Protein AF-A0A183BT41-F1 (afdb_monomer)

Radius of gyration: 51.46 Å; Cα contacts (8 Å, |Δi|>4): 875; chains: 1; bounding box: 134×84×183 Å

Structure (mmCIF, N/CA/C/O backbone):
data_AF-A0A183BT41-F1
#
_entry.id   AF-A0A183BT41-F1
#
loop_
_atom_site.group_PDB
_atom_site.id
_atom_site.type_symbol
_atom_site.label_atom_id
_atom_site.label_alt_id
_atom_site.label_comp_id
_atom_site.label_asym_id
_atom_site.label_entity_id
_atom_site.label_seq_id
_atom_site.pdbx_PDB_ins_code
_atom_site.Cartn_x
_atom_site.Cartn_y
_atom_site.Cartn_z
_atom_site.occupancy
_atom_site.B_iso_or_equiv
_atom_site.auth_seq_id
_atom_site.auth_comp_id
_atom_site.auth_asym_id
_atom_site.auth_atom_id
_atom_site.pdbx_PDB_model_num
ATOM 1 N N . MET A 1 1 ? -37.044 -2.603 14.746 1.00 36.25 1 MET A N 1
ATOM 2 C CA . MET A 1 1 ? -36.298 -1.816 13.738 1.00 36.25 1 MET A CA 1
ATOM 3 C C . MET A 1 1 ? -36.392 -0.307 13.987 1.00 36.25 1 MET A C 1
ATOM 5 O O . MET A 1 1 ? -35.352 0.288 14.204 1.00 36.25 1 MET A O 1
ATOM 9 N N . LEU A 1 2 ? -37.585 0.311 14.055 1.00 37.81 2 LEU A N 1
ATOM 10 C CA . LEU A 1 2 ? -37.731 1.756 14.358 1.00 37.81 2 LEU A CA 1
ATOM 11 C C . LEU A 1 2 ? -37.239 2.175 15.762 1.00 37.81 2 LEU A C 1
ATOM 13 O O . LEU A 1 2 ? -36.860 3.323 15.948 1.00 37.81 2 LEU A O 1
ATOM 17 N N . THR A 1 3 ? -37.207 1.250 16.724 1.00 56.34 3 THR A N 1
ATOM 18 C CA . THR A 1 3 ? -36.853 1.512 18.128 1.00 56.34 3 THR A CA 1
ATOM 19 C C . THR A 1 3 ? -35.348 1.645 18.377 1.00 56.34 3 THR A C 1
ATOM 21 O O . THR A 1 3 ? -34.934 2.591 19.030 1.00 56.34 3 THR A O 1
ATOM 24 N N . LEU A 1 4 ? -34.508 0.768 17.819 1.00 58.44 4 LEU A N 1
ATOM 25 C CA . LEU A 1 4 ? -33.051 0.804 18.046 1.00 58.44 4 LEU A CA 1
ATOM 26 C C . LEU A 1 4 ? -32.385 2.045 17.451 1.00 58.44 4 LEU A C 1
ATOM 28 O O . LEU A 1 4 ? -31.501 2.624 18.066 1.00 58.44 4 LEU A O 1
ATOM 32 N N . PHE A 1 5 ? -32.844 2.500 16.286 1.00 59.47 5 PHE A N 1
ATOM 33 C CA . PHE A 1 5 ? -32.288 3.695 15.656 1.00 59.47 5 PHE A CA 1
ATOM 34 C C . PHE A 1 5 ? -32.711 4.984 16.376 1.00 59.47 5 PHE A C 1
ATOM 36 O O . PHE A 1 5 ? -31.907 5.903 16.532 1.00 59.47 5 PHE A O 1
ATOM 43 N N . SER A 1 6 ? -33.959 5.051 16.863 1.00 61.03 6 SER A N 1
ATOM 44 C CA . SER A 1 6 ? -34.376 6.152 17.737 1.00 61.03 6 SER A CA 1
ATOM 45 C C . SER A 1 6 ? -33.610 6.137 19.057 1.00 61.03 6 SER A C 1
ATOM 47 O O . SER A 1 6 ? -33.189 7.198 19.505 1.00 61.03 6 SER A O 1
ATOM 49 N N . VAL A 1 7 ? -33.382 4.946 19.627 1.00 65.12 7 VAL A N 1
ATOM 50 C CA . VAL A 1 7 ? -32.602 4.757 20.857 1.00 65.12 7 VAL A CA 1
ATOM 51 C C . VAL A 1 7 ? -31.153 5.193 20.646 1.00 65.12 7 VAL A C 1
ATOM 53 O O . VAL A 1 7 ? -30.655 5.974 21.447 1.00 65.12 7 VAL A O 1
ATOM 56 N N . CYS A 1 8 ? -30.507 4.811 19.538 1.00 65.31 8 CYS A N 1
ATOM 57 C CA . CYS A 1 8 ? -29.129 5.217 19.252 1.00 65.31 8 CYS A CA 1
ATOM 58 C C . CYS A 1 8 ? -29.000 6.745 19.161 1.00 65.31 8 CYS A C 1
ATOM 60 O O . CYS A 1 8 ? -28.183 7.333 19.860 1.00 65.31 8 CYS A O 1
ATOM 62 N N . ARG A 1 9 ? -29.893 7.421 18.423 1.00 68.44 9 ARG A N 1
ATOM 63 C CA . ARG A 1 9 ? -29.894 8.895 18.332 1.00 68.44 9 ARG A CA 1
ATOM 64 C C . ARG A 1 9 ? -30.123 9.590 19.673 1.00 68.44 9 ARG A C 1
ATOM 66 O O . ARG A 1 9 ? -29.493 10.607 19.961 1.00 68.44 9 ARG A O 1
ATOM 73 N N . THR A 1 10 ? -31.034 9.073 20.501 1.00 68.00 10 THR A N 1
ATOM 74 C CA . THR A 1 10 ? -31.221 9.615 21.854 1.00 68.00 10 THR A CA 1
ATOM 75 C C . THR A 1 10 ? -29.990 9.370 22.719 1.00 68.00 10 THR A C 1
ATOM 77 O O . THR A 1 10 ? -29.556 10.276 23.431 1.00 68.00 10 THR A O 1
ATOM 80 N N . SER A 1 11 ? -29.373 8.195 22.601 1.00 71.31 11 SER A N 1
ATOM 81 C CA . SER A 1 11 ? -28.156 7.834 23.321 1.00 71.31 11 SER A CA 1
ATOM 82 C C . SER A 1 11 ? -26.984 8.726 22.930 1.00 71.31 11 SER A C 1
ATOM 84 O O . SER A 1 11 ? -26.366 9.283 23.824 1.00 71.31 11 SER A O 1
ATOM 86 N N . GLU A 1 12 ? -26.755 9.000 21.644 1.00 71.19 12 GLU A N 1
ATOM 87 C CA . GLU A 1 12 ? -25.722 9.938 21.172 1.00 71.19 12 GLU A CA 1
ATOM 88 C C . GLU A 1 12 ? -25.876 11.343 21.774 1.00 71.19 12 GLU A C 1
ATOM 90 O O . GLU A 1 12 ? -24.901 11.957 22.225 1.00 71.19 12 GLU A O 1
ATOM 95 N N . SER A 1 13 ? -27.109 11.862 21.816 1.00 74.31 13 SER A N 1
ATOM 96 C CA . SER A 1 13 ? -27.384 13.180 22.400 1.00 74.31 13 SER A CA 1
ATOM 97 C C . SER A 1 13 ? -27.099 13.212 23.908 1.00 74.31 13 SER A C 1
ATOM 99 O O . SER A 1 13 ? -26.478 14.157 24.405 1.00 74.31 13 SER A O 1
ATOM 101 N N . ASN A 1 14 ? -27.457 12.137 24.616 1.00 75.31 14 ASN A N 1
ATOM 102 C CA . ASN A 1 14 ? -27.199 11.975 26.043 1.00 75.31 14 ASN A CA 1
ATOM 103 C C . ASN A 1 14 ? -25.696 11.815 26.327 1.00 75.31 14 ASN A C 1
ATOM 105 O O . ASN A 1 14 ? -25.187 12.459 27.245 1.00 75.31 14 ASN A O 1
ATOM 109 N N . THR A 1 15 ? -24.968 11.044 25.509 1.00 76.81 15 THR A N 1
ATOM 110 C CA . THR A 1 15 ? -23.504 10.903 25.576 1.00 76.81 15 THR A CA 1
ATOM 111 C C . THR A 1 15 ? -22.831 12.252 25.417 1.00 76.81 15 THR A C 1
ATOM 113 O O . THR A 1 15 ? -21.986 12.624 26.225 1.00 76.81 15 THR A O 1
ATOM 116 N N . THR A 1 16 ? -23.228 13.017 24.401 1.00 79.31 16 THR A N 1
ATOM 117 C CA . THR A 1 16 ? -22.617 14.315 24.099 1.00 79.31 16 THR A CA 1
ATOM 118 C C . THR A 1 16 ? -22.814 15.287 25.258 1.00 79.31 16 THR A C 1
ATOM 120 O O . THR A 1 16 ? -21.859 15.934 25.692 1.00 79.31 16 THR A O 1
ATOM 123 N N . TYR A 1 17 ? -24.026 15.352 25.815 1.00 80.81 17 TYR A N 1
ATOM 124 C CA . TYR A 1 17 ? -24.327 16.188 26.977 1.00 80.81 17 TYR A CA 1
ATOM 125 C C . TYR A 1 17 ? -23.522 15.764 28.216 1.00 80.81 17 TYR A C 1
ATOM 127 O O . TYR A 1 17 ? -22.903 16.602 28.877 1.00 80.81 17 TYR A O 1
ATOM 135 N N . PHE A 1 18 ? -23.479 14.460 28.503 1.00 84.94 18 PHE A N 1
ATOM 136 C CA . PHE A 1 18 ? -22.753 13.911 29.644 1.00 84.94 18 PHE A CA 1
ATOM 137 C C . PHE A 1 18 ? -21.240 14.143 29.537 1.00 84.94 18 PHE A C 1
ATOM 139 O O . PHE A 1 18 ? -20.634 14.692 30.457 1.00 84.94 18 PHE A O 1
ATOM 146 N N . VAL A 1 19 ? -20.633 13.799 28.398 1.00 83.88 19 VAL A N 1
ATOM 147 C CA . VAL A 1 19 ? -19.195 13.969 28.146 1.00 83.88 19 VAL A CA 1
ATOM 148 C C . VAL A 1 19 ? -18.804 15.446 28.171 1.00 83.88 19 VAL A C 1
ATOM 150 O O . VAL A 1 19 ? -17.769 15.788 28.740 1.00 83.88 19 VAL A O 1
ATOM 153 N N . THR A 1 20 ? -19.640 16.343 27.637 1.00 85.75 20 THR A N 1
ATOM 154 C CA . THR A 1 20 ? -19.393 17.794 27.702 1.00 85.75 20 THR A CA 1
ATOM 155 C C . THR A 1 20 ? -19.347 18.269 29.154 1.00 85.75 20 THR A C 1
ATOM 157 O O . THR A 1 20 ? -18.379 18.914 29.559 1.00 85.75 20 THR A O 1
ATOM 160 N N . ASN A 1 21 ? -20.328 17.881 29.972 1.00 81.31 21 ASN A N 1
ATOM 161 C CA . ASN A 1 21 ? -20.357 18.244 31.389 1.00 81.31 21 ASN A CA 1
ATOM 162 C C . ASN A 1 21 ? -19.188 17.640 32.180 1.00 81.31 21 ASN A C 1
ATOM 164 O O . ASN A 1 21 ? -18.577 18.340 32.988 1.00 81.31 21 ASN A O 1
ATOM 168 N N . LEU A 1 22 ? -18.833 16.379 31.918 1.00 83.25 22 LEU A N 1
ATOM 169 C CA . LEU A 1 22 ? -17.691 15.711 32.545 1.00 83.25 22 LEU A CA 1
ATOM 170 C C . LEU A 1 22 ? -16.371 16.391 32.157 1.00 83.25 22 LEU A C 1
ATOM 172 O O . LEU A 1 22 ? -15.531 16.652 33.015 1.00 83.25 22 LEU A O 1
ATOM 176 N N . SER A 1 23 ? -16.203 16.750 30.882 1.00 83.06 23 SER A N 1
ATOM 177 C CA . SER A 1 23 ? -15.010 17.452 30.396 1.00 83.06 23 SER A CA 1
ATOM 178 C C . SER A 1 23 ? -14.871 18.859 30.983 1.00 83.06 23 SER A C 1
ATOM 180 O O . SER A 1 23 ? -13.762 19.262 31.331 1.00 83.06 23 SER A O 1
ATOM 182 N N . ARG A 1 24 ? -15.985 19.582 31.176 1.00 84.31 24 ARG A N 1
ATOM 183 C CA . ARG A 1 24 ? -16.009 20.875 31.874 1.00 84.31 24 ARG A CA 1
ATOM 184 C C . ARG A 1 24 ? -15.465 20.7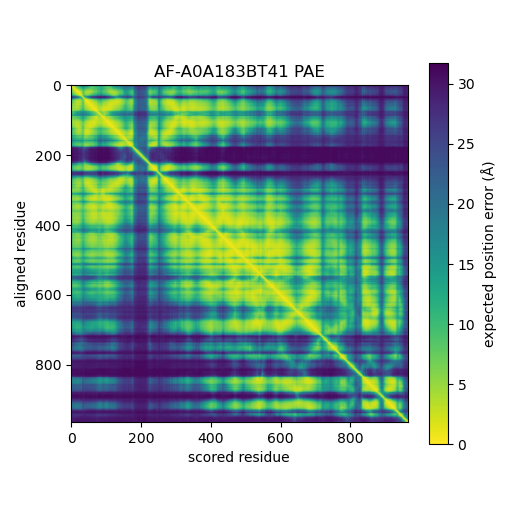32 33.295 1.00 84.31 24 ARG A C 1
ATOM 186 O O . ARG A 1 24 ? -14.520 21.431 33.642 1.00 84.31 24 ARG A O 1
ATOM 193 N N . ILE A 1 25 ? -15.997 19.781 34.067 1.00 77.56 25 ILE A N 1
ATOM 194 C CA . ILE A 1 25 ? -15.563 19.531 35.452 1.00 77.56 25 ILE A CA 1
ATOM 195 C C . ILE A 1 25 ? -14.089 19.109 35.492 1.00 77.56 25 ILE A C 1
ATOM 197 O O . ILE A 1 25 ? -13.320 19.621 36.300 1.00 77.56 25 ILE A O 1
ATOM 201 N N . ARG A 1 26 ? -13.655 18.233 34.579 1.00 80.31 26 ARG A N 1
ATOM 202 C CA . ARG A 1 26 ? -12.246 17.829 34.469 1.00 80.31 26 ARG A CA 1
ATOM 203 C C . ARG A 1 26 ? -11.322 19.022 34.209 1.00 80.31 26 ARG A C 1
ATOM 205 O O . ARG A 1 26 ? -10.270 19.129 34.836 1.00 80.31 26 ARG A O 1
ATOM 212 N N . ASN A 1 27 ? -11.704 19.910 33.294 1.00 79.94 27 ASN A N 1
ATOM 213 C CA . ASN A 1 27 ? -10.922 21.101 32.970 1.00 79.94 27 ASN A CA 1
ATOM 214 C C . ASN A 1 27 ? -10.873 22.074 34.152 1.00 79.94 27 ASN A C 1
ATOM 216 O O . ASN A 1 27 ? -9.808 22.603 34.455 1.00 79.94 27 ASN A O 1
ATOM 220 N N . GLU A 1 28 ? -11.987 22.269 34.858 1.00 74.81 28 GLU A N 1
ATOM 221 C CA . GLU A 1 28 ? -12.027 23.081 36.076 1.00 74.81 28 GLU A CA 1
ATOM 222 C C . GLU A 1 28 ? -11.080 22.514 37.149 1.00 74.81 28 GLU A C 1
ATOM 224 O O . GLU A 1 28 ? -10.240 23.243 37.678 1.00 74.81 28 GLU A O 1
ATOM 229 N N . ILE A 1 29 ? -11.115 21.204 37.408 1.00 71.56 29 ILE A N 1
ATOM 230 C CA . ILE A 1 29 ? -10.210 20.548 38.367 1.00 71.56 29 ILE A CA 1
ATOM 231 C C . ILE A 1 29 ? -8.738 20.722 37.950 1.00 71.56 29 ILE A C 1
ATOM 233 O O . ILE A 1 29 ? -7.906 21.116 38.771 1.00 71.56 29 ILE A O 1
ATOM 237 N N . SER A 1 30 ? -8.420 20.499 36.669 1.00 68.19 30 SER A N 1
ATOM 238 C CA . SER A 1 30 ? -7.052 20.602 36.143 1.00 68.19 30 SER A CA 1
ATOM 239 C C . SER A 1 30 ? -6.489 22.025 36.170 1.00 68.19 30 SER A C 1
ATOM 241 O O . SER A 1 30 ? -5.282 22.190 36.342 1.00 68.19 30 SER A O 1
ATOM 243 N N . VAL A 1 31 ? -7.321 23.049 35.959 1.00 65.75 31 VAL A N 1
ATOM 244 C CA . VAL A 1 31 ? -6.886 24.455 35.941 1.00 65.75 31 VAL A CA 1
ATOM 245 C C . VAL A 1 31 ? -6.673 24.978 37.357 1.00 65.75 31 VAL A C 1
ATOM 247 O O . VAL A 1 31 ? -5.730 25.730 37.599 1.00 65.75 31 VAL A O 1
ATOM 250 N N . TYR A 1 32 ? -7.534 24.591 38.300 1.00 60.38 32 TYR A N 1
ATOM 251 C CA . TYR A 1 32 ? -7.516 25.189 39.630 1.00 60.38 32 TYR A CA 1
ATOM 252 C C . TYR A 1 32 ? -6.609 24.482 40.640 1.00 60.38 32 TYR A C 1
ATOM 254 O O . TYR A 1 32 ? -6.402 25.080 41.695 1.00 60.38 32 TYR A O 1
ATOM 262 N N . ASN A 1 33 ? -6.078 23.277 40.351 1.00 53.56 33 ASN A N 1
ATOM 263 C CA . ASN A 1 33 ? -5.139 22.515 41.203 1.00 53.56 33 ASN A CA 1
ATOM 264 C C . ASN A 1 33 ? -5.412 22.751 42.704 1.00 53.56 33 ASN A C 1
ATOM 266 O O . ASN A 1 33 ? -4.550 23.210 43.461 1.00 53.56 33 ASN A O 1
ATOM 270 N N . ARG A 1 34 ? -6.682 22.589 43.111 1.00 54.91 34 ARG A N 1
ATOM 271 C CA . ARG A 1 34 ? -7.158 23.124 44.391 1.00 54.91 34 ARG A CA 1
ATOM 272 C C . ARG A 1 34 ? -6.598 22.287 45.535 1.00 54.91 34 ARG A C 1
ATOM 274 O O . ARG A 1 34 ? -7.157 21.265 45.912 1.00 54.91 34 ARG A O 1
ATOM 281 N N . VAL A 1 35 ? -5.517 22.770 46.138 1.00 39.66 35 VAL A N 1
ATOM 282 C CA . VAL A 1 35 ? -5.040 22.330 47.454 1.00 39.66 35 VAL A CA 1
ATOM 283 C C . VAL A 1 35 ? -5.942 22.979 48.515 1.00 39.66 35 VAL A C 1
ATOM 285 O O . VAL A 1 35 ? -5.568 23.939 49.180 1.00 39.66 35 VAL A O 1
ATOM 288 N N . GLY A 1 36 ? -7.189 22.518 48.617 1.00 48.78 36 GLY A N 1
ATOM 289 C CA . GLY A 1 36 ? -8.174 23.014 49.581 1.00 48.78 36 GLY A CA 1
ATOM 290 C C . GLY A 1 36 ? -9.481 22.211 49.532 1.00 48.78 36 GLY A C 1
ATOM 291 O O . GLY A 1 36 ? -9.771 21.611 48.500 1.00 48.78 36 GLY A O 1
ATOM 292 N N . PRO A 1 37 ? -10.259 22.145 50.630 1.00 50.84 37 PRO A N 1
ATOM 293 C CA . PRO A 1 37 ? -11.493 21.360 50.674 1.00 50.84 37 PRO A CA 1
ATOM 294 C C . PRO A 1 37 ? -12.513 21.899 49.659 1.00 50.84 37 PRO A C 1
ATOM 296 O O . PRO A 1 37 ? -12.874 23.075 49.722 1.00 50.84 37 PRO A O 1
ATOM 299 N N . SER A 1 38 ? -12.963 21.047 48.731 1.00 59.53 38 SER A N 1
ATOM 300 C CA . SER A 1 38 ? -14.035 21.358 47.777 1.00 59.53 38 SER A CA 1
ATOM 301 C C . SER A 1 38 ? -15.303 21.823 48.493 1.00 59.53 38 SER A C 1
ATOM 303 O O . SER A 1 38 ? -15.604 21.384 49.606 1.00 59.53 38 SER A O 1
ATOM 305 N N . ASN A 1 39 ? -16.056 22.714 47.849 1.00 72.44 39 ASN A N 1
ATOM 306 C CA . ASN A 1 39 ? -17.318 23.205 48.392 1.00 72.44 39 ASN A CA 1
ATOM 307 C C . ASN A 1 39 ? -18.364 22.069 48.417 1.00 72.44 39 ASN A C 1
ATOM 309 O O . ASN A 1 39 ? -18.422 21.264 47.487 1.00 72.44 39 ASN A O 1
ATOM 313 N N . ASP A 1 40 ? -19.234 22.021 49.434 1.00 73.12 40 ASP A N 1
ATOM 314 C CA . ASP A 1 40 ? -20.275 20.982 49.574 1.00 73.12 40 ASP A CA 1
ATOM 315 C C . ASP A 1 40 ? -21.173 20.902 48.318 1.00 73.12 40 ASP A C 1
ATOM 317 O O . ASP A 1 40 ? -21.595 19.818 47.910 1.00 73.12 40 ASP A O 1
ATOM 321 N N . GLY A 1 41 ? -21.416 22.043 47.659 1.00 78.31 41 GLY A N 1
ATOM 322 C CA . GLY A 1 41 ? -22.155 22.111 46.393 1.00 78.31 41 GLY A CA 1
ATOM 323 C C . GLY A 1 41 ? -21.431 21.456 45.209 1.00 78.31 41 GLY A C 1
ATOM 324 O O . GLY A 1 41 ? -22.062 20.732 44.444 1.00 78.31 41 GLY A O 1
ATOM 325 N N . GLU A 1 42 ? -20.113 21.648 45.095 1.00 79.75 42 GLU A N 1
ATOM 326 C CA . GLU A 1 42 ? -19.279 21.048 44.039 1.00 79.75 42 GLU A CA 1
ATOM 327 C C . GLU A 1 42 ? -19.184 19.524 44.232 1.00 79.75 42 GLU A C 1
ATOM 329 O O . GLU A 1 42 ? -19.345 18.754 43.287 1.00 79.75 42 GLU A O 1
ATOM 334 N N . ASN A 1 43 ? -19.013 19.072 45.481 1.00 82.25 43 ASN A N 1
ATOM 335 C CA . ASN A 1 43 ? -18.998 17.648 45.833 1.00 82.25 43 ASN A CA 1
ATOM 336 C C . ASN A 1 43 ? -20.328 16.957 45.504 1.00 82.25 43 ASN A C 1
ATOM 338 O O . ASN A 1 43 ? -20.347 15.834 44.995 1.00 82.25 43 ASN A O 1
ATOM 342 N N . ARG A 1 44 ? -21.448 17.642 45.755 1.00 84.75 44 ARG A N 1
ATOM 343 C CA . ARG A 1 44 ? -22.784 17.162 45.394 1.00 84.75 44 ARG A CA 1
ATOM 344 C C . ARG A 1 44 ? -22.992 17.112 43.880 1.00 84.75 44 ARG A C 1
ATOM 346 O O . ARG A 1 44 ? -23.593 16.158 43.393 1.00 84.75 44 ARG A O 1
ATOM 353 N N . GLU A 1 45 ? -22.520 18.108 43.133 1.00 85.75 45 GLU A N 1
ATOM 354 C CA . GLU A 1 45 ? -22.583 18.103 41.665 1.00 85.75 45 GLU A CA 1
ATOM 355 C C . GLU A 1 45 ? -21.781 16.930 41.084 1.00 85.75 45 GLU A C 1
ATOM 357 O O . GLU A 1 45 ? -22.314 16.176 40.270 1.00 85.75 45 GLU A O 1
ATOM 362 N N . MET A 1 46 ? -20.561 16.694 41.581 1.00 84.19 46 MET A N 1
ATOM 363 C CA . MET A 1 46 ? -19.729 15.555 41.178 1.00 84.19 46 MET A CA 1
ATOM 364 C C . MET A 1 46 ? -20.378 14.204 41.502 1.00 84.19 46 MET A C 1
ATOM 366 O O . MET A 1 46 ? -20.448 13.340 40.631 1.00 84.19 46 MET A O 1
ATOM 370 N N . ALA A 1 47 ? -20.908 14.017 42.714 1.00 85.50 47 ALA A N 1
ATOM 371 C CA . ALA A 1 47 ? -21.568 12.765 43.091 1.00 85.50 47 ALA A CA 1
ATOM 372 C C . ALA A 1 47 ? -22.825 12.483 42.245 1.00 85.50 47 ALA A C 1
ATOM 374 O O . ALA A 1 47 ? -23.055 11.344 41.835 1.00 85.50 47 ALA A O 1
ATOM 375 N N . ASN A 1 48 ? -23.613 13.518 41.930 1.00 88.38 48 ASN A N 1
ATOM 376 C CA . ASN A 1 48 ? -24.765 13.386 41.036 1.00 88.38 48 ASN A CA 1
ATOM 377 C C . ASN A 1 48 ? -24.344 13.088 39.593 1.00 88.38 48 ASN A C 1
ATOM 379 O O . ASN A 1 48 ? -25.019 12.311 38.919 1.00 88.38 48 ASN A O 1
ATOM 383 N N . LEU A 1 49 ? -23.237 13.669 39.120 1.00 87.81 49 LEU A N 1
ATOM 384 C CA . LEU A 1 49 ? -22.698 13.378 37.794 1.00 87.81 49 LEU A CA 1
ATOM 385 C C . LEU A 1 49 ? -22.246 11.918 37.694 1.00 87.81 49 LEU A C 1
ATOM 387 O O . LEU A 1 49 ? -22.614 11.244 36.739 1.00 87.81 49 LEU A O 1
ATOM 391 N N . VAL A 1 50 ? -21.528 11.401 38.694 1.00 89.12 50 VAL A N 1
ATOM 392 C CA . VAL A 1 50 ? -21.117 9.987 38.727 1.00 89.12 50 VAL A CA 1
ATOM 393 C C . VAL A 1 50 ? -22.332 9.061 38.750 1.00 89.12 50 VAL A C 1
ATOM 395 O O . VAL A 1 50 ? -22.378 8.098 37.987 1.00 89.12 50 VAL A O 1
ATOM 398 N N . LEU A 1 51 ? -23.346 9.372 39.565 1.00 89.12 51 LEU A N 1
ATOM 399 C CA . LEU A 1 51 ? -24.580 8.586 39.611 1.00 89.12 51 LEU A CA 1
ATOM 400 C C . LEU A 1 51 ? -25.320 8.591 38.265 1.00 89.12 51 LEU A C 1
ATOM 402 O O . LEU A 1 51 ? -25.760 7.539 37.808 1.00 89.12 51 LEU A O 1
ATOM 406 N N . SER A 1 52 ? -25.433 9.759 37.629 1.00 89.25 52 SER A N 1
ATOM 407 C CA . SER A 1 52 ? -26.026 9.903 36.296 1.00 89.25 52 SER A CA 1
ATOM 408 C C . SER A 1 52 ? -25.245 9.103 35.248 1.00 89.25 52 SER A C 1
ATOM 410 O O . SER A 1 52 ? -25.846 8.404 34.438 1.00 89.25 52 SER A O 1
ATOM 412 N N . GLY A 1 53 ? -23.909 9.121 35.321 1.00 89.19 53 GLY A N 1
ATOM 413 C CA . GLY A 1 53 ? -23.032 8.326 34.461 1.00 89.19 53 GLY A CA 1
ATOM 414 C C . GLY A 1 53 ? -23.262 6.824 34.606 1.00 89.19 53 GLY A C 1
ATOM 415 O O . GLY A 1 53 ? -23.457 6.144 33.604 1.00 89.19 53 GLY A O 1
ATOM 416 N N . LEU A 1 54 ? -23.332 6.312 35.840 1.00 90.19 54 LEU A N 1
ATOM 417 C CA . LEU A 1 54 ? -23.636 4.899 36.104 1.00 90.19 54 LEU A CA 1
ATOM 418 C C . LEU A 1 54 ? -25.023 4.501 35.578 1.00 90.19 54 LEU A C 1
ATOM 420 O O . LEU A 1 54 ? -25.170 3.458 34.950 1.00 90.19 54 LEU A O 1
ATOM 424 N N . GLN A 1 55 ? -26.042 5.338 35.792 1.00 90.19 55 GLN A N 1
ATOM 425 C CA . GLN A 1 55 ? -27.398 5.080 35.290 1.00 90.19 55 GLN A CA 1
ATOM 426 C C . GLN A 1 55 ? -27.452 5.043 33.760 1.00 90.19 55 GLN A C 1
ATOM 428 O O . GLN A 1 55 ? -28.139 4.199 33.187 1.00 90.19 55 GLN A O 1
ATOM 433 N N . LEU A 1 56 ? -26.721 5.942 33.107 1.00 88.94 56 LEU A N 1
ATOM 434 C CA . LEU A 1 56 ? -26.637 6.030 31.656 1.00 88.94 56 LEU A CA 1
ATOM 435 C C . LEU A 1 56 ? -25.872 4.840 31.054 1.00 88.94 56 LEU A C 1
ATOM 437 O O . LEU A 1 56 ? -26.358 4.252 30.091 1.00 88.94 56 LEU A O 1
ATOM 441 N N . LEU A 1 57 ? -24.763 4.414 31.671 1.00 90.38 57 LEU A N 1
ATOM 442 C CA . LEU A 1 57 ? -24.054 3.182 31.301 1.00 90.38 57 LEU A CA 1
ATOM 443 C C . LEU A 1 57 ? -24.958 1.948 31.434 1.00 90.38 57 LEU A C 1
ATOM 445 O O . LEU A 1 57 ? -25.066 1.172 30.488 1.00 90.38 57 LEU A O 1
ATOM 449 N N . CYS A 1 58 ? -25.663 1.804 32.562 1.00 90.31 58 CYS A N 1
ATOM 450 C CA . CYS A 1 58 ? -26.636 0.726 32.755 1.00 90.31 58 CYS A CA 1
ATOM 451 C C . CYS A 1 58 ? -27.721 0.726 31.676 1.00 90.31 58 CYS A C 1
ATOM 453 O O . CYS A 1 58 ? -28.060 -0.336 31.167 1.00 90.31 58 CYS A O 1
ATOM 455 N N . GLY A 1 59 ? -28.260 1.898 31.321 1.00 88.81 59 GLY A N 1
ATOM 456 C CA . GLY A 1 59 ? -29.276 2.019 30.276 1.00 88.81 59 GLY A CA 1
ATOM 457 C C . GLY A 1 59 ? -28.805 1.430 28.947 1.00 88.81 59 GLY A C 1
ATOM 458 O O . GLY A 1 59 ? -29.476 0.570 28.385 1.00 88.81 59 GLY A O 1
ATOM 459 N N . TRP A 1 60 ? -27.609 1.811 28.492 1.00 89.44 60 TRP A N 1
ATOM 460 C CA . TRP A 1 60 ? -27.052 1.308 27.233 1.00 89.44 60 TRP A CA 1
ATOM 461 C C . TRP A 1 60 ? -26.724 -0.182 27.269 1.00 89.44 60 TRP A C 1
ATOM 463 O O . TRP A 1 60 ? -27.015 -0.896 26.310 1.00 89.44 60 TRP A O 1
ATOM 473 N N . THR A 1 61 ? -26.137 -0.667 28.365 1.00 90.38 61 THR A N 1
ATOM 474 C CA . THR A 1 61 ? -25.843 -2.096 28.528 1.00 90.38 61 THR A CA 1
ATOM 475 C C . THR A 1 61 ? -27.134 -2.916 28.522 1.00 90.38 61 THR A C 1
ATOM 477 O O . THR A 1 61 ? -27.196 -3.940 27.842 1.00 90.38 61 THR A O 1
ATOM 480 N N . CYS A 1 62 ? -28.189 -2.448 29.200 1.00 90.56 62 CYS A N 1
ATOM 481 C CA . CYS A 1 62 ? -29.510 -3.075 29.155 1.00 90.56 62 CYS A CA 1
ATOM 482 C C . CYS A 1 62 ? -30.072 -3.101 27.731 1.00 90.56 62 CYS A C 1
ATOM 484 O O . CYS A 1 62 ? -30.460 -4.170 27.272 1.00 90.56 62 CYS A O 1
ATOM 486 N N . ASP A 1 63 ? -30.042 -1.981 27.001 1.00 89.56 63 ASP A N 1
ATOM 487 C CA . ASP A 1 63 ? -30.546 -1.917 25.622 1.00 89.56 63 ASP A CA 1
ATOM 488 C C . ASP A 1 63 ? -29.850 -2.944 24.706 1.00 89.56 63 ASP A C 1
ATOM 490 O O . ASP A 1 63 ? -30.500 -3.619 23.897 1.00 89.56 63 ASP A O 1
ATOM 494 N N . VAL A 1 64 ? -28.527 -3.104 24.844 1.00 91.50 64 VAL A N 1
ATOM 495 C CA . VAL A 1 64 ? -27.741 -4.091 24.084 1.00 91.50 64 VAL A CA 1
ATOM 496 C C . VAL A 1 64 ? -28.116 -5.519 24.486 1.00 91.50 64 VAL A C 1
ATOM 498 O O . VAL A 1 64 ? -28.425 -6.341 23.619 1.00 91.50 64 VAL A O 1
ATOM 501 N N . VAL A 1 65 ? -28.116 -5.825 25.785 1.00 91.44 65 VAL A N 1
ATOM 502 C CA . VAL A 1 65 ? -28.384 -7.178 26.296 1.00 91.44 65 VAL A CA 1
ATOM 503 C C . VAL A 1 65 ? -29.822 -7.608 26.009 1.00 91.44 65 VAL A C 1
ATOM 505 O O . VAL A 1 65 ? -30.035 -8.727 25.548 1.00 91.44 65 VAL A O 1
ATOM 508 N N . GLU A 1 66 ? -30.809 -6.732 26.202 1.00 90.81 66 GLU A N 1
ATOM 509 C CA . GLU A 1 66 ? -32.216 -7.004 25.891 1.00 90.81 66 GLU A CA 1
ATOM 510 C C . GLU A 1 66 ? -32.421 -7.257 24.396 1.00 90.81 66 GLU A C 1
ATOM 512 O O . GLU A 1 66 ? -33.125 -8.196 24.014 1.00 90.81 66 GLU A O 1
ATOM 517 N N . THR A 1 67 ? -31.758 -6.474 23.539 1.00 90.00 67 THR A N 1
ATOM 518 C CA . THR A 1 67 ? -31.799 -6.681 22.087 1.00 90.00 67 THR A CA 1
ATOM 519 C C . THR A 1 67 ? -31.254 -8.056 21.712 1.00 90.00 67 THR A C 1
ATOM 521 O O . THR A 1 67 ? -31.881 -8.784 20.938 1.00 90.00 67 THR A O 1
ATOM 524 N N . VAL A 1 68 ? -30.094 -8.433 22.255 1.00 90.38 68 VAL A N 1
ATOM 525 C CA . VAL A 1 68 ? -29.465 -9.727 21.964 1.00 90.38 68 VAL A CA 1
ATOM 526 C C . VAL A 1 68 ? -30.299 -10.877 22.525 1.00 90.38 68 VAL A C 1
ATOM 528 O O . VAL A 1 68 ? -30.574 -11.830 21.798 1.00 90.38 68 VAL A O 1
ATOM 531 N N . ALA A 1 69 ? -30.797 -10.767 23.756 1.00 91.12 69 ALA A N 1
ATOM 532 C CA . ALA A 1 69 ? -31.669 -11.768 24.364 1.00 91.12 69 ALA A CA 1
ATOM 533 C C . ALA A 1 69 ? -32.962 -11.972 23.557 1.00 91.12 69 ALA A C 1
ATOM 535 O O . ALA A 1 69 ? -33.365 -13.108 23.299 1.00 91.12 69 ALA A O 1
ATOM 536 N N . TRP A 1 70 ? -33.586 -10.886 23.087 1.00 92.12 70 TRP A N 1
ATOM 537 C CA . TRP A 1 70 ? -34.773 -10.969 22.240 1.00 92.12 70 TRP A CA 1
ATOM 538 C C . TRP A 1 70 ? -34.482 -11.682 20.915 1.00 92.12 70 TRP A C 1
ATOM 540 O O . TRP A 1 70 ? -35.285 -12.509 20.482 1.00 92.12 70 TRP A O 1
ATOM 550 N N . LYS A 1 71 ? -33.334 -11.406 20.283 1.00 90.81 71 LYS A N 1
ATOM 551 C CA . LYS A 1 71 ? -32.911 -12.066 19.035 1.00 90.81 71 LYS A CA 1
ATOM 552 C C . LYS A 1 71 ? -32.624 -13.553 19.243 1.00 90.81 71 LYS A C 1
ATOM 554 O O . LYS A 1 71 ? -33.060 -14.360 18.428 1.00 90.81 71 LYS A O 1
ATOM 559 N N . LEU A 1 72 ? -31.984 -13.924 20.352 1.00 89.94 72 LEU A N 1
ATOM 560 C CA . LEU A 1 72 ? -31.739 -15.325 20.698 1.00 89.94 72 LEU A CA 1
ATOM 561 C C . LEU A 1 72 ? -33.049 -16.112 20.860 1.00 89.94 72 LEU A C 1
ATOM 563 O O . LEU A 1 72 ? -33.174 -17.215 20.344 1.00 89.94 72 LEU A O 1
ATOM 567 N N . LEU A 1 73 ? -34.062 -15.525 21.502 1.00 89.19 73 LEU A N 1
ATOM 568 C CA . LEU A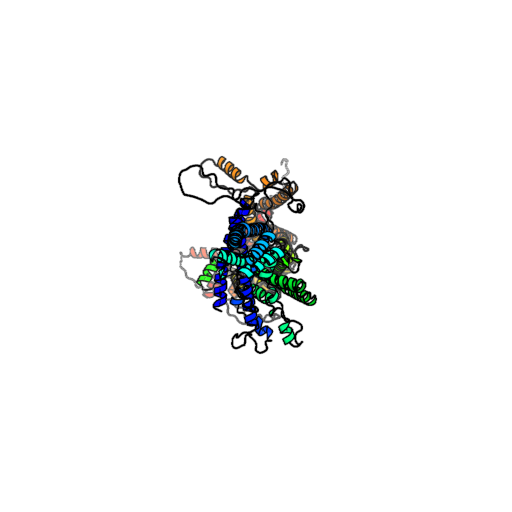 1 73 ? -35.377 -16.161 21.661 1.00 89.19 73 LEU A CA 1
ATOM 569 C C . LEU A 1 73 ? -36.207 -16.207 20.366 1.00 89.19 73 LEU A C 1
ATOM 571 O O . LEU A 1 73 ? -37.144 -16.997 20.267 1.00 89.19 73 LEU A O 1
ATOM 575 N N . ASN A 1 74 ? -35.892 -15.358 19.384 1.00 89.12 74 ASN A N 1
ATOM 576 C CA . ASN A 1 74 ? -36.646 -15.212 18.139 1.00 89.12 74 ASN A CA 1
ATOM 577 C C . ASN A 1 74 ? -35.737 -15.446 16.918 1.00 89.12 74 ASN A C 1
ATOM 579 O O . ASN A 1 74 ? -35.397 -14.477 16.225 1.00 89.12 74 ASN A O 1
ATOM 583 N N . PRO A 1 75 ? -35.351 -16.705 16.628 1.00 87.00 75 PRO A N 1
ATOM 584 C CA . PRO A 1 75 ? -34.521 -17.024 15.472 1.00 87.00 75 PRO A CA 1
ATOM 585 C C . PRO A 1 75 ? -35.199 -16.620 14.158 1.00 87.00 75 PRO A C 1
ATOM 587 O O . PRO A 1 75 ? -36.432 -16.631 14.025 1.00 87.00 75 PRO A O 1
ATOM 590 N N . THR A 1 76 ? -34.383 -16.232 13.176 1.00 86.31 76 THR A N 1
ATOM 591 C CA . THR A 1 76 ? -34.889 -15.882 11.847 1.00 86.31 76 THR A CA 1
ATOM 592 C C . THR A 1 76 ? -35.304 -17.128 11.059 1.00 86.31 76 THR A C 1
ATOM 594 O O . THR A 1 76 ? -35.060 -18.256 11.467 1.00 86.31 76 THR A O 1
ATOM 597 N N . ASN A 1 77 ? -35.958 -16.913 9.920 1.00 81.94 77 ASN A N 1
ATOM 598 C CA . ASN A 1 77 ? -36.361 -17.960 8.985 1.00 81.94 77 ASN A CA 1
ATOM 599 C C . ASN A 1 77 ? -36.168 -17.459 7.550 1.00 81.94 77 ASN A C 1
ATOM 601 O O . ASN A 1 77 ? -36.213 -16.248 7.312 1.00 81.94 77 ASN A O 1
ATOM 605 N N . GLN A 1 78 ? -36.114 -18.372 6.579 1.00 77.06 78 GLN A N 1
ATOM 606 C CA . GLN A 1 78 ? -35.950 -18.050 5.152 1.00 77.06 78 GLN A CA 1
ATOM 607 C C . GLN A 1 78 ? -37.034 -17.109 4.592 1.00 77.06 78 GLN A C 1
ATOM 609 O O . GLN A 1 78 ? -36.806 -16.337 3.668 1.00 77.06 78 GLN A O 1
ATOM 614 N N . ARG A 1 79 ? -38.230 -17.101 5.202 1.00 76.44 79 ARG A N 1
ATOM 615 C CA . ARG A 1 79 ? -39.306 -16.151 4.854 1.00 76.44 79 ARG A CA 1
ATOM 616 C C . ARG A 1 79 ? -39.003 -14.705 5.256 1.00 76.44 79 ARG A C 1
ATOM 618 O O . ARG A 1 79 ? -39.571 -13.787 4.677 1.00 76.44 79 ARG A O 1
ATOM 625 N N . ARG A 1 80 ? -38.194 -14.504 6.300 1.00 77.19 80 ARG A N 1
ATOM 626 C CA . ARG A 1 80 ? -37.838 -13.184 6.846 1.00 77.19 80 ARG A CA 1
ATOM 627 C C . ARG A 1 80 ? -36.494 -12.688 6.319 1.00 77.19 80 ARG A C 1
ATOM 629 O O . ARG A 1 80 ? -36.329 -11.481 6.190 1.00 77.19 80 ARG A O 1
ATOM 636 N N . ASN A 1 81 ? -35.566 -13.594 6.018 1.00 80.75 81 ASN A N 1
ATOM 637 C CA . ASN A 1 81 ? -34.270 -13.276 5.433 1.00 80.75 81 ASN A CA 1
ATOM 638 C C . ASN A 1 81 ? -33.984 -14.219 4.253 1.00 80.75 81 ASN A C 1
ATOM 640 O O . ASN A 1 81 ? -33.907 -15.428 4.449 1.00 80.75 81 ASN A O 1
ATOM 644 N N . ALA A 1 82 ? -33.822 -13.661 3.050 1.00 77.81 82 ALA A N 1
ATOM 645 C CA . ALA A 1 82 ? -33.575 -14.426 1.827 1.00 77.81 82 ALA A CA 1
ATOM 646 C C . ALA A 1 82 ? -32.170 -15.056 1.774 1.00 77.81 82 ALA A C 1
ATOM 648 O O . ALA A 1 82 ? -31.985 -16.054 1.085 1.00 77.81 82 ALA A O 1
ATOM 649 N N . ASP A 1 83 ? -31.205 -14.509 2.522 1.00 79.06 83 ASP A N 1
ATOM 650 C CA . ASP A 1 83 ? -29.818 -14.998 2.567 1.00 79.06 83 ASP A CA 1
ATOM 651 C C . ASP A 1 83 ? -29.631 -16.174 3.546 1.00 79.06 83 ASP A C 1
ATOM 653 O O . ASP A 1 83 ? -28.526 -16.694 3.712 1.00 79.06 83 ASP A O 1
ATOM 657 N N . CYS A 1 84 ? -30.701 -16.574 4.237 1.00 83.06 84 CYS A N 1
ATOM 658 C CA . CYS A 1 84 ? -30.701 -17.641 5.227 1.00 83.06 84 CYS A CA 1
ATOM 659 C C . CYS A 1 84 ? -30.961 -19.002 4.551 1.00 83.06 84 CYS A C 1
ATOM 661 O O . CYS A 1 84 ? -31.988 -19.127 3.888 1.00 83.06 84 CYS A O 1
ATOM 663 N N . PRO A 1 85 ? -30.070 -20.004 4.700 1.00 84.19 85 PRO A N 1
ATOM 664 C CA . PRO A 1 85 ? -30.258 -21.332 4.118 1.00 84.19 85 PRO A CA 1
ATOM 665 C C . PRO A 1 85 ? -31.173 -22.240 4.963 1.00 84.19 85 PRO A C 1
ATOM 667 O O . PRO A 1 85 ? -31.124 -22.206 6.191 1.00 84.19 85 PRO A O 1
ATOM 670 N N . ASP A 1 86 ? -31.924 -23.131 4.302 1.00 75.25 86 ASP A N 1
ATOM 671 C CA . ASP A 1 86 ? -32.915 -24.028 4.933 1.00 75.25 86 ASP A CA 1
ATOM 672 C C . ASP A 1 86 ? -32.304 -25.027 5.944 1.00 75.25 86 ASP A C 1
ATOM 674 O O . ASP A 1 86 ? -32.987 -25.485 6.856 1.00 75.25 86 ASP A O 1
ATOM 678 N N . ASN A 1 87 ? -31.011 -25.349 5.805 1.00 80.56 87 ASN A N 1
ATOM 679 C CA . ASN A 1 87 ? -30.277 -26.284 6.674 1.00 80.56 87 ASN A CA 1
ATOM 680 C C . ASN A 1 87 ? -29.498 -25.594 7.813 1.00 80.56 87 ASN A C 1
ATOM 682 O O . ASN A 1 87 ? -28.665 -26.240 8.449 1.00 80.56 87 ASN A O 1
ATOM 686 N N . ALA A 1 88 ? -29.692 -24.290 8.036 1.00 81.44 88 ALA A N 1
ATOM 687 C CA . ALA A 1 88 ? -28.985 -23.567 9.092 1.00 81.44 88 ALA A CA 1
ATOM 688 C C . ALA A 1 88 ? -29.366 -24.082 10.490 1.00 81.44 88 ALA A C 1
ATOM 690 O O . ALA A 1 88 ? -30.531 -24.359 10.783 1.00 81.44 88 ALA A O 1
ATOM 691 N N . GLU A 1 89 ? -28.373 -24.177 11.373 1.00 84.81 89 GLU A N 1
ATOM 692 C CA . GLU A 1 89 ? -28.574 -24.607 12.759 1.00 84.81 89 GLU A CA 1
ATOM 693 C C . GLU A 1 89 ? -29.325 -23.539 13.574 1.00 84.81 89 GLU A C 1
ATOM 695 O O . GLU A 1 89 ? -29.286 -22.346 13.267 1.00 84.81 89 GLU A O 1
ATOM 700 N N . THR A 1 90 ? -29.983 -23.942 14.665 1.00 85.31 90 THR A N 1
ATOM 701 C CA . THR A 1 90 ? -30.811 -23.043 15.494 1.00 85.31 90 THR A CA 1
ATOM 702 C C . THR A 1 90 ? -30.038 -21.840 16.035 1.00 85.31 90 THR A C 1
ATOM 704 O O . THR A 1 90 ? -30.562 -20.726 16.023 1.00 85.31 90 THR A O 1
ATOM 707 N N . TYR A 1 91 ? -28.786 -22.031 16.462 1.00 88.94 91 TYR A N 1
ATOM 708 C CA . TYR A 1 91 ? -27.939 -20.931 16.926 1.00 88.94 91 TYR A CA 1
ATOM 709 C C . TYR A 1 91 ? -27.500 -20.008 15.780 1.00 88.94 91 TYR A C 1
ATOM 711 O O . TYR A 1 91 ? -27.478 -18.791 15.950 1.00 88.94 91 TYR A O 1
ATOM 719 N N . GLU A 1 92 ? -27.234 -20.553 14.591 1.00 87.19 92 GLU A N 1
ATOM 720 C CA . GLU A 1 92 ? -26.885 -19.769 13.399 1.00 87.19 92 GLU A CA 1
ATOM 721 C C . GLU A 1 92 ? -28.063 -18.892 12.928 1.00 87.19 92 GLU A C 1
ATOM 723 O O . GLU A 1 92 ? -27.880 -17.732 12.543 1.00 87.19 92 GLU A O 1
ATOM 728 N N . LEU A 1 93 ? -29.290 -19.417 13.028 1.00 87.50 93 LEU A N 1
ATOM 729 C CA . LEU A 1 93 ? -30.536 -18.678 12.796 1.00 87.50 93 LEU A CA 1
ATOM 730 C C . LEU A 1 93 ? -30.794 -17.598 13.853 1.00 87.50 93 LEU A C 1
ATOM 732 O O . LEU A 1 93 ? -31.417 -16.576 13.559 1.00 87.50 93 LEU A O 1
ATOM 736 N N . ALA A 1 94 ? -30.353 -17.825 15.088 1.00 87.69 94 ALA A N 1
ATOM 737 C CA . ALA A 1 94 ? -30.517 -16.889 16.193 1.00 87.69 94 ALA A CA 1
ATOM 738 C C . ALA A 1 94 ? -29.509 -15.730 16.134 1.00 87.69 94 ALA A C 1
ATOM 740 O O . ALA A 1 94 ? -29.850 -14.613 16.529 1.00 87.69 94 ALA A O 1
ATOM 741 N N . THR A 1 95 ? -28.305 -15.981 15.608 1.00 89.50 95 THR A N 1
ATOM 742 C CA . THR A 1 95 ? -27.201 -15.016 15.551 1.00 89.50 95 THR A CA 1
ATOM 743 C C . THR A 1 95 ? -26.948 -14.508 14.128 1.00 89.50 95 THR A C 1
ATOM 745 O O . THR A 1 95 ? -27.546 -13.517 13.712 1.00 89.50 95 THR A O 1
ATOM 748 N N . LYS A 1 96 ? -26.091 -15.181 13.357 1.00 86.81 96 LYS A N 1
ATOM 749 C CA . LYS A 1 96 ? -25.528 -14.753 12.065 1.00 86.81 96 LYS A CA 1
ATOM 750 C C . LYS A 1 96 ? -26.532 -14.132 11.099 1.00 86.81 96 LYS A C 1
ATOM 752 O O . LYS A 1 96 ? -26.269 -13.058 10.552 1.00 86.81 96 LYS A O 1
ATOM 757 N N . TYR A 1 97 ? -27.686 -14.770 10.921 1.00 88.12 97 TYR A N 1
ATOM 758 C CA . TYR A 1 97 ? -28.713 -14.334 9.967 1.00 88.12 97 TYR A CA 1
ATOM 759 C C . TYR A 1 97 ? -29.786 -13.413 10.563 1.00 88.12 97 TYR A C 1
ATOM 761 O O . TYR A 1 97 ? -30.653 -12.928 9.829 1.00 88.12 97 TYR A O 1
ATOM 769 N N . ASN A 1 98 ? -29.751 -13.162 11.873 1.00 91.38 98 ASN A N 1
ATOM 770 C CA . ASN A 1 98 ? -30.795 -12.431 12.594 1.00 91.38 98 ASN A CA 1
ATOM 771 C C . ASN A 1 98 ? -30.497 -10.930 12.768 1.00 91.38 98 ASN A C 1
ATOM 773 O O . ASN A 1 98 ? -31.346 -10.183 13.263 1.00 91.38 98 ASN A O 1
ATOM 777 N N . TYR A 1 99 ? -29.309 -10.477 12.353 1.00 90.31 99 TYR A N 1
ATOM 778 C CA . TYR A 1 99 ? -28.888 -9.076 12.431 1.00 90.31 99 TYR A CA 1
ATOM 779 C C . TYR A 1 99 ? -28.684 -8.469 11.044 1.00 90.31 99 TYR A C 1
ATOM 781 O O . TYR A 1 99 ? -27.863 -8.935 10.252 1.00 90.31 99 TYR A O 1
ATOM 789 N N . THR A 1 100 ? -29.382 -7.368 10.783 1.00 90.12 100 THR A N 1
ATOM 790 C CA . THR A 1 100 ? -29.143 -6.514 9.611 1.00 90.12 100 THR A CA 1
ATOM 791 C C . THR A 1 100 ? -27.868 -5.680 9.785 1.00 90.12 100 THR A C 1
ATOM 793 O O . THR A 1 100 ? -27.424 -5.444 10.908 1.00 90.12 100 THR A O 1
ATOM 796 N N . GLY A 1 101 ? -27.281 -5.181 8.690 1.00 87.75 101 GLY A N 1
ATOM 797 C CA . GLY A 1 101 ? -26.089 -4.319 8.767 1.00 87.75 101 GLY A CA 1
ATOM 798 C C . GLY A 1 101 ? -26.303 -3.064 9.625 1.00 87.75 101 GLY A C 1
ATOM 799 O O . GLY A 1 101 ? -25.447 -2.703 10.423 1.00 87.75 101 GLY A O 1
ATOM 800 N N . GLN A 1 102 ? -27.491 -2.456 9.553 1.00 87.25 102 GLN A N 1
ATOM 801 C CA . GLN A 1 102 ? -27.839 -1.295 10.380 1.00 87.25 102 GLN A CA 1
ATOM 802 C C . GLN A 1 102 ? -27.967 -1.643 11.871 1.00 87.25 102 GLN A C 1
ATOM 804 O O . GLN A 1 102 ? -27.544 -0.863 12.717 1.00 87.25 102 GLN A O 1
ATOM 809 N N . GLU A 1 103 ? -28.525 -2.812 12.210 1.00 90.12 103 GLU A N 1
ATOM 810 C CA . GLU A 1 103 ? -28.586 -3.272 13.605 1.00 90.12 103 GLU A CA 1
ATOM 811 C C . GLU A 1 103 ? -27.185 -3.556 14.159 1.00 90.12 103 GLU A C 1
ATOM 813 O O . GLU A 1 103 ? -26.898 -3.172 15.290 1.00 90.12 103 GLU A O 1
ATOM 818 N N . LYS A 1 104 ? -26.297 -4.171 13.362 1.00 91.06 104 LYS A N 1
ATOM 819 C CA . LYS A 1 104 ? -24.895 -4.387 13.755 1.00 91.06 104 LYS A CA 1
ATOM 820 C C . LYS A 1 104 ? -24.196 -3.054 14.030 1.00 91.06 104 LYS A C 1
ATOM 822 O O . LYS A 1 104 ? -23.585 -2.918 15.084 1.00 91.06 104 LYS A O 1
ATOM 827 N N . ALA A 1 105 ? -24.338 -2.071 13.137 1.00 90.81 105 ALA A N 1
ATOM 828 C CA . ALA A 1 105 ? -23.779 -0.729 13.313 1.00 90.81 105 ALA A CA 1
ATOM 829 C C . ALA A 1 105 ? -24.264 -0.052 14.610 1.00 90.81 105 ALA A C 1
ATOM 831 O O . ALA A 1 105 ? -23.444 0.409 15.398 1.00 90.81 105 ALA A O 1
ATOM 832 N N . ALA A 1 106 ? -25.572 -0.085 14.889 1.00 89.75 106 ALA A N 1
ATOM 833 C CA . ALA A 1 106 ? -26.130 0.502 16.110 1.00 89.75 106 ALA A CA 1
ATOM 834 C C . ALA A 1 106 ? -25.613 -0.183 17.392 1.00 89.75 106 ALA A C 1
ATOM 836 O O . ALA A 1 106 ? -25.313 0.486 18.379 1.00 89.75 106 ALA A O 1
ATOM 837 N N . ILE A 1 107 ? -25.473 -1.515 17.384 1.00 91.81 107 ILE A N 1
ATOM 838 C CA . ILE A 1 107 ? -24.893 -2.258 18.515 1.00 91.81 107 ILE A CA 1
ATOM 839 C C . ILE A 1 107 ? -23.419 -1.869 18.711 1.00 91.81 107 ILE A C 1
ATOM 841 O O . ILE A 1 107 ? -22.996 -1.625 19.840 1.00 91.81 107 ILE A O 1
ATOM 845 N N . ILE A 1 108 ? -22.644 -1.758 17.626 1.00 92.50 108 ILE A N 1
ATOM 846 C CA . ILE A 1 108 ? -21.232 -1.343 17.668 1.00 92.50 108 ILE A CA 1
ATOM 847 C C . ILE A 1 108 ? -21.086 0.050 18.289 1.00 92.50 108 ILE A C 1
ATOM 849 O O . ILE A 1 108 ? -20.220 0.251 19.146 1.00 92.50 108 ILE A O 1
ATOM 853 N N . GLU A 1 109 ? -21.932 0.999 17.888 1.00 90.31 109 GLU A N 1
ATOM 854 C CA . GLU A 1 109 ? -21.943 2.364 18.423 1.00 90.31 109 GLU A CA 1
ATOM 855 C C . GLU A 1 109 ? -22.272 2.380 19.919 1.00 90.31 109 GLU A C 1
ATOM 857 O O . GLU A 1 109 ? -21.520 2.967 20.697 1.00 90.31 109 GLU A O 1
ATOM 862 N N . LEU A 1 110 ? -23.331 1.680 20.347 1.00 90.19 110 LEU A N 1
ATOM 863 C CA . LEU A 1 110 ? -23.727 1.596 21.761 1.00 90.19 110 LEU A CA 1
ATOM 864 C C . LEU A 1 110 ? -22.621 0.998 22.642 1.00 90.19 110 LEU A C 1
ATOM 866 O O . LEU A 1 110 ? -22.290 1.570 23.682 1.00 90.19 110 LEU A O 1
ATOM 870 N N . ILE A 1 111 ? -22.002 -0.106 22.210 1.00 92.06 111 ILE A N 1
ATOM 871 C CA . ILE A 1 111 ? -20.894 -0.746 22.940 1.00 92.06 111 ILE A CA 1
ATOM 872 C C . ILE A 1 111 ? -19.699 0.207 23.033 1.00 92.06 111 ILE A C 1
ATOM 874 O O . ILE A 1 111 ? -19.081 0.350 24.090 1.00 92.06 111 ILE A O 1
ATOM 878 N N . SER A 1 112 ? -19.385 0.897 21.937 1.00 91.19 112 SER A N 1
ATOM 879 C CA . SER A 1 112 ? -18.257 1.830 21.886 1.00 91.19 112 SER A CA 1
ATOM 880 C C . SER A 1 112 ? -18.482 3.053 22.770 1.00 91.19 112 SER A C 1
ATOM 882 O O . SER A 1 112 ? -17.558 3.478 23.465 1.00 91.19 112 SER A O 1
ATOM 884 N N . MET A 1 113 ? -19.705 3.592 22.805 1.00 89.06 113 MET A N 1
ATOM 885 C CA . MET A 1 113 ? -20.087 4.667 23.722 1.00 89.06 113 MET A CA 1
ATOM 886 C C . MET A 1 113 ? -19.965 4.221 25.183 1.00 89.06 113 MET A C 1
ATOM 888 O O . MET A 1 113 ? -19.354 4.937 25.979 1.00 89.06 113 MET A O 1
ATOM 892 N N . ALA A 1 114 ? -20.463 3.028 25.525 1.00 90.25 114 ALA A N 1
ATOM 893 C CA . ALA A 1 114 ? -20.380 2.492 26.882 1.00 90.25 114 ALA A CA 1
ATOM 894 C C . ALA A 1 114 ? -18.925 2.332 27.353 1.00 90.25 114 ALA A C 1
ATOM 896 O O . ALA A 1 114 ? -18.547 2.893 28.384 1.00 90.25 114 ALA A O 1
ATOM 897 N N . LYS A 1 115 ? -18.074 1.663 26.562 1.00 90.56 115 LYS A N 1
ATOM 898 C CA . LYS A 1 115 ? -16.654 1.450 26.902 1.00 90.56 115 LYS A CA 1
ATOM 899 C C . LYS A 1 115 ? -15.850 2.754 26.925 1.00 90.56 115 LYS A C 1
ATOM 901 O O . LYS A 1 115 ? -14.967 2.930 27.765 1.00 90.56 115 LYS A O 1
ATOM 906 N N . SER A 1 116 ? -16.176 3.714 26.057 1.00 88.81 116 SER A N 1
ATOM 907 C CA . SER A 1 116 ? -15.527 5.032 26.063 1.00 88.81 116 SER A CA 1
ATOM 908 C C . SER A 1 116 ? -15.846 5.823 27.332 1.00 88.81 116 SER A C 1
ATOM 910 O O . SER A 1 116 ? -14.942 6.365 27.970 1.00 88.81 116 SER A O 1
ATOM 912 N N . VAL A 1 117 ? -17.121 5.869 27.733 1.00 89.31 117 VAL A N 1
ATOM 913 C CA . VAL A 1 117 ? -17.543 6.562 28.959 1.00 89.31 117 VAL A CA 1
ATOM 914 C C . VAL A 1 117 ? -17.000 5.855 30.203 1.00 89.31 117 VAL A C 1
ATOM 916 O O . VAL A 1 117 ? -16.520 6.538 31.107 1.00 89.31 117 VAL A O 1
ATOM 919 N N . GLN A 1 118 ? -16.971 4.518 30.222 1.00 90.31 118 GLN A N 1
ATOM 920 C CA . GLN A 1 118 ? -16.317 3.736 31.277 1.00 90.31 118 GLN A CA 1
ATOM 921 C C . GLN A 1 118 ? -14.855 4.162 31.454 1.00 90.31 118 GLN A C 1
ATOM 923 O O . GLN A 1 118 ? -14.440 4.519 32.556 1.00 90.31 118 GLN A O 1
ATOM 928 N N . SER A 1 119 ? -14.082 4.199 30.365 1.00 88.75 119 SER A N 1
ATOM 929 C CA . SER A 1 119 ? -12.675 4.606 30.409 1.00 88.75 119 SER A CA 1
ATOM 930 C C . SER A 1 119 ? -12.505 6.038 30.933 1.00 88.75 119 SER A C 1
ATOM 932 O O . SER A 1 119 ? -11.665 6.294 31.798 1.00 88.75 119 SER A O 1
ATOM 934 N N . LEU A 1 120 ? -13.339 6.978 30.474 1.00 86.62 120 LEU A N 1
ATOM 935 C CA . LEU A 1 120 ? -13.315 8.365 30.947 1.00 86.62 120 LEU A CA 1
ATOM 936 C C . LEU A 1 120 ? -13.615 8.477 32.447 1.00 86.62 120 LEU A C 1
ATOM 938 O O . LEU A 1 120 ? -12.910 9.203 33.147 1.00 86.62 120 LEU A O 1
ATOM 942 N N . MET A 1 121 ? -14.623 7.754 32.942 1.00 88.12 121 MET A N 1
ATOM 943 C CA . MET A 1 121 ? -14.981 7.753 34.362 1.00 88.12 121 MET A CA 1
ATOM 944 C C . MET A 1 121 ? -13.907 7.081 35.223 1.00 88.12 121 MET A C 1
ATOM 946 O O . MET A 1 121 ? -13.555 7.615 36.273 1.00 88.12 121 MET A O 1
ATOM 950 N N . SER A 1 122 ? -13.325 5.972 34.756 1.00 87.81 122 SER A N 1
ATOM 951 C CA . SER A 1 122 ? -12.242 5.276 35.459 1.00 87.81 122 SER A CA 1
ATOM 952 C C . SER A 1 122 ? -10.980 6.134 35.589 1.00 87.81 122 SER A C 1
ATOM 954 O O . SER A 1 122 ? -10.278 6.030 36.591 1.00 87.81 122 SER A O 1
ATOM 956 N N . ASN A 1 123 ? -10.686 6.996 34.611 1.00 86.25 123 ASN A N 1
ATOM 957 C CA . ASN A 1 123 ? -9.534 7.902 34.669 1.00 86.25 123 ASN A CA 1
ATOM 958 C C . ASN A 1 123 ? -9.681 9.007 35.731 1.00 86.25 123 ASN A C 1
ATOM 960 O O . ASN A 1 123 ? -8.682 9.598 36.129 1.00 86.25 123 ASN A O 1
ATOM 964 N N . MET A 1 124 ? -10.908 9.293 36.178 1.00 83.38 124 MET A N 1
ATOM 965 C CA . MET A 1 124 ? -11.221 10.292 37.209 1.00 83.38 124 MET A CA 1
ATOM 966 C C . MET A 1 124 ? -11.618 9.656 38.554 1.00 83.38 124 MET A C 1
ATOM 968 O O . MET A 1 124 ? -12.109 10.347 39.446 1.00 83.38 124 MET A O 1
ATOM 972 N N . ASP A 1 125 ? -11.398 8.347 38.727 1.00 83.94 125 ASP A N 1
ATOM 973 C CA . ASP A 1 125 ? -11.819 7.589 39.915 1.00 83.94 125 ASP A CA 1
ATOM 974 C C . ASP A 1 125 ? -11.268 8.170 41.227 1.00 83.94 125 ASP A C 1
ATOM 976 O O . ASP A 1 125 ? -11.982 8.233 42.228 1.00 83.94 125 ASP A O 1
ATOM 980 N N . THR A 1 126 ? -10.025 8.664 41.233 1.00 84.00 126 THR A N 1
ATOM 981 C CA . THR A 1 126 ? -9.413 9.271 42.427 1.00 84.00 126 THR A CA 1
ATOM 982 C C . THR A 1 126 ? -10.145 10.532 42.872 1.00 84.00 126 THR A C 1
ATOM 984 O O . THR A 1 126 ? -10.426 10.698 44.061 1.00 84.00 126 THR A O 1
ATOM 987 N N . ASP A 1 127 ? -10.492 11.393 41.918 1.00 82.69 127 ASP A N 1
ATOM 988 C CA . ASP A 1 127 ? -11.146 12.675 42.176 1.00 82.69 127 ASP A CA 1
ATOM 989 C C . ASP A 1 127 ? -12.601 12.449 42.596 1.00 82.69 127 ASP A C 1
ATOM 991 O O . ASP A 1 127 ? -13.067 12.994 43.603 1.00 82.69 127 ASP A O 1
ATOM 995 N N . PHE A 1 128 ? -13.297 11.554 41.887 1.00 86.81 128 PHE A N 1
ATOM 996 C CA . PHE A 1 128 ? -14.654 11.145 42.230 1.00 86.81 128 PHE A CA 1
ATOM 997 C C . PHE A 1 128 ? -14.724 10.477 43.598 1.00 86.81 128 PHE A C 1
ATOM 999 O O . PHE A 1 128 ? -15.592 10.822 44.398 1.00 86.81 128 PHE A O 1
ATOM 1006 N N . SER A 1 129 ? -13.784 9.587 43.917 1.00 85.88 129 SER A N 1
ATOM 1007 C CA . SER A 1 129 ? -13.725 8.918 45.214 1.00 85.88 129 SER A CA 1
ATOM 1008 C C . SER A 1 129 ? -13.641 9.916 46.366 1.00 85.88 129 SER A C 1
ATOM 1010 O O . SER A 1 129 ? -14.345 9.760 47.359 1.00 85.88 129 SER A O 1
ATOM 1012 N N . VAL A 1 130 ? -12.824 10.968 46.267 1.00 85.00 130 VAL A N 1
ATOM 1013 C CA . VAL A 1 130 ? -12.721 11.971 47.340 1.00 85.00 130 VAL A CA 1
ATOM 1014 C C . VAL A 1 130 ? -14.007 12.794 47.458 1.00 85.00 130 VAL A C 1
ATOM 1016 O O . VAL A 1 130 ? -14.526 12.952 48.568 1.00 85.00 130 VAL A O 1
ATOM 1019 N N . ALA A 1 131 ? -14.549 13.268 46.334 1.00 84.94 131 ALA A N 1
ATOM 1020 C CA . ALA A 1 131 ? -15.766 14.080 46.308 1.00 84.94 131 ALA A CA 1
ATOM 1021 C C . ALA A 1 131 ? -16.990 13.317 46.847 1.00 84.94 131 ALA A C 1
ATOM 1023 O O . ALA A 1 131 ? -17.739 13.839 47.674 1.00 84.94 131 ALA A O 1
ATOM 1024 N N . ILE A 1 132 ? -17.156 12.050 46.449 1.00 87.56 132 ILE A N 1
ATOM 1025 C CA . ILE A 1 132 ? -18.250 11.176 46.892 1.00 87.56 132 ILE A CA 1
ATOM 1026 C C . ILE A 1 132 ? -18.187 10.942 48.404 1.00 87.56 132 ILE A C 1
ATOM 1028 O O . ILE A 1 132 ? -19.211 11.029 49.083 1.00 87.56 132 ILE A O 1
ATOM 1032 N N . ARG A 1 133 ? -16.996 10.678 48.958 1.00 87.62 133 ARG A N 1
ATOM 1033 C CA . ARG A 1 133 ? -16.829 10.444 50.404 1.00 87.62 133 ARG A CA 1
ATOM 1034 C C . ARG A 1 133 ? -17.210 11.676 51.220 1.00 87.62 133 ARG A C 1
ATOM 1036 O O . ARG A 1 133 ? -17.911 11.545 52.221 1.00 87.62 133 ARG A O 1
ATOM 1043 N N . GLN A 1 134 ? -16.790 12.862 50.780 1.00 84.88 134 GLN A N 1
ATOM 1044 C CA . GLN A 1 134 ? -17.140 14.125 51.434 1.00 84.88 134 GLN A CA 1
ATOM 1045 C C . GLN A 1 134 ? -18.638 14.434 51.318 1.00 84.88 134 GLN A C 1
ATOM 1047 O O . GLN A 1 134 ? -19.254 14.819 52.311 1.00 84.88 134 GLN A O 1
ATOM 1052 N N . TYR A 1 135 ? -19.235 14.207 50.142 1.00 87.94 135 TYR A N 1
ATOM 1053 C CA . TYR A 1 135 ? -20.670 14.378 49.909 1.00 87.94 135 TYR A CA 1
ATOM 1054 C C . TYR A 1 135 ? -21.516 13.474 50.817 1.00 87.94 135 TYR A C 1
ATOM 1056 O O . TYR A 1 135 ? -22.402 13.959 51.521 1.00 87.94 135 TYR A O 1
ATOM 1064 N N . ILE A 1 136 ? -21.216 12.171 50.849 1.00 88.94 136 ILE A N 1
ATOM 1065 C CA . ILE A 1 136 ? -21.957 11.195 51.661 1.00 88.94 136 ILE A CA 1
ATOM 1066 C C . ILE A 1 136 ? -21.831 11.522 53.151 1.00 88.94 136 ILE A C 1
ATOM 1068 O O . ILE A 1 136 ? -22.823 11.472 53.878 1.00 88.94 136 ILE A O 1
ATOM 1072 N N . TYR A 1 137 ? -20.631 11.887 53.611 1.00 87.56 137 TYR A N 1
ATOM 1073 C CA . TYR A 1 137 ? -20.424 12.294 54.998 1.00 87.56 137 TYR A CA 1
ATOM 1074 C C . TYR A 1 137 ? -21.237 13.544 55.352 1.00 87.56 137 TYR A C 1
ATOM 1076 O O . TYR A 1 137 ? -21.912 13.557 56.380 1.00 87.56 137 TYR A O 1
ATOM 1084 N N . ALA A 1 138 ? -21.202 14.578 54.504 1.00 85.19 138 ALA A N 1
ATOM 1085 C CA . ALA A 1 138 ? -21.935 15.822 54.726 1.00 85.19 138 ALA A CA 1
ATOM 1086 C C . ALA A 1 138 ? -23.450 15.580 54.813 1.00 85.19 138 ALA A C 1
ATOM 1088 O O . ALA A 1 138 ? -24.067 15.970 55.800 1.00 85.19 138 ALA A O 1
ATOM 1089 N N . GLU A 1 139 ? -24.035 14.866 53.847 1.00 87.31 139 GLU A N 1
ATOM 1090 C CA . GLU A 1 139 ? -25.475 14.571 53.831 1.00 87.31 139 GLU A CA 1
ATOM 1091 C C . GLU A 1 139 ? -25.900 13.684 55.016 1.00 87.31 139 GLU A C 1
ATOM 1093 O O . GLU A 1 139 ? -26.957 13.908 55.611 1.00 87.31 139 GLU A O 1
ATOM 1098 N N . LEU A 1 140 ? -25.075 12.706 55.421 1.00 87.62 140 LEU A N 1
ATOM 1099 C CA . LEU A 1 140 ? -25.352 11.881 56.601 1.00 87.62 140 LEU A CA 1
ATOM 1100 C C . LEU A 1 140 ? -25.327 12.710 57.891 1.00 87.62 140 LEU A C 1
ATOM 1102 O O . LEU A 1 140 ? -26.262 12.630 58.689 1.00 87.62 140 LEU A O 1
ATOM 1106 N N . GLN A 1 141 ? -24.278 13.511 58.099 1.00 86.69 141 GLN A N 1
ATOM 1107 C CA . GLN A 1 141 ? -24.145 14.318 59.312 1.00 86.69 141 GLN A CA 1
ATOM 1108 C C . GLN A 1 141 ? -25.179 15.444 59.372 1.00 86.69 141 GLN A C 1
ATOM 1110 O O . GLN A 1 141 ? -25.692 15.723 60.453 1.00 86.69 141 GLN A O 1
ATOM 1115 N N . ASP A 1 142 ? -25.542 16.057 58.245 1.00 85.38 142 ASP A N 1
ATOM 1116 C CA . ASP A 1 142 ? -26.573 17.097 58.203 1.00 85.38 142 ASP A CA 1
ATOM 1117 C C . ASP A 1 142 ? -27.965 16.516 58.482 1.00 85.38 142 ASP A C 1
ATOM 1119 O O . ASP A 1 142 ? -28.764 17.124 59.201 1.00 85.38 142 ASP A O 1
ATOM 1123 N N . PHE A 1 143 ? -28.250 15.307 57.988 1.00 86.38 143 PHE A N 1
ATOM 1124 C CA . PHE A 1 143 ? -29.504 14.609 58.265 1.00 86.38 143 PHE A CA 1
ATOM 1125 C C . PHE A 1 143 ? -29.633 14.184 59.739 1.00 86.38 143 PHE A C 1
ATOM 1127 O O . PHE A 1 143 ? -30.684 14.384 60.360 1.00 86.38 143 PHE A O 1
ATOM 1134 N N . VAL A 1 144 ? -28.557 13.638 60.315 1.00 84.44 144 VAL A N 1
ATOM 1135 C CA . VAL A 1 144 ? -28.497 13.221 61.726 1.00 84.44 144 VAL A CA 1
ATOM 1136 C C . VAL A 1 144 ? -28.483 14.431 62.666 1.00 84.44 144 VAL A C 1
ATOM 1138 O O . VAL A 1 144 ? -29.200 14.446 63.666 1.00 84.44 144 VAL A O 1
ATOM 1141 N N . GLY A 1 145 ? -27.706 15.463 62.336 1.00 76.62 145 GLY A N 1
ATOM 1142 C CA . GLY A 1 145 ? -27.486 16.652 63.159 1.00 76.62 145 GLY A CA 1
ATOM 1143 C C . GLY A 1 145 ? -28.629 17.668 63.148 1.00 76.62 145 GLY A C 1
ATOM 1144 O O . GLY A 1 145 ? -28.780 18.398 64.126 1.00 76.62 145 GLY A O 1
ATOM 1145 N N . GLY A 1 146 ? -29.450 17.704 62.093 1.00 82.50 146 GLY A N 1
ATOM 1146 C CA . GLY A 1 146 ? -30.591 18.619 61.978 1.00 82.50 146 GLY A CA 1
ATOM 1147 C C . GLY A 1 146 ? -31.946 17.902 62.053 1.00 82.50 146 GLY A C 1
ATOM 1148 O O . GLY A 1 146 ? -32.518 17.794 63.139 1.00 82.50 146 GLY A O 1
ATOM 1149 N N . PRO A 1 147 ? -32.489 17.400 60.922 1.00 80.31 147 PRO A N 1
ATOM 1150 C CA . PRO A 1 147 ? -33.834 16.825 60.847 1.00 80.31 147 PRO A CA 1
ATOM 1151 C C . PRO A 1 147 ? -34.145 15.744 61.890 1.00 80.31 147 PRO A C 1
ATOM 1153 O O . PRO A 1 147 ? -35.250 15.747 62.435 1.00 80.31 147 PRO A O 1
ATOM 1156 N N . LEU A 1 148 ? -33.202 14.836 62.178 1.00 80.88 148 LEU A N 1
ATOM 1157 C CA . LEU A 1 148 ? -33.409 13.773 63.168 1.00 80.88 148 LEU A CA 1
ATOM 1158 C C . LEU A 1 148 ? -33.335 14.270 64.616 1.00 80.88 148 LEU A C 1
ATOM 1160 O O . LEU A 1 148 ? -34.145 13.834 65.433 1.00 80.88 148 LEU A O 1
ATOM 1164 N N . ARG A 1 149 ? -32.438 15.209 64.943 1.00 79.94 149 ARG A N 1
ATOM 1165 C CA . ARG A 1 149 ? -32.382 15.827 66.283 1.00 79.94 149 ARG A CA 1
ATOM 1166 C C . ARG A 1 149 ? -33.622 16.668 66.589 1.00 79.94 149 ARG A C 1
ATOM 1168 O O . ARG A 1 149 ? -34.155 16.582 67.695 1.00 79.94 149 ARG A O 1
ATOM 1175 N N . ASP A 1 150 ? -34.134 17.409 65.608 1.00 81.06 150 ASP A N 1
ATOM 1176 C CA . ASP A 1 150 ? -35.400 18.142 65.734 1.00 81.06 150 ASP A CA 1
ATOM 1177 C C . ASP A 1 150 ? -36.580 17.195 66.002 1.00 81.06 150 ASP A C 1
ATOM 1179 O O . ASP A 1 150 ? -37.449 17.471 66.838 1.00 81.06 150 ASP A O 1
ATOM 1183 N N . LEU A 1 151 ? -36.610 16.059 65.295 1.00 79.06 151 LEU A N 1
ATOM 1184 C CA . LEU A 1 151 ? -37.638 15.038 65.468 1.00 79.06 151 LEU A CA 1
ATOM 1185 C C . LEU A 1 151 ? -37.511 14.335 66.827 1.00 79.06 151 LEU A C 1
ATOM 1187 O O . LEU A 1 151 ? -38.532 14.097 67.470 1.00 79.06 151 LEU A O 1
ATOM 1191 N N . LEU A 1 152 ? -36.287 14.083 67.305 1.00 77.75 152 LEU A N 1
ATOM 1192 C CA . LEU A 1 152 ? -36.026 13.564 68.650 1.00 77.75 152 LEU A CA 1
ATOM 1193 C C . LEU A 1 152 ? -36.573 14.516 69.723 1.00 77.75 152 LEU A C 1
ATOM 1195 O O . LEU A 1 152 ? -37.312 14.083 70.604 1.00 77.75 152 LEU A O 1
ATOM 1199 N N . GLY A 1 153 ? -36.291 15.820 69.617 1.00 75.44 153 GLY A N 1
ATOM 1200 C CA . GLY A 1 153 ? -36.796 16.828 70.557 1.00 75.44 153 GLY A CA 1
ATOM 1201 C C . GLY A 1 153 ? -38.328 16.875 70.618 1.00 75.44 153 GLY A C 1
ATOM 1202 O O . GLY A 1 153 ? -38.913 16.989 71.699 1.00 75.44 153 GLY A O 1
ATOM 1203 N N . LYS A 1 154 ? -39.001 16.709 69.472 1.00 76.62 154 LYS A N 1
ATOM 1204 C CA . LYS A 1 154 ? -40.465 16.575 69.407 1.00 76.62 154 LYS A CA 1
ATOM 1205 C C . LYS A 1 154 ? -40.956 15.255 70.002 1.00 76.62 154 LYS A C 1
ATOM 1207 O O . LYS A 1 154 ? -41.910 15.265 70.776 1.00 76.62 154 LYS A O 1
ATOM 1212 N N . ALA A 1 155 ? -40.319 14.135 69.678 1.00 73.56 155 ALA A N 1
ATOM 1213 C CA . ALA A 1 155 ? -40.704 12.821 70.181 1.00 73.56 155 ALA A CA 1
ATOM 1214 C C . ALA A 1 155 ? -40.577 12.735 71.716 1.00 73.56 155 ALA A C 1
ATOM 1216 O O . ALA A 1 155 ? -41.483 12.215 72.367 1.00 73.56 155 ALA A O 1
ATOM 1217 N N . VAL A 1 156 ? -39.532 13.344 72.296 1.00 75.75 156 VAL A N 1
ATOM 1218 C CA . VAL A 1 156 ? -39.342 13.480 73.753 1.00 75.75 156 VAL A CA 1
ATOM 1219 C C . VAL A 1 156 ? -40.422 14.376 74.370 1.00 75.75 156 VAL A C 1
ATOM 1221 O O . VAL A 1 156 ? -41.055 13.994 75.354 1.00 75.75 156 VAL A O 1
ATOM 1224 N N . LYS A 1 157 ? -40.709 15.541 73.767 1.00 77.44 157 LYS A N 1
ATOM 1225 C CA . LYS A 1 157 ? -41.761 16.459 74.248 1.00 77.44 157 LYS A CA 1
ATOM 1226 C C . LYS A 1 157 ? -43.155 15.819 74.241 1.00 77.44 157 LYS A C 1
ATOM 1228 O O . LYS A 1 157 ? -43.975 16.128 75.103 1.00 77.44 157 LYS A O 1
ATOM 1233 N N . HIS A 1 158 ? -43.414 14.928 73.286 1.00 73.81 158 HIS A N 1
ATOM 1234 C CA . HIS A 1 158 ? -44.681 14.214 73.127 1.00 73.81 158 HIS A CA 1
ATOM 1235 C C . HIS A 1 158 ? -44.694 12.801 73.750 1.00 73.81 158 HIS A C 1
ATOM 1237 O O . HIS A 1 158 ? -45.666 12.080 73.537 1.00 73.81 158 HIS A O 1
ATOM 1243 N N . LYS A 1 159 ? -43.667 12.416 74.531 1.00 69.69 159 LYS A N 1
ATOM 1244 C CA . LYS A 1 159 ? -43.548 11.117 75.233 1.00 69.69 159 LYS A CA 1
ATOM 1245 C C . LYS A 1 159 ? -43.733 9.881 74.329 1.00 69.69 159 LYS A C 1
ATOM 1247 O O . LYS A 1 159 ? -44.477 8.961 74.662 1.00 69.69 159 LYS A O 1
ATOM 1252 N N . LYS A 1 160 ? -43.096 9.865 73.152 1.00 74.25 160 LYS A N 1
ATOM 1253 C CA . LYS A 1 160 ? -43.140 8.727 72.210 1.00 74.25 160 LYS A CA 1
ATOM 1254 C C . LYS A 1 160 ? -41.928 7.804 72.393 1.00 74.25 160 LYS A C 1
ATOM 1256 O O . LYS A 1 160 ? -41.044 7.787 71.541 1.00 74.25 160 LYS A O 1
ATOM 1261 N N . ASP A 1 161 ? -41.918 7.013 73.465 1.00 71.00 161 ASP A N 1
ATOM 1262 C CA . ASP A 1 161 ? -40.736 6.277 73.964 1.00 71.00 161 ASP A CA 1
ATOM 1263 C C . ASP A 1 161 ? -40.056 5.342 72.937 1.00 71.00 161 ASP A C 1
ATOM 1265 O O . ASP A 1 161 ? -38.828 5.269 72.852 1.00 71.00 161 ASP A O 1
ATOM 1269 N N . ILE A 1 162 ? -40.837 4.657 72.096 1.00 72.81 162 ILE A N 1
ATOM 1270 C CA . ILE A 1 162 ? -40.295 3.752 71.064 1.00 72.81 162 ILE A CA 1
ATOM 1271 C C . ILE A 1 162 ? -39.671 4.548 69.905 1.00 72.81 162 ILE A C 1
ATOM 1273 O O . ILE A 1 162 ? -38.607 4.195 69.403 1.00 72.81 162 ILE A O 1
ATOM 1277 N N . MET A 1 163 ? -40.304 5.654 69.503 1.00 70.31 163 MET A N 1
ATOM 1278 C CA . MET A 1 163 ? -39.784 6.535 68.454 1.00 70.31 163 MET A CA 1
ATOM 1279 C C . MET A 1 163 ? -38.504 7.234 68.923 1.00 70.31 163 MET A C 1
ATOM 1281 O O . MET A 1 163 ? -37.548 7.335 68.158 1.00 70.31 163 MET A O 1
ATOM 1285 N N . THR A 1 164 ? -38.455 7.664 70.187 1.00 76.25 164 THR A N 1
ATOM 1286 C CA . THR A 1 164 ? -37.232 8.206 70.787 1.00 76.25 164 THR A CA 1
ATOM 1287 C C . THR A 1 164 ? -36.125 7.161 70.847 1.00 76.25 164 THR A C 1
ATOM 1289 O O . THR A 1 164 ? -34.999 7.490 70.506 1.00 76.25 164 THR A O 1
ATOM 1292 N N . GLY A 1 165 ? -36.428 5.900 71.181 1.00 78.31 165 GLY A N 1
ATOM 1293 C CA . GLY A 1 165 ? -35.432 4.821 71.191 1.00 78.31 165 GLY A CA 1
ATOM 1294 C C . GLY A 1 165 ? -34.802 4.565 69.817 1.00 78.31 165 GLY A C 1
ATOM 1295 O O . GLY A 1 165 ? -33.580 4.501 69.702 1.00 78.31 165 GLY A O 1
ATOM 1296 N N . ILE A 1 166 ? -35.619 4.491 68.759 1.00 80.25 166 ILE A N 1
ATOM 1297 C CA . ILE A 1 166 ? -35.137 4.258 67.386 1.00 80.25 166 ILE A CA 1
ATOM 1298 C C . ILE A 1 166 ? -34.320 5.456 66.875 1.00 80.25 166 ILE A C 1
ATOM 1300 O O . ILE A 1 166 ? -33.238 5.275 66.318 1.00 80.25 166 ILE A O 1
ATOM 1304 N N . ILE A 1 167 ? -34.803 6.688 67.078 1.00 81.19 167 ILE A N 1
ATOM 1305 C CA . ILE A 1 167 ? -34.105 7.896 66.610 1.00 81.19 167 ILE A CA 1
ATOM 1306 C C . ILE A 1 167 ? -32.796 8.114 67.384 1.00 81.19 167 ILE A C 1
ATOM 1308 O O . ILE A 1 167 ? -31.781 8.426 66.761 1.00 81.19 167 ILE A O 1
ATOM 1312 N N . SER A 1 168 ? -32.785 7.904 68.706 1.00 81.75 168 SER A N 1
ATOM 1313 C CA . SER A 1 168 ? -31.555 7.968 69.506 1.00 81.75 168 SER A CA 1
ATOM 1314 C C . SER A 1 168 ? -30.537 6.927 69.053 1.00 81.75 168 SER A C 1
ATOM 1316 O O . SER A 1 168 ? -29.376 7.274 68.876 1.00 81.75 168 SER A O 1
ATOM 1318 N N . SER A 1 169 ? -30.968 5.696 68.753 1.00 82.69 169 SER A N 1
ATOM 1319 C CA . SER A 1 169 ? -30.073 4.651 68.240 1.00 82.69 169 SER A CA 1
ATOM 1320 C C . SER A 1 169 ? -29.435 5.029 66.896 1.00 82.69 169 SER A C 1
ATOM 1322 O O . SER A 1 169 ? -28.230 4.844 66.718 1.00 82.69 169 SER A O 1
ATOM 1324 N N . ILE A 1 170 ? -30.192 5.628 65.965 1.00 83.25 170 ILE A N 1
ATOM 1325 C CA . ILE A 1 170 ? -29.643 6.124 64.688 1.00 83.25 170 ILE A CA 1
ATOM 1326 C C . ILE A 1 170 ? -28.608 7.232 64.934 1.00 83.25 170 ILE A C 1
ATOM 1328 O O . ILE A 1 170 ? -27.529 7.208 64.337 1.00 83.25 170 ILE A O 1
ATOM 1332 N N . ILE A 1 171 ? -28.927 8.193 65.808 1.00 82.88 171 ILE A N 1
ATOM 1333 C CA . ILE A 1 171 ? -28.040 9.319 66.120 1.00 82.88 171 ILE A CA 1
ATOM 1334 C C . ILE A 1 171 ? -26.762 8.819 66.798 1.00 82.88 171 ILE A C 1
ATOM 1336 O O . ILE A 1 171 ? -25.682 9.184 66.356 1.00 82.88 171 ILE A O 1
ATOM 1340 N N . GLU A 1 172 ? -26.848 7.952 67.804 1.00 83.62 172 GLU A N 1
ATOM 1341 C CA . GLU A 1 172 ? -25.678 7.388 68.493 1.00 83.62 172 GLU A CA 1
ATOM 1342 C C . GLU A 1 172 ? -24.789 6.562 67.554 1.00 83.62 172 GLU A C 1
ATOM 1344 O O . GLU A 1 172 ? -23.566 6.619 67.653 1.00 83.62 172 GLU A O 1
ATOM 1349 N N . THR A 1 173 ? -25.388 5.841 66.603 1.00 85.12 173 THR A N 1
ATOM 1350 C CA . THR A 1 173 ? -24.650 4.990 65.655 1.00 85.12 173 THR A CA 1
ATOM 1351 C C . THR A 1 173 ? -23.904 5.798 64.585 1.00 85.12 173 THR A C 1
ATOM 1353 O O . THR A 1 173 ? -22.838 5.375 64.132 1.00 85.12 173 THR A O 1
ATOM 1356 N N . CYS A 1 174 ? -24.462 6.936 64.148 1.00 84.38 174 CYS A N 1
ATOM 1357 C CA . CYS A 1 174 ? -23.985 7.667 62.963 1.00 84.38 174 CYS A CA 1
ATOM 1358 C C . CYS A 1 174 ? -23.427 9.072 63.241 1.00 84.38 174 CYS A C 1
ATOM 1360 O O . CYS A 1 174 ? -22.759 9.628 62.371 1.00 84.38 174 CYS A O 1
ATOM 1362 N N . SER A 1 175 ? -23.710 9.680 64.394 1.00 82.50 175 SER A N 1
ATOM 1363 C CA . SER A 1 175 ? -23.297 11.054 64.712 1.00 82.50 175 SER A CA 1
ATOM 1364 C C . SER A 1 175 ? -21.807 11.124 65.046 1.00 82.50 175 SER A C 1
ATOM 1366 O O . SER A 1 175 ? -21.380 10.613 66.079 1.00 82.50 175 SER A O 1
ATOM 1368 N N . ASP A 1 176 ? -21.028 11.852 64.246 1.00 77.38 176 ASP A N 1
ATOM 1369 C CA . ASP A 1 176 ? -19.630 12.168 64.558 1.00 77.38 176 ASP A CA 1
ATOM 1370 C C . ASP A 1 176 ? -19.554 13.529 65.271 1.00 77.38 176 ASP A C 1
ATOM 1372 O O . ASP A 1 176 ? -19.367 14.589 64.671 1.00 77.38 176 ASP A O 1
ATOM 1376 N N . SER A 1 177 ? -19.771 13.512 66.589 1.00 63.66 177 SER A N 1
ATOM 1377 C CA . SER A 1 177 ? -19.673 14.693 67.462 1.00 63.66 177 SER A CA 1
ATOM 1378 C C . SER A 1 177 ? -18.289 14.804 68.114 1.00 63.66 177 SER A C 1
ATOM 1380 O O . SER A 1 177 ? -18.171 14.904 69.329 1.00 63.66 177 SER A O 1
ATOM 1382 N N . SER A 1 178 ? -17.221 14.784 67.318 1.00 49.62 178 SER A N 1
ATOM 1383 C CA . SER A 1 178 ? -15.849 15.029 67.783 1.00 49.62 178 SER A CA 1
ATOM 1384 C C . SER A 1 178 ? -15.313 16.346 67.204 1.00 49.62 178 SER A C 1
ATOM 1386 O O . SER A 1 178 ? -14.653 16.338 66.161 1.00 49.62 178 SER A O 1
ATOM 1388 N N . ALA A 1 179 ? -15.655 17.474 67.855 1.00 42.41 179 ALA A N 1
ATOM 1389 C CA . ALA A 1 179 ? -14.924 18.760 67.836 1.00 42.41 179 ALA A CA 1
ATOM 1390 C C . ALA A 1 179 ? -15.607 19.869 68.688 1.00 42.41 179 ALA A C 1
ATOM 1392 O O . ALA A 1 179 ? -15.859 20.960 68.188 1.00 42.41 179 ALA A O 1
ATOM 1393 N N . ASN A 1 180 ? -15.868 19.639 69.981 1.00 37.44 180 ASN A N 1
ATOM 1394 C CA . ASN A 1 180 ? -15.610 20.711 70.953 1.00 37.44 180 ASN A CA 1
ATOM 1395 C C . ASN A 1 180 ? -14.222 20.409 71.517 1.00 37.44 180 ASN A C 1
ATOM 1397 O O . ASN A 1 180 ? -13.948 19.259 71.851 1.00 37.44 180 ASN A O 1
ATOM 1401 N N . GLY A 1 181 ? -13.336 21.404 71.462 1.00 29.39 181 GLY A N 1
ATOM 1402 C CA . GLY A 1 181 ? -11.885 21.258 71.570 1.00 29.39 181 GLY A CA 1
ATOM 1403 C C . GLY A 1 181 ? -11.396 20.418 72.747 1.00 29.39 181 GLY A C 1
ATOM 1404 O O . GLY A 1 181 ? -12.068 20.278 73.765 1.00 29.39 181 GLY A O 1
ATOM 1405 N N . GLY A 1 182 ? -10.191 19.872 72.584 1.00 29.95 182 GLY A N 1
ATOM 1406 C CA . GLY A 1 182 ? -9.491 19.172 73.647 1.00 29.95 182 GLY A CA 1
ATOM 1407 C C . GLY A 1 182 ? -9.439 20.008 74.922 1.00 29.95 182 GLY A C 1
ATOM 1408 O O . GLY A 1 182 ? -8.821 21.065 74.951 1.00 29.95 182 GLY A O 1
ATOM 1409 N N . MET A 1 183 ? -10.114 19.515 75.949 1.00 29.48 183 MET A N 1
ATOM 1410 C CA . MET A 1 183 ? -9.552 19.271 77.269 1.00 29.48 183 MET A CA 1
ATOM 1411 C C . MET A 1 183 ? -10.513 18.304 77.964 1.00 29.48 183 MET A C 1
ATOM 1413 O O . MET A 1 183 ? -11.708 18.574 78.037 1.00 29.48 183 MET A O 1
ATOM 1417 N N . ASP A 1 184 ? -9.982 17.147 78.345 1.00 35.19 184 ASP A N 1
ATOM 1418 C CA . ASP A 1 184 ? -10.488 16.151 79.292 1.00 35.19 184 ASP A CA 1
ATOM 1419 C C . ASP A 1 184 ? -11.954 16.266 79.749 1.00 35.19 184 ASP A C 1
ATOM 1421 O O . ASP A 1 184 ? -12.321 17.186 80.468 1.00 35.19 184 ASP A O 1
ATOM 1425 N N . HIS A 1 185 ? -12.776 15.263 79.419 1.00 30.56 185 HIS A N 1
ATOM 1426 C CA . HIS A 1 185 ? -13.516 14.465 80.410 1.00 30.56 185 HIS A CA 1
ATOM 1427 C C . HIS A 1 185 ? -14.421 13.429 79.726 1.00 30.56 185 HIS A C 1
ATOM 1429 O O . HIS A 1 185 ? -15.398 13.730 79.047 1.00 30.56 185 HIS A O 1
ATOM 1435 N N . HIS A 1 186 ? -14.090 12.167 79.969 1.00 27.88 186 HIS A N 1
ATOM 1436 C CA . HIS A 1 186 ? -14.881 10.980 79.666 1.00 27.88 186 HIS A CA 1
ATOM 1437 C C . HIS A 1 186 ? -16.108 10.917 80.607 1.00 27.88 186 HIS A C 1
ATOM 1439 O O . HIS A 1 186 ? -15.901 10.944 81.823 1.00 27.88 186 HIS A O 1
ATOM 1445 N N . PRO A 1 187 ? -17.367 10.767 80.144 1.00 34.44 187 PRO A N 1
ATOM 1446 C CA . PRO A 1 187 ? -18.498 10.580 81.047 1.00 34.44 187 PRO A CA 1
ATOM 1447 C C . PRO A 1 187 ? -18.960 9.119 81.024 1.00 34.44 187 PRO A C 1
ATOM 1449 O O . PRO A 1 187 ? -19.988 8.793 80.447 1.00 34.44 187 PRO A O 1
ATOM 1452 N N . LEU A 1 188 ? -18.188 8.225 81.648 1.00 30.19 188 LEU A N 1
ATOM 1453 C CA . LEU A 1 188 ? -18.662 6.867 81.974 1.00 30.19 188 LEU A CA 1
ATOM 1454 C C . LEU A 1 188 ? -18.244 6.387 83.373 1.00 30.19 188 LEU A C 1
ATOM 1456 O O . LEU A 1 188 ? -18.331 5.203 83.667 1.00 30.19 188 LEU A O 1
ATOM 1460 N N . ASN A 1 189 ? -17.840 7.288 84.276 1.00 30.52 189 ASN A N 1
ATOM 1461 C CA . ASN A 1 189 ? -17.554 6.894 85.655 1.00 30.52 189 ASN A CA 1
ATOM 1462 C C . ASN A 1 189 ? -17.966 7.978 86.658 1.00 30.52 189 ASN A C 1
ATOM 1464 O O . ASN A 1 189 ? -17.177 8.856 86.992 1.00 30.52 189 ASN A O 1
ATOM 1468 N N . LYS A 1 190 ? -19.224 7.921 87.116 1.00 30.00 190 LYS A N 1
ATOM 1469 C CA . LYS A 1 190 ? -19.667 8.415 88.436 1.00 30.00 190 LYS A CA 1
ATOM 1470 C C . LYS A 1 190 ? -21.098 7.949 88.722 1.00 30.00 190 LYS A C 1
ATOM 1472 O O . LYS A 1 190 ? -22.043 8.727 88.772 1.00 30.00 190 LYS A O 1
ATOM 1477 N N . LEU A 1 191 ? -21.237 6.644 88.942 1.00 30.81 191 LEU A N 1
ATOM 1478 C CA . LEU A 1 191 ? -22.329 6.084 89.732 1.00 30.81 191 LEU A CA 1
ATOM 1479 C C . LEU A 1 191 ? -21.709 5.582 91.042 1.00 30.81 191 LEU A C 1
ATOM 1481 O O . LEU A 1 191 ? -21.231 4.457 91.099 1.00 30.81 191 LEU A O 1
ATOM 1485 N N . ASN A 1 192 ? -21.586 6.481 92.026 1.00 30.33 192 ASN A N 1
ATOM 1486 C CA . ASN A 1 192 ? -21.567 6.211 93.475 1.00 30.33 192 ASN A CA 1
ATOM 1487 C C . ASN A 1 192 ? -21.062 7.441 94.242 1.00 30.33 192 ASN A C 1
ATOM 1489 O O . ASN A 1 192 ? -19.862 7.606 94.432 1.00 30.33 192 ASN A O 1
ATOM 1493 N N . SER A 1 193 ? -21.985 8.285 94.702 1.00 25.94 193 SER A N 1
ATOM 1494 C CA . SER A 1 193 ? -22.146 8.653 96.120 1.00 25.94 193 SER A CA 1
ATOM 1495 C C . SER A 1 193 ? -23.058 9.880 96.250 1.00 25.94 193 SER A C 1
ATOM 1497 O O . SER A 1 193 ? -23.048 10.805 95.443 1.00 25.94 193 SER A O 1
ATOM 1499 N N . ARG A 1 194 ? -23.936 9.802 97.249 1.00 31.81 194 ARG A N 1
ATOM 1500 C CA . ARG A 1 194 ? -24.990 10.756 97.610 1.00 31.81 194 ARG A CA 1
ATOM 1501 C C . ARG A 1 194 ? -24.395 12.074 98.108 1.00 31.81 194 ARG A C 1
ATOM 1503 O O . ARG A 1 194 ? -23.539 12.005 98.976 1.00 31.81 194 ARG A O 1
ATOM 1510 N N . SER A 1 195 ? -24.973 13.206 97.697 1.00 29.12 195 SER A N 1
ATOM 1511 C CA . SER A 1 195 ? -25.633 14.201 98.577 1.00 29.12 195 SER A CA 1
ATOM 1512 C C . SER A 1 195 ? -25.775 15.566 97.887 1.00 29.12 195 SER A C 1
ATOM 1514 O O . SER A 1 195 ? -24.822 16.002 97.256 1.00 29.12 195 SER A O 1
ATOM 1516 N N . SER A 1 196 ? -26.936 16.213 98.098 1.00 29.16 196 SER A N 1
ATOM 1517 C CA . SER A 1 196 ? -27.174 17.678 98.127 1.00 29.16 196 SER A CA 1
ATOM 1518 C C . SER A 1 196 ? -26.708 18.491 96.900 1.00 29.16 196 SER A C 1
ATOM 1520 O O . SER A 1 196 ? -25.524 18.625 96.649 1.00 29.16 196 SER A O 1
ATOM 1522 N N . ASP A 1 197 ? -27.579 19.085 96.085 1.00 26.55 197 ASP A N 1
ATOM 1523 C CA . ASP A 1 197 ? -28.415 20.191 96.543 1.00 26.55 197 ASP A CA 1
ATOM 1524 C C . ASP A 1 197 ? -29.674 20.430 95.701 1.00 26.55 197 ASP A C 1
ATOM 1526 O O . ASP A 1 197 ? -29.729 20.288 94.480 1.00 26.55 197 ASP A O 1
ATOM 1530 N N . LEU A 1 198 ? -30.695 20.822 96.449 1.00 32.97 198 LEU A N 1
ATOM 1531 C CA . LEU A 1 198 ? -31.987 21.342 96.048 1.00 32.97 198 LEU A CA 1
ATOM 1532 C C . LEU A 1 198 ? -31.842 22.789 95.524 1.00 32.97 198 LEU A C 1
ATOM 1534 O O . LEU A 1 198 ? -30.980 23.529 95.986 1.00 32.97 198 LEU A O 1
ATOM 1538 N N . SER A 1 199 ? -32.787 23.208 94.670 1.00 26.94 199 SER A N 1
ATOM 1539 C CA . SER A 1 199 ? -32.995 24.547 94.065 1.00 26.94 199 SER A CA 1
ATOM 1540 C C . SER A 1 199 ? -32.320 24.738 92.691 1.00 26.94 199 SER A C 1
ATOM 1542 O O . SER A 1 199 ? -31.128 24.560 92.539 1.00 26.94 199 SER A O 1
ATOM 1544 N N . SER A 1 200 ? -33.001 25.076 91.594 1.00 29.09 200 SER A N 1
ATOM 1545 C CA . SER A 1 200 ? -34.223 25.862 91.443 1.00 29.09 200 SER A CA 1
ATOM 1546 C C . SER A 1 200 ? -34.947 25.517 90.127 1.00 29.09 200 SER A C 1
ATOM 1548 O O . SER A 1 200 ? -34.497 25.812 89.026 1.00 29.09 200 SER A O 1
ATOM 1550 N N . MET A 1 201 ? -36.130 24.914 90.252 1.00 36.50 201 MET A N 1
ATOM 1551 C CA . MET A 1 201 ? -37.168 24.916 89.218 1.00 36.50 201 MET A CA 1
ATOM 1552 C C . MET A 1 201 ? -38.173 26.019 89.581 1.00 36.50 201 MET A C 1
ATOM 1554 O O . MET A 1 201 ? -38.985 25.834 90.480 1.00 36.50 201 MET A O 1
ATOM 1558 N N . LYS A 1 202 ? -38.086 27.172 88.910 1.00 26.02 202 LYS A N 1
ATOM 1559 C CA . LYS A 1 202 ? -39.081 28.265 88.766 1.00 26.02 202 LYS A CA 1
ATOM 1560 C C . LYS A 1 202 ? -38.577 29.088 87.564 1.00 26.02 202 LYS A C 1
ATOM 1562 O O . LYS A 1 202 ? -37.385 29.325 87.489 1.00 26.02 202 LYS A O 1
ATOM 1567 N N . SER A 1 203 ? -39.331 29.545 86.572 1.00 24.67 203 SER A N 1
ATOM 1568 C CA . SER A 1 203 ? -40.767 29.675 86.340 1.00 24.67 203 SER A CA 1
ATOM 1569 C C . SER A 1 203 ? -40.984 30.007 84.854 1.00 24.67 203 SER A C 1
ATOM 1571 O O . SER A 1 203 ? -40.123 30.601 84.208 1.00 24.67 203 SER A O 1
ATOM 1573 N N . MET A 1 204 ? -42.168 29.681 84.336 1.00 32.34 204 MET A N 1
ATOM 1574 C CA . MET A 1 204 ? -42.727 30.268 83.114 1.00 32.34 204 MET A CA 1
ATOM 1575 C C . MET A 1 204 ? -42.745 31.807 83.144 1.00 32.34 204 MET A C 1
ATOM 1577 O O . MET A 1 204 ? -42.992 32.390 84.197 1.00 32.34 204 MET A O 1
ATOM 1581 N N . GLY A 1 205 ? -42.702 32.429 81.959 1.00 24.66 205 GLY A N 1
ATOM 1582 C CA . GLY A 1 205 ? -43.612 33.539 81.648 1.00 24.66 205 GLY A CA 1
ATOM 1583 C C . GLY A 1 205 ? -43.016 34.785 80.982 1.00 24.66 205 GLY A C 1
ATOM 1584 O O . GLY A 1 205 ? -42.287 35.536 81.611 1.00 24.66 205 GLY A O 1
ATOM 1585 N N . GLY A 1 206 ? -43.501 35.092 79.769 1.00 26.91 206 GLY A N 1
ATOM 1586 C CA . GLY A 1 206 ? -44.006 36.443 79.478 1.00 26.91 206 GLY A CA 1
ATOM 1587 C C . GLY A 1 206 ? -43.273 37.346 78.468 1.00 26.91 206 GLY A C 1
ATOM 1588 O O . GLY A 1 206 ? -42.281 37.974 78.793 1.00 26.91 206 GLY A O 1
ATOM 1589 N N . LYS A 1 207 ? -43.968 37.568 77.337 1.00 26.95 207 LYS A N 1
ATOM 1590 C CA . LYS A 1 207 ? -44.113 38.813 76.535 1.00 26.95 207 LYS A CA 1
ATOM 1591 C C . LYS A 1 207 ? -43.013 39.292 75.560 1.00 26.95 207 LYS A C 1
ATOM 1593 O O . LYS A 1 207 ? -41.848 39.466 75.874 1.00 26.95 207 LYS A O 1
ATOM 1598 N N . LYS A 1 208 ? -43.509 39.622 74.354 1.00 43.00 208 LYS A N 1
ATOM 1599 C CA . LYS A 1 208 ? -42.874 40.359 73.244 1.00 43.00 208 LYS A CA 1
ATOM 1600 C C . LYS A 1 208 ? -42.578 41.830 73.606 1.00 43.00 208 LYS A C 1
ATOM 1602 O O . LYS A 1 208 ? -43.482 42.506 74.086 1.00 43.00 208 LYS A O 1
ATOM 1607 N N . SER A 1 209 ? -41.398 42.334 73.222 1.00 24.80 209 SER A N 1
ATOM 1608 C CA . SER A 1 209 ? -41.064 43.744 72.887 1.00 24.80 209 SER A CA 1
ATOM 1609 C C . SER A 1 209 ? -39.590 43.787 72.422 1.00 24.80 209 SER A C 1
ATOM 1611 O O . SER A 1 209 ? -38.731 43.390 73.191 1.00 24.80 209 SER A O 1
ATOM 1613 N N . LYS A 1 210 ? -39.247 43.933 71.131 1.00 32.28 210 LYS A N 1
ATOM 1614 C CA . LYS A 1 210 ? -39.019 45.154 70.309 1.00 32.28 210 LYS A CA 1
ATOM 1615 C C . LYS A 1 210 ? -37.817 46.036 70.748 1.00 32.28 210 LYS A C 1
ATOM 1617 O O . LYS A 1 210 ? -37.843 46.575 71.846 1.00 32.28 210 LYS A O 1
ATOM 1622 N N . LYS A 1 211 ? -36.898 46.267 69.779 1.00 25.28 211 LYS A N 1
ATOM 1623 C CA . LYS A 1 211 ? -35.637 47.072 69.750 1.00 25.28 211 LYS A CA 1
ATOM 1624 C C . LYS A 1 211 ? -34.432 46.414 70.450 1.00 25.28 211 LYS A C 1
ATOM 1626 O O . LYS A 1 211 ? -34.569 46.021 71.590 1.00 25.28 211 LYS A O 1
ATOM 1631 N N . GLY A 1 212 ? -33.231 46.284 69.884 1.00 25.83 212 GLY A N 1
ATOM 1632 C CA . GLY A 1 212 ? -32.631 46.627 68.588 1.00 25.83 212 GLY A CA 1
ATOM 1633 C C . GLY A 1 212 ? -31.098 46.502 68.731 1.00 25.83 212 GLY A C 1
ATOM 1634 O O . GLY A 1 212 ? -30.613 46.922 69.772 1.00 25.83 212 GLY A O 1
ATOM 1635 N N . ILE A 1 213 ? -30.402 45.983 67.696 1.00 29.95 213 ILE A N 1
ATOM 1636 C CA . ILE A 1 213 ? -28.926 46.027 67.469 1.00 29.95 213 ILE A CA 1
ATOM 1637 C C . ILE A 1 213 ? -28.130 45.148 68.478 1.00 29.95 213 ILE A C 1
ATOM 1639 O O . ILE A 1 213 ? -28.281 45.321 69.674 1.00 29.95 213 ILE A O 1
ATOM 1643 N N . ASP A 1 214 ? -27.351 44.106 68.159 1.00 26.17 214 ASP A N 1
ATOM 1644 C CA . ASP A 1 214 ? -26.502 43.748 67.016 1.00 26.17 214 ASP A CA 1
ATOM 1645 C C . ASP A 1 214 ? -26.701 42.282 66.581 1.00 26.17 214 ASP A C 1
ATOM 1647 O O . ASP A 1 214 ? -26.807 41.362 67.395 1.00 26.17 214 ASP A O 1
ATOM 1651 N N . THR A 1 215 ? -26.709 42.041 65.272 1.00 27.91 215 THR A N 1
ATOM 1652 C CA . THR A 1 215 ? -26.765 40.705 64.665 1.00 27.91 215 THR A CA 1
ATOM 1653 C C . THR A 1 215 ? -25.386 40.040 64.661 1.00 27.91 215 THR A C 1
ATOM 1655 O O . THR A 1 215 ? -24.722 39.978 63.629 1.00 27.91 215 THR A O 1
ATOM 1658 N N . GLY A 1 216 ? -24.965 39.511 65.810 1.00 26.38 216 GLY A N 1
ATOM 1659 C CA . GLY A 1 216 ? -23.979 38.433 65.890 1.00 26.38 216 GLY A CA 1
ATOM 1660 C C . GLY A 1 216 ? -24.712 37.094 65.845 1.00 26.38 216 GLY A C 1
ATOM 1661 O O . GLY A 1 216 ? -25.370 36.720 66.814 1.00 26.38 216 GLY A O 1
ATOM 1662 N N . SER A 1 217 ? -24.676 36.407 64.701 1.00 31.38 217 SER A N 1
ATOM 1663 C CA . SER A 1 217 ? -25.330 35.103 64.546 1.00 31.38 217 SER A CA 1
ATOM 1664 C C . SER A 1 217 ? -24.764 34.068 65.519 1.00 31.38 217 SER A C 1
ATOM 1666 O O . SER A 1 217 ? -23.556 33.908 65.657 1.00 31.38 217 SER A O 1
ATOM 1668 N N . MET A 1 218 ? -25.710 33.374 66.148 1.00 27.84 218 MET A N 1
ATOM 1669 C CA . MET A 1 218 ? -25.651 32.072 66.816 1.00 27.84 218 MET A CA 1
ATOM 1670 C C . MET A 1 218 ? -24.509 31.144 66.353 1.00 27.84 218 MET A C 1
ATOM 1672 O O . MET A 1 218 ? -24.220 31.098 65.156 1.00 27.84 218 MET A O 1
ATOM 1676 N N . PRO A 1 219 ? -23.925 30.324 67.251 1.00 31.78 219 PRO A N 1
ATOM 1677 C CA . PRO A 1 219 ? -22.940 29.323 66.864 1.00 31.78 219 PRO A CA 1
ATOM 1678 C C . PRO A 1 219 ? -23.615 28.255 65.995 1.00 31.78 219 PRO A C 1
ATOM 1680 O O . PRO A 1 219 ? -24.434 27.464 66.463 1.00 31.78 219 PRO A O 1
ATOM 1683 N N . ASP A 1 220 ? -23.293 28.283 64.705 1.00 32.03 220 ASP A N 1
ATOM 1684 C CA . ASP A 1 220 ? -23.764 27.337 63.703 1.00 32.03 220 ASP A CA 1
ATOM 1685 C C . ASP A 1 220 ? -23.166 25.957 64.025 1.00 32.03 220 ASP A C 1
ATOM 1687 O O . ASP A 1 220 ? -21.945 25.788 64.052 1.00 32.03 220 ASP A O 1
ATOM 1691 N N . LEU A 1 221 ? -24.015 24.963 64.294 1.00 41.88 221 LEU A N 1
ATOM 1692 C CA . LEU A 1 221 ? -23.641 23.573 64.590 1.00 41.88 221 LEU A CA 1
ATOM 1693 C C . LEU A 1 221 ? -23.155 22.842 63.316 1.00 41.88 221 LEU A C 1
ATOM 1695 O O . LEU A 1 221 ? -23.543 21.706 63.049 1.00 41.88 221 LEU A O 1
ATOM 1699 N N . ARG A 1 222 ? -22.338 23.489 62.478 1.00 48.59 222 ARG A N 1
ATOM 1700 C CA . ARG A 1 222 ? -21.778 22.856 61.279 1.00 48.59 222 ARG A CA 1
ATOM 1701 C C . ARG A 1 222 ? -20.725 21.851 61.717 1.00 48.59 222 ARG A C 1
ATOM 1703 O O . ARG A 1 222 ? -19.619 22.216 62.113 1.00 48.59 222 ARG A O 1
ATOM 1710 N N . SER A 1 223 ? -21.093 20.576 61.665 1.00 53.53 223 SER A N 1
ATOM 1711 C CA . SER A 1 223 ? -20.169 19.460 61.832 1.00 53.53 223 SER A CA 1
ATOM 1712 C C . SER A 1 223 ? -18.965 19.655 60.903 1.00 53.53 223 SER A C 1
ATOM 1714 O O . SER A 1 223 ? -19.111 19.963 59.717 1.00 53.53 223 SER A O 1
ATOM 1716 N N . ARG A 1 224 ? -17.747 19.514 61.441 1.00 57.19 224 ARG A N 1
ATOM 1717 C CA . ARG A 1 224 ? -16.520 19.609 60.642 1.00 57.19 224 ARG A CA 1
ATOM 1718 C C . ARG A 1 224 ? -16.581 18.539 59.549 1.00 57.19 224 ARG A C 1
ATOM 1720 O O . ARG A 1 224 ? -16.673 17.352 59.861 1.00 57.19 224 ARG A O 1
ATOM 1727 N N . ARG A 1 225 ? -16.551 18.957 58.280 1.00 69.94 225 ARG A N 1
ATOM 1728 C CA . ARG A 1 225 ? -16.599 18.045 57.129 1.00 69.94 225 ARG A CA 1
ATOM 1729 C C . ARG A 1 225 ? -15.358 17.158 57.120 1.00 69.94 225 ARG A C 1
ATOM 1731 O O . ARG A 1 225 ? -14.235 17.656 57.211 1.00 69.94 225 ARG A O 1
ATOM 1738 N N . ARG A 1 226 ? -15.564 15.844 57.036 1.00 72.94 226 ARG A N 1
ATOM 1739 C CA . ARG A 1 226 ? -14.505 14.838 56.936 1.00 72.94 226 ARG A CA 1
ATOM 1740 C C . ARG A 1 226 ? -14.669 14.069 55.629 1.00 72.94 226 ARG A C 1
ATOM 1742 O O . ARG A 1 226 ? -15.780 13.880 55.150 1.00 72.94 226 ARG A O 1
ATOM 1749 N N . SER A 1 227 ? -13.559 13.587 55.079 1.00 69.62 227 SER A N 1
ATOM 1750 C CA . SER A 1 227 ? -13.566 12.622 53.972 1.00 69.62 227 SER A CA 1
ATOM 1751 C C . SER A 1 227 ? -13.582 11.197 54.537 1.00 69.62 227 SER A C 1
ATOM 1753 O O . SER A 1 227 ? -12.639 10.429 54.360 1.00 69.62 227 SER A O 1
ATOM 1755 N N . VAL A 1 228 ? -14.609 10.880 55.333 1.00 76.31 228 VAL A N 1
ATOM 1756 C CA . VAL A 1 228 ? -14.752 9.586 56.018 1.00 76.31 228 VAL A CA 1
ATOM 1757 C C . VAL A 1 228 ? -16.096 8.977 55.656 1.00 76.31 228 VAL A C 1
ATOM 1759 O O . VAL A 1 228 ? -17.118 9.649 55.648 1.00 76.31 228 VAL A O 1
ATOM 1762 N N . VAL A 1 229 ? -16.081 7.690 55.339 1.00 80.38 229 VAL A N 1
ATOM 1763 C CA . VAL A 1 229 ? -17.245 6.950 54.851 1.00 80.38 229 VAL A CA 1
ATOM 1764 C C . VAL A 1 229 ? -17.975 6.297 56.027 1.00 80.38 229 VAL A C 1
ATOM 1766 O O . VAL A 1 229 ? -17.293 5.768 56.907 1.00 80.38 229 VAL A O 1
ATOM 1769 N N . PRO A 1 230 ? -19.323 6.283 56.064 1.00 85.81 230 PRO A N 1
ATOM 1770 C CA . PRO A 1 230 ? -20.043 5.444 57.018 1.00 85.81 230 PRO A CA 1
ATOM 1771 C C . PRO A 1 230 ? -19.740 3.967 56.759 1.00 85.81 230 PRO A C 1
ATOM 1773 O O . PRO A 1 230 ? -19.736 3.523 55.611 1.00 85.81 230 PRO A O 1
ATOM 1776 N N . SER A 1 231 ? -19.528 3.174 57.808 1.00 87.88 231 SER A N 1
ATOM 1777 C CA . SER A 1 231 ? -19.361 1.733 57.622 1.00 87.88 231 SER A CA 1
ATOM 1778 C C . SER A 1 231 ? -20.611 1.123 56.970 1.00 87.88 231 SER A C 1
ATOM 1780 O O . SER A 1 231 ? -21.730 1.625 57.124 1.00 87.88 231 SER A O 1
ATOM 1782 N N . SER A 1 232 ? -20.443 0.002 56.263 1.00 87.75 232 SER A N 1
ATOM 1783 C CA . SER A 1 232 ? -21.569 -0.730 55.666 1.00 87.75 232 SER A CA 1
ATOM 1784 C C . SER A 1 232 ? -22.637 -1.085 56.709 1.00 87.75 232 SER A C 1
ATOM 1786 O O . SER A 1 232 ? -23.830 -0.988 56.429 1.00 87.75 232 SER A O 1
ATOM 1788 N N . THR A 1 233 ? -22.218 -1.404 57.938 1.00 89.44 233 THR A N 1
ATOM 1789 C CA . THR A 1 233 ? -23.107 -1.670 59.076 1.00 89.44 233 THR A CA 1
ATOM 1790 C C . THR A 1 233 ? -23.826 -0.419 59.573 1.00 89.44 233 THR A C 1
ATOM 1792 O O . THR A 1 233 ? -25.032 -0.484 59.792 1.00 89.44 233 THR A O 1
ATOM 1795 N N . GLN A 1 234 ? -23.140 0.723 59.702 1.00 88.00 234 GLN A N 1
ATOM 1796 C CA . GLN A 1 234 ? -23.756 1.998 60.092 1.00 88.00 234 GLN A CA 1
ATOM 1797 C C . GLN A 1 234 ? -24.831 2.412 59.089 1.00 88.00 234 GLN A C 1
ATOM 1799 O O . GLN A 1 234 ? -25.953 2.732 59.479 1.00 88.00 234 GLN A O 1
ATOM 1804 N N . LEU A 1 235 ? -24.513 2.344 57.793 1.00 89.12 235 LEU A N 1
ATOM 1805 C CA . LEU A 1 235 ? -25.454 2.694 56.736 1.00 89.12 235 LEU A CA 1
ATOM 1806 C C . LEU A 1 235 ? -26.650 1.732 56.696 1.00 89.12 235 LEU A C 1
ATOM 1808 O O . LEU A 1 235 ? -27.792 2.177 56.583 1.00 89.12 235 LEU A O 1
ATOM 1812 N N . TYR A 1 236 ? -26.405 0.425 56.830 1.00 89.31 236 TYR A N 1
ATOM 1813 C CA . TYR A 1 236 ? -27.457 -0.592 56.871 1.00 89.31 236 TYR A CA 1
ATOM 1814 C C . TYR A 1 236 ? -28.400 -0.401 58.065 1.00 89.31 236 TYR A C 1
ATOM 1816 O O . TYR A 1 236 ? -29.621 -0.366 57.891 1.00 89.31 236 TYR A O 1
ATOM 1824 N N . LEU A 1 237 ? -27.848 -0.224 59.269 1.00 87.69 237 LEU A N 1
ATOM 1825 C CA . LEU A 1 237 ? -28.611 -0.007 60.498 1.00 87.69 237 LEU A CA 1
ATOM 1826 C C . LEU A 1 237 ? -29.426 1.287 60.423 1.00 87.69 237 LEU A C 1
ATOM 1828 O O . LEU A 1 237 ? -30.627 1.267 60.693 1.00 87.69 237 LEU A O 1
ATOM 1832 N N . ALA A 1 238 ? -28.808 2.389 59.988 1.00 86.00 238 ALA A N 1
ATOM 1833 C CA . ALA A 1 238 ? -29.488 3.669 59.826 1.00 86.00 238 ALA A CA 1
ATOM 1834 C C . ALA A 1 238 ? -30.657 3.572 58.840 1.00 86.00 238 ALA A C 1
ATOM 1836 O O . ALA A 1 238 ? -31.768 3.987 59.166 1.00 86.00 238 ALA A O 1
ATOM 1837 N N . ARG A 1 239 ? -30.439 2.980 57.658 1.00 89.06 239 ARG A N 1
ATOM 1838 C CA . ARG A 1 239 ? -31.484 2.809 56.637 1.00 89.06 239 ARG A CA 1
ATOM 1839 C C . ARG A 1 239 ? -32.619 1.912 57.119 1.00 89.06 239 ARG A C 1
ATOM 1841 O O . ARG A 1 239 ? -33.771 2.304 56.987 1.00 89.06 239 ARG A O 1
ATOM 1848 N N . THR A 1 240 ? -32.310 0.766 57.724 1.00 88.00 240 THR A N 1
ATOM 1849 C CA . THR A 1 240 ? -33.321 -0.196 58.202 1.00 88.00 240 THR A CA 1
ATOM 1850 C C . THR A 1 240 ? -34.184 0.406 59.313 1.00 88.00 240 THR A C 1
ATOM 1852 O O . THR A 1 240 ? -35.412 0.301 59.295 1.00 88.00 240 THR A O 1
ATOM 1855 N N . MET A 1 241 ? -33.559 1.103 60.267 1.00 85.12 241 MET A N 1
ATOM 1856 C CA . MET A 1 241 ? -34.278 1.791 61.341 1.00 85.12 241 MET A CA 1
ATOM 1857 C C . MET A 1 241 ? -35.120 2.958 60.810 1.00 85.12 241 MET A C 1
ATOM 1859 O O . MET A 1 241 ? -36.274 3.106 61.212 1.00 85.12 241 MET A O 1
ATOM 1863 N N . LEU A 1 242 ? -34.605 3.747 59.861 1.00 84.81 242 LEU A N 1
ATOM 1864 C CA . LEU A 1 242 ? -35.370 4.810 59.196 1.00 84.81 242 LEU A CA 1
ATOM 1865 C C . LEU A 1 242 ? -36.544 4.261 58.382 1.00 84.81 242 LEU A C 1
ATOM 1867 O O . LEU A 1 242 ? -37.629 4.839 58.406 1.00 84.81 242 LEU A O 1
ATOM 1871 N N . GLU A 1 243 ? -36.355 3.142 57.690 1.00 85.69 243 GLU A N 1
ATOM 1872 C CA . GLU A 1 243 ? -37.403 2.483 56.917 1.00 85.69 243 GLU A CA 1
ATOM 1873 C C . GLU A 1 243 ? -38.536 1.994 57.824 1.00 85.69 243 GLU A C 1
ATOM 1875 O O . GLU A 1 243 ? -39.702 2.214 57.500 1.00 85.69 243 GLU A O 1
ATOM 1880 N N . SER A 1 244 ? -38.223 1.461 59.012 1.00 81.69 244 SER A N 1
ATOM 1881 C CA . SER A 1 244 ? -39.230 1.055 60.007 1.00 81.69 244 SER A CA 1
ATOM 1882 C C . SER A 1 244 ? -40.124 2.208 60.499 1.00 81.69 244 SER A C 1
ATOM 1884 O O . SER A 1 244 ? -41.278 1.991 60.873 1.00 81.69 244 SER A O 1
ATOM 1886 N N . LEU A 1 245 ? -39.619 3.447 60.457 1.00 75.94 245 LEU A N 1
ATOM 1887 C CA . LEU A 1 245 ? -40.364 4.653 60.831 1.00 75.94 245 LEU A CA 1
ATOM 1888 C C . LEU A 1 245 ? -41.249 5.183 59.685 1.00 75.94 245 LEU A C 1
ATOM 1890 O O . LEU A 1 245 ? -42.200 5.926 59.936 1.00 75.94 245 LEU A O 1
ATOM 1894 N N . VAL A 1 246 ? -40.947 4.809 58.434 1.00 75.19 246 VAL A N 1
ATOM 1895 C CA . VAL A 1 246 ? -41.592 5.321 57.211 1.00 75.19 246 VAL A CA 1
ATOM 1896 C C . VAL A 1 246 ? -42.568 4.308 56.590 1.00 75.19 246 VAL A C 1
ATOM 1898 O O . VAL A 1 246 ? -43.640 4.705 56.118 1.00 75.19 246 VAL A O 1
ATOM 1901 N N . HIS A 1 247 ? -42.232 3.014 56.579 1.00 66.88 247 HIS A N 1
ATOM 1902 C CA . HIS A 1 247 ? -43.004 1.972 55.899 1.00 66.88 247 HIS A CA 1
ATOM 1903 C C . HIS A 1 247 ? -44.209 1.485 56.716 1.00 66.88 247 HIS A C 1
ATOM 1905 O O . HIS A 1 247 ? -44.171 1.330 57.933 1.00 66.88 247 HIS A O 1
ATOM 1911 N N . GLU A 1 248 ? -45.323 1.233 56.023 1.00 54.34 248 GLU A N 1
ATOM 1912 C CA . GLU A 1 248 ? -46.627 0.957 56.639 1.00 54.34 248 GLU A CA 1
ATOM 1913 C C . GLU A 1 248 ? -46.995 -0.537 56.699 1.00 54.34 248 GLU A C 1
ATOM 1915 O O . GLU A 1 248 ? -48.057 -0.863 57.225 1.00 54.34 248 GLU A O 1
ATOM 1920 N N . LYS A 1 249 ? -46.183 -1.448 56.152 1.00 45.38 249 LYS A N 1
ATOM 1921 C CA . LYS A 1 249 ? -46.521 -2.877 56.055 1.00 45.38 249 LYS A CA 1
ATOM 1922 C C . LYS A 1 249 ? -45.477 -3.747 56.755 1.00 45.38 249 LYS A C 1
ATOM 1924 O O . LYS A 1 249 ? -44.456 -4.073 56.169 1.00 45.38 249 LYS A O 1
ATOM 1929 N N . SER A 1 250 ? -45.798 -4.180 57.972 1.00 37.78 250 SER A N 1
ATOM 1930 C CA . SER A 1 250 ? -45.387 -5.497 58.464 1.00 37.78 250 SER A CA 1
ATOM 1931 C C . SER A 1 250 ? -46.640 -6.368 58.519 1.00 37.78 250 SER A C 1
ATOM 1933 O O . SER A 1 250 ? -47.613 -6.045 59.204 1.00 37.78 250 SER A O 1
ATOM 1935 N N . SER A 1 251 ? -46.661 -7.420 57.709 1.00 43.47 251 SER A N 1
ATOM 1936 C CA . SER A 1 251 ? -47.792 -8.322 57.492 1.00 43.47 251 SER A CA 1
ATOM 1937 C C . SER A 1 251 ? -47.809 -9.498 58.473 1.00 43.47 251 SER A C 1
ATOM 1939 O O . SER A 1 251 ? -47.966 -10.639 58.051 1.00 43.47 251 SER A O 1
ATOM 1941 N N . SER A 1 252 ? -47.678 -9.248 59.780 1.00 47.56 252 SER A N 1
ATOM 1942 C CA . SER A 1 252 ? -47.915 -10.316 60.772 1.00 47.56 252 SER A CA 1
ATOM 1943 C C . SER A 1 252 ? -48.389 -9.878 62.160 1.00 47.56 252 SER A C 1
ATOM 1945 O O . SER A 1 252 ? -48.789 -10.734 62.943 1.00 47.56 252 SER A O 1
ATOM 1947 N N . THR A 1 253 ? -48.439 -8.584 62.491 1.00 47.53 253 THR A N 1
ATOM 1948 C CA . THR A 1 253 ? -48.960 -8.160 63.804 1.00 47.53 253 THR A CA 1
ATOM 1949 C C . THR A 1 253 ? -49.605 -6.782 63.695 1.00 47.53 253 THR A C 1
ATOM 1951 O O . THR A 1 253 ? -48.929 -5.780 63.490 1.00 47.53 253 THR A O 1
ATOM 1954 N N . GLY A 1 254 ? -50.936 -6.728 63.793 1.00 46.66 254 GLY A N 1
ATOM 1955 C CA . GLY A 1 254 ? -51.791 -5.564 63.520 1.00 46.66 254 GLY A CA 1
ATOM 1956 C C . GLY A 1 254 ? -51.666 -4.351 64.458 1.00 46.66 254 GLY A C 1
ATOM 1957 O O . GLY A 1 254 ? -52.681 -3.786 64.853 1.00 46.66 254 GLY A O 1
ATOM 1958 N N . ARG A 1 255 ? -50.454 -3.891 64.789 1.00 44.75 255 ARG A N 1
ATOM 1959 C CA . ARG A 1 255 ? -50.199 -2.565 65.380 1.00 44.75 255 ARG A CA 1
ATOM 1960 C C . ARG A 1 255 ? -49.307 -1.743 64.445 1.00 44.75 255 ARG A C 1
ATOM 1962 O O . ARG A 1 255 ? -48.148 -2.080 64.246 1.00 44.75 255 ARG A O 1
ATOM 1969 N N . ARG A 1 256 ? -49.822 -0.626 63.917 1.00 48.56 256 ARG A N 1
ATOM 1970 C CA . ARG A 1 256 ? -49.015 0.439 63.284 1.00 48.56 256 ARG A CA 1
ATOM 1971 C C . ARG A 1 256 ? -49.021 1.664 64.200 1.00 48.56 256 ARG A C 1
ATOM 1973 O O . ARG A 1 256 ? -50.109 2.142 64.504 1.00 48.56 256 ARG A O 1
ATOM 1980 N N . VAL A 1 257 ? -47.858 2.173 64.628 1.00 53.31 257 VAL A N 1
ATOM 1981 C CA . VAL A 1 257 ? -47.789 3.293 65.605 1.00 53.31 257 VAL A CA 1
ATOM 1982 C C . VAL A 1 257 ? -46.778 4.405 65.247 1.00 53.31 257 VAL A C 1
ATOM 1984 O O . VAL A 1 257 ? -46.462 5.212 66.099 1.00 53.31 257 VAL A O 1
ATOM 1987 N N . PHE A 1 258 ? -46.266 4.539 64.012 1.00 54.59 258 PHE A N 1
ATOM 1988 C CA . PHE A 1 258 ? -45.304 5.642 63.739 1.00 54.59 258 PHE A CA 1
ATOM 1989 C C . PHE A 1 258 ? -45.636 6.563 62.563 1.00 54.59 258 PHE A C 1
ATOM 1991 O O . PHE A 1 258 ? -45.290 7.741 62.606 1.00 54.59 258 PHE A O 1
ATOM 1998 N N . ARG A 1 259 ? -46.402 6.117 61.555 1.00 51.69 259 ARG A N 1
ATOM 1999 C CA . ARG A 1 259 ? -46.714 6.975 60.395 1.00 51.69 259 ARG A CA 1
ATOM 2000 C C . ARG A 1 259 ? -47.595 8.175 60.759 1.00 51.69 259 ARG A C 1
ATOM 2002 O O . ARG A 1 259 ? -47.293 9.278 60.336 1.00 51.69 259 ARG A O 1
ATOM 2009 N N . LYS A 1 260 ? -48.652 8.012 61.563 1.00 56.78 260 LYS A N 1
ATOM 2010 C CA . LYS A 1 260 ? -49.511 9.145 61.987 1.00 56.78 260 LYS A CA 1
ATOM 2011 C C . LYS A 1 260 ? -48.807 10.115 62.948 1.00 56.78 260 LYS A C 1
ATOM 2013 O O . LYS A 1 260 ? -49.304 11.207 63.183 1.00 56.78 260 LYS A O 1
ATOM 2018 N N . ASP A 1 261 ? -47.657 9.707 63.474 1.00 61.00 261 ASP A N 1
ATOM 2019 C CA . ASP A 1 261 ? -46.969 10.341 64.589 1.00 61.00 261 ASP A CA 1
ATOM 2020 C C . ASP A 1 261 ? -45.770 11.208 64.188 1.00 61.00 261 ASP A C 1
ATOM 2022 O O . ASP A 1 261 ? -45.224 11.903 65.049 1.00 61.00 261 ASP A O 1
ATOM 2026 N N . VAL A 1 262 ? -45.387 11.179 62.908 1.00 66.69 262 VAL A N 1
ATOM 2027 C CA . VAL A 1 262 ? -44.317 11.984 62.303 1.00 66.69 262 VAL A CA 1
ATOM 2028 C C . VAL A 1 262 ? -44.935 12.976 61.319 1.00 66.69 262 VAL A C 1
ATOM 2030 O O . VAL A 1 262 ? -45.642 12.556 60.393 1.00 66.69 262 VAL A O 1
ATOM 2033 N N . ASP A 1 263 ? -44.648 14.274 61.496 1.00 74.50 263 ASP A N 1
ATOM 2034 C CA . ASP A 1 263 ? -45.138 15.324 60.594 1.00 74.50 263 ASP A CA 1
ATOM 2035 C C . ASP A 1 263 ? -44.684 15.051 59.147 1.00 74.50 263 ASP A C 1
ATOM 2037 O O . ASP A 1 263 ? -43.549 14.630 58.899 1.00 74.50 263 ASP A O 1
ATOM 2041 N N . GLU A 1 264 ? -45.550 15.363 58.181 1.00 75.69 264 GLU A N 1
ATOM 2042 C CA . GLU A 1 264 ? -45.333 15.130 56.744 1.00 75.69 264 GLU A CA 1
ATOM 2043 C C . GLU A 1 264 ? -44.002 15.721 56.243 1.00 75.69 264 GLU A C 1
ATOM 2045 O O . GLU A 1 264 ? -43.220 15.036 55.591 1.00 75.69 264 GLU A O 1
ATOM 2050 N N . LYS A 1 265 ? -43.643 16.920 56.720 1.00 80.69 265 LYS A N 1
ATOM 2051 C CA . LYS A 1 265 ? -42.365 17.588 56.424 1.00 80.69 265 LYS A CA 1
ATOM 2052 C C . LYS A 1 265 ? -41.117 16.758 56.771 1.00 80.69 265 LYS A C 1
ATOM 2054 O O . LYS A 1 265 ? -40.124 16.830 56.050 1.00 80.69 265 LYS A O 1
ATOM 2059 N N . TYR A 1 266 ? -41.107 16.035 57.895 1.00 79.00 266 TYR A N 1
ATOM 2060 C CA . TYR A 1 266 ? -39.950 15.207 58.283 1.00 79.00 266 TYR A CA 1
ATOM 2061 C C . TYR A 1 266 ? -39.991 13.860 57.579 1.00 79.00 266 TYR A C 1
ATOM 2063 O O . TYR A 1 266 ? -38.943 13.331 57.219 1.00 79.00 266 TYR A O 1
ATOM 2071 N N . ARG A 1 267 ? -41.193 13.348 57.305 1.00 77.88 267 ARG A N 1
ATOM 2072 C CA . ARG A 1 267 ? -41.368 12.134 56.515 1.00 77.88 267 ARG A CA 1
ATOM 2073 C C . ARG A 1 267 ? -40.803 12.289 55.109 1.00 77.88 267 ARG A C 1
ATOM 2075 O O . ARG A 1 267 ? -40.058 11.416 54.679 1.00 77.88 267 ARG A O 1
ATOM 2082 N N . ASP A 1 268 ? -41.085 13.396 54.430 1.00 81.62 268 ASP A N 1
ATOM 2083 C CA . ASP A 1 268 ? -40.553 13.646 53.087 1.00 81.62 268 ASP A CA 1
ATOM 2084 C C . ASP A 1 268 ? -39.024 13.704 53.093 1.00 81.62 268 ASP A C 1
ATOM 2086 O O . ASP A 1 268 ? -38.376 13.130 52.219 1.00 81.62 268 ASP A O 1
ATOM 2090 N N . LYS A 1 269 ? -38.427 14.302 54.135 1.00 82.69 269 LYS A N 1
ATOM 2091 C CA . LYS A 1 269 ? -36.969 14.305 54.333 1.00 82.69 269 LYS A CA 1
ATOM 2092 C C . LYS A 1 269 ? -36.404 12.904 54.581 1.00 82.69 269 LYS A C 1
ATOM 2094 O O . LYS A 1 269 ? -35.351 12.582 54.045 1.00 82.69 269 LYS A O 1
ATOM 2099 N N . MET A 1 270 ? -37.093 12.063 55.353 1.00 83.00 270 MET A N 1
ATOM 2100 C CA . MET A 1 270 ? -36.681 10.673 55.595 1.00 83.00 270 MET A CA 1
ATOM 2101 C C . MET A 1 270 ? -36.795 9.819 54.327 1.00 83.00 270 MET A C 1
ATOM 2103 O O . MET A 1 270 ? -35.879 9.066 54.013 1.00 83.00 270 MET A O 1
ATOM 2107 N N . VAL A 1 271 ? -37.882 9.960 53.562 1.00 84.88 271 VAL A N 1
ATOM 2108 C CA . VAL A 1 271 ? -38.063 9.278 52.268 1.00 84.88 271 VAL A CA 1
ATOM 2109 C C . VAL A 1 271 ? -37.002 9.734 51.270 1.00 84.88 271 VAL A C 1
ATOM 2111 O O . VAL A 1 271 ? -36.435 8.907 50.558 1.00 84.88 271 VAL A O 1
ATOM 2114 N N . HIS A 1 272 ? -36.703 11.034 51.226 1.00 87.00 272 HIS A N 1
ATOM 2115 C CA . HIS A 1 272 ? -35.651 11.577 50.373 1.00 87.00 272 HIS A CA 1
ATOM 2116 C C . HIS A 1 272 ? -34.279 10.999 50.736 1.00 87.00 272 HIS A C 1
ATOM 2118 O O . HIS A 1 272 ? -33.597 10.469 49.860 1.00 87.00 272 HIS A O 1
ATOM 2124 N N . PHE A 1 273 ? -33.933 10.988 52.027 1.00 88.31 273 PHE A N 1
ATOM 2125 C CA . PHE A 1 273 ? -32.700 10.381 52.522 1.00 88.31 273 PHE A CA 1
ATOM 2126 C C . PHE A 1 273 ? -32.616 8.886 52.184 1.00 88.31 273 PHE A C 1
ATOM 2128 O O . PHE A 1 273 ? -31.579 8.414 51.724 1.00 88.31 273 PHE A O 1
ATOM 2135 N N . LEU A 1 274 ? -33.707 8.127 52.346 1.00 87.50 274 LEU A N 1
ATOM 2136 C CA . LEU A 1 274 ? -33.763 6.703 51.993 1.00 87.50 274 LEU A CA 1
ATOM 2137 C C . LEU A 1 274 ? -33.606 6.458 50.484 1.00 87.50 274 LEU A C 1
ATOM 2139 O O . LEU A 1 274 ? -32.987 5.468 50.095 1.00 87.50 274 LEU A O 1
ATOM 2143 N N . ARG A 1 275 ? -34.121 7.344 49.624 1.00 88.44 275 ARG A N 1
ATOM 2144 C CA . ARG A 1 275 ? -33.907 7.254 48.169 1.00 88.44 275 ARG A CA 1
ATOM 2145 C C . ARG A 1 275 ? -32.466 7.574 47.785 1.00 88.44 275 ARG A C 1
ATOM 2147 O O . ARG A 1 275 ? -31.881 6.846 46.996 1.00 88.44 275 ARG A O 1
ATOM 2154 N N . GLN A 1 276 ? -31.883 8.625 48.357 1.00 88.25 276 GLN A N 1
ATOM 2155 C CA . GLN A 1 276 ? -30.501 9.015 48.067 1.00 88.25 276 GLN A CA 1
ATOM 2156 C C . GLN A 1 276 ? -29.499 7.971 48.567 1.00 88.25 276 GLN A C 1
ATOM 2158 O O . GLN A 1 276 ? -28.651 7.511 47.806 1.00 88.25 276 GLN A O 1
ATOM 2163 N N . SER A 1 277 ? -29.643 7.531 49.820 1.00 91.00 277 SER A N 1
ATOM 2164 C CA . SER A 1 277 ? -28.718 6.579 50.444 1.00 91.00 277 SER A CA 1
ATOM 2165 C C . SER A 1 277 ? -28.794 5.154 49.891 1.00 91.00 277 SER A C 1
ATOM 2167 O O . SER A 1 277 ? -27.980 4.315 50.266 1.00 91.00 277 SER A O 1
ATOM 2169 N N . TYR A 1 278 ? -29.736 4.873 48.982 1.00 90.81 278 TYR A N 1
ATOM 2170 C CA . TYR A 1 278 ? -29.803 3.602 48.258 1.00 90.81 278 TYR A CA 1
ATOM 2171 C C . TYR A 1 278 ? -28.616 3.437 47.301 1.00 90.81 278 TYR A C 1
ATOM 2173 O O . TYR A 1 278 ? -28.067 2.348 47.187 1.00 90.81 278 TYR A O 1
ATOM 2181 N N . PHE A 1 279 ? -28.185 4.529 46.662 1.00 90.69 279 PHE A N 1
ATOM 2182 C CA . PHE A 1 279 ? -27.102 4.511 45.676 1.00 90.69 279 PHE A CA 1
ATOM 2183 C C . PHE A 1 279 ? -25.707 4.670 46.295 1.00 90.69 279 PHE A C 1
ATOM 2185 O O . PHE A 1 279 ? -24.705 4.486 45.611 1.00 90.69 279 PHE A O 1
ATOM 2192 N N . TRP A 1 280 ? -25.611 5.001 47.586 1.00 91.12 280 TRP A N 1
ATOM 2193 C CA . TRP A 1 280 ? -24.326 5.245 48.247 1.00 91.12 280 TRP A CA 1
ATOM 2194 C C . TRP A 1 280 ? -23.372 4.045 48.225 1.00 91.12 280 TRP A C 1
ATOM 2196 O O . TRP A 1 280 ? -22.201 4.276 47.948 1.00 91.12 280 TRP A O 1
ATOM 2206 N N . PRO A 1 281 ? -23.801 2.783 48.439 1.00 90.62 281 PRO A N 1
ATOM 2207 C CA . PRO A 1 281 ? -22.897 1.639 48.308 1.00 90.62 281 PRO A CA 1
ATOM 2208 C C . PRO A 1 281 ? -22.268 1.530 46.912 1.00 90.62 281 PRO A C 1
ATOM 2210 O O . PRO A 1 281 ? -21.070 1.283 46.810 1.00 90.62 281 PRO A O 1
ATOM 2213 N N . ALA A 1 282 ? -23.050 1.782 45.856 1.00 87.69 282 ALA A N 1
ATOM 2214 C CA . ALA A 1 282 ? -22.560 1.765 44.478 1.00 87.69 282 ALA A CA 1
ATOM 2215 C C . ALA A 1 282 ? -21.570 2.914 44.211 1.00 87.69 282 ALA A C 1
ATOM 2217 O O . ALA A 1 282 ? -20.508 2.712 43.633 1.00 87.69 282 ALA A O 1
ATOM 2218 N N . LEU A 1 283 ? -21.864 4.119 44.711 1.00 88.56 283 LEU A N 1
ATOM 2219 C CA . LEU A 1 283 ? -20.961 5.270 44.590 1.00 88.56 283 LEU A CA 1
ATOM 2220 C C . LEU A 1 283 ? -19.656 5.090 45.382 1.00 88.56 283 LEU A C 1
ATOM 2222 O O . LEU A 1 283 ? -18.603 5.539 44.941 1.00 88.56 283 LEU A O 1
ATOM 2226 N N . LEU A 1 284 ? -19.708 4.445 46.550 1.00 89.19 284 LEU A N 1
ATOM 2227 C CA . LEU A 1 284 ? -18.529 4.172 47.377 1.00 89.19 284 LEU A CA 1
ATOM 2228 C C . LEU A 1 284 ? -17.627 3.097 46.764 1.00 89.19 284 LEU A C 1
ATOM 2230 O O . LEU A 1 284 ? -16.406 3.202 46.868 1.00 89.19 284 LEU A O 1
ATOM 2234 N N . ASN A 1 285 ? -18.224 2.106 46.100 1.00 88.94 285 ASN A N 1
ATOM 2235 C CA . ASN A 1 285 ? -17.530 1.075 45.334 1.00 88.94 285 ASN A CA 1
ATOM 2236 C C . ASN A 1 285 ? -17.562 1.410 43.837 1.00 88.94 285 ASN A C 1
ATOM 2238 O O . ASN A 1 285 ? -17.978 0.581 43.024 1.00 88.94 285 ASN A O 1
ATOM 2242 N N . LEU A 1 286 ? -17.149 2.632 43.476 1.00 87.94 286 LEU A N 1
ATOM 2243 C CA . LEU A 1 286 ? -17.280 3.152 42.114 1.00 87.94 286 LEU A CA 1
ATOM 2244 C C . LEU A 1 286 ? -16.642 2.225 41.078 1.00 87.94 286 LEU A C 1
ATOM 2246 O O . LEU A 1 286 ? -17.311 1.854 40.123 1.00 87.94 286 LEU A O 1
ATOM 2250 N N . LYS A 1 287 ? -15.393 1.801 41.293 1.00 87.56 287 LYS A N 1
ATOM 2251 C CA . LYS A 1 287 ? -14.676 0.916 40.366 1.00 87.56 287 LYS A CA 1
ATOM 2252 C C . LYS A 1 287 ? -15.434 -0.384 40.078 1.00 87.56 287 LYS A C 1
ATOM 2254 O O . LYS A 1 287 ? -15.686 -0.700 38.925 1.00 87.56 287 LYS A O 1
ATOM 2259 N N . GLN A 1 288 ? -15.850 -1.094 41.128 1.00 88.25 288 GLN A N 1
ATOM 2260 C CA . GLN A 1 288 ? -16.609 -2.337 40.976 1.00 88.25 288 GLN A CA 1
ATOM 2261 C C . GLN A 1 288 ? -17.960 -2.085 40.296 1.00 88.25 288 GLN A C 1
ATOM 2263 O O . GLN A 1 288 ? -18.339 -2.818 39.391 1.00 88.25 288 GLN A O 1
ATOM 2268 N N . SER A 1 289 ? -18.666 -1.028 40.702 1.00 89.50 289 SER A N 1
ATOM 2269 C CA . SER A 1 289 ? -19.966 -0.689 40.118 1.00 89.50 289 SER A CA 1
ATOM 2270 C C . SER A 1 289 ? -19.837 -0.334 38.639 1.00 89.50 289 SER A C 1
ATOM 2272 O O . SER A 1 289 ? -20.682 -0.725 37.847 1.00 89.50 289 SER A O 1
ATOM 2274 N N . LEU A 1 290 ? -18.775 0.373 38.251 1.00 89.00 290 LEU A N 1
ATOM 2275 C CA . LEU A 1 290 ? -18.492 0.741 36.868 1.00 89.00 290 LEU A CA 1
ATOM 2276 C C . LEU A 1 290 ? -18.244 -0.501 35.997 1.00 89.00 290 LEU A C 1
ATOM 2278 O O . LEU A 1 290 ? -18.824 -0.605 34.917 1.00 89.00 290 LEU A O 1
ATOM 2282 N N . ASP A 1 291 ? -17.437 -1.444 36.490 1.00 87.00 291 ASP A N 1
ATOM 2283 C CA . ASP A 1 291 ? -17.149 -2.707 35.801 1.00 87.00 291 ASP A CA 1
ATOM 2284 C C . ASP A 1 291 ? -18.417 -3.571 35.662 1.00 87.00 291 ASP A C 1
ATOM 2286 O O . ASP A 1 291 ? -18.666 -4.155 34.609 1.00 87.00 291 ASP A O 1
ATOM 2290 N N . GLU A 1 292 ? -19.275 -3.600 36.688 1.00 86.06 292 GLU A N 1
ATOM 2291 C CA . GLU A 1 292 ? -20.566 -4.299 36.643 1.00 86.06 292 GLU A CA 1
ATOM 2292 C C . GLU A 1 292 ? -21.562 -3.639 35.668 1.00 86.06 292 GLU A C 1
ATOM 2294 O O . GLU A 1 292 ? -22.284 -4.348 34.966 1.00 86.06 292 GLU A O 1
ATOM 2299 N N . CYS A 1 293 ? -21.583 -2.302 35.571 1.00 87.19 293 CYS A N 1
ATOM 2300 C CA . CYS A 1 293 ? -22.494 -1.560 34.683 1.00 87.19 293 CYS A CA 1
ATOM 2301 C C . CYS A 1 293 ? -22.211 -1.787 33.190 1.00 87.19 293 CYS A C 1
ATOM 2303 O O . CYS A 1 293 ? -23.118 -1.638 32.373 1.00 87.19 293 CYS A O 1
ATOM 2305 N N . VAL A 1 294 ? -20.969 -2.114 32.821 1.00 87.44 294 VAL A N 1
ATOM 2306 C CA . VAL A 1 294 ? -20.526 -2.287 31.420 1.00 87.44 294 VAL A CA 1
ATOM 2307 C C . VAL A 1 294 ? -20.177 -3.750 31.121 1.00 87.44 294 VAL A C 1
ATOM 2309 O O . VAL A 1 294 ? -19.541 -4.070 30.121 1.00 87.44 294 VAL A O 1
ATOM 2312 N N . ASN A 1 295 ? -20.628 -4.680 31.965 1.00 86.75 295 ASN A N 1
ATOM 2313 C CA . ASN A 1 295 ? -20.350 -6.097 31.781 1.00 86.75 295 ASN A CA 1
ATOM 2314 C C . ASN A 1 295 ? -21.132 -6.685 30.590 1.00 86.75 295 ASN A C 1
ATOM 2316 O O . ASN A 1 295 ? -22.281 -7.109 30.720 1.00 86.75 295 ASN A O 1
ATOM 2320 N N . LEU A 1 296 ? -20.468 -6.771 29.436 1.00 92.06 296 LEU A N 1
ATOM 2321 C CA . LEU A 1 296 ? -20.993 -7.347 28.193 1.00 92.06 296 LEU A CA 1
ATOM 2322 C C . LEU A 1 296 ? -20.469 -8.772 27.923 1.00 92.06 296 LEU A C 1
ATOM 2324 O O . LEU A 1 296 ? -20.584 -9.284 26.809 1.00 92.06 296 LEU A O 1
ATOM 2328 N N . SER A 1 297 ? -19.940 -9.451 28.948 1.00 91.69 297 SER A N 1
ATOM 2329 C CA . SER A 1 297 ? -19.360 -10.804 28.843 1.00 91.69 297 SER A CA 1
ATOM 2330 C C . SER A 1 297 ? -20.323 -11.861 28.284 1.00 91.69 297 SER A C 1
ATOM 2332 O O . SER A 1 297 ? -19.903 -12.795 27.600 1.00 91.69 297 SER A O 1
ATOM 2334 N N . GLN A 1 298 ? -21.628 -11.702 28.528 1.00 91.31 298 GLN A N 1
ATOM 2335 C CA . GLN A 1 298 ? -22.669 -12.651 28.112 1.00 91.31 298 GLN A CA 1
ATOM 2336 C C . GLN A 1 298 ? -22.867 -12.731 26.594 1.00 91.31 298 GLN A C 1
ATOM 2338 O O . GLN A 1 298 ? -23.509 -13.661 26.119 1.00 91.31 298 GLN A O 1
ATOM 2343 N N . LEU A 1 299 ? -22.311 -11.792 25.822 1.00 92.56 299 LEU A N 1
ATOM 2344 C CA . LEU A 1 299 ? -22.398 -11.824 24.361 1.00 92.56 299 LEU A CA 1
ATOM 2345 C C . LEU A 1 299 ? -21.614 -12.992 23.742 1.00 92.56 299 LEU A C 1
ATOM 2347 O O . LEU A 1 299 ? -21.941 -13.412 22.634 1.00 92.56 299 LEU A O 1
ATOM 2351 N N . TRP A 1 300 ? -20.593 -13.510 24.431 1.00 94.88 300 TRP A N 1
ATOM 2352 C CA . TRP A 1 300 ? -19.767 -14.612 23.929 1.00 94.88 300 TRP A CA 1
ATOM 2353 C C . TRP A 1 300 ? -20.274 -15.995 24.371 1.00 94.88 300 TRP A C 1
ATOM 2355 O O . TRP A 1 300 ? -20.269 -16.939 23.580 1.00 94.88 300 TRP A O 1
ATOM 2365 N N . PHE A 1 301 ? -20.739 -16.126 25.618 1.00 94.06 301 PHE A N 1
ATOM 2366 C CA . PHE A 1 301 ? -21.129 -17.420 26.184 1.00 94.06 301 PHE A CA 1
ATOM 2367 C C . PHE A 1 301 ? -22.355 -18.028 25.490 1.00 94.06 301 PHE A C 1
ATOM 2369 O O . PHE A 1 301 ? -23.361 -17.360 25.252 1.00 94.06 301 PHE A O 1
ATOM 2376 N N . ARG A 1 302 ? -22.285 -19.334 25.206 1.00 92.94 302 ARG A N 1
ATOM 2377 C CA . ARG A 1 302 ? -23.298 -20.050 24.408 1.00 92.94 302 ARG A CA 1
ATOM 2378 C C . ARG A 1 302 ? -23.542 -21.502 24.832 1.00 92.94 302 ARG A C 1
ATOM 2380 O O . ARG A 1 302 ? -24.109 -22.274 24.064 1.00 92.94 302 ARG A O 1
ATOM 2387 N N . GLU A 1 303 ? -23.205 -21.845 26.078 1.00 90.81 303 GLU A N 1
ATOM 2388 C CA . GLU A 1 303 ? -23.363 -23.192 26.663 1.00 90.81 303 GLU A CA 1
ATOM 2389 C C . GLU A 1 303 ? -24.776 -23.767 26.506 1.00 90.81 303 GLU A C 1
ATOM 2391 O O . GLU A 1 303 ? -24.945 -24.937 26.184 1.00 90.81 303 GLU A O 1
ATOM 2396 N N . PHE A 1 304 ? -25.809 -22.932 26.657 1.00 90.81 304 PHE A N 1
ATOM 2397 C CA . PHE A 1 304 ? -27.199 -23.355 26.463 1.00 90.81 304 PHE A CA 1
ATOM 2398 C C . PHE A 1 304 ? -27.447 -23.927 25.058 1.00 90.81 304 PHE A C 1
ATOM 2400 O O . PHE A 1 304 ? -28.091 -24.963 24.913 1.00 90.81 304 PHE A O 1
ATOM 2407 N N . TYR A 1 305 ? -26.911 -23.279 24.021 1.00 88.50 305 TYR A N 1
ATOM 2408 C CA . TYR A 1 305 ? -27.072 -23.730 22.639 1.00 88.50 305 TYR A CA 1
ATOM 2409 C C . TYR A 1 305 ? -26.178 -24.926 22.302 1.00 88.50 305 TYR A C 1
ATOM 2411 O O . TYR A 1 305 ? -26.567 -25.743 21.468 1.00 88.50 305 TYR A O 1
ATOM 2419 N N . LEU A 1 306 ? -25.020 -25.058 22.956 1.00 90.50 306 LEU A N 1
ATOM 2420 C CA . LEU A 1 306 ? -24.170 -26.247 22.835 1.00 90.50 306 LEU A CA 1
ATOM 2421 C C . LEU A 1 306 ? -24.854 -27.482 23.429 1.00 90.50 306 LEU A C 1
ATOM 2423 O O . LEU A 1 306 ? -24.879 -28.534 22.792 1.00 90.50 306 LEU A O 1
ATOM 2427 N N . GLU A 1 307 ? -25.504 -27.338 24.584 1.00 90.81 307 GLU A N 1
ATOM 2428 C CA . GLU A 1 307 ? -26.296 -28.415 25.187 1.00 90.81 307 GLU A CA 1
ATOM 2429 C C . GLU A 1 307 ? -27.478 -28.811 24.283 1.00 90.81 307 GLU A C 1
ATOM 2431 O O . GLU A 1 307 ? -27.719 -29.993 24.034 1.00 90.81 307 GLU A O 1
ATOM 2436 N N . MET A 1 308 ? -28.173 -27.828 23.694 1.00 86.69 308 MET A N 1
ATOM 2437 C CA . MET A 1 308 ? -29.245 -28.084 22.721 1.00 86.69 308 MET A CA 1
ATOM 2438 C C . MET A 1 308 ? -28.765 -28.805 21.453 1.00 86.69 308 MET A C 1
ATOM 2440 O O . MET A 1 308 ? -29.557 -29.498 20.812 1.00 86.69 308 MET A O 1
ATOM 2444 N N . ALA A 1 309 ? -27.489 -28.668 21.089 1.00 84.44 309 ALA A N 1
ATOM 2445 C CA . ALA A 1 309 ? -26.892 -29.384 19.968 1.00 84.44 309 ALA A CA 1
ATOM 2446 C C . ALA A 1 309 ? -26.629 -30.872 20.283 1.00 84.44 309 ALA A C 1
ATOM 2448 O O . ALA A 1 309 ? -26.178 -31.599 19.397 1.00 84.44 309 ALA A O 1
ATOM 2449 N N . MET A 1 310 ? -26.907 -31.350 21.505 1.00 83.44 310 MET A N 1
ATOM 2450 C CA . MET A 1 310 ? -26.820 -32.763 21.912 1.00 83.44 310 MET A CA 1
ATOM 2451 C C . MET A 1 310 ? -25.504 -33.447 21.488 1.00 83.44 310 MET A C 1
ATOM 2453 O O . MET A 1 310 ? -25.502 -34.564 20.972 1.00 83.44 310 MET A O 1
ATOM 2457 N N . GLY A 1 311 ? -24.371 -32.756 21.652 1.00 81.88 311 GLY A N 1
ATOM 2458 C CA . GLY A 1 311 ? -23.033 -33.286 21.351 1.00 81.88 311 GLY A CA 1
ATOM 2459 C C . GLY A 1 311 ? -22.660 -33.359 19.864 1.00 81.88 311 GLY A C 1
ATOM 2460 O O . GLY A 1 311 ? -21.563 -33.806 19.536 1.00 81.88 311 GLY A O 1
ATOM 2461 N N . THR A 1 312 ? -23.522 -32.891 18.954 1.00 81.88 312 THR A N 1
ATOM 2462 C CA . THR A 1 312 ? -23.187 -32.757 17.519 1.00 81.88 312 THR A CA 1
ATOM 2463 C C . THR A 1 312 ? -22.126 -31.684 17.261 1.00 81.88 312 THR A C 1
ATOM 2465 O O . THR A 1 312 ? -21.334 -31.799 16.324 1.00 81.88 312 THR A O 1
ATOM 2468 N N . ARG A 1 313 ? -22.083 -30.653 18.114 1.00 80.44 313 ARG A N 1
ATOM 2469 C CA . ARG A 1 313 ? -21.107 -29.561 18.094 1.00 80.44 313 ARG A CA 1
ATOM 2470 C C . ARG A 1 313 ? -20.409 -29.481 19.446 1.00 80.44 313 ARG A C 1
ATOM 2472 O O . ARG A 1 313 ? -21.068 -29.349 20.468 1.00 80.44 313 ARG A O 1
ATOM 2479 N N . ILE A 1 314 ? -19.078 -29.529 19.428 1.00 83.56 314 ILE A N 1
ATOM 2480 C CA . ILE A 1 314 ? -18.248 -29.258 20.615 1.00 83.56 314 ILE A CA 1
ATOM 2481 C C . ILE A 1 314 ? -18.131 -27.743 20.829 1.00 83.56 314 ILE A C 1
ATOM 2483 O O . ILE A 1 314 ? -18.156 -27.280 21.958 1.00 83.56 314 ILE A O 1
ATOM 2487 N N . GLN A 1 315 ? -18.046 -26.971 19.739 1.00 88.56 315 GLN A N 1
ATOM 2488 C CA . GLN A 1 315 ? -18.079 -25.510 19.759 1.00 88.56 315 GLN A CA 1
ATOM 2489 C C . GLN A 1 315 ? -18.602 -24.972 18.414 1.00 88.56 315 GLN A C 1
ATOM 2491 O O . GLN A 1 315 ? -18.513 -25.653 17.384 1.00 88.56 315 GLN A O 1
ATOM 2496 N N . PHE A 1 316 ? -19.156 -23.759 18.414 1.00 90.50 316 PHE A N 1
ATOM 2497 C CA . PHE A 1 316 ? -19.603 -23.064 17.204 1.00 90.50 316 PHE A CA 1
ATOM 2498 C C . PHE A 1 316 ? -18.451 -22.315 16.510 1.00 90.50 316 PHE A C 1
ATOM 2500 O O . PHE A 1 316 ? -17.524 -21.850 17.173 1.00 90.50 316 PHE A O 1
ATOM 2507 N N . PRO A 1 317 ? -18.492 -22.162 15.173 1.00 91.94 317 PRO A N 1
ATOM 2508 C CA . PRO A 1 317 ? -17.496 -21.385 14.440 1.00 91.94 317 PRO A CA 1
ATOM 2509 C C . PRO A 1 317 ? -17.581 -19.883 14.758 1.00 91.94 317 PRO A C 1
ATOM 2511 O O . PRO A 1 317 ? -18.618 -19.371 15.190 1.00 91.94 317 PRO A O 1
ATOM 2514 N N . ILE A 1 318 ? -16.496 -19.157 14.472 1.00 92.62 318 ILE A N 1
ATOM 2515 C CA . ILE A 1 318 ? -16.366 -17.720 14.772 1.00 92.62 318 ILE A CA 1
ATOM 2516 C C . ILE A 1 318 ? -17.424 -16.857 14.072 1.00 92.62 318 ILE A C 1
ATOM 2518 O O . ILE A 1 318 ? -17.856 -15.852 14.623 1.00 92.62 318 ILE A O 1
ATOM 2522 N N . ASP A 1 319 ? -17.927 -17.281 12.911 1.00 89.88 319 ASP A N 1
ATOM 2523 C CA . ASP A 1 319 ? -18.963 -16.562 12.153 1.00 89.88 319 ASP A CA 1
ATOM 2524 C C . ASP A 1 319 ? -20.321 -16.503 12.878 1.00 89.88 319 ASP A C 1
ATOM 2526 O O . ASP A 1 319 ? -21.209 -15.759 12.465 1.00 89.88 319 ASP A O 1
ATOM 2530 N N . MET A 1 320 ? -20.494 -17.299 13.939 1.00 91.00 320 MET A N 1
ATOM 2531 C CA . MET A 1 320 ? -21.669 -17.294 14.818 1.00 91.00 320 MET A CA 1
ATOM 2532 C C . MET A 1 320 ? -21.396 -16.592 16.159 1.00 91.00 320 MET A C 1
ATOM 2534 O O . MET A 1 320 ? -22.294 -16.476 16.990 1.00 91.00 320 MET A O 1
ATOM 2538 N N . SER A 1 321 ? -20.159 -16.149 16.400 1.00 93.62 321 SER A N 1
ATOM 2539 C CA . SER A 1 321 ? -19.753 -15.460 17.626 1.00 93.62 321 SER A CA 1
ATOM 2540 C C . SER A 1 321 ? -20.076 -13.971 17.542 1.00 93.62 321 SER A C 1
ATOM 2542 O O . SER A 1 321 ? -19.638 -13.291 16.613 1.00 93.62 321 SER A O 1
ATOM 2544 N N . MET A 1 322 ? -20.826 -13.438 18.513 1.00 92.06 322 MET A N 1
ATOM 2545 C CA . MET A 1 322 ? -21.240 -12.028 18.504 1.00 92.06 322 MET A CA 1
ATOM 2546 C C . MET A 1 322 ? -20.055 -11.055 18.405 1.00 92.06 322 MET A C 1
ATOM 2548 O O . MET A 1 322 ? -20.088 -10.223 17.496 1.00 92.06 322 MET A O 1
ATOM 2552 N N . PRO A 1 323 ? -18.993 -11.150 19.236 1.00 94.50 323 PRO A N 1
ATOM 2553 C CA . PRO A 1 323 ? -17.843 -10.254 19.114 1.00 94.50 323 PRO A CA 1
ATOM 2554 C C . PRO A 1 323 ? -17.218 -10.256 17.712 1.00 94.50 323 PRO A C 1
ATOM 2556 O O . PRO A 1 323 ? -16.987 -9.190 17.138 1.00 94.50 323 PRO A O 1
ATOM 2559 N N . TRP A 1 324 ? -17.001 -11.435 17.116 1.00 95.12 324 TRP A N 1
ATOM 2560 C CA . TRP A 1 324 ? -16.417 -11.531 15.777 1.00 95.12 324 TRP A CA 1
ATOM 2561 C C . TRP A 1 324 ? -17.349 -11.010 14.684 1.00 95.12 324 TRP A C 1
ATOM 2563 O O . TRP A 1 324 ? -16.901 -10.266 13.819 1.00 95.12 324 TRP A O 1
ATOM 2573 N N . MET A 1 325 ? -18.648 -11.312 14.738 1.00 93.94 325 MET A N 1
ATOM 2574 C CA . MET A 1 325 ? -19.619 -10.815 13.756 1.00 93.94 325 MET A CA 1
ATOM 2575 C C . MET A 1 325 ? -19.675 -9.285 13.689 1.00 93.94 325 MET A C 1
ATOM 2577 O O . MET A 1 325 ? -19.906 -8.725 12.614 1.00 93.94 325 MET A O 1
ATOM 2581 N N . LEU A 1 326 ? -19.501 -8.607 14.828 1.00 94.06 326 LEU A N 1
ATOM 2582 C CA . LEU A 1 326 ? -19.452 -7.147 14.885 1.00 94.06 326 LEU A CA 1
ATOM 2583 C C . LEU A 1 326 ? -18.140 -6.624 14.284 1.00 94.06 326 LEU A C 1
ATOM 2585 O O . LEU A 1 326 ? -18.175 -5.730 13.441 1.00 94.06 326 LEU A O 1
ATOM 2589 N N . ILE A 1 327 ? -16.997 -7.221 14.639 1.00 93.62 327 ILE A N 1
ATOM 2590 C CA . ILE A 1 327 ? -15.680 -6.860 14.081 1.00 93.62 327 ILE A CA 1
ATOM 2591 C C . ILE A 1 327 ? -15.643 -7.076 12.562 1.00 93.62 327 ILE A C 1
ATOM 2593 O O . ILE A 1 327 ? -15.228 -6.193 11.810 1.00 93.62 327 ILE A O 1
ATOM 2597 N N . ASP A 1 328 ? -16.109 -8.232 12.097 1.00 93.06 328 ASP A N 1
ATOM 2598 C CA . ASP A 1 328 ? -16.121 -8.597 10.684 1.00 93.06 328 ASP A CA 1
ATOM 2599 C C . ASP A 1 328 ? -17.020 -7.669 9.859 1.00 93.06 328 ASP A C 1
ATOM 2601 O O . ASP A 1 328 ? -16.677 -7.294 8.735 1.00 93.06 328 ASP A O 1
ATOM 2605 N N . HIS A 1 329 ? -18.137 -7.219 10.440 1.00 92.50 329 HIS A N 1
ATOM 2606 C CA . HIS A 1 329 ? -19.001 -6.230 9.806 1.00 92.50 329 HIS A CA 1
ATOM 2607 C C . HIS A 1 329 ? -18.303 -4.876 9.618 1.00 92.50 329 HIS A C 1
ATOM 2609 O O . HIS A 1 329 ? -18.453 -4.270 8.557 1.00 92.50 329 HIS A O 1
ATOM 2615 N N . ILE A 1 330 ? -17.516 -4.416 10.598 1.00 91.56 330 ILE A N 1
ATOM 2616 C CA . ILE A 1 330 ? -16.732 -3.171 10.490 1.00 91.56 330 ILE A CA 1
ATOM 2617 C C . ILE A 1 330 ? -15.696 -3.292 9.367 1.00 91.56 330 ILE A C 1
ATOM 2619 O O . ILE A 1 330 ? -15.582 -2.410 8.516 1.00 91.56 330 ILE A O 1
ATOM 2623 N N . LEU A 1 331 ? -14.964 -4.408 9.336 1.00 89.12 331 LEU A N 1
ATOM 2624 C CA . LEU A 1 331 ? -13.902 -4.639 8.355 1.00 89.12 331 LEU A CA 1
ATOM 2625 C C . LEU A 1 331 ? -14.433 -4.868 6.934 1.00 89.12 331 LEU A C 1
ATOM 2627 O O . LEU A 1 331 ? -13.744 -4.541 5.972 1.00 89.12 331 LEU A O 1
ATOM 2631 N N . SER A 1 332 ? -15.644 -5.411 6.793 1.00 88.56 332 SER A N 1
ATOM 2632 C CA . SER A 1 332 ? -16.267 -5.675 5.491 1.00 88.56 332 SER A CA 1
ATOM 2633 C C . SER A 1 332 ? -17.036 -4.473 4.940 1.00 88.56 332 SER A C 1
ATOM 2635 O O . SER A 1 332 ? -17.051 -4.264 3.729 1.00 88.56 332 SER A O 1
ATOM 2637 N N . SER A 1 333 ? -17.683 -3.680 5.804 1.00 84.06 333 SER A N 1
ATOM 2638 C CA . SER A 1 333 ? -18.400 -2.467 5.386 1.00 84.06 333 SER A CA 1
ATOM 2639 C C . SER A 1 333 ? -17.446 -1.320 5.052 1.00 84.06 333 SER A C 1
ATOM 2641 O O . SER A 1 333 ? -17.762 -0.506 4.184 1.00 84.06 333 SER A O 1
ATOM 2643 N N . LEU A 1 334 ? -16.279 -1.281 5.713 1.00 78.00 334 LEU A N 1
ATOM 2644 C CA . LEU A 1 334 ? -15.282 -0.210 5.613 1.00 78.00 334 LEU A CA 1
ATOM 2645 C C . LEU A 1 334 ? -15.885 1.186 5.837 1.00 78.00 334 LEU A C 1
ATOM 2647 O O . LEU A 1 334 ? -15.399 2.173 5.279 1.00 78.00 334 LEU A O 1
ATOM 2651 N N . ASP A 1 335 ? -16.939 1.272 6.655 1.00 83.00 335 ASP A N 1
ATOM 2652 C CA . ASP A 1 335 ? -17.574 2.542 6.993 1.00 83.00 335 ASP A CA 1
ATOM 2653 C C . ASP A 1 335 ? -16.616 3.395 7.850 1.00 83.00 335 ASP A C 1
ATOM 2655 O O . ASP A 1 335 ? -16.183 2.946 8.920 1.00 83.00 335 ASP A O 1
ATOM 2659 N N . PRO A 1 336 ? -16.243 4.618 7.415 1.00 82.06 336 PRO A N 1
ATOM 2660 C CA . PRO A 1 336 ? -15.303 5.459 8.151 1.00 82.06 336 PRO A CA 1
ATOM 2661 C C . PRO A 1 336 ? -15.726 5.806 9.582 1.00 82.06 336 PRO A C 1
ATOM 2663 O O . PRO A 1 336 ? -14.852 6.114 10.391 1.00 82.06 336 PRO A O 1
ATOM 2666 N N . SER A 1 337 ? -17.028 5.797 9.887 1.00 82.88 337 SER A N 1
ATOM 2667 C CA . SER A 1 337 ? -17.566 6.057 11.232 1.00 82.88 337 SER A CA 1
ATOM 2668 C C . SER A 1 337 ? -17.297 4.897 12.196 1.00 82.88 337 SER A C 1
ATOM 2670 O O . SER A 1 337 ? -16.853 5.121 13.318 1.00 82.88 337 SER A O 1
ATOM 2672 N N . LEU A 1 338 ? -17.513 3.660 11.745 1.00 86.44 338 LEU A N 1
ATOM 2673 C CA . LEU A 1 338 ? -17.440 2.453 12.573 1.00 86.44 338 LEU A CA 1
ATOM 2674 C C . LEU A 1 338 ? -16.014 1.926 12.746 1.00 86.44 338 LEU A C 1
ATOM 2676 O O . LEU A 1 338 ? -15.741 1.135 13.646 1.00 86.44 338 LEU A O 1
ATOM 2680 N N . LEU A 1 339 ? -15.088 2.344 11.888 1.00 86.56 339 LEU A N 1
ATOM 2681 C CA . LEU A 1 339 ? -13.717 1.845 11.897 1.00 86.56 339 LEU A CA 1
ATOM 2682 C C . LEU A 1 339 ? -12.985 2.136 13.220 1.00 86.56 339 LEU A C 1
ATOM 2684 O O . LEU A 1 339 ? -12.244 1.289 13.718 1.00 86.56 339 LEU A O 1
ATOM 2688 N N . GLU A 1 340 ? -13.231 3.302 13.822 1.00 86.31 340 GLU A N 1
ATOM 2689 C CA . GLU A 1 340 ? -12.647 3.688 15.116 1.00 86.31 340 GLU A CA 1
ATOM 2690 C C . GLU A 1 340 ? -13.175 2.816 16.270 1.00 86.31 340 GLU A C 1
ATOM 2692 O O . GLU A 1 340 ? -12.492 2.622 17.275 1.00 86.31 340 GLU A O 1
ATOM 2697 N N . CYS A 1 341 ? -14.356 2.220 16.096 1.00 90.00 341 CYS A N 1
ATOM 2698 C CA . CYS A 1 341 ? -15.024 1.383 17.087 1.00 90.00 341 CYS A CA 1
ATOM 2699 C C . CYS A 1 341 ? -14.487 -0.054 17.154 1.00 90.00 341 CYS A C 1
ATOM 2701 O O . CYS A 1 341 ? -14.832 -0.791 18.080 1.00 90.00 341 CYS A O 1
ATOM 2703 N N . ALA A 1 342 ? -13.647 -0.479 16.204 1.00 91.06 342 ALA A N 1
ATOM 2704 C CA . ALA A 1 342 ? -13.233 -1.877 16.074 1.00 91.06 342 ALA A CA 1
ATOM 2705 C C . ALA A 1 342 ? -12.537 -2.434 17.331 1.00 91.06 342 ALA A C 1
ATOM 2707 O O . ALA A 1 342 ? -12.777 -3.576 17.723 1.00 91.06 342 ALA A O 1
ATOM 2708 N N . LEU A 1 343 ? -11.715 -1.621 18.002 1.00 91.75 343 LEU A N 1
ATOM 2709 C CA . LEU A 1 343 ? -10.989 -2.043 19.206 1.00 91.75 343 LEU A CA 1
ATOM 2710 C C . LEU A 1 343 ? -11.911 -2.223 20.416 1.00 91.75 343 LEU A C 1
ATOM 2712 O O . LEU A 1 343 ? -11.665 -3.106 21.231 1.00 91.75 343 LEU A O 1
ATOM 2716 N N . HIS A 1 344 ? -13.000 -1.454 20.504 1.00 91.38 344 HIS A N 1
ATOM 2717 C CA . HIS A 1 344 ? -14.004 -1.641 21.556 1.00 91.38 344 HIS A CA 1
ATOM 2718 C C . HIS A 1 344 ? -14.735 -2.980 21.417 1.00 91.38 344 HIS A C 1
ATOM 2720 O O . HIS A 1 344 ? -15.127 -3.568 22.420 1.00 91.38 344 HIS A O 1
ATOM 2726 N N . GLN A 1 345 ? -14.879 -3.487 20.190 1.00 93.44 345 GLN A N 1
ATOM 2727 C CA . GLN A 1 345 ? -15.490 -4.797 19.955 1.00 93.44 345 GLN A CA 1
ATOM 2728 C C . GLN A 1 345 ? -14.532 -5.943 20.312 1.00 93.44 345 GLN A C 1
ATOM 2730 O O . GLN A 1 345 ? -14.965 -6.950 20.863 1.00 93.44 345 GLN A O 1
ATOM 2735 N N . LEU A 1 346 ? -13.223 -5.781 20.072 1.00 92.81 346 LEU A N 1
ATOM 2736 C CA . LEU A 1 346 ? -12.207 -6.737 20.542 1.00 92.81 346 LEU A CA 1
ATOM 2737 C C . LEU A 1 346 ? -12.148 -6.812 22.072 1.00 92.81 346 LEU A C 1
ATOM 2739 O O . LEU A 1 346 ? -11.904 -7.878 22.630 1.00 92.81 346 LEU A O 1
ATOM 2743 N N . ASP A 1 347 ? -12.428 -5.703 22.753 1.00 93.06 347 ASP A N 1
ATOM 2744 C CA . ASP A 1 347 ? -12.457 -5.643 24.212 1.00 93.06 347 ASP A CA 1
ATOM 2745 C C . ASP A 1 347 ? -13.603 -6.477 24.826 1.00 93.06 347 ASP A C 1
ATOM 2747 O O . ASP A 1 347 ? -13.584 -6.759 26.017 1.00 93.06 347 ASP A O 1
ATOM 2751 N N . LEU A 1 348 ? -14.600 -6.924 24.051 1.00 94.25 348 LEU A N 1
ATOM 2752 C CA . LEU A 1 348 ? -15.635 -7.852 24.544 1.00 94.25 348 LEU A CA 1
ATOM 2753 C C . LEU A 1 348 ? -15.051 -9.210 24.963 1.00 94.25 348 LEU A C 1
ATOM 2755 O O . LEU A 1 348 ? -15.573 -9.8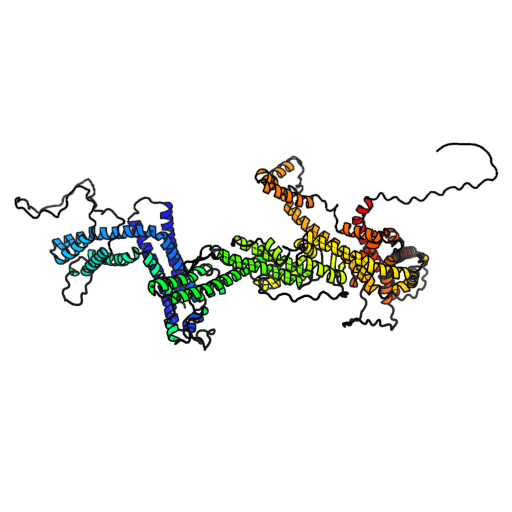67 25.864 1.00 94.25 348 LEU A O 1
ATOM 2759 N N . TYR A 1 349 ? -13.943 -9.624 24.343 1.00 95.50 349 TYR A N 1
ATOM 2760 C CA . TYR A 1 349 ? -13.240 -10.837 24.752 1.00 95.50 349 TYR A CA 1
ATOM 2761 C C . TYR A 1 349 ? -12.552 -10.677 26.111 1.00 95.50 349 TYR A C 1
ATOM 2763 O O . TYR A 1 349 ? -12.460 -11.651 26.856 1.00 95.50 349 TYR A O 1
ATOM 2771 N N . ASN A 1 350 ? -12.115 -9.461 26.467 1.00 93.75 350 ASN A N 1
ATOM 2772 C CA . ASN A 1 350 ? -11.585 -9.184 27.803 1.00 93.75 350 ASN A CA 1
ATOM 2773 C C . ASN A 1 350 ? -12.679 -9.362 28.861 1.00 93.75 350 ASN A C 1
ATOM 2775 O O . ASN A 1 350 ? -12.431 -10.007 29.880 1.00 93.75 350 ASN A O 1
ATOM 2779 N N . ASP A 1 351 ? -13.895 -8.881 28.583 1.00 93.31 351 ASP A N 1
ATOM 2780 C CA . ASP A 1 351 ? -15.048 -9.051 29.474 1.00 93.31 351 ASP A CA 1
ATOM 2781 C C . ASP A 1 351 ? -15.379 -10.542 29.664 1.00 93.31 351 ASP A C 1
ATOM 2783 O O . ASP A 1 351 ? -15.530 -11.015 30.793 1.00 93.31 351 ASP A O 1
ATOM 2787 N N . ALA A 1 352 ? -15.445 -11.308 28.567 1.00 94.56 352 ALA A N 1
ATOM 2788 C CA . ALA A 1 352 ? -15.718 -12.746 28.598 1.00 94.56 352 ALA A CA 1
ATOM 2789 C C . ALA A 1 352 ? -14.642 -13.526 29.374 1.00 94.56 352 ALA A C 1
ATOM 2791 O O . ALA A 1 352 ? -14.965 -14.330 30.251 1.00 94.56 352 ALA A O 1
ATOM 2792 N N . ALA A 1 353 ? -13.361 -13.249 29.117 1.00 94.75 353 ALA A N 1
ATOM 2793 C CA . ALA A 1 353 ? -12.247 -13.897 29.803 1.00 94.75 353 ALA A CA 1
ATOM 2794 C C . ALA A 1 353 ? -12.205 -13.562 31.301 1.00 94.75 353 ALA A C 1
ATOM 2796 O O . ALA A 1 353 ? -12.044 -14.456 32.137 1.00 94.75 353 ALA A O 1
ATOM 2797 N N . ALA A 1 354 ? -12.394 -12.288 31.660 1.00 92.06 354 ALA A N 1
ATOM 2798 C CA . ALA A 1 354 ? -12.450 -11.860 33.053 1.00 92.06 354 ALA A CA 1
ATOM 2799 C C . ALA A 1 354 ? -13.610 -12.540 33.793 1.00 92.06 354 ALA A C 1
ATOM 2801 O O . ALA A 1 354 ? -13.432 -13.001 34.925 1.00 92.06 354 ALA A O 1
ATOM 2802 N N . PHE A 1 355 ? -14.773 -12.671 33.151 1.00 92.75 355 PHE A N 1
ATOM 2803 C CA . PHE A 1 355 ? -15.937 -13.348 33.720 1.00 92.75 355 PHE A CA 1
ATOM 2804 C C . PHE A 1 355 ? -15.720 -14.862 33.877 1.00 92.75 355 PHE A C 1
ATOM 2806 O O . PHE A 1 355 ? -16.048 -15.430 34.924 1.00 92.75 355 PHE A O 1
ATOM 2813 N N . ALA A 1 356 ? -15.101 -15.514 32.888 1.00 94.38 356 ALA A N 1
ATOM 2814 C CA . ALA A 1 356 ? -14.751 -16.932 32.949 1.00 94.38 356 ALA A CA 1
ATOM 2815 C C . ALA A 1 356 ? -13.816 -17.251 34.132 1.00 94.38 356 ALA A C 1
ATOM 2817 O O . ALA A 1 356 ? -14.029 -18.235 34.846 1.00 94.38 356 ALA A O 1
ATOM 2818 N N . LEU A 1 357 ? -12.825 -16.389 34.389 1.00 92.69 357 LEU A N 1
ATOM 2819 C CA . LEU A 1 357 ? -11.847 -16.573 35.465 1.00 92.69 357 LEU A CA 1
ATOM 2820 C C . LEU A 1 357 ? -12.389 -16.200 36.854 1.00 92.69 357 LEU A C 1
ATOM 2822 O O . LEU A 1 357 ? -12.159 -16.933 37.817 1.00 92.69 357 LEU A O 1
ATOM 2826 N N . SER A 1 358 ? -13.102 -15.077 36.979 1.00 90.25 358 SER A N 1
ATOM 2827 C CA . SER A 1 358 ? -13.533 -14.537 38.279 1.00 90.25 358 SER A CA 1
ATOM 2828 C C . SER A 1 358 ? -14.865 -15.115 38.776 1.00 90.25 358 SER A C 1
ATOM 2830 O O . SER A 1 358 ? -14.958 -15.518 39.945 1.00 90.25 358 SER A O 1
ATOM 2832 N N . HIS A 1 359 ? -15.870 -15.197 37.895 1.00 89.81 359 HIS A N 1
ATOM 2833 C CA . HIS A 1 359 ? -17.229 -15.631 38.222 1.00 89.81 359 HIS A CA 1
ATOM 2834 C C . HIS A 1 359 ? -17.418 -17.131 37.999 1.00 89.81 359 HIS A C 1
ATOM 2836 O O . HIS A 1 359 ? -17.721 -17.848 38.954 1.00 89.81 359 HIS A O 1
ATOM 2842 N N . PHE A 1 360 ? -17.211 -17.631 36.774 1.00 92.94 360 PHE A N 1
ATOM 2843 C CA . PHE A 1 360 ? -17.394 -19.062 36.492 1.00 92.94 360 PHE A CA 1
ATOM 2844 C C . PHE A 1 360 ? -16.297 -19.932 37.112 1.00 92.94 360 PHE A C 1
ATOM 2846 O O . PHE A 1 360 ? -16.568 -21.065 37.521 1.00 92.94 360 PHE A O 1
ATOM 2853 N N . ARG A 1 361 ? -15.072 -19.397 37.213 1.00 94.06 361 ARG A N 1
ATOM 2854 C CA . ARG A 1 361 ? -13.874 -20.089 37.717 1.00 94.06 361 ARG A CA 1
ATOM 2855 C C . ARG A 1 361 ? -13.622 -21.402 36.971 1.00 94.06 361 ARG A C 1
ATOM 2857 O O . ARG A 1 361 ? -13.370 -22.441 37.585 1.00 94.06 361 ARG A O 1
ATOM 2864 N N . LYS A 1 362 ? -13.735 -21.362 35.639 1.00 93.31 362 LYS A N 1
ATOM 2865 C CA . LYS A 1 362 ? -13.531 -22.514 34.747 1.00 93.31 362 LYS A CA 1
ATOM 2866 C C . LYS A 1 362 ? -12.400 -22.232 33.766 1.00 93.31 362 LYS A C 1
ATOM 2868 O O . LYS A 1 362 ? -12.441 -21.232 33.061 1.00 93.31 362 LYS A O 1
ATOM 2873 N N . GLN A 1 363 ? -11.420 -23.137 33.724 1.00 93.31 363 GLN A N 1
ATOM 2874 C CA . GLN A 1 363 ? -10.260 -23.028 32.833 1.00 93.31 363 GLN A CA 1
ATOM 2875 C C . GLN A 1 363 ? -10.654 -23.222 31.368 1.00 93.31 363 GLN A C 1
ATOM 2877 O O . GLN A 1 363 ? -10.359 -22.354 30.562 1.00 93.31 363 GLN A O 1
ATOM 2882 N N . PHE A 1 364 ? -11.426 -24.270 31.054 1.00 93.56 364 PHE A N 1
ATOM 2883 C CA . PHE A 1 364 ? -11.791 -24.580 29.666 1.00 93.56 364 PHE A CA 1
ATOM 2884 C C . PHE A 1 364 ? -12.501 -23.417 28.947 1.00 93.56 364 PHE A C 1
ATOM 2886 O O . PHE A 1 364 ? -12.215 -23.159 27.786 1.00 93.56 364 PHE A O 1
ATOM 2893 N N . LEU A 1 365 ? -13.356 -22.656 29.647 1.00 93.94 365 LEU A N 1
ATOM 2894 C CA . LEU A 1 365 ? -14.005 -21.470 29.073 1.00 93.94 365 LEU A CA 1
ATOM 2895 C C . LEU A 1 365 ? -12.991 -20.382 28.708 1.00 93.94 365 LEU A C 1
ATOM 2897 O O . LEU A 1 365 ? -13.128 -19.736 27.676 1.00 93.94 365 LEU A O 1
ATOM 2901 N N . TYR A 1 366 ? -11.976 -20.168 29.548 1.00 95.69 366 TYR A N 1
ATOM 2902 C CA . TYR A 1 366 ? -10.904 -19.228 29.234 1.00 95.69 366 TYR A CA 1
ATOM 2903 C C . TYR A 1 366 ? -10.055 -19.732 28.060 1.00 95.69 366 TYR A C 1
ATOM 2905 O O . TYR A 1 366 ? -9.748 -18.946 27.168 1.00 95.69 366 TYR A O 1
ATOM 2913 N N . ASP A 1 367 ? -9.729 -21.027 28.032 1.00 95.44 367 ASP A N 1
ATOM 2914 C CA . ASP A 1 367 ? -8.945 -21.641 26.955 1.00 95.44 367 ASP A CA 1
ATOM 2915 C C . ASP A 1 367 ? -9.657 -21.493 25.596 1.00 95.44 367 ASP A C 1
ATOM 2917 O O . ASP A 1 367 ? -9.027 -21.194 24.581 1.00 95.44 367 ASP A O 1
ATOM 2921 N N . GLU A 1 368 ? -10.985 -21.631 25.574 1.00 94.81 368 GLU A N 1
ATOM 2922 C CA . GLU A 1 368 ? -11.807 -21.414 24.381 1.00 94.81 368 GLU A CA 1
ATOM 2923 C C . GLU A 1 368 ? -11.863 -19.942 23.950 1.00 94.81 368 GLU A C 1
ATOM 2925 O O . GLU A 1 368 ? -11.692 -19.654 22.762 1.00 94.81 368 GLU A O 1
ATOM 2930 N N . VAL A 1 369 ? -12.047 -19.003 24.890 1.00 95.38 369 VAL A N 1
ATOM 2931 C CA . VAL A 1 369 ? -11.979 -17.559 24.595 1.00 95.38 369 VAL A CA 1
ATOM 2932 C C . VAL A 1 369 ? -10.606 -17.200 24.025 1.00 95.38 369 VAL A C 1
ATOM 2934 O O . VAL A 1 369 ? -10.515 -16.487 23.028 1.00 95.38 369 VAL A O 1
ATOM 2937 N N . GLU A 1 370 ? -9.529 -17.703 24.628 1.00 95.50 370 GLU A N 1
ATOM 2938 C CA . GLU A 1 370 ? -8.163 -17.452 24.177 1.00 95.50 370 GLU A CA 1
ATOM 2939 C C . GLU A 1 370 ? -7.903 -18.015 22.774 1.00 95.50 370 GLU A C 1
ATOM 2941 O O . GLU A 1 370 ? -7.327 -17.324 21.927 1.00 95.50 370 GLU A O 1
ATOM 2946 N N . ALA A 1 371 ? -8.353 -19.241 22.500 1.00 95.12 371 ALA A N 1
ATOM 2947 C CA . ALA A 1 371 ? -8.241 -19.849 21.180 1.00 95.12 371 ALA A CA 1
ATOM 2948 C C . ALA A 1 371 ? -9.010 -19.050 20.113 1.00 95.12 371 ALA A C 1
ATOM 2950 O O . ALA A 1 371 ? -8.479 -18.811 19.023 1.00 95.12 371 ALA A O 1
ATOM 2951 N N . GLU A 1 372 ? -10.226 -18.591 20.429 1.00 95.88 372 GLU A N 1
ATOM 2952 C CA . GLU A 1 372 ? -11.034 -17.771 19.524 1.00 95.88 372 GLU A CA 1
ATOM 2953 C C . GLU A 1 372 ? -10.379 -16.408 19.261 1.00 95.88 372 GLU A C 1
ATOM 2955 O O . GLU A 1 372 ? -10.262 -15.994 18.106 1.00 95.88 372 GLU A O 1
ATOM 2960 N N . VAL A 1 373 ? -9.867 -15.743 20.303 1.00 95.62 373 VAL A N 1
ATOM 2961 C CA . VAL A 1 373 ? -9.148 -14.467 20.175 1.00 95.62 373 VAL A CA 1
ATOM 2962 C C . VAL A 1 373 ? -7.919 -14.599 19.290 1.00 95.62 373 VAL A C 1
ATOM 2964 O O . VAL A 1 373 ? -7.715 -13.738 18.439 1.00 95.62 373 VAL A O 1
ATOM 2967 N N . ASN A 1 374 ? -7.115 -15.654 19.439 1.00 94.94 374 ASN A N 1
ATOM 2968 C CA . ASN A 1 374 ? -5.923 -15.845 18.610 1.00 94.94 374 ASN A CA 1
ATOM 2969 C C . ASN A 1 374 ? -6.281 -15.914 17.115 1.00 94.94 374 ASN A C 1
ATOM 2971 O O . ASN A 1 374 ? -5.684 -15.208 16.301 1.00 94.94 374 ASN A O 1
ATOM 2975 N N . LEU A 1 375 ? -7.308 -16.694 16.757 1.00 94.94 375 LEU A N 1
ATOM 2976 C CA . LEU A 1 375 ? -7.772 -16.808 15.372 1.00 94.94 375 LEU A CA 1
ATOM 2977 C C . LEU A 1 375 ? -8.371 -15.492 14.852 1.00 94.94 375 LEU A C 1
ATOM 2979 O O . LEU A 1 375 ? -8.017 -15.028 13.764 1.00 94.94 375 LEU A O 1
ATOM 2983 N N . CYS A 1 376 ? -9.272 -14.883 15.623 1.00 95.12 376 CYS A N 1
ATOM 2984 C CA . CYS A 1 376 ? -9.948 -13.640 15.262 1.00 95.12 376 CYS A CA 1
ATOM 2985 C C . CYS A 1 376 ? -8.961 -12.473 15.140 1.00 95.12 376 CYS A C 1
ATOM 2987 O O . CYS A 1 376 ? -9.074 -11.661 14.224 1.00 95.12 376 CYS A O 1
ATOM 2989 N N . PHE A 1 377 ? -7.964 -12.386 16.021 1.00 94.75 377 PHE A N 1
ATOM 2990 C CA . PHE A 1 377 ? -6.962 -11.326 15.988 1.00 94.75 377 PHE A CA 1
ATOM 2991 C C . PHE A 1 377 ? -6.039 -11.453 14.770 1.00 94.75 377 PHE A C 1
ATOM 2993 O O . PHE A 1 377 ? -5.772 -10.455 14.098 1.00 94.75 377 PHE A O 1
ATOM 3000 N N . ASP A 1 378 ? -5.622 -12.668 14.405 1.00 93.94 378 ASP A N 1
ATOM 3001 C CA . ASP A 1 378 ? -4.852 -12.894 13.178 1.00 93.94 378 ASP A CA 1
ATOM 3002 C C . ASP A 1 378 ? -5.631 -12.475 11.923 1.00 93.94 378 ASP A C 1
ATOM 3004 O O . ASP A 1 378 ? -5.085 -11.801 11.038 1.00 93.94 378 ASP A O 1
ATOM 3008 N N . GLN A 1 379 ? -6.922 -12.819 11.860 1.00 93.69 379 GLN A N 1
ATOM 3009 C CA . GLN A 1 379 ? -7.811 -12.399 10.775 1.00 93.69 379 GLN A CA 1
ATOM 3010 C C . GLN A 1 379 ? -8.058 -10.886 10.779 1.00 93.69 379 GLN A C 1
ATOM 3012 O O . GLN A 1 379 ? -8.050 -10.265 9.714 1.00 93.69 379 GLN A O 1
ATOM 3017 N N . PHE A 1 380 ? -8.223 -10.279 11.957 1.00 94.31 380 PHE A N 1
ATOM 3018 C CA . PHE A 1 380 ? -8.373 -8.837 12.130 1.00 94.31 380 PHE A CA 1
ATOM 3019 C C . PHE A 1 380 ? -7.164 -8.096 11.559 1.00 94.31 380 PHE A C 1
ATOM 3021 O O . PHE A 1 380 ? -7.321 -7.228 10.702 1.00 94.31 380 PHE A O 1
ATOM 3028 N N . VAL A 1 381 ? -5.947 -8.478 11.963 1.00 94.56 381 VAL A N 1
ATOM 3029 C CA . VAL A 1 381 ? -4.712 -7.846 11.480 1.00 94.56 381 VAL A CA 1
ATOM 3030 C C . VAL A 1 381 ? -4.540 -8.062 9.971 1.00 94.56 381 VAL A C 1
ATOM 3032 O O . VAL A 1 381 ? -4.104 -7.141 9.276 1.00 94.56 381 VAL A O 1
ATOM 3035 N N . TYR A 1 382 ? -4.896 -9.238 9.440 1.00 94.06 382 TYR A N 1
ATOM 3036 C CA . TYR A 1 382 ? -4.862 -9.510 7.999 1.00 94.06 382 TYR A CA 1
ATOM 3037 C C . TYR A 1 382 ? -5.804 -8.586 7.212 1.00 94.06 382 TYR A C 1
ATOM 3039 O O . TYR A 1 382 ? -5.334 -7.827 6.361 1.00 94.06 382 TYR A O 1
ATOM 3047 N N . LYS A 1 383 ? -7.104 -8.594 7.538 1.00 92.69 383 LYS A N 1
ATOM 3048 C CA . LYS A 1 383 ? -8.127 -7.794 6.845 1.00 92.69 383 LYS A CA 1
ATOM 3049 C C . LYS A 1 383 ? -7.881 -6.292 7.002 1.00 92.69 383 LYS A C 1
ATOM 3051 O O . LYS A 1 383 ? -7.999 -5.548 6.032 1.00 92.69 383 LYS A O 1
ATOM 3056 N N . LEU A 1 384 ? -7.471 -5.843 8.193 1.00 92.94 384 LEU A N 1
ATOM 3057 C CA . LEU A 1 384 ? -7.117 -4.444 8.437 1.00 92.94 384 LEU A CA 1
ATOM 3058 C C . LEU A 1 384 ? -5.934 -4.009 7.565 1.00 92.94 384 LEU A C 1
ATOM 3060 O O . LEU A 1 384 ? -6.000 -2.962 6.927 1.00 92.94 384 LEU A O 1
ATOM 3064 N N . SER A 1 385 ? -4.864 -4.809 7.505 1.00 94.00 385 SER A N 1
ATOM 3065 C CA . SER A 1 385 ? -3.680 -4.479 6.696 1.00 94.00 385 SER A CA 1
ATOM 3066 C C . SER A 1 385 ? -4.013 -4.413 5.202 1.00 94.00 385 SER A C 1
ATOM 3068 O O . SER A 1 385 ? -3.520 -3.534 4.497 1.00 94.00 385 SER A O 1
ATOM 3070 N N . GLU A 1 386 ? -4.868 -5.320 4.724 1.00 92.56 386 GLU A N 1
ATOM 3071 C CA . GLU A 1 386 ? -5.346 -5.352 3.339 1.00 92.56 386 GLU A CA 1
ATOM 3072 C C . GLU A 1 386 ? -6.202 -4.124 2.993 1.00 92.56 386 GLU A C 1
ATOM 3074 O O . GLU A 1 386 ? -5.974 -3.473 1.967 1.00 92.56 386 GLU A O 1
ATOM 3079 N N . ALA A 1 387 ? -7.132 -3.754 3.878 1.00 91.56 387 ALA A N 1
ATOM 3080 C CA . ALA A 1 387 ? -7.972 -2.570 3.725 1.00 91.56 387 ALA A CA 1
ATOM 3081 C C . ALA A 1 387 ? -7.147 -1.273 3.725 1.00 91.56 387 ALA A C 1
ATOM 3083 O O . ALA A 1 387 ? -7.329 -0.426 2.847 1.00 91.56 387 ALA A O 1
ATOM 3084 N N . VAL A 1 388 ? -6.197 -1.146 4.660 1.00 92.94 388 VAL A N 1
ATOM 3085 C CA . VAL A 1 388 ? -5.274 -0.004 4.753 1.00 92.94 388 VAL A CA 1
ATOM 3086 C C . VAL A 1 388 ? -4.460 0.123 3.467 1.00 92.94 388 VAL A C 1
ATOM 3088 O O . VAL A 1 388 ? -4.463 1.183 2.840 1.00 92.94 388 VAL A O 1
ATOM 3091 N N . LEU A 1 389 ? -3.802 -0.953 3.021 1.00 93.38 389 LEU A N 1
ATOM 3092 C CA . LEU A 1 389 ? -3.004 -0.921 1.794 1.00 93.38 389 LEU A CA 1
ATOM 3093 C C . LEU A 1 389 ? -3.856 -0.534 0.582 1.00 93.38 389 LEU A C 1
ATOM 3095 O O . LEU A 1 389 ? -3.441 0.303 -0.218 1.00 93.38 389 LEU A O 1
ATOM 3099 N N . THR A 1 390 ? -5.048 -1.118 0.452 1.00 92.50 390 THR A N 1
ATOM 3100 C CA . THR A 1 390 ? -5.957 -0.841 -0.665 1.00 92.50 390 THR A CA 1
ATOM 3101 C C . THR A 1 390 ? -6.384 0.624 -0.687 1.00 92.50 390 THR A C 1
ATOM 3103 O O . THR A 1 390 ? -6.329 1.256 -1.744 1.00 92.50 390 THR A O 1
ATOM 3106 N N . HIS A 1 391 ? -6.742 1.193 0.468 1.00 91.31 391 HIS A N 1
ATOM 3107 C CA . HIS A 1 391 ? -7.135 2.598 0.585 1.00 91.31 391 HIS A CA 1
ATOM 3108 C C . HIS A 1 391 ? -6.004 3.550 0.183 1.00 91.31 391 HIS A C 1
ATOM 3110 O O . HIS A 1 391 ? -6.177 4.358 -0.735 1.00 91.31 391 HIS A O 1
ATOM 3116 N N . TYR A 1 392 ? -4.820 3.409 0.788 1.00 92.69 392 TYR A N 1
ATOM 3117 C CA . TYR A 1 392 ? -3.684 4.286 0.489 1.00 92.69 392 TYR A CA 1
ATOM 3118 C C . TYR A 1 392 ? -3.152 4.090 -0.935 1.00 92.69 392 TYR A C 1
ATOM 3120 O O . TYR A 1 392 ? -2.696 5.053 -1.556 1.00 92.69 392 TYR A O 1
ATOM 3128 N N . LYS A 1 393 ? -3.258 2.880 -1.501 1.00 94.00 393 LYS A N 1
ATOM 3129 C CA . LYS A 1 393 ? -2.903 2.619 -2.903 1.00 94.00 393 LYS A CA 1
ATOM 3130 C C . LYS A 1 393 ? -3.856 3.327 -3.866 1.00 94.00 393 LYS A C 1
ATOM 3132 O O . LYS A 1 393 ? -3.398 3.999 -4.789 1.00 94.00 393 LYS A O 1
ATOM 3137 N N . GLN A 1 394 ? -5.167 3.228 -3.636 1.00 92.81 394 GLN A N 1
ATOM 3138 C CA . GLN A 1 394 ? -6.176 3.937 -4.432 1.00 92.81 394 GLN A CA 1
ATOM 3139 C C . GLN A 1 394 ? -6.032 5.457 -4.308 1.00 92.81 394 GLN A C 1
ATOM 3141 O O . GLN A 1 394 ? -6.191 6.178 -5.298 1.00 92.81 394 GLN A O 1
ATOM 3146 N N . LEU A 1 395 ? -5.707 5.950 -3.110 1.00 92.56 395 LEU A N 1
ATOM 3147 C CA . LEU A 1 395 ? -5.457 7.364 -2.855 1.00 92.56 395 LEU A CA 1
ATOM 3148 C C . LEU A 1 395 ? -4.242 7.859 -3.648 1.00 92.56 395 LEU A C 1
ATOM 3150 O O . LEU A 1 395 ? -4.365 8.828 -4.399 1.00 92.56 395 LEU A O 1
ATOM 3154 N N . ALA A 1 396 ? -3.111 7.153 -3.561 1.00 93.94 396 ALA A N 1
ATOM 3155 C CA . ALA A 1 396 ? -1.893 7.471 -4.304 1.00 93.94 396 ALA A CA 1
ATOM 3156 C C . ALA A 1 396 ? -2.125 7.469 -5.825 1.00 93.94 396 ALA A C 1
ATOM 3158 O O . ALA A 1 396 ? -1.796 8.437 -6.513 1.00 93.94 396 ALA A O 1
ATOM 3159 N N . ALA A 1 397 ? -2.769 6.425 -6.350 1.00 93.44 397 ALA A N 1
ATOM 3160 C CA . ALA A 1 397 ? -3.110 6.318 -7.767 1.00 93.44 397 ALA A CA 1
ATOM 3161 C C . ALA A 1 397 ? -4.042 7.450 -8.234 1.00 93.44 397 ALA A C 1
ATOM 3163 O O . ALA A 1 397 ? -3.852 8.007 -9.312 1.00 93.44 397 ALA A O 1
ATOM 3164 N N . THR A 1 398 ? -5.013 7.849 -7.410 1.00 91.81 398 THR A N 1
ATOM 3165 C CA . THR A 1 398 ? -5.921 8.964 -7.724 1.00 91.81 398 THR A CA 1
ATOM 3166 C C . THR A 1 398 ? -5.215 10.322 -7.695 1.00 91.81 398 THR A C 1
ATOM 3168 O O . THR A 1 398 ? -5.582 11.202 -8.473 1.00 91.81 398 THR A O 1
ATOM 3171 N N . MET A 1 399 ? -4.229 10.513 -6.811 1.00 91.56 399 MET A N 1
ATOM 3172 C CA . MET A 1 399 ? -3.429 11.743 -6.735 1.00 91.56 399 MET A CA 1
ATOM 3173 C C . MET A 1 399 ? -2.510 11.921 -7.949 1.00 91.56 399 MET A C 1
ATOM 3175 O O . MET A 1 399 ? -2.309 13.053 -8.386 1.00 91.56 399 MET A O 1
ATOM 3179 N N . LEU A 1 400 ? -1.972 10.819 -8.480 1.00 91.75 400 LEU A N 1
ATOM 3180 C CA . LEU A 1 400 ? -1.075 10.815 -9.642 1.00 91.75 400 LEU A CA 1
ATOM 3181 C C . LEU A 1 400 ? -1.812 10.796 -10.987 1.00 91.75 400 LEU A C 1
ATOM 3183 O O . LEU A 1 400 ? -1.215 11.116 -12.012 1.00 91.75 400 LEU A O 1
ATOM 3187 N N . LEU A 1 401 ? -3.095 10.431 -11.002 1.00 91.12 401 LEU A N 1
ATOM 3188 C CA . LEU A 1 401 ? -3.895 10.430 -12.221 1.00 91.12 401 LEU A CA 1
ATOM 3189 C C . LEU A 1 401 ? -4.075 11.856 -12.765 1.00 91.12 401 LEU A C 1
ATOM 3191 O O . LEU A 1 401 ? -4.414 12.780 -12.021 1.00 91.12 401 LEU A O 1
ATOM 3195 N N . ASP A 1 402 ? -3.916 12.016 -14.081 1.00 89.31 402 ASP A N 1
ATOM 3196 C CA . ASP A 1 402 ? -4.079 13.315 -14.728 1.00 89.31 402 ASP A CA 1
ATOM 3197 C C . ASP A 1 402 ? -5.488 13.897 -14.508 1.00 89.31 402 ASP A C 1
ATOM 3199 O O . ASP A 1 402 ? -6.522 13.249 -14.719 1.00 89.31 402 ASP A O 1
ATOM 3203 N N . LYS A 1 403 ? -5.523 15.161 -14.075 1.00 89.44 403 LYS A N 1
ATOM 3204 C CA . LYS A 1 403 ? -6.766 15.872 -13.759 1.00 89.44 403 LYS A CA 1
ATOM 3205 C C . LYS A 1 403 ? -7.551 16.214 -15.025 1.00 89.44 403 LYS A C 1
ATOM 3207 O O . LYS A 1 403 ? -8.779 16.228 -14.958 1.00 89.44 403 LYS A O 1
ATOM 3212 N N . GLY A 1 404 ? -6.861 16.464 -16.144 1.00 88.56 404 GLY A N 1
ATOM 3213 C CA . GLY A 1 404 ? -7.481 16.703 -17.449 1.00 88.56 404 GLY A CA 1
ATOM 3214 C C . GLY A 1 404 ? -8.214 15.460 -17.941 1.00 88.56 404 GLY A C 1
ATOM 3215 O O . GLY A 1 404 ? -9.428 15.493 -18.124 1.00 88.56 404 GLY A O 1
ATOM 3216 N N . PHE A 1 405 ? -7.506 14.331 -17.993 1.00 88.44 405 PHE A N 1
ATOM 3217 C CA . PHE A 1 405 ? -8.071 13.023 -18.326 1.00 88.44 405 PHE A CA 1
ATOM 3218 C C . PHE A 1 405 ? -9.292 12.667 -17.467 1.00 88.44 405 PHE A C 1
ATOM 3220 O O . PHE A 1 405 ? -10.320 12.225 -17.980 1.00 88.44 405 PHE A O 1
ATOM 3227 N N . LYS A 1 406 ? -9.219 12.905 -16.150 1.00 87.38 406 LYS A N 1
ATOM 3228 C CA . LYS A 1 406 ? -10.350 12.662 -15.246 1.00 87.38 406 LYS A CA 1
ATOM 3229 C C . LYS A 1 406 ? -11.561 13.549 -15.559 1.00 87.38 406 LYS A C 1
ATOM 3231 O O . LYS A 1 406 ? -12.693 13.087 -15.425 1.00 87.38 406 LYS A O 1
ATOM 3236 N N . ALA A 1 407 ? -11.335 14.807 -15.938 1.00 88.62 407 ALA A N 1
ATOM 3237 C CA . ALA A 1 407 ? -12.403 15.725 -16.322 1.00 88.62 407 ALA A CA 1
ATOM 3238 C C . ALA A 1 407 ? -13.060 15.309 -17.645 1.00 88.62 407 ALA A C 1
ATOM 3240 O O . ALA A 1 407 ? -14.279 15.394 -17.760 1.00 88.62 407 ALA A O 1
ATOM 3241 N N . ASP A 1 408 ? -12.280 14.821 -18.610 1.00 89.56 408 ASP A N 1
ATOM 3242 C CA . ASP A 1 408 ? -12.806 14.352 -19.894 1.00 89.56 408 ASP A CA 1
ATOM 3243 C C . ASP A 1 408 ? -13.600 13.048 -19.744 1.00 89.56 408 ASP A C 1
ATOM 3245 O O . ASP A 1 408 ? -14.728 12.971 -20.220 1.00 89.56 408 ASP A O 1
ATOM 3249 N N . CYS A 1 409 ? -13.117 12.092 -18.942 1.00 87.62 409 CYS A N 1
ATOM 3250 C CA . CYS A 1 409 ? -13.891 10.892 -18.601 1.00 87.62 409 CYS A CA 1
ATOM 3251 C C . CYS A 1 409 ? -15.251 11.237 -17.972 1.00 87.62 409 CYS A C 1
ATOM 3253 O O . CYS A 1 409 ? -16.259 10.607 -18.286 1.00 87.62 409 CYS A O 1
ATOM 3255 N N . ALA A 1 410 ? -15.296 12.252 -17.101 1.00 88.00 410 ALA A N 1
ATOM 3256 C CA . ALA A 1 410 ? -16.540 12.687 -16.473 1.00 88.00 410 ALA A CA 1
ATOM 3257 C C . ALA A 1 410 ? -17.527 13.306 -17.480 1.00 88.00 410 ALA A C 1
ATOM 3259 O O . ALA A 1 410 ? -18.733 13.119 -17.323 1.00 88.00 410 ALA A O 1
ATOM 3260 N N . LYS A 1 411 ? -17.039 14.000 -18.520 1.00 91.12 411 LYS A N 1
ATOM 3261 C CA . LYS A 1 411 ? -17.885 14.498 -19.623 1.00 91.12 411 LYS A CA 1
ATOM 3262 C C . LYS A 1 411 ? -18.492 13.350 -20.428 1.00 91.12 411 LYS A C 1
ATOM 3264 O O . LYS A 1 411 ? -19.652 13.438 -20.811 1.00 91.12 411 LYS A O 1
ATOM 3269 N N . ASP A 1 412 ? -17.738 12.268 -20.600 1.00 88.44 412 ASP A N 1
ATOM 3270 C CA . ASP A 1 412 ? -18.178 11.057 -21.303 1.00 88.44 412 ASP A CA 1
ATOM 3271 C C . ASP A 1 412 ? -19.049 10.129 -20.428 1.00 88.44 412 ASP A C 1
ATOM 3273 O O . ASP A 1 412 ? -19.416 9.029 -20.841 1.00 88.44 412 ASP A O 1
ATOM 3277 N N . GLY A 1 413 ? -19.388 10.543 -19.200 1.00 86.44 413 GLY A N 1
ATOM 3278 C CA . GLY A 1 413 ? -20.201 9.764 -18.260 1.00 86.44 413 GLY A CA 1
ATOM 3279 C C . GLY A 1 413 ? -19.441 8.660 -17.511 1.00 86.44 413 GLY A C 1
ATOM 3280 O O . GLY A 1 413 ? -20.042 7.916 -16.734 1.00 86.44 413 GLY A O 1
ATOM 3281 N N . ILE A 1 414 ? -18.119 8.556 -17.680 1.00 86.12 414 ILE A N 1
ATOM 3282 C CA . ILE A 1 414 ? -17.264 7.578 -16.997 1.00 86.12 414 ILE A CA 1
ATOM 3283 C C . ILE A 1 414 ? -16.735 8.187 -15.693 1.00 86.12 414 ILE A C 1
ATOM 3285 O O . ILE A 1 414 ? -15.803 8.993 -15.673 1.00 86.12 414 ILE A O 1
ATOM 3289 N N . THR A 1 415 ? -17.302 7.769 -14.559 1.00 79.69 415 THR A N 1
ATOM 3290 C CA . THR A 1 415 ? -16.882 8.276 -13.243 1.00 79.69 415 THR A CA 1
ATOM 3291 C C . THR A 1 415 ? -15.764 7.425 -12.644 1.00 79.69 415 THR A C 1
ATOM 3293 O O . THR A 1 415 ? -15.983 6.304 -12.187 1.00 79.69 415 THR A O 1
ATOM 3296 N N . ILE A 1 416 ? -14.554 7.988 -12.581 1.00 82.19 416 ILE A N 1
ATOM 3297 C CA . ILE A 1 416 ? -13.441 7.401 -11.822 1.00 82.19 416 ILE A CA 1
ATOM 3298 C C . ILE A 1 416 ? -13.601 7.783 -10.347 1.00 82.19 416 ILE A C 1
ATOM 3300 O O . ILE A 1 416 ? -13.218 8.885 -9.919 1.00 82.19 416 ILE A O 1
ATOM 3304 N N . TRP A 1 417 ? -14.177 6.856 -9.581 1.00 74.81 417 TRP A N 1
ATOM 3305 C CA . TRP A 1 417 ? -14.436 7.008 -8.152 1.00 74.81 417 TRP A CA 1
ATOM 3306 C C . TRP A 1 417 ? -13.164 7.329 -7.371 1.00 74.81 417 TRP A C 1
ATOM 3308 O O . TRP A 1 417 ? -12.105 6.742 -7.591 1.00 74.81 417 TRP A O 1
ATOM 3318 N N . ARG A 1 418 ? -13.276 8.308 -6.471 1.00 75.31 418 ARG A N 1
ATOM 3319 C CA . ARG A 1 418 ? -12.251 8.592 -5.464 1.00 75.31 418 ARG A CA 1
ATOM 3320 C C . ARG A 1 418 ? -12.562 7.732 -4.238 1.00 75.31 418 ARG A C 1
ATOM 3322 O O . ARG A 1 418 ? -13.745 7.638 -3.902 1.00 75.31 418 ARG A O 1
ATOM 3329 N N . PRO A 1 419 ? -11.557 7.136 -3.577 1.00 80.31 419 PRO A N 1
ATOM 3330 C CA . PRO A 1 419 ? -11.808 6.426 -2.332 1.00 80.31 419 PRO A CA 1
ATOM 3331 C C . PRO A 1 419 ? -12.394 7.396 -1.289 1.00 80.31 419 PRO A C 1
ATOM 3333 O O . PRO A 1 419 ? -11.966 8.557 -1.242 1.00 80.31 419 PRO A O 1
ATOM 3336 N N . PRO A 1 420 ? -13.375 6.964 -0.474 1.00 78.94 420 PRO A N 1
ATOM 3337 C CA . PRO A 1 420 ? -13.885 7.776 0.624 1.00 78.94 420 PRO A CA 1
ATOM 3338 C C . PRO A 1 420 ? -12.776 8.052 1.651 1.00 78.94 420 PRO A C 1
ATOM 3340 O O . PRO A 1 420 ? -11.798 7.307 1.763 1.00 78.94 420 PRO A O 1
ATOM 3343 N N . ALA A 1 421 ? -12.910 9.147 2.400 1.00 75.94 421 ALA A N 1
ATOM 3344 C CA . ALA A 1 421 ? -11.979 9.466 3.477 1.00 75.94 421 ALA A CA 1
ATOM 3345 C C . ALA A 1 421 ? -12.192 8.484 4.641 1.00 75.94 421 ALA A C 1
ATOM 3347 O O . ALA A 1 421 ? -13.167 8.600 5.378 1.00 75.94 421 ALA A O 1
ATOM 3348 N N . SER A 1 422 ? -11.298 7.507 4.785 1.00 76.88 422 SER A N 1
ATOM 3349 C CA . SER A 1 422 ? -11.322 6.520 5.868 1.00 76.88 422 SER A CA 1
ATOM 3350 C C . SER A 1 422 ? -10.464 6.966 7.049 1.00 76.88 422 SER A C 1
ATOM 3352 O O . SER A 1 422 ? -9.379 7.515 6.852 1.00 76.88 422 SER A O 1
ATOM 3354 N N . ARG A 1 423 ? -10.892 6.650 8.272 1.00 84.31 423 ARG A N 1
ATOM 3355 C CA . ARG A 1 423 ? -10.209 7.042 9.514 1.00 84.31 423 ARG A CA 1
ATOM 3356 C C . ARG A 1 423 ? -9.311 5.934 10.079 1.00 84.31 423 ARG A C 1
ATOM 3358 O O . ARG A 1 423 ? -9.463 5.518 11.219 1.00 84.31 423 ARG A O 1
ATOM 3365 N N . PHE A 1 424 ? -8.355 5.441 9.286 1.00 87.69 424 PHE A N 1
ATOM 3366 C CA . PHE A 1 424 ? -7.409 4.413 9.758 1.00 87.69 424 PHE A CA 1
ATOM 3367 C C . PHE A 1 424 ? -6.390 4.946 10.778 1.00 87.69 424 PHE A C 1
ATOM 3369 O O . PHE A 1 424 ? -5.778 4.160 11.496 1.00 87.69 424 PHE A O 1
ATOM 3376 N N . GLU A 1 425 ? -6.186 6.263 10.858 1.00 87.06 425 GLU A N 1
ATOM 3377 C CA . GLU A 1 425 ? -5.121 6.864 11.669 1.00 87.06 425 GLU A CA 1
ATOM 3378 C C . GLU A 1 425 ? -5.169 6.468 13.148 1.00 87.06 425 GLU A C 1
ATOM 3380 O O . GLU A 1 425 ? -4.129 6.194 13.744 1.00 87.06 425 GLU A O 1
ATOM 3385 N N . THR A 1 426 ? -6.358 6.425 13.750 1.00 88.44 426 THR A N 1
ATOM 3386 C CA . THR A 1 426 ? -6.536 6.089 15.171 1.00 88.44 426 THR A CA 1
ATOM 3387 C C . THR A 1 426 ? -6.125 4.649 15.462 1.00 88.44 426 THR A C 1
ATOM 3389 O O . THR A 1 426 ? -5.430 4.414 16.450 1.00 88.44 426 THR A O 1
ATOM 3392 N N . LEU A 1 427 ? -6.477 3.709 14.577 1.00 89.81 427 LEU A N 1
ATOM 3393 C CA . LEU A 1 427 ? -6.063 2.306 14.651 1.00 89.81 427 LEU A CA 1
ATOM 3394 C C . LEU A 1 427 ? -4.556 2.158 14.428 1.00 89.81 427 LEU A C 1
ATOM 3396 O O . LEU A 1 427 ? -3.881 1.463 15.183 1.00 89.81 427 LEU A O 1
ATOM 3400 N N . LEU A 1 428 ? -4.008 2.848 13.424 1.00 90.81 428 LEU A N 1
ATOM 3401 C CA . LEU A 1 428 ? -2.583 2.773 13.112 1.00 90.81 428 LEU A CA 1
ATOM 3402 C C . LEU A 1 428 ? -1.718 3.385 14.217 1.00 90.81 428 LEU A C 1
ATOM 3404 O O . LEU A 1 428 ? -0.607 2.922 14.429 1.00 90.81 428 LEU A O 1
ATOM 3408 N N . ARG A 1 429 ? -2.202 4.375 14.974 1.00 91.69 429 ARG A N 1
ATOM 3409 C CA . ARG A 1 429 ? -1.445 4.965 16.094 1.00 91.69 429 ARG A CA 1
ATOM 3410 C C . ARG A 1 429 ? -1.331 4.051 17.320 1.00 91.69 429 ARG A C 1
ATOM 3412 O O . ARG A 1 429 ? -0.536 4.355 18.209 1.00 91.69 429 ARG A O 1
ATOM 3419 N N . GLN A 1 430 ? -2.081 2.950 17.391 1.00 91.12 430 GLN A N 1
ATOM 3420 C CA . GLN A 1 430 ? -2.083 2.082 18.568 1.00 91.12 430 GLN A CA 1
ATOM 3421 C C . GLN A 1 430 ? -0.772 1.303 18.720 1.00 91.12 430 GLN A C 1
ATOM 3423 O O . GLN A 1 430 ? -0.394 0.512 17.855 1.00 91.12 430 GLN A O 1
ATOM 3428 N N . ARG A 1 431 ? -0.104 1.505 19.863 1.00 91.56 431 ARG A N 1
ATOM 3429 C CA . ARG A 1 431 ? 1.163 0.843 20.234 1.00 91.56 431 ARG A CA 1
ATOM 3430 C C . ARG A 1 431 ? 1.016 -0.216 21.331 1.00 91.56 431 ARG A C 1
ATOM 3432 O O . ARG A 1 431 ? 1.952 -0.971 21.558 1.00 91.56 431 ARG A O 1
ATOM 3439 N N . HIS A 1 432 ? -0.105 -0.223 22.052 1.00 92.88 432 HIS A N 1
ATOM 3440 C CA . HIS A 1 432 ? -0.299 -1.043 23.253 1.00 92.88 432 HIS A CA 1
ATOM 3441 C C . HIS A 1 432 ? -1.780 -1.395 23.468 1.00 92.88 432 HIS A C 1
ATOM 3443 O O . HIS A 1 432 ? -2.420 -0.943 24.414 1.00 92.88 432 HIS A O 1
ATOM 3449 N N . VAL A 1 433 ? -2.344 -2.205 22.572 1.00 93.12 433 VAL A N 1
ATOM 3450 C CA . VAL A 1 433 ? -3.701 -2.747 22.731 1.00 93.12 433 VAL A CA 1
ATOM 3451 C C . VAL A 1 433 ? -3.680 -3.810 23.830 1.00 93.12 433 VAL A C 1
ATOM 3453 O O . VAL A 1 433 ? -2.925 -4.776 23.728 1.00 93.12 433 VAL A O 1
ATOM 3456 N N . GLN A 1 434 ? -4.487 -3.629 24.877 1.00 92.62 434 GLN A N 1
ATOM 3457 C CA . GLN A 1 434 ? -4.612 -4.588 25.977 1.00 92.62 434 GLN A CA 1
ATOM 3458 C C . GLN A 1 434 ? -5.632 -5.669 25.614 1.00 92.62 434 GLN A C 1
ATOM 3460 O O . GLN A 1 434 ? -6.815 -5.375 25.452 1.00 92.62 434 GLN A O 1
ATOM 3465 N N . LEU A 1 435 ? -5.185 -6.917 25.478 1.00 94.38 435 LEU A N 1
ATOM 3466 C CA . LEU A 1 435 ? -6.052 -8.039 25.116 1.00 94.38 435 LEU A CA 1
ATOM 3467 C C . LEU A 1 435 ? -5.615 -9.312 25.843 1.00 94.38 435 LEU A C 1
ATOM 3469 O O . LEU A 1 435 ? -4.477 -9.753 25.700 1.00 94.38 435 LEU A O 1
ATOM 3473 N N . LEU A 1 436 ? -6.507 -9.890 26.645 1.00 92.50 436 LEU A N 1
ATOM 3474 C CA . LEU A 1 436 ? -6.268 -11.063 27.494 1.00 92.50 436 LEU A CA 1
ATOM 3475 C C . LEU A 1 436 ? -4.992 -10.932 28.351 1.00 92.50 436 LEU A C 1
ATOM 3477 O O . LEU A 1 436 ? -4.200 -11.863 28.471 1.00 92.50 436 LEU A O 1
ATOM 3481 N N . GLY A 1 437 ? -4.746 -9.731 28.888 1.00 90.25 437 GLY A N 1
ATOM 3482 C CA . GLY A 1 437 ? -3.554 -9.411 29.687 1.00 90.25 437 GLY A CA 1
ATOM 3483 C C . GLY A 1 437 ? -2.261 -9.196 28.886 1.00 90.25 437 GLY A C 1
ATOM 3484 O O . GLY A 1 437 ? -1.219 -8.908 29.475 1.00 90.25 437 GLY A O 1
ATOM 3485 N N . ARG A 1 438 ? -2.302 -9.308 27.553 1.00 94.06 438 ARG A N 1
ATOM 3486 C CA . ARG A 1 438 ? -1.180 -9.011 26.652 1.00 94.06 438 ARG A CA 1
ATOM 3487 C C . ARG A 1 438 ? -1.223 -7.542 26.236 1.00 94.06 438 ARG A C 1
ATOM 3489 O O . ARG A 1 438 ? -2.295 -7.007 25.978 1.00 94.06 438 ARG A O 1
ATOM 3496 N N . SER A 1 439 ? -0.052 -6.926 26.080 1.00 95.00 439 SER A N 1
ATOM 3497 C CA . SER A 1 439 ? 0.098 -5.614 25.440 1.00 95.00 439 SER A CA 1
ATOM 3498 C C . SER A 1 439 ? 0.585 -5.808 24.006 1.00 95.00 439 SER A C 1
ATOM 3500 O O . SER A 1 439 ? 1.717 -6.249 23.792 1.00 95.00 439 SER A O 1
ATOM 3502 N N . ILE A 1 440 ? -0.272 -5.524 23.025 1.00 93.69 440 ILE A N 1
ATOM 3503 C CA . ILE A 1 440 ? -0.016 -5.794 21.607 1.00 93.69 440 ILE A CA 1
ATOM 3504 C C . ILE A 1 440 ? 0.263 -4.489 20.850 1.00 93.69 440 ILE A C 1
ATOM 3506 O O . ILE A 1 440 ? -0.549 -3.562 20.858 1.00 93.69 440 ILE A O 1
ATOM 3510 N N . ASP A 1 441 ? 1.392 -4.428 20.137 1.00 94.12 441 ASP A N 1
ATOM 3511 C CA . ASP A 1 441 ? 1.719 -3.315 19.236 1.00 94.12 441 ASP A CA 1
ATOM 3512 C C . ASP A 1 441 ? 1.088 -3.534 17.853 1.00 94.12 441 ASP A C 1
ATOM 3514 O O . ASP A 1 441 ? 1.659 -4.187 16.972 1.00 94.12 441 ASP A O 1
ATOM 3518 N N . LEU A 1 442 ? -0.115 -2.982 17.670 1.00 93.50 442 LEU A N 1
ATOM 3519 C CA . LEU A 1 442 ? -0.854 -3.083 16.413 1.00 93.50 442 LEU A CA 1
ATOM 3520 C C . LEU A 1 442 ? -0.118 -2.382 15.262 1.00 93.50 442 LEU A C 1
ATOM 3522 O O . LEU A 1 442 ? -0.059 -2.935 14.162 1.00 93.50 442 LEU A O 1
ATOM 3526 N N . ASN A 1 443 ? 0.494 -1.213 15.503 1.00 94.88 443 ASN A N 1
ATOM 3527 C CA . ASN A 1 443 ? 1.264 -0.497 14.481 1.00 94.88 443 ASN A CA 1
ATOM 3528 C C . ASN A 1 443 ? 2.387 -1.371 13.922 1.00 94.88 443 ASN A C 1
ATOM 3530 O O . ASN A 1 443 ? 2.569 -1.431 12.706 1.00 94.88 443 ASN A O 1
ATOM 3534 N N . ARG A 1 444 ? 3.122 -2.071 14.791 1.00 93.44 444 ARG A N 1
ATOM 3535 C CA . ARG A 1 444 ? 4.215 -2.954 14.371 1.00 93.44 444 ARG A CA 1
ATOM 3536 C C . ARG A 1 444 ? 3.715 -4.128 13.531 1.00 93.44 444 ARG A C 1
ATOM 3538 O O . ARG A 1 444 ? 4.296 -4.399 12.482 1.00 93.44 444 ARG A O 1
ATOM 3545 N N . LEU A 1 445 ? 2.646 -4.803 13.957 1.00 94.25 445 LEU A N 1
ATOM 3546 C CA . LEU A 1 445 ? 2.088 -5.952 13.231 1.00 94.25 445 LEU A CA 1
ATOM 3547 C C . LEU A 1 445 ? 1.558 -5.557 11.846 1.00 94.25 445 LEU A C 1
ATOM 3549 O O . LEU A 1 445 ? 1.840 -6.228 10.850 1.00 94.25 445 LEU A O 1
ATOM 3553 N N . VAL A 1 446 ? 0.842 -4.433 11.770 1.00 94.88 446 VAL A N 1
ATOM 3554 C CA . VAL A 1 446 ? 0.341 -3.884 10.504 1.00 94.88 446 VAL A CA 1
ATOM 3555 C C . VAL A 1 446 ? 1.504 -3.432 9.614 1.00 94.88 446 VAL A C 1
ATOM 3557 O O . VAL A 1 446 ? 1.526 -3.761 8.429 1.00 94.88 446 VAL A O 1
ATOM 3560 N N . SER A 1 447 ? 2.523 -2.771 10.179 1.00 94.50 447 SER A N 1
ATOM 3561 C CA . SER A 1 447 ? 3.730 -2.361 9.440 1.00 94.50 447 SER A CA 1
ATOM 3562 C C . SER A 1 447 ? 4.449 -3.551 8.807 1.00 94.50 447 SER A C 1
ATOM 3564 O O . SER A 1 447 ? 4.799 -3.490 7.634 1.00 94.50 447 SER A O 1
ATOM 3566 N N . GLN A 1 448 ? 4.630 -4.655 9.541 1.00 93.62 448 GLN A N 1
ATOM 3567 C CA . GLN A 1 448 ? 5.285 -5.861 9.022 1.00 93.62 448 GLN A CA 1
ATOM 3568 C C . GLN A 1 448 ? 4.542 -6.445 7.814 1.00 93.62 448 GLN A C 1
ATOM 3570 O O . GLN A 1 448 ? 5.161 -6.765 6.796 1.00 93.62 448 GLN A O 1
ATOM 3575 N N . ARG A 1 449 ? 3.208 -6.545 7.896 1.00 94.31 449 ARG A N 1
ATOM 3576 C CA . ARG A 1 449 ? 2.384 -7.057 6.791 1.00 94.31 449 ARG A CA 1
ATOM 3577 C C . ARG A 1 449 ? 2.377 -6.114 5.593 1.00 94.31 449 ARG A C 1
ATOM 3579 O O . ARG A 1 449 ? 2.493 -6.576 4.460 1.00 94.31 449 ARG A O 1
ATOM 3586 N N . ILE A 1 450 ? 2.276 -4.809 5.831 1.00 95.56 450 ILE A N 1
ATOM 3587 C CA . ILE A 1 450 ? 2.307 -3.800 4.769 1.00 95.56 450 ILE A CA 1
ATOM 3588 C C . ILE A 1 450 ? 3.675 -3.767 4.089 1.00 95.56 450 ILE A C 1
ATOM 3590 O O . ILE A 1 450 ? 3.723 -3.695 2.866 1.00 95.56 450 ILE A O 1
ATOM 3594 N N . ASN A 1 451 ? 4.774 -3.907 4.833 1.00 95.31 451 ASN A N 1
ATOM 3595 C CA . ASN A 1 451 ? 6.118 -3.979 4.263 1.00 95.31 451 ASN A CA 1
ATOM 3596 C C . ASN A 1 451 ? 6.248 -5.161 3.286 1.00 95.31 451 ASN A C 1
ATOM 3598 O O . ASN A 1 451 ? 6.650 -4.982 2.137 1.00 95.31 451 ASN A O 1
ATOM 3602 N N . ALA A 1 452 ? 5.794 -6.353 3.695 1.00 95.06 452 ALA A N 1
ATOM 3603 C CA . ALA A 1 452 ? 5.751 -7.527 2.821 1.00 95.06 452 ALA A CA 1
ATOM 3604 C C . ALA A 1 452 ? 4.823 -7.327 1.606 1.00 95.06 452 ALA A C 1
ATOM 3606 O O . ALA A 1 452 ? 5.120 -7.776 0.498 1.00 95.06 452 ALA A O 1
ATOM 3607 N N . ALA A 1 453 ? 3.698 -6.633 1.786 1.00 95.12 453 ALA A N 1
ATOM 3608 C CA . ALA A 1 453 ? 2.754 -6.365 0.708 1.00 95.12 453 ALA A CA 1
ATOM 3609 C C . ALA A 1 453 ? 3.252 -5.302 -0.292 1.00 95.12 453 ALA A C 1
ATOM 3611 O O . ALA A 1 453 ? 2.962 -5.409 -1.487 1.00 95.12 453 ALA A O 1
ATOM 3612 N N . LEU A 1 454 ? 4.023 -4.308 0.160 1.00 95.25 454 LEU A N 1
ATOM 3613 C CA . LEU A 1 454 ? 4.701 -3.332 -0.696 1.00 95.25 454 LEU A CA 1
ATOM 3614 C C . LEU A 1 454 ? 5.814 -4.001 -1.504 1.00 95.25 454 LEU A C 1
ATOM 3616 O O . LEU A 1 454 ? 5.847 -3.829 -2.722 1.00 95.25 454 LEU A O 1
ATOM 3620 N N . LEU A 1 455 ? 6.642 -4.838 -0.869 1.00 95.62 455 LEU A N 1
ATOM 3621 C CA . LEU A 1 455 ? 7.652 -5.635 -1.571 1.00 95.62 455 LEU A CA 1
ATOM 3622 C C . LEU A 1 455 ? 7.006 -6.515 -2.650 1.00 95.62 455 LEU A C 1
ATOM 3624 O O . LEU A 1 455 ? 7.429 -6.498 -3.804 1.00 95.62 455 LEU A O 1
ATOM 3628 N N . ARG A 1 456 ? 5.906 -7.203 -2.312 1.00 95.44 456 ARG A N 1
ATOM 3629 C CA . ARG A 1 456 ? 5.121 -7.985 -3.277 1.00 95.44 456 ARG A CA 1
ATOM 3630 C C . ARG A 1 456 ? 4.530 -7.119 -4.394 1.00 95.44 456 ARG A C 1
ATOM 3632 O O . ARG A 1 456 ? 4.498 -7.561 -5.535 1.00 95.44 456 ARG A O 1
ATOM 3639 N N . SER A 1 457 ? 4.071 -5.901 -4.100 1.00 95.62 457 SER A N 1
ATOM 3640 C CA . SER A 1 457 ? 3.558 -4.976 -5.126 1.00 95.62 457 SER A CA 1
ATOM 3641 C C . SER A 1 457 ? 4.647 -4.583 -6.129 1.00 95.62 457 SER A C 1
ATOM 3643 O O . SER A 1 457 ? 4.388 -4.549 -7.331 1.00 95.62 457 SER A O 1
ATOM 3645 N N . LEU A 1 458 ? 5.867 -4.320 -5.652 1.00 96.00 458 LEU A N 1
ATOM 3646 C CA . LEU A 1 458 ? 7.018 -3.996 -6.499 1.00 96.00 458 LEU A CA 1
ATOM 3647 C C . LEU A 1 458 ? 7.477 -5.209 -7.318 1.00 96.00 458 LEU A C 1
ATOM 3649 O O . LEU A 1 458 ? 7.682 -5.089 -8.525 1.00 96.00 458 LEU A O 1
ATOM 3653 N N . ASP A 1 459 ? 7.560 -6.387 -6.698 1.00 95.38 459 ASP A N 1
ATOM 3654 C CA . ASP A 1 459 ? 7.901 -7.639 -7.381 1.00 95.38 459 ASP A CA 1
ATOM 3655 C C . ASP A 1 459 ? 6.900 -7.975 -8.498 1.00 95.38 459 ASP A C 1
ATOM 3657 O O . ASP A 1 459 ? 7.293 -8.334 -9.610 1.00 95.38 459 ASP A O 1
ATOM 3661 N N . VAL A 1 460 ? 5.601 -7.778 -8.252 1.00 94.50 460 VAL A N 1
ATOM 3662 C CA . VAL A 1 460 ? 4.547 -7.951 -9.264 1.00 94.50 460 VAL A CA 1
ATOM 3663 C C . VAL A 1 460 ? 4.682 -6.930 -10.392 1.00 94.50 460 VAL A C 1
ATOM 3665 O O . VAL A 1 460 ? 4.524 -7.300 -11.555 1.00 94.50 460 VAL A O 1
ATOM 3668 N N . ALA A 1 461 ? 4.999 -5.669 -10.086 1.00 95.12 461 ALA A N 1
ATOM 3669 C CA . ALA A 1 461 ? 5.209 -4.646 -11.110 1.00 95.12 461 ALA A CA 1
ATOM 3670 C C . ALA A 1 461 ? 6.373 -5.011 -12.050 1.00 95.12 461 ALA A C 1
ATOM 3672 O O . ALA A 1 461 ? 6.212 -4.949 -13.270 1.00 95.12 461 ALA A O 1
ATOM 3673 N N . ILE A 1 462 ? 7.503 -5.465 -11.495 1.00 95.19 462 ILE A N 1
ATOM 3674 C CA . ILE A 1 462 ? 8.678 -5.901 -12.267 1.00 95.19 462 ILE A CA 1
ATOM 3675 C C . ILE A 1 462 ? 8.370 -7.182 -13.053 1.00 95.19 462 ILE A C 1
ATOM 3677 O O . ILE A 1 462 ? 8.646 -7.248 -14.247 1.00 95.19 462 ILE A O 1
ATOM 3681 N N . SER A 1 463 ? 7.719 -8.166 -12.431 1.00 94.56 463 SER A N 1
ATOM 3682 C CA . SER A 1 463 ? 7.366 -9.435 -13.087 1.00 94.56 463 SER A CA 1
ATOM 3683 C C . SER A 1 463 ? 6.384 -9.244 -14.250 1.00 94.56 463 SER A C 1
ATOM 3685 O O . SER A 1 463 ? 6.440 -9.963 -15.244 1.00 94.56 463 SER A O 1
ATOM 3687 N N . LYS A 1 464 ? 5.481 -8.258 -14.163 1.00 92.44 464 LYS A N 1
ATOM 3688 C CA . LYS A 1 464 ? 4.615 -7.880 -15.290 1.00 92.44 464 LYS A CA 1
ATOM 3689 C C . LYS A 1 464 ? 5.386 -7.215 -16.425 1.00 92.44 464 LYS A C 1
ATOM 3691 O O . LYS A 1 464 ? 5.049 -7.447 -17.578 1.00 92.44 464 LYS A O 1
ATOM 3696 N N . PHE A 1 465 ? 6.403 -6.414 -16.110 1.00 94.06 465 PHE A N 1
ATOM 3697 C CA . PHE A 1 465 ? 7.277 -5.840 -17.129 1.00 94.06 465 PHE A CA 1
ATOM 3698 C C . PHE A 1 465 ? 8.077 -6.922 -17.862 1.00 94.06 465 PHE A C 1
ATOM 3700 O O . PHE A 1 465 ? 8.131 -6.881 -19.083 1.00 94.06 465 PHE A O 1
ATOM 3707 N N . GLU A 1 466 ? 8.595 -7.926 -17.150 1.00 92.88 466 GLU A N 1
ATOM 3708 C CA . GLU A 1 466 ? 9.293 -9.083 -17.744 1.00 92.88 466 GLU A CA 1
ATOM 3709 C C . GLU A 1 466 ? 8.401 -9.921 -18.682 1.00 92.88 466 GLU A C 1
ATOM 3711 O O . GLU A 1 466 ? 8.886 -10.558 -19.615 1.00 92.88 466 GLU A O 1
ATOM 3716 N N . ALA A 1 467 ? 7.085 -9.918 -18.455 1.00 91.75 467 ALA A N 1
ATOM 3717 C CA . ALA A 1 467 ? 6.107 -10.604 -19.300 1.00 91.75 467 ALA A CA 1
ATOM 3718 C C . ALA A 1 467 ? 5.696 -9.799 -20.550 1.00 91.75 467 ALA A C 1
ATOM 3720 O O . ALA A 1 467 ? 5.006 -10.325 -21.423 1.00 91.75 467 ALA A O 1
ATOM 3721 N N . GLU A 1 468 ? 6.098 -8.532 -20.654 1.00 90.00 468 GLU A N 1
ATOM 3722 C CA . GLU A 1 468 ? 5.680 -7.608 -21.707 1.00 90.00 468 GLU A CA 1
ATOM 3723 C C . GLU A 1 468 ? 6.878 -7.005 -22.454 1.00 90.00 468 GLU A C 1
ATOM 3725 O O . GLU A 1 468 ? 8.038 -7.166 -22.081 1.00 90.00 468 GLU A O 1
ATOM 3730 N N . GLY A 1 469 ? 6.598 -6.318 -23.564 1.00 88.94 469 GLY A N 1
ATOM 3731 C CA . GLY A 1 469 ? 7.645 -5.675 -24.364 1.00 88.94 469 GLY A CA 1
ATOM 3732 C C . GLY A 1 469 ? 8.146 -4.360 -23.775 1.00 88.94 469 GLY A C 1
ATOM 3733 O O . GLY A 1 469 ? 7.512 -3.778 -22.897 1.00 88.94 469 GLY A O 1
ATOM 3734 N N . LEU A 1 470 ? 9.223 -3.812 -24.348 1.00 91.31 470 LEU A N 1
ATOM 3735 C CA . LEU A 1 470 ? 9.883 -2.600 -23.832 1.00 91.31 470 LEU A CA 1
ATOM 3736 C C . LEU A 1 470 ? 8.949 -1.389 -23.609 1.00 91.31 470 LEU A C 1
ATOM 3738 O O . LEU A 1 470 ? 9.163 -0.608 -22.686 1.00 91.31 470 LEU A O 1
ATOM 3742 N N . HIS A 1 471 ? 7.891 -1.231 -24.410 1.00 90.50 471 HIS A N 1
ATOM 3743 C CA . HIS A 1 471 ? 6.902 -0.154 -24.247 1.00 90.50 471 HIS A CA 1
ATOM 3744 C C . HIS A 1 471 ? 6.205 -0.158 -22.868 1.00 90.50 471 HIS A C 1
ATOM 3746 O O . HIS A 1 471 ? 5.817 0.900 -22.367 1.00 90.50 471 HIS A O 1
ATOM 3752 N N . TYR A 1 472 ? 6.090 -1.324 -22.220 1.00 92.50 472 TYR A N 1
ATOM 3753 C CA . TYR A 1 472 ? 5.468 -1.471 -20.903 1.00 92.50 472 TYR A CA 1
ATOM 3754 C C . TYR A 1 472 ? 6.285 -0.809 -19.781 1.00 92.50 472 TYR A C 1
ATOM 3756 O O . TYR A 1 472 ? 5.774 -0.610 -18.680 1.00 92.50 472 TYR A O 1
ATOM 3764 N N . ILE A 1 473 ? 7.518 -0.362 -20.054 1.00 94.50 473 ILE A N 1
ATOM 3765 C CA . ILE A 1 473 ? 8.319 0.391 -19.083 1.00 94.50 473 ILE A CA 1
ATOM 3766 C C . ILE A 1 473 ? 7.612 1.666 -18.590 1.00 94.50 473 ILE A C 1
ATOM 3768 O O . ILE A 1 473 ? 7.799 2.078 -17.450 1.00 94.50 473 ILE A O 1
ATOM 3772 N N . MET A 1 474 ? 6.727 2.250 -19.408 1.00 93.69 474 MET A N 1
ATOM 3773 C CA . MET A 1 474 ? 5.891 3.386 -19.004 1.00 93.69 474 MET A CA 1
ATOM 3774 C C . MET A 1 474 ? 4.884 3.003 -17.909 1.00 93.69 474 MET A C 1
ATOM 3776 O O . MET A 1 474 ? 4.631 3.779 -16.992 1.00 93.69 474 MET A O 1
ATOM 3780 N N . VAL A 1 475 ? 4.299 1.802 -17.996 1.00 93.12 475 VAL A N 1
ATOM 3781 C CA . VAL A 1 475 ? 3.392 1.278 -16.962 1.00 93.12 475 VAL A CA 1
ATOM 3782 C C . VAL A 1 475 ? 4.183 0.945 -15.701 1.00 93.12 475 VAL A C 1
ATOM 3784 O O . VAL A 1 475 ? 3.716 1.235 -14.602 1.00 93.12 475 VAL A O 1
ATOM 3787 N N . LEU A 1 476 ? 5.384 0.376 -15.857 1.00 95.06 476 LEU A N 1
ATOM 3788 C CA . LEU A 1 476 ? 6.282 0.081 -14.743 1.00 95.06 476 LEU A CA 1
ATOM 3789 C C . LEU A 1 476 ? 6.638 1.348 -13.952 1.00 95.06 476 LEU A C 1
ATOM 3791 O O . LEU A 1 476 ? 6.502 1.337 -12.734 1.00 95.06 476 LEU A O 1
ATOM 3795 N N . ASP A 1 477 ? 7.034 2.438 -14.616 1.00 94.81 477 ASP A N 1
ATOM 3796 C CA . ASP A 1 477 ? 7.356 3.704 -13.939 1.00 94.81 477 ASP A CA 1
ATOM 3797 C C . ASP A 1 477 ? 6.147 4.265 -13.186 1.00 94.81 477 ASP A C 1
ATOM 3799 O O . ASP A 1 477 ? 6.249 4.576 -12.001 1.00 94.81 477 ASP A O 1
ATOM 3803 N N . ASN A 1 478 ? 4.967 4.272 -13.816 1.00 94.06 478 ASN A N 1
ATOM 3804 C CA . ASN A 1 478 ? 3.729 4.681 -13.150 1.00 94.06 478 ASN A CA 1
ATOM 3805 C C . ASN A 1 478 ? 3.419 3.809 -11.920 1.00 94.06 478 ASN A C 1
ATOM 3807 O O . ASN A 1 478 ? 3.030 4.333 -10.878 1.00 94.06 478 ASN A O 1
ATOM 3811 N N . LEU A 1 479 ? 3.600 2.486 -12.007 1.00 94.62 479 LEU A N 1
ATOM 3812 C CA . LEU A 1 479 ? 3.409 1.578 -10.872 1.00 94.62 479 LEU A CA 1
ATOM 3813 C C . LEU A 1 479 ? 4.430 1.834 -9.759 1.00 94.62 479 LEU A C 1
ATOM 3815 O O . LEU A 1 479 ? 4.053 1.837 -8.587 1.00 94.62 479 LEU A O 1
ATOM 3819 N N . ILE A 1 480 ? 5.704 2.057 -10.089 1.00 95.94 480 ILE A N 1
ATOM 3820 C CA . ILE A 1 480 ? 6.749 2.366 -9.105 1.00 95.94 480 ILE A CA 1
ATOM 3821 C C . ILE A 1 480 ? 6.439 3.695 -8.410 1.00 95.94 480 ILE A C 1
ATOM 3823 O O . ILE A 1 480 ? 6.494 3.754 -7.184 1.00 95.94 480 ILE A O 1
ATOM 3827 N N . GLU A 1 481 ? 6.035 4.732 -9.146 1.00 94.88 481 GLU A N 1
ATOM 3828 C CA . GLU A 1 481 ? 5.680 6.033 -8.565 1.00 94.88 481 GLU A CA 1
ATOM 3829 C C . GLU A 1 481 ? 4.415 5.967 -7.696 1.00 94.88 481 GLU A C 1
ATOM 3831 O O . GLU A 1 481 ? 4.372 6.556 -6.613 1.00 94.88 481 GLU A O 1
ATOM 3836 N N . VAL A 1 482 ? 3.407 5.183 -8.093 1.00 95.62 482 VAL A N 1
ATOM 3837 C CA . VAL A 1 482 ? 2.225 4.923 -7.254 1.00 95.62 482 VAL A CA 1
ATOM 3838 C C . VAL A 1 482 ? 2.611 4.185 -5.972 1.00 95.62 482 VAL A C 1
ATOM 3840 O O . VAL A 1 482 ? 2.146 4.556 -4.894 1.00 95.62 482 VAL A O 1
ATOM 3843 N N . ASN A 1 483 ? 3.480 3.172 -6.051 1.00 96.38 483 ASN A N 1
ATOM 3844 C CA . ASN A 1 483 ? 3.981 2.475 -4.865 1.00 96.38 483 ASN A CA 1
ATOM 3845 C C . ASN A 1 483 ? 4.843 3.393 -3.982 1.00 96.38 483 ASN A C 1
ATOM 3847 O O . ASN A 1 483 ? 4.724 3.328 -2.762 1.00 96.38 483 ASN A O 1
ATOM 3851 N N . ARG A 1 484 ? 5.643 4.289 -4.570 1.00 96.12 484 ARG A N 1
ATOM 3852 C CA . ARG A 1 484 ? 6.455 5.282 -3.849 1.00 96.12 484 ARG A CA 1
ATOM 3853 C C . ARG A 1 484 ? 5.588 6.278 -3.089 1.00 96.12 484 ARG A C 1
ATOM 3855 O O . ARG A 1 484 ? 5.852 6.560 -1.923 1.00 96.12 484 ARG A O 1
ATOM 3862 N N . LEU A 1 485 ? 4.545 6.808 -3.727 1.00 95.94 485 LEU A N 1
ATOM 3863 C CA . LEU A 1 485 ? 3.613 7.717 -3.065 1.00 95.94 485 LEU A CA 1
ATOM 3864 C C . LEU A 1 485 ? 2.791 6.988 -1.994 1.00 95.94 485 LEU A C 1
ATOM 3866 O O . LEU A 1 485 ? 2.603 7.527 -0.909 1.00 95.94 485 LEU A O 1
ATOM 3870 N N . CYS A 1 486 ? 2.354 5.755 -2.263 1.00 95.50 486 CYS A N 1
ATOM 3871 C CA . CYS A 1 486 ? 1.670 4.912 -1.282 1.00 95.50 486 CYS A CA 1
ATOM 3872 C C . CYS A 1 486 ? 2.549 4.658 -0.047 1.00 95.50 486 CYS A C 1
ATOM 3874 O O . CYS A 1 486 ? 2.084 4.865 1.070 1.00 95.50 486 CYS A O 1
ATOM 3876 N N . HIS A 1 487 ? 3.824 4.297 -0.238 1.00 96.06 487 HIS A N 1
ATOM 3877 C CA . HIS A 1 487 ? 4.803 4.149 0.845 1.00 96.06 487 HIS A CA 1
ATOM 3878 C C . HIS A 1 487 ? 4.960 5.443 1.647 1.00 96.06 487 HIS A C 1
ATOM 3880 O O . HIS A 1 487 ? 4.871 5.396 2.868 1.00 96.06 487 HIS A O 1
ATOM 3886 N N . ARG A 1 488 ? 5.084 6.601 0.983 1.00 95.25 488 ARG A N 1
ATOM 3887 C CA . ARG A 1 488 ? 5.192 7.903 1.661 1.00 95.25 488 ARG A CA 1
ATOM 3888 C C . ARG A 1 488 ? 3.976 8.203 2.542 1.00 95.25 488 ARG A C 1
ATOM 3890 O O . ARG A 1 488 ? 4.154 8.539 3.703 1.00 95.25 488 ARG A O 1
ATOM 3897 N N . LEU A 1 489 ? 2.763 8.034 2.010 1.00 93.25 489 LEU A N 1
ATOM 3898 C CA . LEU A 1 489 ? 1.521 8.258 2.764 1.00 93.25 489 LEU A CA 1
ATOM 3899 C C . LEU A 1 489 ? 1.385 7.291 3.951 1.00 93.25 489 LEU A C 1
ATOM 3901 O O . LEU A 1 489 ? 0.878 7.657 5.004 1.00 93.25 489 LEU A O 1
ATOM 3905 N N . LEU A 1 490 ? 1.846 6.050 3.789 1.00 93.75 490 LEU A N 1
ATOM 3906 C CA . LEU A 1 490 ? 1.849 5.058 4.861 1.00 93.75 490 LEU A CA 1
ATOM 3907 C C . LEU A 1 490 ? 2.930 5.345 5.913 1.00 93.75 490 LEU A C 1
ATOM 3909 O O . LEU A 1 490 ? 2.696 5.104 7.095 1.00 93.75 490 LEU A O 1
ATOM 3913 N N . SER A 1 491 ? 4.083 5.881 5.507 1.00 92.19 491 SER A N 1
ATOM 3914 C CA . SER A 1 491 ? 5.204 6.219 6.391 1.00 92.19 491 SER A CA 1
ATOM 3915 C C . SER A 1 491 ? 4.870 7.329 7.387 1.00 92.19 491 SER A C 1
ATOM 3917 O O . SER A 1 491 ? 5.480 7.379 8.452 1.00 92.19 491 SER A O 1
ATOM 3919 N N . ASP A 1 492 ? 3.886 8.179 7.087 1.00 89.69 492 ASP A N 1
ATOM 3920 C CA . ASP A 1 492 ? 3.398 9.202 8.021 1.00 89.69 492 ASP A CA 1
ATOM 3921 C C . ASP A 1 492 ? 2.676 8.581 9.236 1.00 89.69 492 ASP A C 1
ATOM 3923 O O . ASP A 1 492 ? 2.567 9.200 10.298 1.00 89.69 492 ASP A O 1
ATOM 3927 N N . HIS A 1 493 ? 2.195 7.338 9.108 1.00 89.38 493 HIS A N 1
ATOM 3928 C CA . HIS A 1 493 ? 1.426 6.638 10.143 1.00 89.38 493 HIS A CA 1
ATOM 3929 C C . HIS A 1 493 ? 2.126 5.383 10.688 1.00 89.38 493 HIS A C 1
ATOM 3931 O O . HIS A 1 493 ? 1.921 5.006 11.845 1.00 89.38 493 HIS A O 1
ATOM 3937 N N . LEU A 1 494 ? 2.949 4.716 9.880 1.00 90.38 494 LEU A N 1
ATOM 3938 C CA . LEU A 1 494 ? 3.619 3.458 10.206 1.00 90.38 494 LEU A CA 1
ATOM 3939 C C . LEU A 1 494 ? 5.088 3.707 10.537 1.00 90.38 494 LEU A C 1
ATOM 3941 O O . LEU A 1 494 ? 5.848 4.192 9.708 1.00 90.38 494 LEU A O 1
ATOM 3945 N N . GLY A 1 495 ? 5.499 3.340 11.754 1.00 81.31 495 GLY A N 1
ATOM 3946 C CA . GLY A 1 495 ? 6.857 3.624 12.234 1.00 81.31 495 GLY A CA 1
ATOM 3947 C C . GLY A 1 495 ? 7.903 2.564 11.881 1.00 81.31 495 GLY A C 1
ATOM 3948 O O . GLY A 1 495 ? 9.071 2.752 12.193 1.00 81.31 495 GLY A O 1
ATOM 3949 N N . SER A 1 496 ? 7.501 1.429 11.304 1.00 85.94 496 SER A N 1
ATOM 3950 C CA . SER A 1 496 ? 8.386 0.274 11.068 1.00 85.94 496 SER A CA 1
ATOM 3951 C C . SER A 1 496 ? 8.402 -0.179 9.606 1.00 85.94 496 SER A C 1
ATOM 3953 O O . SER A 1 496 ? 8.544 -1.370 9.334 1.00 85.94 496 SER A O 1
ATOM 3955 N N . LEU A 1 497 ? 8.216 0.751 8.666 1.00 90.94 497 LEU A N 1
ATOM 3956 C CA . LEU A 1 497 ? 8.411 0.481 7.241 1.00 90.94 497 LEU A CA 1
ATOM 3957 C C . LEU A 1 497 ? 9.896 0.577 6.884 1.00 90.94 497 LEU A C 1
ATOM 3959 O O . LEU A 1 497 ? 10.593 1.454 7.388 1.00 90.94 497 LEU A O 1
ATOM 3963 N N . ALA A 1 498 ? 10.363 -0.312 6.008 1.00 92.44 498 ALA A N 1
ATOM 3964 C CA . ALA A 1 498 ? 11.693 -0.190 5.421 1.00 92.44 498 ALA A CA 1
ATOM 3965 C C . ALA A 1 498 ? 11.734 0.972 4.418 1.00 92.44 498 ALA A C 1
ATOM 3967 O O . ALA A 1 498 ? 10.693 1.388 3.892 1.00 92.44 498 ALA A O 1
ATOM 3968 N N . ASP A 1 499 ? 12.930 1.475 4.122 1.00 94.06 499 ASP A N 1
ATOM 3969 C CA . ASP A 1 499 ? 13.106 2.528 3.129 1.00 94.06 499 ASP A CA 1
ATOM 3970 C C . ASP A 1 499 ? 12.653 2.049 1.745 1.00 94.06 499 ASP A C 1
ATOM 3972 O O . ASP A 1 499 ? 12.941 0.933 1.307 1.00 94.06 499 ASP A O 1
ATOM 3976 N N . PHE A 1 500 ? 11.935 2.912 1.020 1.00 94.81 50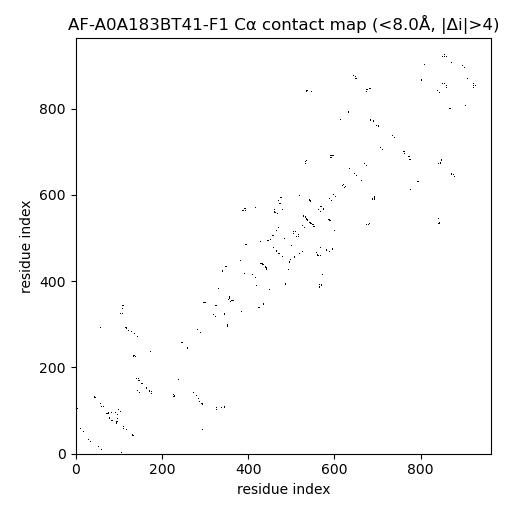0 PHE A N 1
ATOM 3977 C CA . PHE A 1 500 ? 11.376 2.555 -0.286 1.00 94.81 500 PHE A CA 1
ATOM 3978 C C . PHE A 1 500 ? 12.452 2.112 -1.285 1.00 94.81 500 PHE A C 1
ATOM 3980 O O . PHE A 1 500 ? 12.214 1.223 -2.102 1.00 94.81 500 PHE A O 1
ATOM 3987 N N . GLN A 1 501 ? 13.629 2.742 -1.234 1.00 93.06 501 GLN A N 1
ATOM 3988 C CA . GLN A 1 501 ? 14.723 2.420 -2.144 1.00 93.06 501 GLN A CA 1
ATOM 3989 C C . GLN A 1 501 ? 15.265 1.010 -1.892 1.00 93.06 501 GLN A C 1
ATOM 3991 O O . GLN A 1 501 ? 15.523 0.293 -2.856 1.00 93.06 501 GLN A O 1
ATOM 3996 N N . ASP A 1 502 ? 15.359 0.589 -0.632 1.00 94.06 502 ASP A N 1
ATOM 3997 C CA . ASP A 1 502 ? 15.814 -0.754 -0.270 1.00 94.06 502 ASP A CA 1
ATOM 3998 C C . ASP A 1 502 ? 14.807 -1.809 -0.731 1.00 94.06 502 ASP A C 1
ATOM 4000 O O . ASP A 1 502 ? 15.192 -2.792 -1.364 1.00 94.06 502 ASP A O 1
ATOM 4004 N N . LEU A 1 503 ? 13.508 -1.554 -0.531 1.00 94.81 503 LEU A N 1
ATOM 4005 C CA . LEU A 1 503 ? 12.434 -2.418 -1.036 1.00 94.81 503 LEU A CA 1
ATOM 4006 C C . LEU A 1 503 ? 12.470 -2.553 -2.566 1.00 94.81 503 LEU A C 1
ATOM 4008 O O . LEU A 1 503 ? 12.250 -3.639 -3.106 1.00 94.81 503 LEU A O 1
ATOM 4012 N N . LEU A 1 504 ? 12.754 -1.460 -3.282 1.00 94.81 504 LEU A N 1
ATOM 4013 C CA . LEU A 1 504 ? 12.880 -1.472 -4.740 1.00 94.81 504 LEU A CA 1
ATOM 4014 C C . LEU A 1 504 ? 14.117 -2.253 -5.197 1.00 94.81 504 LEU A C 1
ATOM 4016 O O . LEU A 1 504 ? 14.021 -3.039 -6.140 1.00 94.81 504 LEU A O 1
ATOM 4020 N N . LEU A 1 505 ? 15.262 -2.067 -4.535 1.00 92.94 505 LEU A N 1
ATOM 4021 C CA . LEU A 1 505 ? 16.493 -2.801 -4.835 1.00 92.94 505 LEU A CA 1
ATOM 4022 C C . LEU A 1 505 ? 16.338 -4.301 -4.557 1.00 92.94 505 LEU A C 1
ATOM 4024 O O . LEU A 1 505 ? 16.800 -5.117 -5.358 1.00 92.94 505 LEU A O 1
ATOM 4028 N N . GLU A 1 506 ? 15.656 -4.671 -3.472 1.00 94.62 506 GLU A N 1
ATOM 4029 C CA . GLU A 1 506 ? 15.340 -6.059 -3.130 1.00 94.62 506 GLU A CA 1
ATOM 4030 C C . GLU A 1 506 ? 14.429 -6.699 -4.189 1.00 94.62 506 GLU A C 1
ATOM 4032 O O . GLU A 1 506 ? 14.787 -7.732 -4.762 1.00 94.62 506 GLU A O 1
ATOM 4037 N N . ALA A 1 507 ? 13.311 -6.052 -4.544 1.00 94.44 507 ALA A N 1
ATOM 4038 C CA . ALA A 1 507 ? 12.400 -6.536 -5.589 1.00 94.44 507 ALA A CA 1
ATOM 4039 C C . ALA A 1 507 ? 13.086 -6.655 -6.966 1.00 94.44 507 ALA A C 1
ATOM 4041 O O . ALA A 1 507 ? 12.846 -7.606 -7.723 1.00 94.44 507 ALA A O 1
ATOM 4042 N N . ASN A 1 508 ? 13.985 -5.716 -7.283 1.00 93.75 508 ASN A N 1
ATOM 4043 C CA . ASN A 1 508 ? 14.789 -5.719 -8.506 1.00 93.75 508 ASN A CA 1
ATOM 4044 C C . ASN A 1 508 ? 15.972 -6.706 -8.455 1.00 93.75 508 ASN A C 1
ATOM 4046 O O . ASN A 1 508 ? 16.673 -6.867 -9.454 1.00 93.75 508 ASN A O 1
ATOM 4050 N N . ARG A 1 509 ? 16.203 -7.382 -7.318 1.00 92.62 509 ARG A N 1
ATOM 4051 C CA . ARG A 1 509 ? 17.352 -8.271 -7.056 1.00 92.62 509 ARG A CA 1
ATOM 4052 C C . ARG A 1 509 ? 18.711 -7.599 -7.294 1.00 92.62 509 ARG A C 1
ATOM 4054 O O . ARG A 1 509 ? 19.668 -8.250 -7.703 1.00 92.62 509 ARG A O 1
ATOM 4061 N N . GLN A 1 510 ? 18.798 -6.302 -7.016 1.00 88.56 510 GLN A N 1
ATOM 4062 C CA . GLN A 1 510 ? 19.989 -5.470 -7.221 1.00 88.56 510 GLN A CA 1
ATOM 4063 C C . GLN A 1 510 ? 20.820 -5.282 -5.934 1.00 88.56 510 GLN A C 1
ATOM 4065 O O . GLN A 1 510 ? 21.796 -4.546 -5.917 1.00 88.56 510 GLN A O 1
ATOM 4070 N N . VAL A 1 511 ? 20.459 -5.959 -4.838 1.00 87.56 511 VAL A N 1
ATOM 4071 C CA . VAL A 1 511 ? 21.228 -5.911 -3.579 1.00 87.56 511 VAL A CA 1
ATOM 4072 C C . VAL A 1 511 ? 22.530 -6.711 -3.696 1.00 87.56 511 VAL A C 1
ATOM 4074 O O . VAL A 1 511 ? 23.595 -6.236 -3.316 1.00 87.56 511 VAL A O 1
ATOM 4077 N N . SER A 1 512 ? 22.455 -7.930 -4.236 1.00 83.69 512 SER A N 1
ATOM 4078 C CA . SER A 1 512 ? 23.609 -8.837 -4.367 1.00 83.69 512 SER A CA 1
ATOM 4079 C C . SER A 1 512 ? 24.203 -8.871 -5.777 1.00 83.69 512 SER A C 1
ATOM 4081 O O . SER A 1 512 ? 25.272 -9.446 -5.971 1.00 83.69 512 SER A O 1
ATOM 4083 N N . ALA A 1 513 ? 23.514 -8.291 -6.763 1.00 85.12 513 ALA A N 1
ATOM 4084 C CA . ALA A 1 513 ? 23.920 -8.291 -8.162 1.00 85.12 513 ALA A CA 1
ATOM 4085 C C . ALA A 1 513 ? 24.100 -6.855 -8.681 1.00 85.12 513 ALA A C 1
ATOM 4087 O O . ALA A 1 513 ? 23.304 -5.983 -8.335 1.00 85.12 513 ALA A O 1
ATOM 4088 N N . PRO A 1 514 ? 25.100 -6.602 -9.549 1.00 83.56 514 PRO A N 1
ATOM 4089 C CA . PRO A 1 514 ? 25.361 -5.263 -10.078 1.00 83.56 514 PRO A CA 1
ATOM 4090 C C . PRO A 1 514 ? 24.227 -4.754 -10.979 1.00 83.56 514 PRO A C 1
ATOM 4092 O O . PRO A 1 514 ? 23.910 -3.567 -10.969 1.00 83.56 514 PRO A O 1
ATOM 4095 N N . ASN A 1 515 ? 23.601 -5.658 -11.737 1.00 87.88 515 ASN A N 1
ATOM 4096 C CA . ASN A 1 515 ? 22.496 -5.357 -12.639 1.00 87.88 515 ASN A CA 1
ATOM 4097 C C . ASN A 1 515 ? 21.229 -6.042 -12.126 1.00 87.88 515 ASN A C 1
ATOM 4099 O O . ASN A 1 515 ? 21.217 -7.258 -11.935 1.00 87.88 515 ASN A O 1
ATOM 4103 N N . GLY A 1 516 ? 20.172 -5.258 -11.922 1.00 90.94 516 GLY A N 1
ATOM 4104 C CA . GLY A 1 516 ? 18.870 -5.775 -11.520 1.00 90.94 516 GLY A CA 1
ATOM 4105 C C . GLY A 1 516 ? 18.076 -6.382 -12.679 1.00 90.94 516 GLY A C 1
ATOM 4106 O O . GLY A 1 516 ? 18.442 -6.276 -13.853 1.00 90.94 516 GLY A O 1
ATOM 4107 N N . ARG A 1 517 ? 16.935 -6.975 -12.336 1.00 93.62 517 ARG A N 1
ATOM 4108 C CA . ARG A 1 517 ? 15.969 -7.588 -13.260 1.00 93.62 517 ARG A CA 1
ATOM 4109 C C . ARG A 1 517 ? 15.514 -6.648 -14.373 1.00 93.62 517 ARG A C 1
ATOM 4111 O O . ARG A 1 517 ? 15.515 -7.038 -15.537 1.00 93.62 517 ARG A O 1
ATOM 4118 N N . ILE A 1 518 ? 15.199 -5.395 -14.032 1.00 94.19 518 ILE A N 1
ATOM 4119 C CA . ILE A 1 518 ? 14.762 -4.378 -15.002 1.00 94.19 518 ILE A CA 1
ATOM 4120 C C . ILE A 1 518 ? 15.836 -4.174 -16.079 1.00 94.19 518 ILE A C 1
ATOM 4122 O O . ILE A 1 518 ? 15.524 -4.191 -17.267 1.00 94.19 518 ILE A O 1
ATOM 4126 N N . THR A 1 519 ? 17.103 -4.035 -15.680 1.00 93.19 519 THR A N 1
ATOM 4127 C CA . THR A 1 519 ? 18.233 -3.835 -16.601 1.00 93.19 519 THR A CA 1
ATOM 4128 C C . THR A 1 519 ? 18.411 -5.022 -17.543 1.00 93.19 519 THR A C 1
ATOM 4130 O O . THR A 1 519 ? 18.610 -4.831 -18.741 1.00 93.19 519 THR A O 1
ATOM 4133 N N . LEU A 1 520 ? 18.311 -6.245 -17.014 1.00 92.06 520 LEU A N 1
ATOM 4134 C CA . LEU A 1 520 ? 18.444 -7.471 -17.802 1.00 92.06 520 LEU A CA 1
ATOM 4135 C C . LEU A 1 520 ? 17.306 -7.623 -18.816 1.00 92.06 520 LEU A C 1
ATOM 4137 O O . LEU A 1 520 ? 17.569 -7.943 -19.974 1.00 92.06 520 LEU A O 1
ATOM 4141 N N . HIS A 1 521 ? 16.063 -7.339 -18.413 1.00 92.88 521 HIS A N 1
ATOM 4142 C CA . HIS A 1 521 ? 14.914 -7.393 -19.322 1.00 92.88 521 HIS A CA 1
ATOM 4143 C C . HIS A 1 521 ? 14.994 -6.326 -20.414 1.00 92.88 521 HIS A C 1
ATOM 4145 O O . HIS A 1 521 ? 14.792 -6.623 -21.588 1.00 92.88 521 HIS A O 1
ATOM 4151 N N . VAL A 1 522 ? 15.371 -5.091 -20.056 1.00 93.56 522 VAL A N 1
ATOM 4152 C CA . VAL A 1 522 ? 15.611 -4.021 -21.038 1.00 93.56 522 VAL A CA 1
ATOM 4153 C C . VAL A 1 522 ? 16.674 -4.456 -22.043 1.00 93.56 522 VAL A C 1
ATOM 4155 O O . VAL A 1 522 ? 16.471 -4.307 -23.243 1.00 93.56 522 VAL A O 1
ATOM 4158 N N . PHE A 1 523 ? 17.790 -5.020 -21.582 1.00 91.50 523 PHE A N 1
ATOM 4159 C CA . PHE A 1 523 ? 18.845 -5.500 -22.469 1.00 91.50 523 PHE A CA 1
ATOM 4160 C C . PHE A 1 523 ? 18.358 -6.611 -23.418 1.00 91.50 523 PHE A C 1
ATOM 4162 O O . PHE A 1 523 ? 18.614 -6.538 -24.624 1.00 91.50 523 PHE A O 1
ATOM 4169 N N . ALA A 1 524 ? 17.617 -7.596 -22.904 1.00 90.38 524 ALA A N 1
ATOM 4170 C CA . ALA A 1 524 ? 17.042 -8.671 -23.711 1.00 90.38 524 ALA A CA 1
ATOM 4171 C C . ALA A 1 524 ? 16.071 -8.126 -24.775 1.00 90.38 524 ALA A C 1
ATOM 4173 O O . ALA A 1 524 ? 16.229 -8.403 -25.960 1.00 90.38 524 ALA A O 1
ATOM 4174 N N . GLU A 1 525 ? 15.128 -7.260 -24.400 1.00 91.06 525 GLU A N 1
ATOM 4175 C CA . GLU A 1 525 ? 14.164 -6.671 -25.342 1.00 91.06 525 GLU A CA 1
ATOM 4176 C C . GLU A 1 525 ? 14.831 -5.751 -26.380 1.00 91.06 525 GLU A C 1
ATOM 4178 O O . GLU A 1 525 ? 14.415 -5.716 -27.543 1.00 91.06 525 GLU A O 1
ATOM 4183 N N . LEU A 1 526 ? 15.891 -5.026 -26.003 1.00 91.00 526 LEU A N 1
ATOM 4184 C CA . LEU A 1 526 ? 16.668 -4.226 -26.950 1.00 91.00 526 LEU A CA 1
ATOM 4185 C C . LEU A 1 526 ? 17.358 -5.119 -27.989 1.00 91.00 526 LEU A C 1
ATOM 4187 O O . LEU A 1 526 ? 17.266 -4.850 -29.186 1.00 91.00 526 LEU A O 1
ATOM 4191 N N . THR A 1 527 ? 18.033 -6.177 -27.546 1.00 88.75 527 THR A N 1
ATOM 4192 C CA . THR A 1 527 ? 18.854 -7.027 -28.418 1.00 88.75 527 THR A CA 1
ATOM 4193 C C . THR A 1 527 ? 18.044 -8.024 -29.246 1.00 88.75 527 THR A C 1
ATOM 4195 O O . THR A 1 527 ? 18.349 -8.222 -30.425 1.00 88.75 527 THR A O 1
ATOM 4198 N N . ASP A 1 528 ? 16.989 -8.608 -28.679 1.00 86.56 528 ASP A N 1
ATOM 4199 C CA . ASP A 1 528 ? 16.216 -9.666 -29.327 1.00 86.56 528 ASP A CA 1
ATOM 4200 C C . ASP A 1 528 ? 14.998 -9.165 -30.119 1.00 86.56 528 ASP A C 1
ATOM 4202 O O . ASP A 1 528 ? 14.667 -9.788 -31.131 1.00 86.56 528 ASP A O 1
ATOM 4206 N N . ASP A 1 529 ? 14.370 -8.038 -29.742 1.00 88.94 529 ASP A N 1
ATOM 4207 C CA . ASP A 1 529 ? 13.208 -7.476 -30.463 1.00 88.94 529 ASP A CA 1
ATOM 4208 C C . ASP A 1 529 ? 13.507 -6.116 -31.123 1.00 88.94 529 ASP A C 1
ATOM 4210 O O . ASP A 1 529 ? 13.321 -5.973 -32.336 1.00 88.94 529 ASP A O 1
ATOM 4214 N N . LEU A 1 530 ? 14.009 -5.113 -30.383 1.00 90.12 530 LEU A N 1
ATOM 4215 C CA . LEU A 1 530 ? 14.152 -3.744 -30.909 1.00 90.12 530 LEU A CA 1
ATOM 4216 C C . LEU A 1 530 ? 15.086 -3.671 -32.124 1.00 90.12 530 LEU A C 1
ATOM 4218 O O . LEU A 1 530 ? 14.678 -3.222 -33.199 1.00 90.12 530 LEU A O 1
ATOM 4222 N N . LEU A 1 531 ? 16.340 -4.096 -31.955 1.00 89.50 531 LEU A N 1
ATOM 4223 C CA . LEU A 1 531 ? 17.358 -4.003 -32.999 1.00 89.50 531 LEU A CA 1
ATOM 4224 C C . LEU A 1 531 ? 16.945 -4.695 -34.313 1.00 89.50 531 LEU A C 1
ATOM 4226 O O . LEU A 1 531 ? 17.044 -4.031 -35.353 1.00 89.50 531 LEU A O 1
ATOM 4230 N N . PRO A 1 532 ? 16.446 -5.952 -34.314 1.00 87.38 532 PRO A N 1
ATOM 4231 C CA . PRO A 1 532 ? 16.101 -6.643 -35.553 1.00 87.38 532 PRO A CA 1
ATOM 4232 C C . PRO A 1 532 ? 14.738 -6.251 -36.140 1.00 87.38 532 PRO A C 1
ATOM 4234 O O . PRO A 1 532 ? 14.588 -6.287 -37.363 1.00 87.38 532 PRO A O 1
ATOM 4237 N N . ASN A 1 533 ? 13.740 -5.885 -35.323 1.00 87.75 533 ASN A N 1
ATOM 4238 C CA . ASN A 1 533 ? 12.352 -5.751 -35.786 1.00 87.75 533 ASN A CA 1
ATOM 4239 C C . ASN A 1 533 ? 11.847 -4.303 -35.898 1.00 87.75 533 ASN A C 1
ATOM 4241 O O . ASN A 1 533 ? 10.827 -4.081 -36.561 1.00 87.75 533 ASN A O 1
ATOM 4245 N N . PHE A 1 534 ? 12.543 -3.296 -35.353 1.00 90.56 534 PHE A N 1
ATOM 4246 C CA . PHE A 1 534 ? 12.095 -1.895 -35.402 1.00 90.56 534 PHE A CA 1
ATOM 4247 C C . PHE A 1 534 ? 12.804 -1.040 -36.461 1.00 90.56 534 PHE A C 1
ATOM 4249 O O . PHE A 1 534 ? 13.972 -1.221 -36.800 1.00 90.56 534 PHE A O 1
ATOM 4256 N N . CYS A 1 535 ? 12.054 -0.127 -37.070 1.00 90.50 535 CYS A N 1
ATOM 4257 C CA . CYS A 1 535 ? 12.498 0.834 -38.073 1.00 90.50 535 CYS A CA 1
ATOM 4258 C C . CYS A 1 535 ? 12.685 2.196 -37.402 1.00 90.50 535 CYS A C 1
ATOM 4260 O O . CYS A 1 535 ? 11.721 2.768 -36.887 1.00 90.50 535 CYS A O 1
ATOM 4262 N N . PHE A 1 536 ? 13.908 2.723 -37.412 1.00 91.56 536 PHE A N 1
ATOM 4263 C CA . PHE A 1 536 ? 14.176 4.069 -36.916 1.00 91.56 536 PHE A CA 1
ATOM 4264 C C . PHE A 1 536 ? 13.716 5.131 -37.921 1.00 91.56 536 PHE A C 1
ATOM 4266 O O . PHE A 1 536 ? 13.986 5.007 -39.113 1.00 91.56 536 PHE A O 1
ATOM 4273 N N . ASN A 1 537 ? 13.056 6.186 -37.447 1.00 90.19 537 ASN A N 1
ATOM 4274 C CA . ASN A 1 537 ? 12.754 7.382 -38.229 1.00 90.19 537 ASN A CA 1
ATOM 4275 C C . ASN A 1 537 ? 13.505 8.581 -37.639 1.00 90.19 537 ASN A C 1
ATOM 4277 O O . ASN A 1 537 ? 13.267 8.980 -36.494 1.00 90.19 537 ASN A O 1
ATOM 4281 N N . THR A 1 538 ? 14.384 9.171 -38.445 1.00 85.19 538 THR A N 1
ATOM 4282 C CA . THR A 1 538 ? 15.282 10.265 -38.053 1.00 85.19 538 THR A CA 1
ATOM 4283 C C . THR A 1 538 ? 14.524 11.556 -37.760 1.00 85.19 538 THR A C 1
ATOM 4285 O O . THR A 1 538 ? 14.881 12.290 -36.838 1.00 85.19 538 THR A O 1
ATOM 4288 N N . THR A 1 539 ? 13.459 11.838 -38.514 1.00 86.31 539 THR A N 1
ATOM 4289 C CA . THR A 1 539 ? 12.663 13.063 -38.369 1.00 86.31 539 THR A CA 1
ATOM 4290 C C . THR A 1 539 ? 11.863 13.049 -37.074 1.00 86.31 539 THR A C 1
ATOM 4292 O O . THR A 1 539 ? 11.858 14.035 -36.341 1.00 86.31 539 THR A O 1
ATOM 4295 N N . THR A 1 540 ? 11.208 11.928 -36.761 1.00 88.38 540 THR A N 1
ATOM 4296 C CA . THR A 1 540 ? 10.394 11.810 -35.541 1.00 88.38 540 THR A CA 1
ATOM 4297 C C . THR A 1 540 ? 11.196 11.362 -34.323 1.00 88.38 540 THR A C 1
ATOM 4299 O O . THR A 1 540 ? 10.677 11.445 -33.213 1.00 88.38 540 THR A O 1
ATOM 4302 N N . ARG A 1 541 ? 12.429 10.863 -34.513 1.00 89.12 541 ARG A N 1
ATOM 4303 C CA . ARG A 1 541 ? 13.270 10.221 -33.483 1.00 89.12 541 ARG A CA 1
ATOM 4304 C C . ARG A 1 541 ? 12.539 9.091 -32.753 1.00 89.12 541 ARG A C 1
ATOM 4306 O O . ARG A 1 541 ? 12.551 9.000 -31.525 1.00 89.12 541 ARG A O 1
ATOM 4313 N N . ARG A 1 542 ? 11.840 8.258 -33.528 1.00 92.56 542 ARG A N 1
ATOM 4314 C CA . ARG A 1 542 ? 11.027 7.143 -33.024 1.00 92.56 542 ARG A CA 1
ATOM 4315 C C . ARG A 1 542 ? 11.359 5.871 -33.785 1.00 92.56 542 ARG A C 1
ATOM 4317 O O . ARG A 1 542 ? 11.541 5.902 -34.998 1.00 92.56 542 ARG A O 1
ATOM 4324 N N . PHE A 1 543 ? 11.391 4.772 -33.056 1.00 92.94 543 PHE A N 1
ATOM 4325 C CA . PHE A 1 543 ? 11.383 3.415 -33.563 1.00 92.94 543 PHE A CA 1
ATOM 4326 C C . PHE A 1 543 ? 9.934 2.957 -33.714 1.00 92.94 543 PHE A C 1
ATOM 4328 O O . PHE A 1 543 ? 9.156 3.025 -32.762 1.00 92.94 543 PHE A O 1
ATOM 4335 N N . VAL A 1 544 ? 9.571 2.486 -34.901 1.00 91.44 544 VAL A N 1
ATOM 4336 C CA . VAL A 1 544 ? 8.250 1.914 -35.198 1.00 91.44 544 VAL A CA 1
ATOM 4337 C C . VAL A 1 544 ? 8.447 0.477 -35.651 1.00 91.44 544 VAL A C 1
ATOM 4339 O O . VAL A 1 544 ? 9.423 0.179 -36.337 1.00 91.44 544 VAL A O 1
ATOM 4342 N N . ARG A 1 545 ? 7.552 -0.433 -35.269 1.00 87.06 545 ARG A N 1
ATOM 4343 C CA . ARG A 1 545 ? 7.674 -1.841 -35.659 1.00 87.06 545 ARG A CA 1
ATOM 4344 C C . ARG A 1 545 ? 7.637 -1.982 -37.187 1.00 87.06 545 ARG A C 1
ATOM 4346 O O . ARG A 1 545 ? 6.772 -1.405 -37.845 1.00 87.06 545 ARG A O 1
ATOM 4353 N N . GLY A 1 546 ? 8.590 -2.725 -37.748 1.00 79.44 546 GLY A N 1
ATOM 4354 C CA . GLY A 1 546 ? 8.647 -2.995 -39.184 1.00 79.44 546 GLY A CA 1
ATOM 4355 C C . GLY A 1 546 ? 7.503 -3.903 -39.641 1.00 79.44 546 GLY A C 1
ATOM 4356 O O . G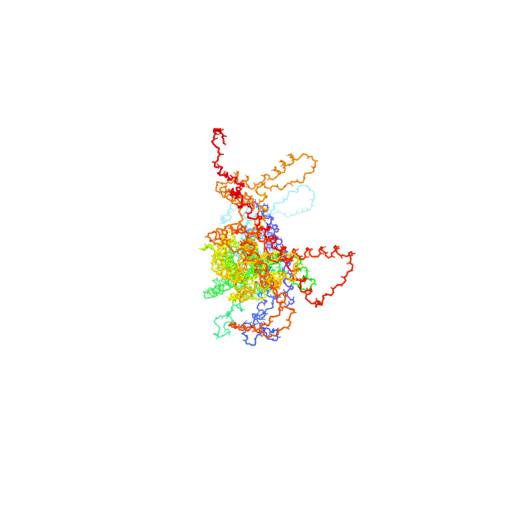LY A 1 546 ? 6.952 -4.670 -38.855 1.00 79.44 546 GLY A O 1
ATOM 4357 N N . LYS A 1 547 ? 7.153 -3.847 -40.934 1.00 75.25 547 LYS A N 1
ATOM 4358 C CA . LYS A 1 547 ? 6.099 -4.706 -41.519 1.00 75.25 547 LYS A CA 1
ATOM 4359 C C . LYS A 1 547 ? 6.468 -6.198 -41.522 1.00 75.25 547 LYS A C 1
ATOM 4361 O O . LYS A 1 547 ? 5.582 -7.042 -41.600 1.00 75.25 547 LYS A O 1
ATOM 4366 N N . LEU A 1 548 ? 7.764 -6.515 -41.470 1.00 69.38 548 LEU A N 1
ATOM 4367 C CA . LEU A 1 548 ? 8.295 -7.876 -41.408 1.00 69.38 548 LEU A CA 1
ATOM 4368 C C . LEU A 1 548 ? 9.084 -8.057 -40.108 1.00 69.38 548 LEU A C 1
ATOM 4370 O O . LEU A 1 548 ? 9.970 -7.253 -39.809 1.00 69.38 548 LEU A O 1
ATOM 4374 N N . ASN A 1 549 ? 8.786 -9.130 -39.375 1.00 70.50 549 ASN A N 1
ATOM 4375 C CA . ASN A 1 549 ? 9.590 -9.568 -38.237 1.00 70.50 549 ASN A CA 1
ATOM 4376 C C . ASN A 1 549 ? 10.684 -10.505 -38.768 1.00 70.50 549 ASN A C 1
ATOM 4378 O O . ASN A 1 549 ? 10.386 -11.622 -39.192 1.00 70.50 549 ASN A O 1
ATOM 4382 N N . TYR A 1 550 ? 11.931 -10.034 -38.786 1.00 68.94 550 TYR A N 1
ATOM 4383 C CA . TYR A 1 550 ? 13.082 -10.817 -39.254 1.00 68.94 550 TYR A CA 1
ATOM 4384 C C . TYR A 1 550 ? 13.547 -11.816 -38.195 1.00 68.94 550 TYR A C 1
ATOM 4386 O O . TYR A 1 550 ? 14.031 -12.896 -38.530 1.00 68.94 550 TYR A O 1
ATOM 4394 N N . ARG A 1 551 ? 13.342 -11.478 -36.918 1.00 76.19 551 ARG A N 1
ATOM 4395 C CA . ARG A 1 551 ? 13.572 -12.366 -35.781 1.00 76.19 551 ARG A CA 1
ATOM 4396 C C . ARG A 1 551 ? 12.249 -12.620 -35.077 1.00 76.19 551 ARG A C 1
ATOM 4398 O O . ARG A 1 551 ? 11.458 -11.690 -34.895 1.00 76.19 551 ARG A O 1
ATOM 4405 N N . LYS A 1 552 ? 11.995 -13.874 -34.689 1.00 71.44 552 LYS A N 1
ATOM 4406 C CA . LYS A 1 552 ? 10.836 -14.177 -33.844 1.00 71.44 552 LYS A CA 1
ATOM 4407 C C . LYS A 1 552 ? 10.985 -13.370 -32.548 1.00 71.44 552 LYS A C 1
ATOM 4409 O O . LYS A 1 552 ? 12.073 -13.409 -31.974 1.00 71.44 552 LYS A O 1
ATOM 4414 N N . PRO A 1 553 ? 9.948 -12.625 -32.128 1.00 71.50 553 PRO A N 1
ATOM 4415 C CA . PRO A 1 553 ? 9.989 -11.956 -30.839 1.00 71.50 553 PRO A CA 1
ATOM 4416 C C . PRO A 1 553 ? 10.213 -13.005 -29.739 1.00 71.50 553 PRO A C 1
ATOM 4418 O O . PRO A 1 553 ? 9.788 -14.154 -29.917 1.00 71.50 553 PRO A O 1
ATOM 4421 N N . PRO A 1 554 ? 10.884 -12.634 -28.637 1.00 75.12 554 PRO A N 1
ATOM 4422 C CA . PRO A 1 554 ? 11.133 -13.555 -27.536 1.00 75.12 554 PRO A CA 1
ATOM 4423 C C . PRO A 1 554 ? 9.808 -14.140 -27.026 1.00 75.12 554 PRO A C 1
ATOM 4425 O O . PRO A 1 554 ? 8.796 -13.438 -26.954 1.00 75.12 554 PRO A O 1
ATOM 4428 N N . GLU A 1 555 ? 9.794 -15.436 -26.700 1.00 73.06 555 GLU A N 1
ATOM 4429 C CA . GLU A 1 555 ? 8.631 -16.051 -26.058 1.00 73.06 555 GLU A CA 1
ATOM 4430 C C . GLU A 1 555 ? 8.474 -15.459 -24.659 1.00 73.06 555 GLU A C 1
ATOM 4432 O O . GLU A 1 555 ? 9.321 -15.647 -23.786 1.00 73.06 555 GLU A O 1
ATOM 4437 N N . ARG A 1 556 ? 7.390 -14.708 -24.460 1.00 81.38 556 ARG A N 1
ATOM 4438 C CA . ARG A 1 556 ? 7.113 -14.043 -23.190 1.00 81.38 556 ARG A CA 1
ATOM 4439 C C . ARG A 1 556 ? 6.319 -14.957 -22.267 1.00 81.38 556 ARG A C 1
ATOM 4441 O O . ARG A 1 556 ? 5.383 -15.639 -22.692 1.00 81.38 556 ARG A O 1
ATOM 4448 N N . GLY A 1 557 ? 6.686 -14.947 -20.987 1.00 78.75 557 GLY A N 1
ATOM 4449 C CA . GLY A 1 557 ? 5.906 -15.594 -19.936 1.00 78.75 557 GLY A CA 1
ATOM 4450 C C . GLY A 1 557 ? 4.529 -14.945 -19.785 1.00 78.75 557 GLY A C 1
ATOM 4451 O O . GLY A 1 557 ? 4.310 -13.806 -20.190 1.00 78.75 557 GLY A O 1
ATOM 4452 N N . ARG A 1 558 ? 3.574 -15.660 -19.183 1.00 84.12 558 ARG A N 1
ATOM 4453 C CA . ARG A 1 558 ? 2.274 -15.059 -18.856 1.00 84.12 558 ARG A CA 1
ATOM 4454 C C . ARG A 1 558 ? 2.429 -14.109 -17.664 1.00 84.12 558 ARG A C 1
ATOM 4456 O O . ARG A 1 558 ? 3.064 -14.504 -16.684 1.00 84.12 558 ARG A O 1
ATOM 4463 N N . PRO A 1 559 ? 1.820 -12.910 -17.700 1.00 84.38 559 PRO A N 1
ATOM 4464 C CA . PRO A 1 559 ? 1.862 -12.004 -16.562 1.00 84.38 559 PRO A CA 1
ATOM 4465 C C . PRO A 1 559 ? 1.165 -12.642 -15.348 1.00 84.38 559 PRO A C 1
ATOM 4467 O O . PRO A 1 559 ? 0.153 -13.336 -15.512 1.00 84.38 559 PRO A O 1
ATOM 4470 N N . PRO A 1 560 ? 1.670 -12.414 -14.122 1.00 87.19 560 PRO A N 1
ATOM 4471 C CA . PRO A 1 560 ? 1.055 -12.957 -12.918 1.00 87.19 560 PRO A CA 1
ATOM 4472 C C . PRO A 1 560 ? -0.347 -12.364 -12.713 1.00 87.19 560 PRO A C 1
ATOM 4474 O O . PRO A 1 560 ? -0.536 -11.147 -12.789 1.00 87.19 560 PRO A O 1
ATOM 4477 N N . ASN A 1 561 ? -1.331 -13.224 -12.430 1.00 88.12 561 ASN A N 1
ATOM 4478 C CA . ASN A 1 561 ? -2.679 -12.799 -12.055 1.00 88.12 561 ASN A CA 1
ATOM 4479 C C . ASN A 1 561 ? -2.718 -12.510 -10.552 1.00 88.12 561 ASN A C 1
ATOM 4481 O O . ASN A 1 561 ? -2.483 -13.405 -9.739 1.00 88.12 561 ASN A O 1
ATOM 4485 N N . VAL A 1 562 ? -2.974 -11.256 -10.187 1.00 88.38 562 VAL A N 1
ATOM 4486 C CA . VAL A 1 562 ? -2.823 -10.767 -8.815 1.00 88.38 562 VAL A CA 1
ATOM 4487 C C . VAL A 1 562 ? -4.028 -9.910 -8.425 1.00 88.38 562 VAL A C 1
ATOM 4489 O O . VAL A 1 562 ? -4.692 -9.313 -9.270 1.00 88.38 562 VAL A O 1
ATOM 4492 N N . ALA A 1 563 ? -4.328 -9.858 -7.124 1.00 89.88 563 ALA A N 1
ATOM 4493 C CA . ALA A 1 563 ? -5.352 -8.976 -6.582 1.00 89.88 563 ALA A CA 1
ATOM 4494 C C . ALA A 1 563 ? -5.048 -7.495 -6.873 1.00 89.88 563 ALA A C 1
ATOM 4496 O O . ALA A 1 563 ? -3.897 -7.056 -6.904 1.00 89.88 563 ALA A O 1
ATOM 4497 N N . VAL A 1 564 ? -6.114 -6.709 -7.015 1.00 89.00 564 VAL A N 1
ATOM 4498 C CA . VAL A 1 564 ? -6.072 -5.324 -7.510 1.00 89.00 564 VAL A CA 1
ATOM 4499 C C . VAL A 1 564 ? -5.239 -4.383 -6.623 1.00 89.00 564 VAL A C 1
ATOM 4501 O O . VAL A 1 564 ? -4.662 -3.414 -7.112 1.00 89.00 564 VAL A O 1
ATOM 4504 N N . GLN A 1 565 ? -5.122 -4.690 -5.327 1.00 88.50 565 GLN A N 1
ATOM 4505 C CA . GLN A 1 565 ? -4.334 -3.932 -4.344 1.00 88.50 565 GLN A CA 1
ATOM 4506 C C . GLN A 1 565 ? -2.826 -3.898 -4.621 1.00 88.50 565 GLN A C 1
ATOM 4508 O O . GLN A 1 565 ? -2.141 -2.935 -4.263 1.00 88.50 565 GLN A O 1
ATOM 4513 N N . TYR A 1 566 ? -2.303 -4.917 -5.304 1.00 92.38 566 TYR A N 1
ATOM 4514 C CA . TYR A 1 566 ? -0.888 -4.984 -5.670 1.00 92.38 566 TYR A CA 1
ATOM 4515 C C . TYR A 1 566 ? -0.574 -4.201 -6.958 1.00 92.38 566 TYR A C 1
ATOM 4517 O O . TYR A 1 566 ? 0.592 -3.994 -7.277 1.00 92.38 566 TYR A O 1
ATOM 4525 N N . GLU A 1 567 ? -1.600 -3.712 -7.664 1.00 90.44 567 GLU A N 1
ATOM 4526 C CA . GLU A 1 567 ? -1.485 -2.884 -8.871 1.00 90.44 567 GLU A CA 1
ATOM 4527 C C . GLU A 1 567 ? -1.818 -1.414 -8.550 1.00 90.44 567 GLU A C 1
ATOM 4529 O O . GLU A 1 567 ? -1.223 -0.842 -7.633 1.00 90.44 567 GLU A O 1
ATOM 4534 N N . PHE A 1 568 ? -2.777 -0.800 -9.264 1.00 90.00 568 PHE A N 1
ATOM 4535 C CA . PHE A 1 568 ? -3.241 0.574 -9.031 1.00 90.00 568 PHE A CA 1
ATOM 4536 C C . PHE A 1 568 ? -4.382 0.671 -7.997 1.00 90.00 568 PHE A C 1
ATOM 4538 O O . PHE A 1 568 ? -4.935 1.748 -7.779 1.00 90.00 568 PHE A O 1
ATOM 4545 N N . GLY A 1 569 ? -4.755 -0.436 -7.347 1.00 87.44 569 GLY A N 1
ATOM 4546 C CA . GLY A 1 569 ? -5.686 -0.468 -6.214 1.00 87.44 569 GLY A CA 1
ATOM 4547 C C . GLY A 1 569 ? -7.163 -0.658 -6.569 1.00 87.44 569 GLY A C 1
ATOM 4548 O O . GLY A 1 569 ? -7.922 -1.149 -5.735 1.00 87.44 569 GLY A O 1
ATOM 4549 N N . SER A 1 570 ? -7.607 -0.320 -7.784 1.00 90.12 570 SER A N 1
ATOM 4550 C CA . SER A 1 570 ? -8.985 -0.579 -8.233 1.00 90.12 570 SER A CA 1
ATOM 4551 C C . SER A 1 570 ? -9.065 -0.927 -9.720 1.00 90.12 570 SER A C 1
ATOM 4553 O O . SER A 1 570 ? -8.208 -0.543 -10.514 1.00 90.12 570 SER A O 1
ATOM 4555 N N . LYS A 1 571 ? -10.126 -1.645 -10.119 1.00 90.56 571 LYS A N 1
ATOM 4556 C CA . LYS A 1 571 ? -10.320 -2.061 -11.519 1.00 90.56 571 LYS A CA 1
ATOM 4557 C C . LYS A 1 571 ? -10.459 -0.855 -12.455 1.00 90.56 571 LYS A C 1
ATOM 4559 O O . LYS A 1 571 ? -9.934 -0.877 -13.563 1.00 90.56 571 LYS A O 1
ATOM 4564 N N . SER A 1 572 ? -11.120 0.211 -11.995 1.00 89.00 572 SER A N 1
ATOM 4565 C CA . SER A 1 572 ? -11.265 1.453 -12.759 1.00 89.00 572 SER A CA 1
ATOM 4566 C C . SER A 1 572 ? -9.936 2.192 -12.917 1.00 89.00 572 SER A C 1
ATOM 4568 O O . SER A 1 572 ? -9.662 2.721 -13.990 1.00 89.00 572 SER A O 1
ATOM 4570 N N . LEU A 1 573 ? -9.097 2.214 -11.874 1.00 90.25 573 LEU A N 1
ATOM 4571 C CA . LEU A 1 573 ? -7.774 2.838 -11.935 1.00 90.25 573 LEU A CA 1
ATOM 4572 C C . LEU A 1 573 ? -6.826 2.035 -12.830 1.00 90.25 573 LEU A C 1
ATOM 4574 O O . LEU A 1 573 ? -6.143 2.627 -13.659 1.00 90.25 573 LEU A O 1
ATOM 4578 N N . ASN A 1 574 ? -6.856 0.703 -12.750 1.00 91.31 574 ASN A N 1
ATOM 4579 C CA . ASN A 1 574 ? -6.107 -0.163 -13.661 1.00 91.31 574 ASN A CA 1
ATOM 4580 C C . ASN A 1 574 ? -6.448 0.124 -15.132 1.00 91.31 574 ASN A C 1
ATOM 4582 O O . ASN A 1 574 ? -5.547 0.292 -15.952 1.00 91.31 574 ASN A O 1
ATOM 4586 N N . ALA A 1 575 ? -7.740 0.231 -15.459 1.00 89.56 575 ALA A N 1
ATOM 4587 C CA . ALA A 1 575 ? -8.182 0.569 -16.810 1.00 89.56 575 ALA A CA 1
ATOM 4588 C C . ALA A 1 575 ? -7.733 1.981 -17.230 1.00 89.56 575 ALA A C 1
ATOM 4590 O O . ALA A 1 575 ? -7.255 2.168 -18.346 1.00 89.56 575 ALA A O 1
ATOM 4591 N N . ALA A 1 576 ? -7.826 2.967 -16.331 1.00 90.19 576 ALA A N 1
ATOM 4592 C CA . ALA A 1 576 ? -7.395 4.338 -16.597 1.00 90.19 576 ALA A CA 1
ATOM 4593 C C . ALA A 1 576 ? -5.895 4.427 -16.929 1.00 90.19 576 ALA A C 1
ATOM 4595 O O . ALA A 1 576 ? -5.526 4.981 -17.964 1.00 90.19 576 ALA A O 1
ATOM 4596 N N . PHE A 1 577 ? -5.033 3.841 -16.092 1.00 90.12 577 PHE A N 1
ATOM 4597 C CA . PHE A 1 577 ? -3.589 3.835 -16.336 1.00 90.12 577 PHE A CA 1
ATOM 4598 C C . PHE A 1 577 ? -3.215 3.011 -17.573 1.00 90.12 577 PHE A C 1
ATOM 4600 O O . PHE A 1 577 ? -2.350 3.432 -18.338 1.00 90.12 577 PHE A O 1
ATOM 4607 N N . SER A 1 578 ? -3.902 1.893 -17.829 1.00 88.50 578 SER A N 1
ATOM 4608 C CA . SER A 1 578 ? -3.703 1.108 -19.054 1.00 88.50 578 SER A CA 1
ATOM 4609 C C . SER A 1 578 ? -4.022 1.923 -20.315 1.00 88.50 578 SER A C 1
ATOM 4611 O O . SER A 1 578 ? -3.211 1.954 -21.242 1.00 88.50 578 SER A O 1
ATOM 4613 N N . ASN A 1 579 ? -5.132 2.668 -20.321 1.00 88.50 579 ASN A N 1
ATOM 4614 C CA . ASN A 1 579 ? -5.513 3.533 -21.441 1.00 88.50 579 ASN A CA 1
ATOM 4615 C C . ASN A 1 579 ? -4.505 4.670 -21.668 1.00 88.50 579 ASN A C 1
ATOM 4617 O O . ASN A 1 579 ? -4.135 4.945 -22.810 1.00 88.50 579 ASN A O 1
ATOM 4621 N N . LEU A 1 580 ? -4.011 5.297 -20.594 1.00 87.94 580 LEU A N 1
ATOM 4622 C CA . LEU A 1 580 ? -2.972 6.330 -20.688 1.00 87.94 580 LEU A CA 1
ATOM 4623 C C . LEU A 1 580 ? -1.675 5.775 -21.289 1.00 87.94 580 LEU A C 1
ATOM 4625 O O . LEU A 1 580 ? -1.054 6.409 -22.144 1.00 87.94 580 LEU A O 1
ATOM 4629 N N . SER A 1 581 ? -1.280 4.570 -20.883 1.00 86.38 581 SER A N 1
ATOM 4630 C CA . SER A 1 581 ? -0.077 3.915 -21.394 1.00 86.38 581 SER A CA 1
ATOM 4631 C C . SER A 1 581 ? -0.234 3.379 -22.820 1.00 86.38 581 SER A C 1
ATOM 4633 O O . SER A 1 581 ? 0.762 3.271 -23.536 1.00 86.38 581 SER A O 1
ATOM 4635 N N . MET A 1 582 ? -1.457 3.115 -23.289 1.00 88.44 582 MET A N 1
ATOM 4636 C CA . MET A 1 582 ? -1.706 2.628 -24.651 1.00 88.44 582 MET A CA 1
ATOM 4637 C C . MET A 1 582 ? -1.215 3.608 -25.726 1.00 88.44 582 MET A C 1
ATOM 4639 O O . MET A 1 582 ? -0.743 3.175 -26.779 1.00 88.44 582 MET A O 1
ATOM 4643 N N . MET A 1 583 ? -1.214 4.914 -25.434 1.00 87.88 583 MET A N 1
ATOM 4644 C CA . MET A 1 583 ? -0.663 5.956 -26.316 1.00 87.88 583 MET A CA 1
ATOM 4645 C C . MET A 1 583 ? 0.831 5.763 -26.634 1.00 87.88 583 MET A C 1
ATOM 4647 O O . MET A 1 583 ? 1.320 6.259 -27.650 1.00 87.88 583 MET A O 1
ATOM 4651 N N . PHE A 1 584 ? 1.553 5.031 -25.784 1.00 88.25 584 PHE A N 1
ATOM 4652 C CA . PHE A 1 584 ? 2.985 4.766 -25.904 1.00 88.25 584 PHE A CA 1
ATOM 4653 C C . PHE A 1 584 ? 3.298 3.387 -26.511 1.00 88.25 584 PHE A C 1
ATOM 4655 O O . PHE A 1 584 ? 4.441 3.110 -26.846 1.00 88.25 584 PHE A O 1
ATOM 4662 N N . SER A 1 585 ? 2.295 2.533 -26.737 1.00 87.56 585 SER A N 1
ATOM 4663 C CA . SER A 1 585 ? 2.500 1.165 -27.247 1.00 87.56 585 SER A CA 1
ATOM 4664 C C . SER A 1 585 ? 2.980 1.094 -28.705 1.00 87.56 585 SER A C 1
ATOM 4666 O O . SER A 1 585 ? 3.677 0.157 -29.092 1.00 87.56 585 SER A O 1
ATOM 4668 N N . GLY A 1 586 ? 2.623 2.085 -29.529 1.00 88.88 586 GLY A N 1
ATOM 4669 C CA . GLY A 1 586 ? 2.862 2.054 -30.976 1.00 88.88 586 GLY A CA 1
ATOM 4670 C C . GLY A 1 586 ? 4.280 2.426 -31.424 1.00 88.88 586 GLY A C 1
ATOM 4671 O O . GLY A 1 586 ? 4.592 2.306 -32.609 1.00 88.88 586 GLY A O 1
ATOM 4672 N N . PHE A 1 587 ? 5.137 2.914 -30.525 1.00 93.06 587 PHE A N 1
ATOM 4673 C CA . PHE A 1 587 ? 6.490 3.353 -30.870 1.00 93.06 587 PHE A CA 1
ATOM 4674 C C . PHE A 1 587 ? 7.432 3.275 -29.670 1.00 93.06 587 PHE A C 1
ATOM 4676 O O . PHE A 1 587 ? 6.994 3.307 -28.531 1.00 93.06 587 PHE A O 1
ATOM 4683 N N . ILE A 1 588 ? 8.739 3.278 -29.925 1.00 94.19 588 ILE A N 1
ATOM 4684 C CA . ILE A 1 588 ? 9.769 3.468 -28.896 1.00 94.19 588 ILE A CA 1
ATOM 4685 C C . ILE A 1 588 ? 10.541 4.745 -29.224 1.00 94.19 588 ILE A C 1
ATOM 4687 O O . ILE A 1 588 ? 10.811 5.051 -30.381 1.00 94.19 588 ILE A O 1
ATOM 4691 N N . GLY A 1 589 ? 10.853 5.560 -28.224 1.00 92.38 589 GLY A N 1
ATOM 4692 C CA . GLY A 1 589 ? 11.464 6.870 -28.448 1.00 92.38 589 GLY A CA 1
ATOM 4693 C C . GLY A 1 589 ? 11.961 7.490 -27.155 1.00 92.38 589 GLY A C 1
ATOM 4694 O O . GLY A 1 589 ? 12.003 6.817 -26.128 1.00 92.38 589 GLY A O 1
ATOM 4695 N N . VAL A 1 590 ? 12.282 8.784 -27.198 1.00 90.44 590 VAL A N 1
ATOM 4696 C CA . VAL A 1 590 ? 12.872 9.510 -26.059 1.00 90.44 590 VAL A CA 1
ATOM 4697 C C . VAL A 1 590 ? 12.082 9.359 -24.747 1.00 90.44 590 VAL A C 1
ATOM 4699 O O . VAL A 1 590 ? 12.732 9.101 -23.743 1.00 90.44 590 VAL A O 1
ATOM 4702 N N . PRO A 1 591 ? 10.729 9.408 -24.705 1.00 91.88 591 PRO A N 1
ATOM 4703 C CA . PRO A 1 591 ? 9.989 9.215 -23.450 1.00 91.88 591 PRO A CA 1
ATOM 4704 C C . PRO A 1 591 ? 10.270 7.868 -22.772 1.00 91.88 591 PRO A C 1
ATOM 4706 O O . PRO A 1 591 ? 10.463 7.816 -21.564 1.00 91.88 591 PRO A O 1
ATOM 4709 N N . HIS A 1 592 ? 10.368 6.792 -23.557 1.00 93.38 592 HIS A N 1
ATOM 4710 C CA . HIS A 1 592 ? 10.674 5.455 -23.051 1.00 93.38 592 HIS A CA 1
ATOM 4711 C C . HIS A 1 592 ? 12.113 5.371 -22.551 1.00 93.38 592 HIS A C 1
ATOM 4713 O O . HIS A 1 592 ? 12.370 4.857 -21.471 1.00 93.38 592 HIS A O 1
ATOM 4719 N N . LEU A 1 593 ? 13.058 5.896 -23.335 1.00 91.88 593 LEU A N 1
ATOM 4720 C CA . LEU A 1 593 ? 14.485 5.814 -23.021 1.00 91.88 593 LEU A CA 1
ATOM 4721 C C . LEU A 1 593 ? 14.886 6.729 -21.864 1.00 91.88 593 LEU A C 1
ATOM 4723 O O . LEU A 1 593 ? 15.813 6.409 -21.131 1.00 91.88 593 LEU A O 1
ATOM 4727 N N . ARG A 1 594 ? 14.148 7.818 -21.654 1.00 91.69 594 ARG A N 1
ATOM 4728 C CA . ARG A 1 594 ? 14.222 8.637 -20.447 1.00 91.69 594 ARG A CA 1
ATOM 4729 C C . ARG A 1 594 ? 13.864 7.810 -19.202 1.00 91.69 594 ARG A C 1
ATOM 4731 O O . ARG A 1 594 ? 14.642 7.767 -18.257 1.00 91.69 594 ARG A O 1
ATOM 4738 N N . VAL A 1 595 ? 12.744 7.082 -19.235 1.00 93.00 595 VAL A N 1
ATOM 4739 C CA . VAL A 1 595 ? 12.346 6.182 -18.136 1.00 93.00 595 VAL A CA 1
ATOM 4740 C C . VAL A 1 595 ? 13.352 5.040 -17.948 1.00 93.00 595 VAL A C 1
ATOM 4742 O O . VAL A 1 595 ? 13.695 4.712 -16.814 1.00 93.00 595 VAL A O 1
ATOM 4745 N N . VAL A 1 596 ? 13.882 4.470 -19.040 1.00 93.25 596 VAL A N 1
ATOM 4746 C CA . VAL A 1 596 ? 14.996 3.505 -18.969 1.00 93.25 596 VAL A CA 1
ATOM 4747 C C . VAL A 1 596 ? 16.172 4.127 -18.218 1.00 93.25 596 VAL A C 1
ATOM 4749 O O . VAL A 1 596 ? 16.687 3.503 -17.296 1.00 93.25 596 VAL A O 1
ATOM 4752 N N . ALA A 1 597 ? 16.571 5.355 -18.562 1.00 90.19 597 ALA A N 1
ATOM 4753 C CA . ALA A 1 597 ? 17.696 6.022 -17.917 1.00 90.19 597 ALA A CA 1
ATOM 4754 C C . ALA A 1 597 ? 17.460 6.237 -16.412 1.00 90.19 597 ALA A C 1
ATOM 4756 O O . ALA A 1 597 ? 18.345 5.943 -15.609 1.00 90.19 597 ALA A O 1
ATOM 4757 N N . LYS A 1 598 ? 16.245 6.650 -16.031 1.00 90.44 598 LYS A N 1
ATOM 4758 C CA . LYS A 1 598 ? 15.821 6.830 -14.636 1.00 90.44 598 LYS A CA 1
ATOM 4759 C C . LYS A 1 598 ? 15.862 5.529 -13.819 1.00 90.44 598 LYS A C 1
ATOM 4761 O O . LYS A 1 598 ? 16.341 5.543 -12.690 1.00 90.44 598 LYS A O 1
ATOM 4766 N N . LEU A 1 599 ? 15.348 4.416 -14.355 1.00 91.12 599 LEU A N 1
ATOM 4767 C CA . LEU A 1 599 ? 15.221 3.150 -13.611 1.00 91.12 599 LEU A CA 1
ATOM 4768 C C . LEU A 1 599 ? 16.504 2.308 -13.604 1.00 91.12 599 LEU A C 1
ATOM 4770 O O . LEU A 1 599 ? 16.765 1.594 -12.639 1.00 91.12 599 LEU A O 1
ATOM 4774 N N . VAL A 1 600 ? 17.289 2.364 -14.680 1.00 89.19 600 VAL A N 1
ATOM 4775 C CA . VAL A 1 600 ? 18.516 1.570 -14.842 1.00 89.19 600 VAL A CA 1
ATOM 4776 C C . VAL A 1 600 ? 19.734 2.277 -14.230 1.00 89.19 600 VAL A C 1
ATOM 4778 O O . VAL A 1 600 ? 20.643 1.615 -13.722 1.00 89.19 600 VAL A O 1
ATOM 4781 N N . GLY A 1 601 ? 19.754 3.613 -14.268 1.00 86.75 601 GLY A N 1
ATOM 4782 C CA . GLY A 1 601 ? 20.866 4.436 -13.794 1.00 86.75 601 GLY A CA 1
ATOM 4783 C C . GLY A 1 601 ? 22.151 4.279 -14.620 1.00 86.75 601 GLY A C 1
ATOM 4784 O O . GLY A 1 601 ? 22.242 3.476 -15.550 1.00 86.75 601 GLY A O 1
ATOM 4785 N N . TYR A 1 602 ? 23.189 5.040 -14.265 1.00 85.00 602 TYR A N 1
ATOM 4786 C CA . TYR A 1 602 ? 24.455 5.078 -15.013 1.00 85.00 602 TYR A CA 1
ATOM 4787 C C . TYR A 1 602 ? 25.133 3.714 -15.162 1.00 85.00 602 TYR A C 1
ATOM 4789 O O . TYR A 1 602 ? 25.620 3.381 -16.243 1.00 85.00 602 TYR A O 1
ATOM 4797 N N . GLN A 1 603 ? 25.150 2.911 -14.095 1.00 85.56 603 GLN A N 1
ATOM 4798 C CA . GLN A 1 603 ? 25.805 1.604 -14.102 1.00 85.56 603 GLN A CA 1
ATOM 4799 C C . GLN A 1 603 ? 25.182 0.676 -15.148 1.00 85.56 603 GLN A C 1
ATOM 4801 O O . GLN A 1 603 ? 25.894 0.156 -16.008 1.00 85.56 603 GLN A O 1
ATOM 4806 N N . GLY A 1 604 ? 23.859 0.512 -15.134 1.00 85.62 604 GLY A N 1
ATOM 4807 C CA . GLY A 1 604 ? 23.202 -0.365 -16.095 1.00 85.62 604 GLY A CA 1
ATOM 4808 C C . GLY A 1 604 ? 23.227 0.196 -17.522 1.00 85.62 604 GLY A C 1
ATOM 4809 O O . GLY A 1 604 ? 23.412 -0.574 -18.460 1.00 85.62 604 GLY A O 1
ATOM 4810 N N . ILE A 1 605 ? 23.144 1.523 -17.707 1.00 87.69 605 ILE A N 1
ATOM 4811 C CA . ILE A 1 605 ? 23.300 2.149 -19.032 1.00 87.69 605 ILE A CA 1
ATOM 4812 C C . ILE A 1 605 ? 24.694 1.861 -19.595 1.00 87.69 605 ILE A C 1
ATOM 4814 O O . ILE A 1 605 ? 24.815 1.501 -20.765 1.00 87.69 605 ILE A O 1
ATOM 4818 N N . SER A 1 606 ? 25.743 1.971 -18.774 1.00 84.31 606 SER A N 1
ATOM 4819 C CA . SER A 1 606 ? 27.110 1.679 -19.213 1.00 84.31 606 SER A CA 1
ATOM 4820 C C . SER A 1 606 ? 27.279 0.221 -19.654 1.00 84.31 606 SER A C 1
ATOM 4822 O O . SER A 1 606 ? 27.887 -0.028 -20.694 1.00 84.31 606 SER A O 1
ATOM 4824 N N . ALA A 1 607 ? 26.672 -0.727 -18.931 1.00 86.62 607 ALA A N 1
ATOM 4825 C CA . ALA A 1 607 ? 26.680 -2.142 -19.290 1.00 86.62 607 ALA A CA 1
ATOM 4826 C C . ALA A 1 607 ? 25.937 -2.394 -20.614 1.00 86.62 607 ALA A C 1
ATOM 4828 O O . ALA A 1 607 ? 26.487 -3.020 -21.519 1.00 86.62 607 ALA A O 1
ATOM 4829 N N . ILE A 1 608 ? 24.735 -1.821 -20.771 1.00 88.12 608 ILE A N 1
ATOM 4830 C CA . ILE A 1 608 ? 23.947 -1.922 -22.008 1.00 88.12 608 ILE A CA 1
ATOM 4831 C C . ILE A 1 608 ? 24.737 -1.357 -23.195 1.00 88.12 608 ILE A C 1
ATOM 4833 O O . ILE A 1 608 ? 24.840 -2.009 -24.230 1.00 88.12 608 ILE A O 1
ATOM 4837 N N . LEU A 1 609 ? 25.323 -0.164 -23.063 1.00 85.06 609 LEU A N 1
ATOM 4838 C CA . LEU A 1 609 ? 26.104 0.453 -24.137 1.00 85.06 609 LEU A CA 1
ATOM 4839 C C . LEU A 1 609 ? 27.348 -0.370 -24.489 1.00 85.06 609 LEU A C 1
ATOM 4841 O O . LEU A 1 609 ? 27.643 -0.543 -25.671 1.00 85.06 609 LEU A O 1
ATOM 4845 N N . PHE A 1 610 ? 28.057 -0.907 -23.496 1.00 83.44 610 PHE A N 1
ATOM 4846 C CA . PHE A 1 610 ? 29.220 -1.762 -23.724 1.00 83.44 610 PHE A CA 1
ATOM 4847 C C . PHE A 1 610 ? 28.864 -3.016 -24.536 1.00 83.44 610 PHE A C 1
ATOM 4849 O O . PHE A 1 610 ? 29.532 -3.334 -25.528 1.00 83.44 610 PHE A O 1
ATOM 4856 N N . ASP A 1 611 ? 27.776 -3.692 -24.172 1.00 85.38 611 ASP A N 1
ATOM 4857 C CA . ASP A 1 611 ? 27.324 -4.893 -24.870 1.00 85.38 611 ASP A CA 1
ATOM 4858 C C . ASP A 1 611 ? 26.787 -4.579 -26.273 1.00 85.38 611 ASP A C 1
ATOM 4860 O O . ASP A 1 611 ? 27.105 -5.289 -27.232 1.00 85.38 611 ASP A O 1
ATOM 4864 N N . LEU A 1 612 ? 26.059 -3.468 -26.443 1.00 85.56 612 LEU A N 1
ATOM 4865 C CA . LEU A 1 612 ? 25.626 -2.980 -27.758 1.00 85.56 612 LEU A CA 1
ATOM 4866 C C . LEU A 1 612 ? 26.816 -2.694 -28.686 1.00 85.56 612 LEU A C 1
ATOM 4868 O O . LEU A 1 612 ? 26.766 -3.011 -29.876 1.00 85.56 612 LEU A O 1
ATOM 4872 N N . LEU A 1 613 ? 27.915 -2.152 -28.157 1.00 82.00 613 LEU A N 1
ATOM 4873 C CA . LEU A 1 613 ? 29.142 -1.932 -28.925 1.00 82.00 613 LEU A CA 1
ATOM 4874 C C . LEU A 1 613 ? 29.833 -3.240 -29.304 1.00 82.00 613 LEU A C 1
ATOM 4876 O O . LEU A 1 613 ? 30.343 -3.380 -30.419 1.00 82.00 613 LEU A O 1
ATOM 4880 N N . CYS A 1 614 ? 29.821 -4.222 -28.406 1.00 83.50 614 CYS A N 1
ATOM 4881 C CA . CYS A 1 614 ? 30.309 -5.562 -28.701 1.00 83.50 614 CYS A CA 1
ATOM 4882 C C . CYS A 1 614 ? 29.470 -6.245 -29.797 1.00 83.50 614 CYS A C 1
ATOM 4884 O O . CYS A 1 614 ? 30.039 -6.895 -30.678 1.00 83.50 614 CYS A O 1
ATOM 4886 N N . LEU A 1 615 ? 28.147 -6.055 -29.808 1.00 84.62 615 LEU A N 1
ATOM 4887 C CA . LEU A 1 615 ? 27.265 -6.521 -30.885 1.00 84.62 615 LEU A CA 1
ATOM 4888 C C . LEU A 1 615 ? 27.551 -5.809 -32.210 1.00 84.62 615 LEU A C 1
ATOM 4890 O O . LEU A 1 615 ? 27.738 -6.480 -33.225 1.00 84.62 615 LEU A O 1
ATOM 4894 N N . ALA A 1 616 ? 27.685 -4.479 -32.201 1.00 83.62 616 ALA A N 1
ATOM 4895 C CA . ALA A 1 616 ? 28.069 -3.711 -33.386 1.00 83.62 616 ALA A CA 1
ATOM 4896 C C . ALA A 1 616 ? 29.399 -4.208 -33.976 1.00 83.62 616 ALA A C 1
ATOM 4898 O O . ALA A 1 616 ? 29.512 -4.400 -35.188 1.00 83.62 616 ALA A O 1
ATOM 4899 N N . ARG A 1 617 ? 30.385 -4.508 -33.118 1.00 80.25 617 ARG A N 1
ATOM 4900 C CA . ARG A 1 617 ? 31.677 -5.080 -33.520 1.00 80.25 617 ARG A CA 1
ATOM 4901 C C . ARG A 1 617 ? 31.528 -6.441 -34.203 1.00 80.25 617 ARG A C 1
ATOM 4903 O O . ARG A 1 617 ? 32.203 -6.681 -35.204 1.00 80.25 617 ARG A O 1
ATOM 4910 N N . ARG A 1 618 ? 30.701 -7.345 -33.669 1.00 84.56 618 ARG A N 1
ATOM 4911 C CA . ARG A 1 618 ? 30.460 -8.671 -34.274 1.00 84.56 618 ARG A CA 1
ATOM 4912 C C . ARG A 1 618 ? 29.760 -8.534 -35.628 1.00 84.56 618 ARG A C 1
ATOM 4914 O O . ARG A 1 618 ? 30.231 -9.090 -36.616 1.00 84.56 618 ARG A O 1
ATOM 4921 N N . LEU A 1 619 ? 28.710 -7.711 -35.707 1.00 83.38 619 LEU A N 1
ATOM 4922 C CA . LEU A 1 619 ? 27.982 -7.444 -36.955 1.00 83.38 619 LEU A CA 1
ATOM 4923 C C . LEU A 1 619 ? 28.892 -6.873 -38.050 1.00 83.38 619 LEU A C 1
ATOM 4925 O O . LEU A 1 619 ? 28.834 -7.319 -39.198 1.00 83.38 619 LEU A O 1
ATOM 4929 N N . LEU A 1 620 ? 29.760 -5.920 -37.695 1.00 79.50 620 LEU A N 1
ATOM 4930 C CA . LEU A 1 620 ? 30.725 -5.325 -38.618 1.00 79.50 620 LEU A CA 1
ATOM 4931 C C . LEU A 1 620 ? 31.762 -6.339 -39.118 1.00 79.50 620 LEU A C 1
ATOM 4933 O O . LEU A 1 620 ? 32.030 -6.385 -40.318 1.00 79.50 620 LEU A O 1
ATOM 4937 N N . ASN A 1 621 ? 32.344 -7.141 -38.221 1.00 77.88 621 ASN A N 1
ATOM 4938 C CA . ASN A 1 621 ? 33.461 -8.031 -38.554 1.00 77.88 621 ASN A CA 1
ATOM 4939 C C . ASN A 1 621 ? 33.048 -9.317 -39.266 1.00 77.88 621 ASN A C 1
ATOM 4941 O O . ASN A 1 621 ? 33.800 -9.781 -40.127 1.00 77.88 621 ASN A O 1
ATOM 4945 N N . ASP A 1 622 ? 31.879 -9.859 -38.932 1.00 81.25 622 ASP A N 1
ATOM 4946 C CA . ASP A 1 622 ? 31.463 -11.175 -39.406 1.00 81.25 622 ASP A CA 1
ATOM 4947 C C . ASP A 1 622 ? 30.498 -11.034 -40.585 1.00 81.25 622 ASP A C 1
ATOM 4949 O O . ASP A 1 622 ? 30.844 -11.367 -41.720 1.00 81.25 622 ASP A O 1
ATOM 4953 N N . GLN A 1 623 ? 29.312 -10.471 -40.348 1.00 81.75 623 GLN A N 1
ATOM 4954 C CA . GLN A 1 623 ? 28.230 -10.426 -41.336 1.00 81.75 623 GLN A CA 1
ATOM 4955 C C . GLN A 1 623 ? 28.500 -9.375 -42.423 1.00 81.75 623 GLN A C 1
ATOM 4957 O O . GLN A 1 623 ? 28.675 -9.704 -43.601 1.00 81.75 623 GLN A O 1
ATOM 4962 N N . ILE A 1 624 ? 28.610 -8.098 -42.036 1.00 79.31 624 ILE A N 1
ATOM 4963 C CA . ILE A 1 624 ? 28.704 -6.971 -42.981 1.00 79.31 624 ILE A CA 1
ATOM 4964 C C . ILE A 1 624 ? 29.959 -7.093 -43.847 1.00 79.31 624 ILE A C 1
ATOM 4966 O O . ILE A 1 624 ? 29.887 -6.956 -45.069 1.00 79.31 624 ILE A O 1
ATOM 4970 N N . LYS A 1 625 ? 31.109 -7.409 -43.245 1.00 76.88 625 LYS A N 1
ATOM 4971 C CA . LYS A 1 625 ? 32.372 -7.594 -43.968 1.00 76.88 625 LYS A CA 1
ATOM 4972 C C . LYS A 1 625 ? 32.312 -8.727 -44.989 1.00 76.88 625 LYS A C 1
ATOM 4974 O O . LYS A 1 625 ? 32.839 -8.573 -46.093 1.00 76.88 625 LYS A O 1
ATOM 4979 N N . THR A 1 626 ? 31.694 -9.854 -44.640 1.00 81.69 626 THR A N 1
ATOM 4980 C CA . THR A 1 626 ? 31.574 -11.004 -45.545 1.00 81.69 626 THR A CA 1
ATOM 4981 C C . THR A 1 626 ? 30.707 -10.648 -46.746 1.00 81.69 626 THR A C 1
ATOM 4983 O O . THR A 1 626 ? 31.146 -10.829 -47.884 1.00 81.69 626 THR A O 1
ATOM 4986 N N . HIS A 1 627 ? 29.548 -10.024 -46.518 1.00 76.81 627 HIS A N 1
ATOM 4987 C CA . HIS A 1 627 ? 28.706 -9.534 -47.609 1.00 76.81 627 HIS A CA 1
ATOM 4988 C C . HIS A 1 627 ? 29.419 -8.476 -48.457 1.00 76.81 627 HIS A C 1
ATOM 4990 O O . HIS A 1 627 ? 29.394 -8.561 -49.682 1.00 76.81 627 HIS A O 1
ATOM 4996 N N . PHE A 1 628 ? 30.122 -7.518 -47.848 1.00 77.50 628 PHE A N 1
ATOM 4997 C CA . PHE A 1 628 ? 30.829 -6.468 -48.587 1.00 77.50 628 PHE A CA 1
ATOM 4998 C C . PHE A 1 628 ? 31.964 -7.016 -49.455 1.00 77.50 628 PHE A C 1
ATOM 5000 O O . PHE A 1 628 ? 32.147 -6.533 -50.568 1.00 77.50 628 PHE A O 1
ATOM 5007 N N . ARG A 1 629 ? 32.690 -8.051 -49.014 1.00 77.12 629 ARG A N 1
ATOM 5008 C CA . ARG A 1 629 ? 33.700 -8.726 -49.851 1.00 77.12 629 ARG A CA 1
ATOM 5009 C C . ARG A 1 629 ? 33.085 -9.371 -51.090 1.00 77.12 629 ARG A C 1
ATOM 5011 O O . ARG A 1 629 ? 33.623 -9.209 -52.182 1.00 77.12 629 ARG A O 1
ATOM 5018 N N . VAL A 1 630 ? 31.957 -10.064 -50.929 1.00 78.75 630 VAL A N 1
ATOM 5019 C CA . VAL A 1 630 ? 31.233 -10.681 -52.052 1.00 78.75 630 VAL A CA 1
ATOM 5020 C C . VAL A 1 630 ? 30.706 -9.604 -53.000 1.00 78.75 630 VAL A C 1
ATOM 5022 O O . VAL A 1 630 ? 30.925 -9.686 -54.205 1.00 78.75 630 VAL A O 1
ATOM 5025 N N . LEU A 1 631 ? 30.092 -8.548 -52.463 1.00 73.62 631 LEU A N 1
ATOM 5026 C CA . LEU A 1 631 ? 29.567 -7.432 -53.250 1.00 73.62 631 LEU A CA 1
ATOM 5027 C C . LEU A 1 631 ? 30.664 -6.668 -54.005 1.00 73.62 631 LEU A C 1
ATOM 5029 O O . LEU A 1 631 ? 30.444 -6.270 -55.144 1.00 73.62 631 LEU A O 1
ATOM 5033 N N . LEU A 1 632 ? 31.854 -6.503 -53.418 1.00 70.62 632 LEU A N 1
ATOM 5034 C CA . LEU A 1 632 ? 33.018 -5.927 -54.103 1.00 70.62 632 LEU A CA 1
ATOM 5035 C C . LEU A 1 632 ? 33.528 -6.823 -55.236 1.00 70.62 632 LEU A C 1
ATOM 5037 O O . LEU A 1 632 ? 33.976 -6.303 -56.253 1.00 70.62 632 LEU A O 1
ATOM 5041 N N . GLY A 1 633 ? 33.435 -8.147 -55.091 1.00 74.62 633 GLY A N 1
ATOM 5042 C CA . GLY A 1 633 ? 33.744 -9.091 -56.168 1.00 74.62 633 GLY A CA 1
ATOM 5043 C C . GLY A 1 633 ? 32.751 -9.031 -57.336 1.00 74.62 633 GLY A C 1
ATOM 5044 O O . GLY A 1 633 ? 33.144 -9.262 -58.475 1.00 74.62 633 GLY A O 1
ATOM 5045 N N . LEU A 1 634 ? 31.489 -8.681 -57.060 1.00 74.88 634 LEU A N 1
ATOM 5046 C CA . LEU A 1 634 ? 30.418 -8.508 -58.054 1.00 74.88 634 LEU A CA 1
ATOM 5047 C C . LEU A 1 634 ? 30.390 -7.102 -58.688 1.00 74.88 634 LEU A C 1
ATOM 5049 O O . LEU A 1 634 ? 29.618 -6.862 -59.615 1.00 74.88 634 LEU A O 1
ATOM 5053 N N . MET A 1 635 ? 31.197 -6.159 -58.191 1.00 67.56 635 MET A N 1
ATOM 5054 C CA . MET A 1 635 ? 31.292 -4.810 -58.754 1.00 67.56 635 MET A CA 1
ATOM 5055 C C . MET A 1 635 ? 32.073 -4.806 -60.078 1.00 67.56 635 MET A C 1
ATOM 5057 O O . MET A 1 635 ? 33.107 -5.471 -60.191 1.00 67.56 635 MET A O 1
ATOM 5061 N N . PRO A 1 636 ? 31.660 -4.000 -61.075 1.00 70.69 636 PRO A N 1
ATOM 5062 C CA . PRO A 1 636 ? 32.430 -3.838 -62.303 1.00 70.69 636 PRO A CA 1
ATOM 5063 C C . PRO A 1 636 ? 33.799 -3.206 -62.007 1.00 70.69 636 PRO A C 1
ATOM 5065 O O . PRO A 1 636 ? 33.897 -2.216 -61.281 1.00 70.69 636 PRO A O 1
ATOM 5068 N N . LYS A 1 637 ? 34.866 -3.737 -62.629 1.00 69.94 637 LYS A N 1
ATOM 5069 C CA . LYS A 1 637 ? 36.257 -3.270 -62.433 1.00 69.94 637 LYS A CA 1
ATOM 5070 C C . LYS A 1 637 ? 36.439 -1.772 -62.711 1.00 69.94 637 LYS A C 1
ATOM 5072 O O . LYS A 1 637 ? 37.266 -1.126 -62.076 1.00 69.94 637 LYS A O 1
ATOM 5077 N N . THR A 1 638 ? 35.667 -1.213 -63.644 1.00 69.88 638 THR A N 1
ATOM 5078 C CA . THR A 1 638 ? 35.607 0.231 -63.900 1.00 69.88 638 THR A CA 1
ATOM 5079 C C . THR A 1 638 ? 34.184 0.638 -64.264 1.00 69.88 638 THR A C 1
ATOM 5081 O O . THR A 1 638 ? 33.651 0.150 -65.257 1.00 69.88 638 THR A O 1
ATOM 5084 N N . CYS A 1 639 ? 33.597 1.580 -63.524 1.00 74.44 639 CYS A N 1
ATOM 5085 C CA . CYS A 1 639 ? 32.329 2.219 -63.881 1.00 74.44 639 CYS A CA 1
ATOM 5086 C C . CYS A 1 639 ? 32.545 3.732 -64.026 1.00 74.44 639 CYS A C 1
ATOM 5088 O O . CYS A 1 639 ? 32.756 4.435 -63.039 1.00 74.44 639 CYS A O 1
ATOM 5090 N N . LYS A 1 640 ? 32.551 4.236 -65.268 1.00 75.31 640 LYS A N 1
ATOM 5091 C CA . LYS A 1 640 ? 32.725 5.671 -65.551 1.00 75.31 640 LYS A CA 1
ATOM 5092 C C . LYS A 1 640 ? 31.407 6.430 -65.386 1.00 75.31 640 LYS A C 1
ATOM 5094 O O . LYS A 1 640 ? 30.361 5.954 -65.823 1.00 75.31 640 LYS A O 1
ATOM 5099 N N . LEU A 1 641 ? 31.480 7.637 -64.821 1.00 76.88 641 LEU A N 1
ATOM 5100 C CA . LEU A 1 641 ? 30.376 8.596 -64.837 1.00 76.88 641 LEU A CA 1
ATOM 5101 C C . LEU A 1 641 ? 30.252 9.180 -66.247 1.00 76.88 641 LEU A C 1
ATOM 5103 O O . LEU A 1 641 ? 31.131 9.904 -66.714 1.00 76.88 641 LEU A O 1
ATOM 5107 N N . GLN A 1 642 ? 29.173 8.820 -66.931 1.00 80.69 642 GLN A N 1
ATOM 5108 C CA . GLN A 1 642 ? 28.901 9.243 -68.301 1.00 80.69 642 GLN A CA 1
ATOM 5109 C C . GLN A 1 642 ? 28.578 10.743 -68.382 1.00 80.69 642 GLN A C 1
ATOM 5111 O O . GLN A 1 642 ? 28.071 11.340 -67.429 1.00 80.69 642 GLN A O 1
ATOM 5116 N N . ARG A 1 643 ? 28.883 11.372 -69.522 1.00 80.19 643 ARG A N 1
ATOM 5117 C CA . ARG A 1 643 ? 28.674 12.817 -69.729 1.00 80.19 643 ARG A CA 1
ATOM 5118 C C . ARG A 1 643 ? 27.183 13.182 -69.754 1.00 80.19 643 ARG A C 1
ATOM 5120 O O . ARG A 1 643 ? 26.318 12.345 -70.002 1.00 80.19 643 ARG A O 1
ATOM 5127 N N . PHE A 1 644 ? 26.886 14.461 -69.536 1.00 78.69 644 PHE A N 1
ATOM 5128 C CA . PHE A 1 644 ? 25.521 15.009 -69.577 1.00 78.69 644 PHE A CA 1
ATOM 5129 C C . PHE A 1 644 ? 24.842 14.860 -70.953 1.00 78.69 644 PHE A C 1
ATOM 5131 O O . PHE A 1 644 ? 23.618 14.795 -71.016 1.00 78.69 644 PHE A O 1
ATOM 5138 N N . GLU A 1 645 ? 25.626 14.724 -72.027 1.00 76.31 645 GLU A N 1
ATOM 5139 C CA . GLU A 1 645 ? 25.173 14.510 -73.413 1.00 76.31 645 GLU A CA 1
ATOM 5140 C C . GLU A 1 645 ? 24.330 13.232 -73.595 1.00 76.31 645 GLU A C 1
ATOM 5142 O O . GLU A 1 645 ? 23.433 13.204 -74.430 1.00 76.31 645 GLU A O 1
ATOM 5147 N N . TYR A 1 646 ? 24.556 12.197 -72.777 1.00 76.44 646 TYR A N 1
ATOM 5148 C CA . TYR A 1 646 ? 23.815 10.926 -72.830 1.00 76.44 646 TYR A CA 1
ATOM 5149 C C . TYR A 1 646 ? 22.400 11.005 -72.222 1.00 76.44 646 TYR A C 1
ATOM 5151 O O . TYR A 1 646 ? 21.636 10.039 -72.281 1.00 76.44 646 TYR A O 1
ATOM 5159 N N . GLY A 1 647 ? 22.036 12.144 -71.621 1.00 78.00 647 GLY A N 1
ATOM 5160 C CA . GLY A 1 647 ? 20.734 12.355 -70.991 1.00 78.00 647 GLY A CA 1
ATOM 5161 C C . GLY A 1 647 ? 20.486 11.485 -69.750 1.00 78.00 647 GLY A C 1
ATOM 5162 O O . GLY A 1 647 ? 21.312 10.679 -69.324 1.00 78.00 647 GLY A O 1
ATOM 5163 N N . VAL A 1 648 ? 19.325 11.668 -69.116 1.00 74.31 648 VAL A N 1
ATOM 5164 C CA . VAL A 1 648 ? 18.957 10.942 -67.882 1.00 74.31 648 VAL A CA 1
ATOM 5165 C C . VAL A 1 648 ? 18.696 9.458 -68.159 1.00 74.31 648 VAL A C 1
ATOM 5167 O O . VAL A 1 648 ? 19.139 8.603 -67.398 1.00 74.31 648 VAL A O 1
ATOM 5170 N N . GLU A 1 649 ? 18.009 9.145 -69.258 1.00 73.25 649 GLU A N 1
ATOM 5171 C CA . GLU A 1 649 ? 17.597 7.780 -69.604 1.00 73.25 649 GLU A CA 1
ATOM 5172 C C . GLU A 1 649 ? 18.773 6.896 -70.044 1.00 73.25 649 GLU A C 1
ATOM 5174 O O . GLU A 1 649 ? 18.897 5.770 -69.561 1.00 73.25 649 GLU A O 1
ATOM 5179 N N . GLY A 1 650 ? 19.683 7.420 -70.874 1.00 75.94 650 GLY A N 1
ATOM 5180 C CA . GLY A 1 650 ? 20.883 6.693 -71.300 1.00 75.94 650 GLY A CA 1
ATOM 5181 C C . GLY A 1 650 ? 21.818 6.382 -70.129 1.00 75.94 650 GLY A C 1
ATOM 5182 O O . GLY A 1 650 ? 22.298 5.257 -69.989 1.00 75.94 650 GLY A O 1
ATOM 5183 N N . ASN A 1 651 ? 21.994 7.343 -69.217 1.00 75.19 651 ASN A N 1
ATOM 5184 C CA . ASN A 1 651 ? 22.770 7.136 -67.994 1.00 75.19 651 ASN A CA 1
ATOM 5185 C C . ASN A 1 651 ? 22.118 6.109 -67.059 1.00 75.19 651 ASN A C 1
ATOM 5187 O O . ASN A 1 651 ? 22.813 5.276 -66.479 1.00 75.19 651 ASN A O 1
ATOM 5191 N N . LEU A 1 652 ? 20.788 6.123 -66.945 1.00 73.06 652 LEU A N 1
ATOM 5192 C CA . LEU A 1 652 ? 20.048 5.167 -66.125 1.00 73.06 652 LEU A CA 1
ATOM 5193 C C . LEU A 1 652 ? 20.184 3.732 -66.653 1.00 73.06 652 LEU A C 1
ATOM 5195 O O . LEU A 1 652 ? 20.501 2.827 -65.884 1.00 73.06 652 LEU A O 1
ATOM 5199 N N . GLN A 1 653 ? 19.993 3.526 -67.959 1.00 75.19 653 GLN A N 1
ATOM 5200 C CA . GLN A 1 653 ? 20.143 2.214 -68.598 1.00 75.19 653 GLN A CA 1
ATOM 5201 C C . GLN A 1 653 ? 21.580 1.689 -68.493 1.00 75.19 653 GLN A C 1
ATOM 5203 O O . GLN A 1 653 ? 21.784 0.509 -68.200 1.00 75.19 653 GLN A O 1
ATOM 5208 N N . TYR A 1 654 ? 22.575 2.569 -68.646 1.00 78.12 654 TYR A N 1
ATOM 5209 C CA . TYR A 1 654 ? 23.982 2.228 -68.451 1.00 78.12 654 TYR A CA 1
ATOM 5210 C C . TYR A 1 654 ? 24.256 1.719 -67.027 1.00 78.12 654 TYR A C 1
ATOM 5212 O O . TYR A 1 654 ? 24.830 0.642 -66.865 1.00 78.12 654 TYR A O 1
ATOM 5220 N N . PHE A 1 655 ? 23.797 2.428 -65.988 1.00 76.19 655 PHE A N 1
ATOM 5221 C CA . PHE A 1 655 ? 23.996 1.983 -64.604 1.00 76.19 655 PHE A CA 1
ATOM 5222 C C . PHE A 1 655 ? 23.221 0.700 -64.275 1.00 76.19 655 PHE A C 1
ATOM 5224 O O . PHE A 1 655 ? 23.753 -0.165 -63.586 1.00 76.19 655 PHE A O 1
ATOM 5231 N N . ILE A 1 656 ? 22.005 0.530 -64.802 1.00 75.06 656 ILE A N 1
ATOM 5232 C CA . ILE A 1 656 ? 21.205 -0.698 -64.646 1.00 75.06 656 ILE A CA 1
ATOM 5233 C C . ILE A 1 656 ? 21.922 -1.912 -65.241 1.00 75.06 656 ILE A C 1
ATOM 5235 O O . ILE A 1 656 ? 21.905 -2.985 -64.640 1.00 75.06 656 ILE A O 1
ATOM 5239 N N . HIS A 1 657 ? 22.553 -1.750 -66.406 1.00 77.75 657 HIS A N 1
ATOM 5240 C CA . HIS A 1 657 ? 23.305 -2.820 -67.052 1.00 77.75 657 HIS A CA 1
ATOM 5241 C C . HIS A 1 657 ? 24.585 -3.159 -66.277 1.00 77.75 657 HIS A C 1
ATOM 5243 O O . HIS A 1 657 ? 24.834 -4.326 -65.990 1.00 77.75 657 HIS A O 1
ATOM 5249 N N . GLN A 1 658 ? 25.356 -2.142 -65.878 1.00 74.50 658 GLN A N 1
ATOM 5250 C CA . GLN A 1 658 ? 26.616 -2.315 -65.143 1.00 74.50 658 GLN A CA 1
ATOM 5251 C C . GLN A 1 658 ? 26.431 -2.877 -63.723 1.00 74.50 658 GLN A C 1
ATOM 5253 O O . GLN A 1 658 ? 27.356 -3.461 -63.171 1.00 74.50 658 GLN A O 1
ATOM 5258 N N . LEU A 1 659 ? 25.251 -2.700 -63.119 1.00 74.12 659 LEU A N 1
ATOM 5259 C CA . LEU A 1 659 ? 24.953 -3.107 -61.738 1.00 74.12 659 LEU A CA 1
ATOM 5260 C C . LEU A 1 659 ? 23.965 -4.286 -61.669 1.00 74.12 659 LEU A C 1
ATOM 5262 O O . LEU A 1 659 ? 23.390 -4.560 -60.613 1.00 74.12 659 LEU A O 1
ATOM 5266 N N . ARG A 1 660 ? 23.766 -5.002 -62.784 1.00 73.06 660 ARG A N 1
ATOM 5267 C CA . ARG A 1 660 ? 22.841 -6.141 -62.878 1.00 73.06 660 ARG A CA 1
ATOM 5268 C C . ARG A 1 660 ? 23.215 -7.274 -61.922 1.00 73.06 660 ARG A C 1
ATOM 5270 O O . ARG A 1 660 ? 22.347 -7.744 -61.190 1.00 73.06 660 ARG A O 1
ATOM 5277 N N . ASP A 1 661 ? 24.485 -7.667 -61.898 1.00 73.00 661 ASP A N 1
ATOM 5278 C CA . ASP A 1 661 ? 24.971 -8.788 -61.077 1.00 73.00 661 ASP A CA 1
ATOM 5279 C C . ASP A 1 661 ? 24.934 -8.453 -59.582 1.00 73.00 661 ASP A C 1
ATOM 5281 O O . ASP A 1 661 ? 24.580 -9.288 -58.752 1.00 73.00 661 ASP A O 1
ATOM 5285 N N . PHE A 1 662 ? 25.179 -7.186 -59.244 1.00 70.69 662 PHE A N 1
ATOM 5286 C CA . PHE A 1 662 ? 25.005 -6.661 -57.893 1.00 70.69 662 PHE A CA 1
ATOM 5287 C C . PHE A 1 662 ? 23.531 -6.676 -57.453 1.00 70.69 662 PHE A C 1
ATOM 5289 O O . PHE A 1 662 ? 23.217 -7.097 -56.342 1.00 70.69 662 PHE A O 1
ATOM 5296 N N . SER A 1 663 ? 22.601 -6.279 -58.332 1.00 65.56 663 SER A N 1
ATOM 5297 C CA . SER A 1 663 ? 21.161 -6.319 -58.037 1.00 65.56 663 SER A CA 1
ATOM 5298 C C . SER A 1 663 ? 20.587 -7.739 -57.981 1.00 65.56 663 SER A C 1
ATOM 5300 O O . SER A 1 663 ? 19.527 -7.935 -57.383 1.00 65.56 663 SER A O 1
ATOM 5302 N N . ALA A 1 664 ? 21.229 -8.710 -58.634 1.00 73.69 664 ALA A N 1
ATOM 5303 C CA . ALA A 1 664 ? 20.807 -10.108 -58.651 1.00 73.69 664 ALA A CA 1
ATOM 5304 C C . ALA A 1 664 ? 21.231 -10.881 -57.387 1.00 73.69 664 ALA A C 1
ATOM 5306 O O . ALA A 1 664 ? 20.837 -12.036 -57.215 1.00 73.69 664 ALA A O 1
ATOM 5307 N N . TYR A 1 665 ? 21.997 -10.258 -56.484 1.00 76.06 665 TYR A N 1
ATOM 5308 C CA . TYR A 1 665 ? 22.426 -10.869 -55.231 1.00 76.06 665 TYR A CA 1
ATOM 5309 C C . TYR A 1 665 ? 21.233 -11.104 -54.286 1.00 76.06 665 TYR A C 1
ATOM 5311 O O . TYR A 1 665 ? 20.739 -10.194 -53.622 1.00 76.06 665 TYR A O 1
ATOM 5319 N N . GLY A 1 666 ? 20.758 -12.350 -54.215 1.00 70.88 666 GLY A N 1
ATOM 5320 C CA . GLY A 1 666 ? 19.594 -12.747 -53.409 1.00 70.88 666 GLY A CA 1
ATOM 5321 C C . GLY A 1 666 ? 19.655 -12.360 -51.916 1.00 70.88 666 GLY A C 1
ATOM 5322 O O . GLY A 1 666 ? 18.652 -11.853 -51.403 1.00 70.88 666 GLY A O 1
ATOM 5323 N N . PRO A 1 667 ? 20.798 -12.532 -51.217 1.00 80.75 667 PRO A N 1
ATOM 5324 C CA . PRO A 1 667 ? 20.944 -12.167 -49.801 1.00 80.75 667 PRO A CA 1
ATOM 5325 C C . PRO A 1 667 ? 20.997 -10.658 -49.516 1.00 80.75 667 PRO A C 1
ATOM 5327 O O . PRO A 1 667 ? 20.946 -10.262 -48.352 1.00 80.75 667 PRO A O 1
ATOM 5330 N N . LEU A 1 668 ? 21.061 -9.800 -50.544 1.00 73.12 668 LEU A N 1
ATOM 5331 C CA . LEU A 1 668 ? 21.198 -8.345 -50.396 1.00 73.12 668 LEU A CA 1
ATOM 5332 C C . LEU A 1 668 ? 20.148 -7.756 -49.446 1.00 73.12 668 LEU A C 1
ATOM 5334 O O . LEU A 1 668 ? 20.479 -7.092 -48.470 1.00 73.12 668 LEU A O 1
ATOM 5338 N N . ARG A 1 669 ? 18.871 -8.053 -49.715 1.00 70.56 669 ARG A N 1
ATOM 5339 C CA . ARG A 1 669 ? 17.743 -7.551 -48.920 1.00 70.56 669 ARG A CA 1
ATOM 5340 C C . ARG A 1 669 ? 17.573 -8.289 -47.601 1.00 70.56 669 ARG A C 1
ATOM 5342 O O . ARG A 1 669 ? 17.217 -7.668 -46.612 1.00 70.56 669 ARG A O 1
ATOM 5349 N N . ARG A 1 670 ? 17.756 -9.610 -47.598 1.00 74.50 670 ARG A N 1
ATOM 5350 C CA . ARG A 1 670 ? 17.390 -10.453 -46.449 1.00 74.50 670 ARG A CA 1
ATOM 5351 C C . ARG A 1 670 ? 18.413 -10.389 -45.325 1.00 74.50 670 ARG A C 1
ATOM 5353 O O . ARG A 1 670 ? 18.018 -10.367 -44.169 1.00 74.50 670 ARG A O 1
ATOM 5360 N N . GLU A 1 671 ? 19.694 -10.352 -45.674 1.00 80.38 671 GLU A N 1
ATOM 5361 C CA . GLU A 1 671 ? 20.793 -10.491 -44.718 1.00 80.38 671 GLU A CA 1
ATOM 5362 C C . GLU A 1 671 ? 21.592 -9.190 -44.637 1.00 80.38 671 GLU A C 1
ATOM 5364 O O . GLU A 1 671 ? 21.672 -8.583 -43.573 1.00 80.38 671 GLU A O 1
ATOM 5369 N N . CYS A 1 672 ? 22.083 -8.670 -45.769 1.00 80.25 672 C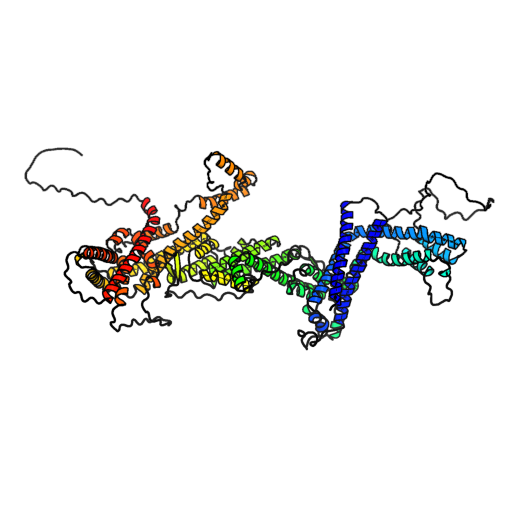YS A N 1
ATOM 5370 C CA . CYS A 1 672 ? 22.953 -7.490 -45.763 1.00 80.25 672 CYS A CA 1
ATOM 5371 C C . CYS A 1 672 ? 22.229 -6.211 -45.293 1.00 80.25 672 CYS A C 1
ATOM 5373 O O . CYS A 1 672 ? 22.704 -5.537 -44.377 1.00 80.25 672 CYS A O 1
ATOM 5375 N N . CYS A 1 673 ? 21.057 -5.892 -45.857 1.00 81.38 673 CYS A N 1
ATOM 5376 C CA . CYS A 1 673 ? 20.244 -4.748 -45.419 1.00 81.38 673 CYS A CA 1
ATOM 5377 C C . CYS A 1 673 ? 19.748 -4.895 -43.973 1.00 81.38 673 CYS A C 1
ATOM 5379 O O . CYS A 1 673 ? 19.658 -3.900 -43.255 1.00 81.38 673 CYS A O 1
ATOM 5381 N N . GLN A 1 674 ? 19.479 -6.122 -43.526 1.00 84.25 674 GLN A N 1
ATOM 5382 C CA . GLN A 1 674 ? 19.081 -6.395 -42.148 1.00 84.25 674 GLN A CA 1
ATOM 5383 C C . GLN A 1 674 ? 20.245 -6.164 -41.169 1.00 84.25 674 GLN A C 1
ATOM 5385 O O . GLN A 1 674 ? 20.067 -5.462 -40.177 1.00 84.25 674 GLN A O 1
ATOM 5390 N N . SER A 1 675 ? 21.458 -6.637 -41.475 1.00 84.31 675 SER A N 1
ATOM 5391 C CA . SER A 1 675 ? 22.646 -6.358 -40.652 1.00 84.31 675 SER A CA 1
ATOM 5392 C C . SER A 1 675 ? 22.997 -4.866 -40.613 1.00 84.31 675 SER A C 1
ATOM 5394 O O . SER A 1 675 ? 23.395 -4.347 -39.570 1.00 84.31 675 SER A O 1
ATOM 5396 N N . LEU A 1 676 ? 22.829 -4.148 -41.732 1.00 83.81 676 LEU A N 1
ATOM 5397 C CA . LEU A 1 676 ? 23.010 -2.693 -41.775 1.00 83.81 676 LEU A CA 1
ATOM 5398 C C . LEU A 1 676 ? 21.948 -1.965 -40.948 1.00 83.81 676 LEU A C 1
ATOM 5400 O O . LEU A 1 676 ? 22.272 -1.017 -40.239 1.00 83.81 676 LEU A O 1
ATOM 5404 N N . ARG A 1 677 ? 20.692 -2.411 -40.994 1.00 86.31 677 ARG A N 1
ATOM 5405 C CA . ARG A 1 677 ? 19.635 -1.872 -40.138 1.00 86.31 677 ARG A CA 1
ATOM 5406 C C . ARG A 1 677 ? 19.966 -2.059 -38.664 1.00 86.31 677 ARG A C 1
ATOM 5408 O O . ARG A 1 677 ? 19.877 -1.087 -37.927 1.00 86.31 677 ARG A O 1
ATOM 5415 N N . GLU A 1 678 ? 20.349 -3.262 -38.242 1.00 88.56 678 GLU A N 1
ATOM 5416 C CA . GLU A 1 678 ? 20.700 -3.542 -36.844 1.00 88.56 678 GLU A CA 1
ATOM 5417 C C . GLU A 1 678 ? 21.853 -2.653 -36.373 1.00 88.56 678 GLU A C 1
ATOM 5419 O O . GLU A 1 678 ? 21.741 -2.004 -35.335 1.00 88.56 678 GLU A O 1
ATOM 5424 N N . LEU A 1 679 ? 22.911 -2.519 -37.180 1.00 86.81 679 LEU A N 1
ATOM 5425 C CA . LEU A 1 679 ? 24.020 -1.613 -36.882 1.00 86.81 679 LEU A CA 1
ATOM 5426 C C . LEU A 1 679 ? 23.556 -0.153 -36.749 1.00 86.81 679 LEU A C 1
ATOM 5428 O O . LEU A 1 679 ? 23.953 0.551 -35.821 1.00 86.81 679 LEU A O 1
ATOM 5432 N N . GLY A 1 680 ? 22.706 0.314 -37.662 1.00 86.62 680 GLY A N 1
ATOM 5433 C CA . GLY A 1 680 ? 22.184 1.677 -37.622 1.00 86.62 680 GLY A CA 1
ATOM 5434 C C . GLY A 1 680 ? 21.235 1.918 -36.455 1.00 86.62 680 GLY A C 1
ATOM 5435 O O . GLY A 1 680 ? 21.274 2.983 -35.846 1.00 86.62 680 GLY A O 1
ATOM 5436 N N . ASN A 1 681 ? 20.434 0.914 -36.099 1.00 91.25 681 ASN A N 1
ATOM 5437 C CA . ASN A 1 681 ? 19.572 0.928 -34.927 1.00 91.25 681 ASN A CA 1
ATOM 5438 C C . ASN A 1 681 ? 20.398 0.984 -33.635 1.00 91.25 681 ASN A C 1
ATOM 5440 O O . ASN A 1 681 ? 20.015 1.729 -32.741 1.00 91.25 681 ASN A O 1
ATOM 5444 N N . ILE A 1 682 ? 21.542 0.288 -33.547 1.00 89.44 682 ILE A N 1
ATOM 5445 C CA . ILE A 1 682 ? 22.470 0.395 -32.404 1.00 89.44 682 ILE A CA 1
ATOM 5446 C C . ILE A 1 682 ? 22.983 1.833 -32.261 1.00 89.44 682 ILE A C 1
ATOM 5448 O O . ILE A 1 682 ? 22.922 2.405 -31.173 1.00 89.44 682 ILE A O 1
ATOM 5452 N N . LEU A 1 683 ? 23.450 2.441 -33.357 1.00 85.62 683 LEU A N 1
ATOM 5453 C CA . LEU A 1 683 ? 23.950 3.820 -33.345 1.00 85.62 683 LEU A CA 1
ATOM 5454 C C . LEU A 1 683 ? 22.850 4.823 -32.970 1.00 85.62 683 LEU A C 1
ATOM 5456 O O . LEU A 1 683 ? 23.063 5.698 -32.131 1.00 85.62 683 LEU A O 1
ATOM 5460 N N . ALA A 1 684 ? 21.661 4.680 -33.558 1.00 88.38 684 ALA A N 1
ATOM 5461 C CA . ALA A 1 684 ? 20.515 5.524 -33.244 1.00 88.38 684 ALA A CA 1
ATOM 5462 C C . ALA A 1 684 ? 20.057 5.346 -31.787 1.00 88.38 684 ALA A C 1
ATOM 5464 O O . ALA A 1 684 ? 19.730 6.326 -31.122 1.00 88.38 684 ALA A O 1
ATOM 5465 N N . LEU A 1 685 ? 20.063 4.118 -31.264 1.00 89.44 685 LEU A N 1
ATOM 5466 C CA . LEU A 1 685 ? 19.710 3.819 -29.879 1.00 89.44 685 LEU A CA 1
ATOM 5467 C C . LEU A 1 685 ? 20.702 4.449 -28.897 1.00 89.44 685 LEU A C 1
ATOM 5469 O O . LEU A 1 685 ? 20.260 5.086 -27.946 1.00 89.44 685 LEU A O 1
ATOM 5473 N N . ALA A 1 686 ? 22.011 4.335 -29.147 1.00 86.31 686 ALA A N 1
ATOM 5474 C CA . ALA A 1 686 ? 23.038 4.975 -28.322 1.00 86.31 686 ALA A CA 1
ATOM 5475 C C . ALA A 1 686 ? 22.818 6.494 -28.232 1.00 86.31 686 ALA A C 1
ATOM 5477 O O . ALA A 1 686 ? 22.839 7.062 -27.141 1.00 86.31 686 ALA A O 1
ATOM 5478 N N . LEU A 1 687 ? 22.491 7.131 -29.363 1.00 85.06 687 LEU A N 1
ATOM 5479 C CA . LEU A 1 687 ? 22.140 8.549 -29.406 1.00 85.06 687 LEU A CA 1
ATOM 5480 C C . LEU A 1 687 ? 20.878 8.875 -28.589 1.00 85.06 687 LEU A C 1
ATOM 5482 O O . LEU A 1 687 ? 20.842 9.873 -27.870 1.00 85.06 687 LEU A O 1
ATOM 5486 N N . LEU A 1 688 ? 19.812 8.080 -28.719 1.00 88.06 688 LEU A N 1
ATOM 5487 C CA . LEU A 1 688 ? 18.568 8.366 -28.001 1.00 88.06 688 LEU A CA 1
ATOM 5488 C C . LEU A 1 688 ? 18.676 8.100 -26.493 1.00 88.06 688 LEU A C 1
ATOM 5490 O O . LEU A 1 688 ? 18.014 8.796 -25.724 1.00 88.06 688 LEU A O 1
ATOM 5494 N N . VAL A 1 689 ? 19.479 7.118 -26.071 1.00 87.38 689 VAL A N 1
ATOM 5495 C CA . VAL A 1 689 ? 19.770 6.857 -24.652 1.00 87.38 689 VAL A CA 1
ATOM 5496 C C . VAL A 1 689 ? 20.554 8.022 -24.054 1.00 87.38 689 VAL A C 1
ATOM 5498 O O . VAL A 1 689 ? 20.176 8.507 -22.993 1.00 87.38 689 VAL A O 1
ATOM 5501 N N . GLU A 1 690 ? 21.569 8.534 -24.758 1.00 84.50 690 GLU A N 1
ATOM 5502 C CA . GLU A 1 690 ? 22.311 9.736 -24.349 1.00 84.50 690 GLU A CA 1
ATOM 5503 C C . GLU A 1 690 ? 21.381 10.951 -24.213 1.00 84.50 690 GLU A C 1
ATOM 5505 O O . GLU A 1 690 ? 21.424 11.660 -23.212 1.00 84.50 690 GLU A O 1
ATOM 5510 N N . LEU A 1 691 ? 20.461 11.150 -25.164 1.00 85.88 691 LEU A N 1
ATOM 5511 C CA . LEU A 1 691 ? 19.473 12.227 -25.080 1.00 85.88 691 LEU A CA 1
ATOM 5512 C C . LEU A 1 691 ? 18.491 12.044 -23.909 1.00 85.88 691 LEU A C 1
ATOM 5514 O O . LEU A 1 691 ? 18.097 13.028 -23.286 1.00 85.88 691 LEU A O 1
ATOM 5518 N N . GLY A 1 692 ? 18.069 10.809 -23.629 1.00 86.44 692 GLY A N 1
ATOM 5519 C CA . GLY A 1 692 ? 17.207 10.488 -22.490 1.00 86.44 692 GLY A CA 1
ATOM 5520 C C . GLY A 1 692 ? 17.900 10.755 -21.153 1.00 86.44 692 GLY A C 1
ATOM 5521 O O . GLY A 1 692 ? 17.302 11.371 -20.274 1.00 86.44 692 GLY A O 1
ATOM 5522 N N . LEU A 1 693 ? 19.172 10.369 -21.040 1.00 86.06 693 LEU A N 1
ATOM 5523 C CA . LEU A 1 693 ? 20.011 10.628 -19.871 1.00 86.06 693 LEU A CA 1
ATOM 5524 C C . LEU A 1 693 ? 20.219 12.131 -19.654 1.00 86.06 693 LEU A C 1
ATOM 5526 O O . LEU A 1 693 ? 19.971 12.626 -18.561 1.00 86.06 693 LEU A O 1
ATOM 5530 N N . ALA A 1 694 ? 20.545 12.871 -20.717 1.00 84.38 694 ALA A N 1
ATOM 5531 C CA . ALA A 1 694 ? 20.705 14.322 -20.663 1.00 84.38 694 ALA A CA 1
ATOM 5532 C C . ALA A 1 694 ? 19.430 15.049 -20.204 1.00 84.38 694 ALA A C 1
ATOM 5534 O O . ALA A 1 694 ? 19.503 16.093 -19.553 1.00 84.38 694 ALA A O 1
ATOM 5535 N N . GLN A 1 695 ? 18.247 14.519 -20.538 1.00 85.94 695 GLN A N 1
ATOM 5536 C CA . GLN A 1 695 ? 16.987 15.068 -20.040 1.00 85.94 695 GLN A CA 1
ATOM 5537 C C . GLN A 1 695 ? 16.826 14.855 -18.536 1.00 85.94 695 GLN A C 1
ATOM 5539 O O . GLN A 1 695 ? 16.453 15.813 -17.864 1.00 85.94 695 GLN A O 1
ATOM 5544 N N . GLU A 1 696 ? 17.099 13.656 -18.012 1.00 84.75 696 GLU A N 1
ATOM 5545 C CA . GLU A 1 696 ? 17.013 13.407 -16.563 1.00 84.75 696 GLU A CA 1
ATOM 5546 C C . GLU A 1 696 ? 18.045 14.220 -15.784 1.00 84.75 696 GLU A C 1
ATOM 5548 O O . GLU A 1 696 ? 17.682 14.911 -14.835 1.00 84.75 696 GLU A O 1
ATOM 5553 N N . GLU A 1 697 ? 19.294 14.255 -16.251 1.00 82.81 697 GLU A N 1
ATOM 5554 C CA . GLU A 1 697 ? 20.342 15.084 -15.652 1.00 82.81 697 GLU A CA 1
ATOM 5555 C C . GLU A 1 697 ? 19.918 16.550 -15.585 1.00 82.81 697 GLU A C 1
ATOM 5557 O O . GLU A 1 697 ? 20.055 17.193 -14.551 1.00 82.81 697 GLU A O 1
ATOM 5562 N N . MET A 1 698 ? 19.332 17.090 -16.656 1.00 82.94 698 MET A N 1
ATOM 5563 C CA . MET A 1 698 ? 18.850 18.469 -16.657 1.00 82.94 698 MET A CA 1
ATOM 5564 C C . MET A 1 698 ? 17.782 18.722 -15.580 1.00 82.94 698 MET A C 1
ATOM 5566 O O . MET A 1 698 ? 17.798 19.789 -14.965 1.00 82.94 698 MET A O 1
ATOM 5570 N N . PHE A 1 699 ? 16.870 17.775 -15.327 1.00 81.38 699 PHE A N 1
ATOM 5571 C CA . PHE 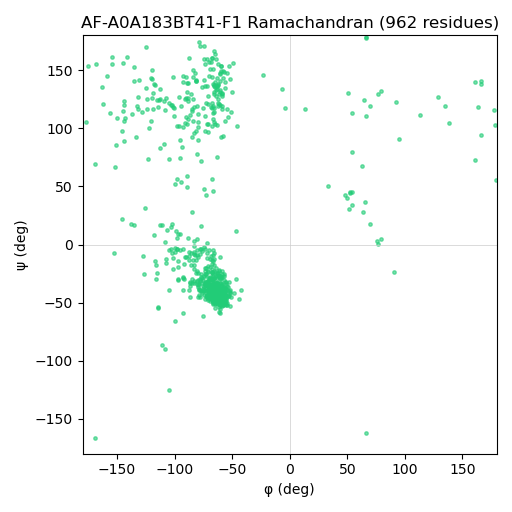A 1 699 ? 15.888 17.907 -14.243 1.00 81.38 699 PHE A CA 1
ATOM 5572 C C . PHE A 1 699 ? 16.561 17.904 -12.868 1.00 81.38 699 PHE A C 1
ATOM 5574 O O . PHE A 1 699 ? 16.261 18.780 -12.050 1.00 81.38 699 PHE A O 1
ATOM 5581 N N . ASP A 1 700 ? 17.505 16.992 -12.643 1.00 81.62 700 ASP A N 1
ATOM 5582 C CA . ASP A 1 700 ? 18.258 16.904 -11.390 1.00 81.62 700 ASP A CA 1
ATOM 5583 C C . ASP A 1 700 ? 19.091 18.168 -11.144 1.00 81.62 700 ASP A C 1
ATOM 5585 O O . ASP A 1 700 ? 19.092 18.720 -10.041 1.00 81.62 700 ASP A O 1
ATOM 5589 N N . LEU A 1 701 ? 19.737 18.697 -12.186 1.00 79.62 701 LEU A N 1
ATOM 5590 C CA . LEU A 1 701 ? 20.523 19.925 -12.112 1.00 79.62 701 LEU A CA 1
ATOM 5591 C C . LEU A 1 701 ? 19.661 21.150 -11.801 1.00 79.62 701 LEU A C 1
ATOM 5593 O O . LEU A 1 701 ? 20.057 21.985 -10.986 1.00 79.62 701 LEU A O 1
ATOM 5597 N N . LEU A 1 702 ? 18.477 21.262 -12.408 1.00 81.81 702 LEU A N 1
ATOM 5598 C CA . LEU A 1 702 ? 17.548 22.359 -12.128 1.00 81.81 702 LEU A CA 1
ATOM 5599 C C . LEU A 1 702 ? 17.012 22.301 -10.693 1.00 81.81 702 LEU A C 1
ATOM 5601 O O . LEU A 1 702 ? 16.908 23.344 -10.045 1.00 81.81 702 LEU A O 1
ATOM 5605 N N . ALA A 1 703 ? 16.714 21.106 -10.176 1.00 81.38 703 ALA A N 1
ATOM 5606 C CA . ALA A 1 703 ? 16.311 20.924 -8.783 1.00 81.38 703 ALA A CA 1
ATOM 5607 C C . ALA A 1 703 ? 17.464 21.236 -7.810 1.00 81.38 703 ALA A C 1
ATOM 5609 O O . ALA A 1 703 ? 17.257 21.875 -6.775 1.00 81.38 703 ALA A O 1
ATOM 5610 N N . ALA A 1 704 ? 18.693 20.848 -8.164 1.00 76.75 704 ALA A N 1
ATOM 5611 C CA . ALA A 1 704 ? 19.891 21.093 -7.368 1.00 76.75 704 ALA A CA 1
ATOM 5612 C C . ALA A 1 704 ? 20.367 22.556 -7.407 1.00 76.75 704 ALA A C 1
ATOM 5614 O O . ALA A 1 704 ? 21.018 23.003 -6.460 1.00 76.75 704 ALA A O 1
ATOM 5615 N N . ALA A 1 705 ? 20.046 23.322 -8.456 1.00 76.31 705 ALA A N 1
ATOM 5616 C CA . ALA A 1 705 ? 20.522 24.694 -8.669 1.00 76.31 705 ALA A CA 1
ATOM 5617 C C . ALA A 1 705 ? 20.256 25.629 -7.473 1.00 76.31 705 ALA A C 1
ATOM 5619 O O . ALA A 1 705 ? 21.106 26.453 -7.117 1.00 76.31 705 ALA A O 1
ATOM 5620 N N . ALA A 1 706 ? 19.110 25.449 -6.803 1.00 72.69 706 ALA A N 1
ATOM 5621 C CA . ALA A 1 706 ? 18.735 26.198 -5.603 1.00 72.69 706 ALA A CA 1
ATOM 5622 C C . ALA A 1 706 ? 19.675 25.943 -4.408 1.00 72.69 706 ALA A C 1
ATOM 5624 O O . ALA A 1 706 ? 19.840 26.819 -3.561 1.00 72.69 706 ALA A O 1
ATOM 5625 N N . PHE A 1 707 ? 20.313 24.771 -4.350 1.00 72.69 707 PHE A N 1
ATOM 5626 C CA . PHE A 1 707 ? 21.199 24.342 -3.264 1.00 72.69 707 PHE A CA 1
ATOM 5627 C C . PHE A 1 707 ? 22.690 24.473 -3.616 1.00 72.69 707 PHE A C 1
ATOM 5629 O O . PHE A 1 707 ? 23.524 24.561 -2.715 1.00 72.69 707 PHE A O 1
ATOM 5636 N N . THR A 1 708 ? 23.030 24.529 -4.909 1.00 68.19 708 THR A N 1
ATOM 5637 C CA . THR A 1 708 ? 24.407 24.627 -5.435 1.00 68.19 708 THR A CA 1
ATOM 5638 C C . THR A 1 708 ? 24.825 26.055 -5.808 1.00 68.19 708 THR A C 1
ATOM 5640 O O . THR A 1 708 ? 25.883 26.258 -6.403 1.00 68.19 708 THR A O 1
ATOM 5643 N N . ASN A 1 709 ? 24.034 27.062 -5.413 1.00 68.56 709 ASN A N 1
ATOM 5644 C CA . ASN A 1 709 ? 24.307 28.489 -5.635 1.00 68.56 709 ASN A CA 1
ATOM 5645 C C . ASN A 1 709 ? 24.340 28.893 -7.128 1.00 68.56 709 ASN A C 1
ATOM 5647 O O . ASN A 1 709 ? 25.008 29.859 -7.512 1.00 68.56 709 ASN A O 1
ATOM 5651 N N . GLN A 1 710 ? 23.604 28.171 -7.978 1.00 68.56 710 GLN A N 1
ATOM 5652 C CA . GLN A 1 710 ? 23.444 28.496 -9.395 1.00 68.56 710 GLN A CA 1
ATOM 5653 C C . GLN A 1 710 ? 22.162 29.295 -9.618 1.00 68.56 710 GLN A C 1
ATOM 5655 O O . GLN A 1 710 ? 21.085 28.751 -9.846 1.00 68.56 710 GLN A O 1
ATOM 5660 N N . ILE A 1 711 ? 22.279 30.619 -9.537 1.00 67.81 711 ILE A N 1
ATOM 5661 C CA . ILE A 1 711 ? 21.137 31.523 -9.693 1.00 67.81 711 ILE A CA 1
ATOM 5662 C C . ILE A 1 711 ? 20.995 31.898 -11.179 1.00 67.81 711 ILE A C 1
ATOM 5664 O O . ILE A 1 711 ? 21.968 32.389 -11.769 1.00 67.81 711 ILE A O 1
ATOM 5668 N N . PRO A 1 712 ? 19.814 31.708 -11.801 1.00 74.25 712 PRO A N 1
ATOM 5669 C CA . PRO A 1 712 ? 19.570 32.181 -13.160 1.00 74.25 712 PRO A CA 1
ATOM 5670 C C . PRO A 1 712 ? 19.727 33.703 -13.224 1.00 74.25 712 PRO A C 1
ATOM 5672 O O . PRO A 1 712 ? 19.425 34.414 -12.267 1.00 74.25 712 PRO A O 1
ATOM 5675 N N . LYS A 1 713 ? 20.210 34.225 -14.357 1.00 72.94 713 LYS A N 1
ATOM 5676 C CA . LYS A 1 713 ? 20.461 35.666 -14.511 1.00 72.94 713 LYS A CA 1
ATOM 5677 C C . LYS A 1 713 ? 19.155 36.452 -14.284 1.00 72.94 713 LYS A C 1
ATOM 5679 O O . LYS A 1 713 ? 18.227 36.274 -15.076 1.00 72.94 713 LYS A O 1
ATOM 5684 N N . PRO A 1 714 ? 19.060 37.313 -13.250 1.00 67.19 714 PRO A N 1
ATOM 5685 C CA . PRO A 1 714 ? 17.846 38.078 -12.997 1.00 67.19 714 PRO A CA 1
ATOM 5686 C C . PRO A 1 714 ? 17.606 39.098 -14.116 1.00 67.19 714 PRO A C 1
ATOM 5688 O O . PRO A 1 714 ? 18.544 39.599 -14.742 1.00 67.19 714 PRO A O 1
ATOM 5691 N N . TYR A 1 715 ? 16.336 39.423 -14.367 1.00 63.59 715 TYR A N 1
ATOM 5692 C CA . TYR A 1 715 ? 15.960 40.433 -15.353 1.00 63.59 715 TYR A CA 1
ATOM 5693 C C . TYR A 1 715 ? 16.449 41.818 -14.902 1.00 63.59 715 TYR A C 1
ATOM 5695 O O . TYR A 1 715 ? 15.887 42.431 -13.994 1.00 63.59 715 TYR A O 1
ATOM 5703 N N . ALA A 1 716 ? 17.505 42.330 -15.534 1.00 64.38 716 ALA A N 1
ATOM 5704 C CA . ALA A 1 716 ? 18.036 43.650 -15.223 1.00 64.38 716 ALA A CA 1
ATOM 5705 C C . ALA A 1 716 ? 17.185 44.744 -15.894 1.00 64.38 716 ALA A C 1
ATOM 5707 O O . ALA A 1 716 ? 17.362 45.043 -17.076 1.00 64.38 716 ALA A O 1
ATOM 5708 N N . LYS A 1 717 ? 16.296 45.408 -15.140 1.00 56.72 717 LYS A N 1
ATOM 5709 C CA . LYS A 1 717 ? 15.866 46.764 -15.525 1.00 56.72 717 LYS A CA 1
ATOM 5710 C C . LYS A 1 717 ? 17.088 47.676 -15.400 1.00 56.72 717 LYS A C 1
ATOM 5712 O O . LYS A 1 717 ? 17.778 47.628 -14.386 1.00 56.72 717 LYS A O 1
ATOM 5717 N N . ARG A 1 718 ? 17.382 48.456 -16.449 1.00 49.34 718 ARG A N 1
ATOM 5718 C CA . ARG A 1 718 ? 18.489 49.428 -16.502 1.00 49.34 718 ARG A CA 1
ATOM 5719 C C . ARG A 1 718 ? 18.520 50.252 -15.208 1.00 49.34 718 ARG A C 1
ATOM 5721 O O . ARG A 1 718 ? 17.668 51.113 -15.059 1.00 49.34 718 ARG A O 1
ATOM 5728 N N . ILE A 1 719 ? 19.442 49.921 -14.300 1.00 52.72 719 ILE A N 1
ATOM 5729 C CA . ILE A 1 719 ? 20.141 50.725 -13.277 1.00 52.72 719 ILE A CA 1
ATOM 5730 C C . ILE A 1 719 ? 20.751 49.719 -12.272 1.00 52.72 719 ILE A C 1
ATOM 5732 O O . ILE A 1 719 ? 20.044 48.951 -11.628 1.00 52.72 719 ILE A O 1
ATOM 5736 N N . ASN A 1 720 ? 22.084 49.731 -12.163 1.00 53.91 720 ASN A N 1
ATOM 5737 C CA . ASN A 1 720 ? 22.920 49.029 -11.173 1.00 53.91 720 ASN A CA 1
ATOM 5738 C C . ASN A 1 720 ? 22.893 47.486 -11.167 1.00 53.91 720 ASN A C 1
ATOM 5740 O O . ASN A 1 720 ? 22.507 46.867 -10.183 1.00 53.91 720 ASN A O 1
ATOM 5744 N N . SER A 1 721 ? 23.424 46.848 -12.214 1.00 53.19 721 SER A N 1
ATOM 5745 C CA . SER A 1 721 ? 23.548 45.380 -12.313 1.00 53.19 721 SER A CA 1
ATOM 5746 C C . SER A 1 721 ? 24.482 44.725 -11.277 1.00 53.19 721 SER A C 1
ATOM 5748 O O . SER A 1 721 ? 24.369 43.528 -11.035 1.00 53.19 721 SER A O 1
ATOM 5750 N N . ALA A 1 722 ? 25.404 45.461 -10.648 1.00 52.84 722 ALA A N 1
ATOM 5751 C CA . ALA A 1 722 ? 26.372 44.881 -9.708 1.00 52.84 722 ALA A CA 1
ATOM 5752 C C . ALA A 1 722 ? 25.851 44.771 -8.259 1.00 52.84 722 ALA A C 1
ATOM 5754 O O . ALA A 1 722 ? 26.212 43.835 -7.545 1.00 52.84 722 ALA A O 1
ATOM 5755 N N . THR A 1 723 ? 24.991 45.693 -7.809 1.00 50.47 723 THR A N 1
ATOM 5756 C CA . THR A 1 723 ? 24.556 45.773 -6.400 1.00 50.47 723 THR A CA 1
ATOM 5757 C C . THR A 1 723 ? 23.268 44.999 -6.108 1.00 50.47 723 THR A C 1
ATOM 5759 O O . THR A 1 723 ? 23.121 44.484 -4.999 1.00 50.47 723 THR A O 1
ATOM 5762 N N . THR A 1 724 ? 22.374 44.819 -7.087 1.00 50.88 724 THR A N 1
ATOM 5763 C CA . THR A 1 724 ? 21.225 43.892 -6.995 1.00 50.88 724 THR A CA 1
ATOM 5764 C C . THR A 1 724 ? 21.686 42.437 -6.941 1.00 50.88 724 THR A C 1
ATOM 5766 O O . THR A 1 724 ? 21.285 41.716 -6.032 1.00 50.88 724 THR A O 1
ATOM 5769 N N . ASN A 1 725 ? 22.661 42.052 -7.775 1.00 53.19 725 ASN A N 1
ATOM 5770 C CA . ASN A 1 725 ? 23.273 40.715 -7.748 1.00 53.19 725 ASN A CA 1
ATOM 5771 C C . ASN A 1 725 ? 23.856 40.338 -6.371 1.00 53.19 725 ASN A C 1
ATOM 5773 O O . ASN A 1 725 ? 23.848 39.168 -5.993 1.00 53.19 725 ASN A O 1
ATOM 5777 N N . ALA A 1 726 ? 24.362 41.309 -5.602 1.00 54.06 726 ALA A N 1
ATOM 5778 C CA . ALA A 1 726 ? 24.902 41.077 -4.262 1.00 54.06 726 ALA A CA 1
ATOM 5779 C C . ALA A 1 726 ? 23.817 40.961 -3.174 1.00 54.06 726 ALA A C 1
ATOM 5781 O O . ALA A 1 726 ? 24.021 40.240 -2.196 1.00 54.06 726 ALA A O 1
ATOM 5782 N N . ARG A 1 727 ? 22.676 41.652 -3.330 1.00 55.72 727 ARG A N 1
ATOM 5783 C CA . ARG A 1 727 ? 21.514 41.538 -2.428 1.00 55.72 727 ARG A CA 1
ATOM 5784 C C . ARG A 1 727 ? 20.764 40.229 -2.653 1.00 55.72 727 ARG A C 1
ATOM 5786 O O . ARG A 1 727 ? 20.495 39.540 -1.676 1.00 55.72 727 ARG A O 1
ATOM 5793 N N . ASP A 1 728 ? 20.554 39.833 -3.904 1.00 54.06 728 ASP A N 1
ATOM 5794 C CA . ASP A 1 728 ? 19.893 38.568 -4.244 1.00 54.06 728 ASP A CA 1
ATOM 5795 C C . ASP A 1 728 ? 20.757 37.370 -3.820 1.00 54.06 728 ASP A C 1
ATOM 5797 O O . ASP A 1 728 ? 20.276 36.465 -3.141 1.00 54.06 728 ASP A O 1
ATOM 5801 N N . ARG A 1 729 ? 22.081 37.425 -4.044 1.00 54.28 729 ARG A N 1
ATOM 5802 C CA . ARG A 1 729 ? 23.024 36.447 -3.464 1.00 54.28 729 ARG A CA 1
ATOM 5803 C C . ARG A 1 729 ? 23.017 36.430 -1.932 1.00 54.28 729 ARG A C 1
ATOM 5805 O O . ARG A 1 729 ? 23.359 35.406 -1.357 1.00 54.28 729 ARG A O 1
ATOM 5812 N N . LYS A 1 730 ? 22.667 37.533 -1.258 1.00 53.91 730 LYS A N 1
ATOM 5813 C CA . LYS A 1 730 ? 22.542 37.604 0.212 1.00 53.91 730 LYS A CA 1
ATOM 5814 C C . LYS A 1 730 ? 21.223 37.021 0.724 1.00 53.91 730 LYS A C 1
ATOM 5816 O O . LYS A 1 730 ? 21.241 36.423 1.790 1.00 53.91 730 LYS A O 1
ATOM 5821 N N . ILE A 1 731 ? 20.118 37.172 -0.006 1.00 54.97 731 ILE A N 1
ATOM 5822 C CA . ILE A 1 731 ? 18.812 36.592 0.358 1.00 54.97 731 ILE A CA 1
ATOM 5823 C C . ILE A 1 731 ? 18.855 35.065 0.212 1.00 54.97 731 ILE A C 1
ATOM 5825 O O . ILE A 1 731 ? 18.350 34.353 1.071 1.00 54.97 731 ILE A O 1
ATOM 5829 N N . PHE A 1 732 ? 19.567 34.560 -0.799 1.00 50.84 732 PHE A N 1
ATOM 5830 C CA . PHE A 1 732 ? 19.795 33.127 -0.987 1.00 50.84 732 PHE A CA 1
ATOM 5831 C C . PHE A 1 732 ? 20.957 32.556 -0.153 1.00 50.84 732 PHE A C 1
ATOM 5833 O O . PHE A 1 732 ? 21.236 31.373 -0.256 1.00 50.84 732 PHE A O 1
ATOM 5840 N N . ARG A 1 733 ? 21.635 33.328 0.717 1.00 49.28 733 ARG A N 1
ATOM 5841 C CA . ARG A 1 733 ? 22.723 32.808 1.585 1.00 49.28 733 ARG A CA 1
ATOM 5842 C C . ARG A 1 733 ? 22.266 31.812 2.656 1.00 49.28 733 ARG A C 1
ATOM 5844 O O . ARG A 1 733 ? 23.125 31.234 3.317 1.00 49.28 733 ARG A O 1
ATOM 5851 N N . SER A 1 734 ? 20.969 31.547 2.803 1.00 51.06 734 SER A N 1
ATOM 5852 C CA . SER A 1 734 ? 20.441 30.390 3.539 1.00 51.06 734 SER A CA 1
ATOM 5853 C C . SER A 1 734 ? 20.617 29.086 2.736 1.00 51.06 734 SER A C 1
ATOM 5855 O O . SER A 1 734 ? 19.671 28.329 2.542 1.00 51.06 734 SER A O 1
ATOM 5857 N N . LEU A 1 735 ? 21.816 28.854 2.196 1.00 59.69 735 LEU A N 1
ATOM 5858 C CA . LEU A 1 735 ? 22.153 27.691 1.377 1.00 59.69 735 LEU A CA 1
ATOM 5859 C C . LEU A 1 735 ? 22.571 26.535 2.286 1.00 59.69 735 LEU A C 1
ATOM 5861 O O . LEU A 1 735 ? 23.462 26.691 3.122 1.00 59.69 735 LEU A O 1
ATOM 5865 N N . LEU A 1 736 ? 21.962 25.369 2.067 1.00 56.59 736 LEU A N 1
ATOM 5866 C CA . LEU A 1 736 ? 22.238 24.095 2.742 1.00 56.59 736 LEU A CA 1
ATOM 5867 C C . LEU A 1 736 ? 23.748 23.830 2.931 1.00 56.59 736 LEU A C 1
ATOM 5869 O O . LEU A 1 736 ? 24.165 23.398 3.999 1.00 56.59 736 LEU A O 1
ATOM 5873 N N . ALA A 1 737 ? 24.572 24.183 1.936 1.00 58.53 737 ALA A N 1
ATOM 5874 C CA . ALA A 1 737 ? 26.031 24.073 1.982 1.00 58.53 737 ALA A CA 1
ATOM 5875 C C . ALA A 1 737 ? 26.670 24.879 3.126 1.00 58.53 737 ALA A C 1
ATOM 5877 O O . ALA A 1 737 ? 27.497 24.362 3.866 1.00 58.53 737 ALA A O 1
ATOM 5878 N N . ILE A 1 738 ? 26.271 26.142 3.296 1.00 61.25 738 ILE A N 1
ATOM 5879 C CA . ILE A 1 738 ? 26.801 27.043 4.330 1.00 61.25 738 ILE A CA 1
ATOM 5880 C C . ILE A 1 738 ? 26.283 26.619 5.709 1.00 61.25 738 ILE A C 1
ATOM 5882 O O . ILE A 1 738 ? 27.007 26.701 6.694 1.00 61.25 738 ILE A O 1
ATOM 5886 N N . VAL A 1 739 ? 25.043 26.130 5.779 1.00 65.25 739 VAL A N 1
ATOM 5887 C CA . VAL A 1 739 ? 24.436 25.610 7.012 1.00 65.25 739 VAL A CA 1
ATOM 5888 C C . VAL A 1 739 ? 25.152 24.337 7.471 1.00 65.25 739 VAL A C 1
ATOM 5890 O O . VAL A 1 739 ? 25.576 24.275 8.618 1.00 65.25 739 VAL A O 1
ATOM 5893 N N . ILE A 1 740 ? 25.361 23.353 6.590 1.00 64.75 740 ILE A N 1
ATOM 5894 C CA . ILE A 1 740 ? 26.034 22.089 6.934 1.00 64.75 740 ILE A CA 1
ATOM 5895 C C . ILE A 1 740 ? 27.520 22.314 7.236 1.00 64.75 740 ILE A C 1
ATOM 5897 O O . ILE A 1 740 ? 28.026 21.731 8.187 1.00 64.75 740 ILE A O 1
ATOM 5901 N N . LEU A 1 741 ? 28.212 23.182 6.490 1.00 65.56 741 LEU A N 1
ATOM 5902 C CA . LEU A 1 741 ? 29.626 23.490 6.746 1.00 65.56 741 LEU A CA 1
ATOM 5903 C C . LEU A 1 741 ? 29.852 24.233 8.072 1.00 65.56 741 LEU A C 1
ATOM 5905 O O . LEU A 1 741 ? 30.911 24.070 8.671 1.00 65.56 741 LEU A O 1
ATOM 5909 N N . ASN A 1 742 ? 28.877 25.024 8.536 1.00 66.81 742 ASN A N 1
ATOM 5910 C CA . ASN A 1 742 ? 29.007 25.807 9.770 1.00 66.81 742 ASN A CA 1
ATOM 5911 C C . ASN A 1 742 ? 28.387 25.136 11.009 1.00 66.81 742 ASN A C 1
ATOM 5913 O O . ASN A 1 742 ? 28.837 25.406 12.119 1.00 66.81 742 ASN A O 1
ATOM 5917 N N . LEU A 1 743 ? 27.343 24.314 10.846 1.00 71.62 743 LEU A N 1
ATOM 5918 C CA . LEU A 1 743 ? 26.581 23.700 11.950 1.00 71.62 743 LEU A CA 1
ATOM 5919 C C . LEU A 1 743 ? 26.666 22.165 11.973 1.00 71.62 743 LEU A C 1
ATOM 5921 O O . LEU A 1 743 ? 26.273 21.549 12.961 1.00 71.62 743 LEU A O 1
ATOM 5925 N N . GLY A 1 744 ? 27.130 21.532 10.894 1.00 68.56 744 GLY A N 1
ATOM 5926 C CA . GLY A 1 744 ? 27.227 20.079 10.783 1.00 68.56 744 GLY A CA 1
ATOM 5927 C C . GLY A 1 744 ? 28.505 19.526 11.411 1.00 68.56 744 GLY A C 1
ATOM 5928 O O . GLY A 1 744 ? 29.576 20.119 11.316 1.00 68.56 744 GLY A O 1
ATOM 5929 N N . GLY A 1 745 ? 28.407 18.344 12.023 1.00 76.06 745 GLY A N 1
ATOM 5930 C CA . GLY A 1 745 ? 29.586 17.585 12.442 1.00 76.06 745 GLY A CA 1
ATOM 5931 C C . GLY A 1 745 ? 30.437 17.134 11.245 1.00 76.06 745 GLY A C 1
ATOM 5932 O O . GLY A 1 745 ? 29.962 17.088 10.109 1.00 76.06 745 GLY A O 1
ATOM 5933 N N . TYR A 1 746 ? 31.686 16.738 11.508 1.00 76.31 746 TYR A N 1
ATOM 5934 C CA . TYR A 1 746 ? 32.667 16.336 10.485 1.00 76.31 746 TYR A CA 1
ATOM 5935 C C . TYR A 1 746 ? 32.120 15.321 9.462 1.00 76.31 746 TYR A C 1
ATOM 5937 O O . TYR A 1 746 ? 32.331 15.468 8.261 1.00 76.31 746 TYR A O 1
ATOM 5945 N N . PHE A 1 747 ? 31.362 14.323 9.925 1.00 73.19 747 PHE A N 1
ATOM 5946 C CA . PHE A 1 747 ? 30.794 13.280 9.066 1.00 73.19 747 PHE A CA 1
ATOM 5947 C C . PHE A 1 747 ? 29.737 13.824 8.089 1.00 73.19 747 PHE A C 1
ATOM 5949 O O . PHE A 1 747 ? 29.747 13.482 6.909 1.00 73.19 747 PHE A O 1
ATOM 5956 N N . CYS A 1 748 ? 28.876 14.740 8.546 1.00 70.00 748 CYS A N 1
ATOM 5957 C CA . CYS A 1 748 ? 27.883 15.399 7.694 1.00 70.00 748 CYS A CA 1
ATOM 5958 C C . CYS A 1 748 ? 28.547 16.285 6.635 1.00 70.00 748 CYS A C 1
ATOM 5960 O O . CYS A 1 748 ? 28.095 16.316 5.492 1.00 70.00 748 CYS A O 1
ATOM 5962 N N . VAL A 1 749 ? 29.637 16.972 6.998 1.00 72.31 749 VAL A N 1
ATOM 5963 C CA . VAL A 1 749 ? 30.424 17.779 6.058 1.00 72.31 749 VAL A CA 1
ATOM 5964 C C . VAL A 1 749 ? 31.073 16.897 4.995 1.00 72.31 749 VAL A C 1
ATOM 5966 O O . VAL A 1 749 ? 30.935 17.197 3.813 1.00 72.31 749 VAL A O 1
ATOM 5969 N N . ALA A 1 750 ? 31.709 15.789 5.385 1.00 71.31 750 ALA A N 1
ATOM 5970 C CA . ALA A 1 750 ? 32.333 14.859 4.445 1.00 71.31 750 ALA A CA 1
ATOM 5971 C C . ALA A 1 750 ? 31.315 14.263 3.453 1.00 71.31 750 ALA A C 1
ATOM 5973 O O . ALA A 1 750 ? 31.555 14.291 2.246 1.00 71.31 750 ALA A O 1
ATOM 5974 N N . ILE A 1 751 ? 30.153 13.802 3.937 1.00 74.44 751 ILE A N 1
ATOM 5975 C CA . ILE A 1 751 ? 29.063 13.299 3.081 1.00 74.44 751 ILE A CA 1
ATOM 5976 C C . ILE A 1 751 ? 28.572 14.390 2.133 1.00 74.44 751 ILE A C 1
ATOM 5978 O O . ILE A 1 751 ? 28.428 14.148 0.935 1.00 74.44 751 ILE A O 1
ATOM 5982 N N . PHE A 1 752 ? 28.344 15.601 2.647 1.00 71.44 752 PHE A N 1
ATOM 5983 C CA . PHE A 1 752 ? 27.900 16.719 1.825 1.00 71.44 752 PHE A CA 1
ATOM 5984 C C . PHE A 1 752 ? 28.933 17.075 0.751 1.00 71.44 752 PHE A C 1
ATOM 5986 O O . PHE A 1 752 ? 28.554 17.304 -0.392 1.00 71.44 752 PHE A O 1
ATOM 5993 N N . THR A 1 753 ? 30.229 17.085 1.077 1.00 69.88 753 THR A N 1
ATOM 5994 C CA . THR A 1 753 ? 31.292 17.344 0.097 1.00 69.88 753 THR A CA 1
ATOM 5995 C C . THR A 1 753 ? 31.318 16.275 -0.993 1.00 69.88 753 THR A C 1
ATOM 5997 O O . THR A 1 753 ? 31.387 16.638 -2.160 1.00 69.88 753 THR A O 1
ATOM 6000 N N . VAL A 1 754 ? 31.198 14.987 -0.650 1.00 74.38 754 VAL A N 1
ATOM 6001 C CA . VAL A 1 754 ? 31.154 13.891 -1.638 1.00 74.38 754 VAL A CA 1
ATOM 6002 C C . VAL A 1 754 ? 29.896 13.962 -2.511 1.00 74.38 754 VAL A C 1
ATOM 6004 O O . VAL A 1 754 ? 29.982 13.843 -3.730 1.00 74.38 754 VAL A O 1
ATOM 6007 N N . GLY A 1 755 ? 28.724 14.207 -1.921 1.00 66.69 755 GLY A N 1
ATOM 6008 C CA . GLY A 1 755 ? 27.490 14.386 -2.688 1.00 66.69 755 GLY A CA 1
ATOM 6009 C C . GLY A 1 755 ? 27.569 15.609 -3.607 1.00 66.69 755 GLY A C 1
ATOM 6010 O O . GLY A 1 755 ? 27.265 15.528 -4.795 1.00 66.69 755 GLY A O 1
ATOM 6011 N N . ALA A 1 756 ? 28.062 16.739 -3.098 1.00 65.81 756 ALA A N 1
ATOM 6012 C CA . ALA A 1 756 ? 28.237 17.960 -3.875 1.00 65.81 756 ALA A CA 1
ATOM 6013 C C . ALA A 1 756 ? 29.280 17.807 -4.993 1.00 65.81 756 ALA A C 1
ATOM 6015 O O . ALA A 1 756 ? 29.100 18.409 -6.048 1.00 65.81 756 ALA A O 1
ATOM 6016 N N . THR A 1 757 ? 30.339 17.007 -4.826 1.00 66.56 757 THR A N 1
ATOM 6017 C CA . THR A 1 757 ? 31.295 16.721 -5.910 1.00 66.56 757 THR A CA 1
ATOM 6018 C C . THR A 1 757 ? 30.717 15.785 -6.963 1.00 66.56 757 THR A C 1
ATOM 6020 O O . THR A 1 757 ? 30.976 15.995 -8.142 1.00 66.56 757 THR A O 1
ATOM 6023 N N . GLN A 1 758 ? 29.876 14.820 -6.586 1.00 65.56 758 GLN A N 1
ATOM 6024 C CA . GLN A 1 758 ? 29.140 13.992 -7.548 1.00 65.56 758 GLN A CA 1
ATOM 6025 C C . GLN A 1 758 ? 28.170 14.839 -8.383 1.00 65.56 758 GLN A C 1
ATOM 6027 O O . GLN A 1 758 ? 28.216 14.792 -9.610 1.00 65.56 758 GLN A O 1
ATOM 6032 N N . PHE A 1 759 ? 27.376 15.703 -7.741 1.00 59.06 759 PHE A N 1
ATOM 6033 C CA . PHE A 1 759 ? 26.493 16.640 -8.445 1.00 59.06 759 PHE A CA 1
ATOM 6034 C C . PHE A 1 759 ? 27.273 17.663 -9.276 1.00 59.06 759 PHE A C 1
ATOM 6036 O O . PHE A 1 759 ? 26.911 17.941 -10.416 1.00 59.06 759 PHE A O 1
ATOM 6043 N N . THR A 1 760 ? 28.370 18.218 -8.753 1.00 58.06 760 THR A N 1
ATOM 6044 C CA . THR A 1 760 ? 29.186 19.168 -9.523 1.00 58.06 760 THR A CA 1
ATOM 6045 C C . THR A 1 760 ? 30.018 18.505 -10.618 1.00 58.06 760 THR A C 1
ATOM 6047 O O . THR A 1 760 ? 30.351 19.189 -11.573 1.00 58.06 760 THR A O 1
ATOM 6050 N N . GLY A 1 761 ? 30.291 17.198 -10.563 1.00 57.81 761 GLY A N 1
ATOM 6051 C CA . GLY A 1 761 ? 30.848 16.428 -11.682 1.00 57.81 761 GLY A CA 1
ATOM 6052 C C . GLY A 1 761 ? 29.890 16.355 -12.878 1.00 57.81 761 GLY A C 1
ATOM 6053 O O . GLY A 1 761 ? 30.327 16.495 -14.022 1.00 57.81 761 GLY A O 1
ATOM 6054 N N . ILE A 1 762 ? 28.584 16.253 -12.602 1.00 54.69 762 ILE A N 1
ATOM 6055 C CA . ILE A 1 762 ? 27.503 16.330 -13.602 1.00 54.69 762 ILE A CA 1
ATOM 6056 C C . ILE A 1 762 ? 27.353 17.773 -14.134 1.00 54.69 762 ILE A C 1
ATOM 6058 O O . ILE A 1 762 ? 27.159 17.983 -15.324 1.00 54.69 762 ILE A O 1
ATOM 6062 N N . ILE A 1 763 ? 27.506 18.794 -13.277 1.00 44.75 763 ILE A N 1
ATOM 6063 C CA . ILE A 1 763 ? 27.436 20.229 -13.648 1.00 44.75 763 ILE A CA 1
ATOM 6064 C C . ILE A 1 763 ? 28.692 20.721 -14.394 1.00 44.75 763 ILE A C 1
ATOM 6066 O O . ILE A 1 763 ? 28.624 21.617 -15.236 1.00 44.75 763 ILE A O 1
ATOM 6070 N N . GLY A 1 764 ? 29.860 20.217 -14.000 1.00 40.69 764 GLY A N 1
ATOM 6071 C CA . GLY A 1 764 ? 31.187 20.734 -14.342 1.00 40.69 764 GLY A CA 1
ATOM 6072 C C . GLY A 1 764 ? 31.782 20.114 -15.597 1.00 40.69 764 GLY A C 1
ATOM 6073 O O . GLY A 1 764 ? 32.762 20.632 -16.131 1.00 40.69 764 GLY A O 1
ATOM 6074 N N . THR A 1 765 ? 31.166 19.051 -16.106 1.00 42.34 765 THR A N 1
ATOM 6075 C CA . THR A 1 765 ? 31.355 18.632 -17.486 1.00 42.34 765 THR A CA 1
ATOM 6076 C C . THR A 1 765 ? 30.252 19.299 -18.304 1.00 42.34 765 THR A C 1
ATOM 6078 O O . THR A 1 765 ? 29.109 18.852 -18.280 1.00 42.34 765 THR A O 1
ATOM 6081 N N . PRO A 1 766 ? 30.522 20.401 -19.034 1.00 40.81 766 PRO A N 1
ATOM 6082 C CA . PRO A 1 766 ? 29.616 20.735 -20.119 1.00 40.81 766 PRO A CA 1
ATOM 6083 C C . PRO A 1 766 ? 29.479 19.470 -20.972 1.00 40.81 766 PRO A C 1
ATOM 6085 O O . PRO A 1 766 ? 30.472 18.764 -21.176 1.00 40.81 766 PRO A O 1
ATOM 6088 N N . MET A 1 767 ? 28.275 19.222 -21.483 1.00 42.22 767 MET A N 1
ATOM 6089 C CA . MET A 1 767 ? 27.871 18.199 -22.470 1.00 42.22 767 MET A CA 1
ATOM 6090 C C . MET A 1 767 ? 28.777 18.080 -23.728 1.00 42.22 767 MET A C 1
ATOM 6092 O O . MET A 1 767 ? 28.425 17.435 -24.706 1.00 42.22 767 MET A O 1
ATOM 6096 N N . ASN A 1 768 ? 29.947 18.716 -23.724 1.00 41.00 768 ASN A N 1
ATOM 6097 C CA . ASN A 1 768 ? 30.921 18.854 -24.788 1.00 41.00 768 ASN A CA 1
ATOM 6098 C C . ASN A 1 768 ? 32.176 17.977 -24.622 1.00 41.00 768 ASN A C 1
ATOM 6100 O O . ASN A 1 768 ? 33.010 18.021 -25.521 1.00 41.00 768 ASN A O 1
ATOM 6104 N N . HIS A 1 769 ? 32.364 17.237 -23.516 1.00 44.34 769 HIS A N 1
ATOM 6105 C CA . HIS A 1 769 ? 33.601 16.454 -23.307 1.00 44.34 769 HIS A CA 1
ATOM 6106 C C . HIS A 1 769 ? 33.429 14.928 -23.251 1.00 44.34 769 HIS A C 1
ATOM 6108 O O . HIS A 1 769 ? 34.384 14.223 -23.565 1.00 44.34 769 HIS A O 1
ATOM 6114 N N . TRP A 1 770 ? 32.248 14.408 -22.902 1.00 51.84 770 TRP A N 1
ATOM 6115 C CA . TRP A 1 770 ? 31.992 12.963 -22.836 1.00 51.84 770 TRP A CA 1
ATOM 6116 C C . TRP A 1 770 ? 30.667 12.629 -23.523 1.00 51.84 770 TRP A C 1
ATOM 6118 O O . TRP A 1 770 ? 29.614 12.670 -22.901 1.00 51.84 770 TRP A O 1
ATOM 6128 N N . SER A 1 771 ? 30.720 12.303 -24.816 1.00 62.69 771 SER A N 1
ATOM 6129 C CA . SER A 1 771 ? 29.573 11.750 -25.543 1.00 62.69 771 SER A CA 1
ATOM 6130 C C . SER A 1 771 ? 29.757 10.241 -25.697 1.00 62.69 771 SER A C 1
ATOM 6132 O O . SER A 1 771 ? 30.732 9.774 -26.295 1.00 62.69 771 SER A O 1
ATOM 6134 N N . ALA A 1 772 ? 28.821 9.461 -25.152 1.00 60.31 772 ALA A N 1
ATOM 6135 C CA . ALA A 1 772 ? 28.812 8.008 -25.302 1.00 60.31 772 ALA A CA 1
ATOM 6136 C C . ALA A 1 772 ? 28.653 7.609 -26.777 1.00 60.31 772 ALA A C 1
ATOM 6138 O O . ALA A 1 772 ? 29.263 6.644 -27.240 1.00 60.31 772 ALA A O 1
ATOM 6139 N N . PHE A 1 773 ? 27.897 8.399 -27.539 1.00 67.44 773 PHE A N 1
ATOM 6140 C CA . PHE A 1 773 ? 27.780 8.275 -28.982 1.00 67.44 773 PHE A CA 1
ATOM 6141 C C . PHE A 1 773 ? 29.107 8.558 -29.706 1.00 67.44 773 PHE A C 1
ATOM 6143 O O . PHE A 1 773 ? 29.475 7.831 -30.628 1.00 67.44 773 PHE A O 1
ATOM 6150 N N . GLN A 1 774 ? 29.885 9.552 -29.268 1.00 67.69 774 GLN A N 1
ATOM 6151 C CA . GLN A 1 774 ? 31.222 9.805 -29.820 1.00 67.69 774 GLN A CA 1
ATOM 6152 C C . GLN A 1 774 ? 32.211 8.678 -29.494 1.00 67.69 774 GLN A C 1
ATOM 6154 O O . GLN A 1 774 ? 32.994 8.293 -30.360 1.00 67.69 774 GLN A O 1
ATOM 6159 N N . LEU A 1 775 ? 32.149 8.106 -28.287 1.00 62.06 775 LEU A N 1
ATOM 6160 C CA . LEU A 1 775 ? 32.927 6.920 -27.915 1.00 62.06 775 LEU A CA 1
ATOM 6161 C C . LEU A 1 775 ? 32.532 5.700 -28.762 1.00 62.06 775 LEU A C 1
ATOM 6163 O O . LEU A 1 775 ? 33.389 4.959 -29.238 1.00 62.06 775 LEU A O 1
ATOM 6167 N N . ALA A 1 776 ? 31.234 5.507 -28.998 1.00 61.66 776 ALA A N 1
ATOM 6168 C CA . ALA A 1 776 ? 30.726 4.465 -29.882 1.00 61.66 776 ALA A CA 1
ATOM 6169 C C . ALA A 1 776 ? 31.277 4.613 -31.309 1.00 61.66 776 ALA A C 1
ATOM 6171 O O . ALA A 1 776 ? 31.725 3.638 -31.917 1.00 61.66 776 ALA A O 1
ATOM 6172 N N . LEU A 1 777 ? 31.291 5.846 -31.823 1.00 66.56 777 LEU A N 1
ATOM 6173 C CA . LEU A 1 777 ? 31.835 6.177 -33.136 1.00 66.56 777 LEU A CA 1
ATOM 6174 C C . LEU A 1 777 ? 33.356 5.997 -33.207 1.00 66.56 777 LEU A C 1
ATOM 6176 O O . LEU A 1 777 ? 33.841 5.451 -34.196 1.00 66.56 777 LEU A O 1
ATOM 6180 N N . SER A 1 778 ? 34.113 6.403 -32.184 1.00 62.28 778 SER A N 1
ATOM 6181 C CA . SER A 1 778 ? 35.576 6.261 -32.165 1.00 62.28 778 SER A CA 1
ATOM 6182 C C . SER A 1 778 ? 36.010 4.798 -32.043 1.00 62.28 778 SER A C 1
ATOM 6184 O O . SER A 1 778 ? 36.920 4.357 -32.746 1.00 62.28 778 SER A O 1
ATOM 6186 N N . LEU A 1 779 ? 35.309 3.994 -31.240 1.00 61.28 779 LEU A N 1
ATOM 6187 C CA . LEU A 1 779 ? 35.535 2.550 -31.167 1.00 61.28 779 LEU A CA 1
ATOM 6188 C C . LEU A 1 779 ? 35.193 1.857 -32.491 1.00 61.28 779 LEU A C 1
ATOM 6190 O O . LEU A 1 779 ? 35.948 0.990 -32.938 1.00 61.28 779 LEU A O 1
ATOM 6194 N N . ALA A 1 780 ? 34.109 2.268 -33.155 1.00 60.66 780 ALA A N 1
ATOM 6195 C CA . ALA A 1 780 ? 33.803 1.806 -34.506 1.00 60.66 780 ALA A CA 1
ATOM 6196 C C . ALA A 1 780 ? 34.897 2.226 -35.509 1.00 60.66 780 ALA A C 1
ATOM 6198 O O . ALA A 1 780 ? 35.286 1.429 -36.363 1.00 60.66 780 ALA A O 1
ATOM 6199 N N . GLN A 1 781 ? 35.456 3.435 -35.381 1.00 65.00 781 GLN A N 1
ATOM 6200 C CA . GLN A 1 781 ? 36.541 3.940 -36.227 1.00 65.00 781 GLN A CA 1
ATOM 6201 C C . GLN A 1 781 ? 37.811 3.093 -36.114 1.00 65.00 781 GLN A C 1
ATOM 6203 O O . GLN A 1 781 ? 38.332 2.643 -37.134 1.00 65.00 781 GLN A O 1
ATOM 6208 N N . VAL A 1 782 ? 38.279 2.824 -34.890 1.00 60.66 782 VAL A N 1
ATOM 6209 C CA . VAL A 1 782 ? 39.473 1.997 -34.628 1.00 60.66 782 VAL A CA 1
ATOM 6210 C C . VAL A 1 782 ? 39.311 0.598 -35.230 1.00 60.66 782 VAL A C 1
ATOM 6212 O O . VAL A 1 782 ? 40.236 0.056 -35.836 1.00 60.66 782 VAL A O 1
ATOM 6215 N N . GLN A 1 783 ? 38.116 0.019 -35.121 1.00 60.41 783 GLN A N 1
ATOM 6216 C CA . GLN A 1 783 ? 37.825 -1.313 -35.655 1.00 60.41 783 GLN A CA 1
ATOM 6217 C C . GLN A 1 783 ? 37.808 -1.351 -37.186 1.00 60.41 783 GLN A C 1
ATOM 6219 O O . GLN A 1 783 ? 38.267 -2.328 -37.779 1.00 60.41 783 GLN A O 1
ATOM 6224 N N . ILE A 1 784 ? 37.304 -0.295 -37.826 1.00 61.38 784 ILE A N 1
ATOM 6225 C CA . ILE A 1 784 ? 37.255 -0.180 -39.286 1.00 61.38 784 ILE A CA 1
ATOM 6226 C C . ILE A 1 784 ? 38.651 0.124 -39.861 1.00 61.38 784 ILE A C 1
ATOM 6228 O O . ILE A 1 784 ? 39.016 -0.451 -40.884 1.00 61.38 784 ILE A O 1
ATOM 6232 N N . GLN A 1 785 ? 39.450 0.974 -39.204 1.00 56.38 785 GLN A N 1
ATOM 6233 C CA . GLN A 1 785 ? 40.805 1.348 -39.640 1.00 56.38 785 GLN A CA 1
ATOM 6234 C C . GLN A 1 785 ? 41.845 0.233 -39.437 1.00 56.38 785 GLN A C 1
ATOM 6236 O O . GLN A 1 785 ? 42.757 0.097 -40.251 1.00 56.38 785 GLN A O 1
ATOM 6241 N N . GLY A 1 786 ? 41.693 -0.607 -38.404 1.00 48.84 786 GLY A N 1
ATOM 6242 C CA . GLY A 1 786 ? 42.547 -1.783 -38.178 1.00 48.84 786 GLY A CA 1
ATOM 6243 C C . GLY A 1 786 ? 42.409 -2.875 -39.249 1.00 48.84 786 GLY A C 1
ATOM 6244 O O . GLY A 1 786 ? 43.165 -3.845 -39.262 1.00 48.84 786 GLY A O 1
ATOM 6245 N N . GLN A 1 787 ? 41.455 -2.732 -40.168 1.00 50.66 787 GLN A N 1
ATOM 6246 C CA . GLN A 1 787 ? 41.269 -3.620 -41.303 1.00 50.66 787 GLN A CA 1
ATOM 6247 C C . GLN A 1 787 ? 41.596 -2.849 -42.579 1.00 50.66 787 GLN A C 1
ATOM 6249 O O . GLN A 1 787 ? 41.129 -1.732 -42.765 1.00 50.66 787 GLN A O 1
ATOM 6254 N N . GLN A 1 788 ? 42.368 -3.438 -43.495 1.00 47.00 788 GLN A N 1
ATOM 6255 C CA . GLN A 1 788 ? 42.627 -2.876 -44.828 1.00 47.00 788 GLN A CA 1
ATOM 6256 C C . GLN A 1 788 ? 41.350 -2.881 -45.708 1.00 47.00 788 GLN A C 1
ATOM 6258 O O . GLN A 1 788 ? 41.319 -3.454 -46.791 1.00 47.00 788 GLN A O 1
ATOM 6263 N N . LEU A 1 789 ? 40.263 -2.256 -45.246 1.00 47.22 789 LEU A N 1
ATOM 6264 C CA . LEU A 1 789 ? 39.016 -1.983 -45.968 1.00 47.22 789 LEU A CA 1
ATOM 6265 C C . LEU A 1 789 ? 39.126 -0.677 -46.788 1.00 47.22 789 LEU A C 1
ATOM 6267 O O . LEU A 1 789 ? 38.143 0.016 -47.046 1.00 47.22 789 LEU A O 1
ATOM 6271 N N . SER A 1 790 ? 40.334 -0.312 -47.222 1.00 40.84 790 SER A N 1
ATOM 6272 C CA . SER A 1 790 ? 40.620 0.956 -47.907 1.00 40.84 790 SER A CA 1
ATOM 6273 C C . SER A 1 790 ? 39.967 1.086 -49.294 1.00 40.84 790 SER A C 1
ATOM 6275 O O . SER A 1 790 ? 39.946 2.184 -49.851 1.00 40.84 790 SER A O 1
ATOM 6277 N N . SER A 1 791 ? 39.378 0.013 -49.837 1.00 41.66 791 SER A N 1
ATOM 6278 C CA . SER A 1 791 ? 38.760 -0.027 -51.172 1.00 41.66 791 SER A CA 1
ATOM 6279 C C . SER A 1 791 ? 37.223 -0.103 -51.197 1.00 41.66 791 SER A C 1
ATOM 6281 O O . SER A 1 791 ? 36.647 -0.144 -52.280 1.00 41.66 791 SER A O 1
ATOM 6283 N N . VAL A 1 792 ? 36.528 -0.077 -50.049 1.00 40.81 792 VAL A N 1
ATOM 6284 C CA . VAL A 1 792 ? 35.069 -0.356 -49.968 1.00 40.81 792 VAL A CA 1
ATOM 6285 C C . VAL A 1 792 ? 34.156 0.765 -50.513 1.00 40.81 792 VAL A C 1
ATOM 6287 O O . VAL A 1 792 ? 32.946 0.580 -50.638 1.00 40.81 792 VAL A O 1
ATOM 6290 N N . GLY A 1 793 ? 34.708 1.909 -50.930 1.00 39.94 793 GLY A N 1
ATOM 6291 C CA . GLY A 1 793 ? 33.940 3.102 -51.326 1.00 39.94 793 GLY A CA 1
ATOM 6292 C C . GLY A 1 793 ? 32.973 2.957 -52.515 1.00 39.94 793 GLY A C 1
ATOM 6293 O O . GLY A 1 793 ? 32.163 3.855 -52.745 1.00 39.94 793 GLY A O 1
ATOM 6294 N N . SER A 1 794 ? 33.017 1.852 -53.266 1.00 41.38 794 SER A N 1
ATOM 6295 C CA . SER A 1 794 ? 32.133 1.591 -54.415 1.00 41.38 794 SER A CA 1
ATOM 6296 C C . SER A 1 794 ? 30.911 0.711 -54.109 1.00 41.38 794 SER A C 1
ATOM 6298 O O . SER A 1 794 ? 29.946 0.735 -54.873 1.00 41.38 794 SER A O 1
ATOM 6300 N N . ALA A 1 795 ? 30.911 -0.054 -53.010 1.00 35.97 795 ALA A N 1
ATOM 6301 C CA . ALA A 1 795 ? 29.871 -1.059 -52.742 1.00 35.97 795 ALA A CA 1
ATOM 6302 C C . ALA A 1 795 ? 28.681 -0.532 -51.911 1.00 35.97 795 ALA A C 1
ATOM 6304 O O . ALA A 1 795 ? 27.557 -0.997 -52.083 1.00 35.97 795 ALA A O 1
ATOM 6305 N N . SER A 1 796 ? 28.888 0.454 -51.029 1.00 38.47 796 SER A N 1
ATOM 6306 C CA . SER A 1 796 ? 27.808 1.041 -50.211 1.00 38.47 796 SER A CA 1
ATOM 6307 C C . SER A 1 796 ? 27.038 2.157 -50.931 1.00 38.47 796 SER A C 1
ATOM 6309 O O . SER A 1 796 ? 25.837 2.312 -50.720 1.00 38.47 796 SER A O 1
ATOM 6311 N N . SER A 1 797 ? 27.697 2.889 -51.836 1.00 41.25 797 SER A N 1
ATOM 6312 C CA . SER A 1 797 ? 27.095 3.911 -52.715 1.00 41.25 797 SER A CA 1
ATOM 6313 C C . SER A 1 797 ? 26.174 3.341 -53.782 1.00 41.25 797 SER A C 1
ATOM 6315 O O . SER A 1 797 ? 25.173 3.946 -54.166 1.00 41.25 797 SER A O 1
ATOM 6317 N N . SER A 1 798 ? 26.460 2.122 -54.213 1.00 44.81 798 SER A N 1
ATOM 6318 C CA . SER A 1 798 ? 25.647 1.377 -55.162 1.00 44.81 798 SER A CA 1
ATOM 6319 C C . SER A 1 798 ? 24.447 0.683 -54.512 1.00 44.81 798 SER A C 1
ATOM 6321 O O . SER A 1 798 ? 23.450 0.493 -55.195 1.00 44.81 798 SER A O 1
ATOM 6323 N N . LEU A 1 799 ? 24.465 0.368 -53.212 1.00 42.12 799 LEU A N 1
ATOM 6324 C CA . LEU A 1 799 ? 23.370 -0.352 -52.540 1.00 42.12 799 LEU A CA 1
ATOM 6325 C C . LEU A 1 799 ? 22.059 0.461 -52.522 1.00 42.12 799 LEU A C 1
ATOM 6327 O O . LEU A 1 799 ? 21.030 -0.006 -53.005 1.00 42.12 799 LEU A O 1
ATOM 6331 N N . SER A 1 800 ? 22.113 1.717 -52.064 1.00 42.03 800 SER A N 1
ATOM 6332 C CA . SER A 1 800 ? 20.952 2.625 -52.052 1.00 42.03 800 SER A CA 1
ATOM 6333 C C . SER A 1 800 ? 20.584 3.116 -53.456 1.00 42.03 800 SER A C 1
ATOM 6335 O O . SER A 1 800 ? 19.408 3.282 -53.778 1.00 42.03 800 SER A O 1
ATOM 6337 N N . SER A 1 801 ? 21.581 3.300 -54.322 1.00 40.00 801 SER A N 1
ATOM 6338 C CA . SER A 1 801 ? 21.398 3.768 -55.694 1.00 40.00 801 SER A CA 1
ATOM 6339 C C . SER A 1 801 ? 20.741 2.725 -56.602 1.00 40.00 801 SER A C 1
ATOM 6341 O O . SER A 1 801 ? 19.771 3.026 -57.295 1.00 40.00 801 SER A O 1
ATOM 6343 N N . VAL A 1 802 ? 21.216 1.480 -56.577 1.00 36.88 802 VAL A N 1
ATOM 6344 C CA . VAL A 1 802 ? 20.733 0.396 -57.447 1.00 36.88 802 VAL A CA 1
ATOM 6345 C C . VAL A 1 802 ? 19.344 -0.048 -57.031 1.00 36.88 802 VAL A C 1
ATOM 6347 O O . VAL A 1 802 ? 18.467 -0.189 -57.877 1.00 36.88 802 VAL A O 1
ATOM 6350 N N . GLU A 1 803 ? 19.094 -0.207 -55.736 1.00 40.69 803 GLU A N 1
ATOM 6351 C CA . GLU A 1 803 ? 17.821 -0.727 -55.248 1.00 40.69 803 GLU A CA 1
ATOM 6352 C C . GLU A 1 803 ? 16.657 0.267 -55.437 1.00 40.69 803 GLU A C 1
ATOM 6354 O O . GLU A 1 803 ? 15.527 -0.130 -55.754 1.00 40.69 803 GLU A O 1
ATOM 6359 N N . ASN A 1 804 ? 16.943 1.570 -55.328 1.00 41.78 804 ASN A N 1
ATOM 6360 C CA . ASN A 1 804 ? 15.988 2.645 -55.601 1.00 41.78 804 ASN A CA 1
ATOM 6361 C C . ASN A 1 804 ? 15.687 2.781 -57.100 1.00 41.78 804 ASN A C 1
ATOM 6363 O O . ASN A 1 804 ? 14.523 2.944 -57.472 1.00 41.78 804 ASN A O 1
ATOM 6367 N N . VAL A 1 805 ? 16.703 2.649 -57.956 1.00 37.53 805 VAL A N 1
ATOM 6368 C CA . VAL A 1 805 ? 16.574 2.669 -59.421 1.00 37.53 805 VAL A CA 1
ATOM 6369 C C . VAL A 1 805 ? 15.800 1.447 -59.935 1.00 37.53 805 VAL A C 1
ATOM 6371 O O . VAL A 1 805 ? 14.823 1.598 -60.670 1.00 37.53 805 VAL A O 1
ATOM 6374 N N . TYR A 1 806 ? 16.159 0.239 -59.493 1.00 37.06 806 TYR A N 1
ATOM 6375 C CA . TYR A 1 806 ? 15.571 -1.016 -59.977 1.00 37.06 806 TYR A CA 1
ATOM 6376 C C . TYR A 1 806 ? 14.161 -1.273 -59.422 1.00 37.06 806 TYR A C 1
ATOM 6378 O O . TYR A 1 806 ? 13.269 -1.715 -60.149 1.00 37.06 806 TYR A O 1
ATOM 6386 N N . GLY A 1 807 ? 13.920 -0.967 -58.139 1.00 38.22 807 GLY A N 1
ATOM 6387 C CA . GLY A 1 807 ? 12.626 -1.200 -57.485 1.00 38.22 807 GLY A CA 1
ATOM 6388 C C . GLY A 1 807 ? 11.484 -0.332 -58.027 1.00 38.22 807 GLY A C 1
ATOM 6389 O O . GLY A 1 807 ? 10.322 -0.733 -57.962 1.00 38.22 807 GLY A O 1
ATOM 6390 N N . THR A 1 808 ? 11.807 0.836 -58.588 1.00 33.00 808 THR A N 1
ATOM 6391 C CA . THR A 1 808 ? 10.823 1.769 -59.161 1.00 33.00 808 THR A CA 1
ATOM 6392 C C . THR A 1 808 ? 10.476 1.401 -60.610 1.00 33.00 808 THR A C 1
ATOM 6394 O O . THR A 1 808 ? 9.320 1.524 -61.003 1.00 33.00 808 THR A O 1
ATOM 6397 N N . LEU A 1 809 ? 11.431 0.853 -61.374 1.00 30.05 809 LEU A N 1
ATOM 6398 C CA . LEU A 1 809 ? 11.226 0.378 -62.751 1.00 30.05 809 LEU A CA 1
ATOM 6399 C C . LEU A 1 809 ? 10.500 -0.977 -62.824 1.00 30.05 809 LEU A C 1
ATOM 6401 O O . LEU A 1 809 ? 9.672 -1.183 -63.709 1.00 30.05 809 LEU A O 1
ATOM 6405 N N . LYS A 1 810 ? 10.717 -1.877 -61.853 1.00 34.34 810 LYS A N 1
ATOM 6406 C CA . LYS A 1 810 ? 10.047 -3.195 -61.802 1.00 34.34 810 LYS A CA 1
ATOM 6407 C C . LYS A 1 810 ? 8.531 -3.114 -61.534 1.00 34.34 810 LYS A C 1
ATOM 6409 O O . LYS A 1 810 ? 7.821 -4.077 -61.789 1.00 34.34 810 LYS A O 1
ATOM 6414 N N . LYS A 1 811 ? 8.023 -1.974 -61.043 1.00 37.94 811 LYS A N 1
ATOM 6415 C CA . LYS A 1 811 ? 6.582 -1.721 -60.824 1.00 37.94 811 LYS A CA 1
ATOM 6416 C C . LYS A 1 811 ? 5.829 -1.262 -62.087 1.00 37.94 811 LYS A C 1
ATOM 6418 O O . LYS A 1 811 ? 4.614 -1.118 -62.021 1.00 37.94 811 LYS A O 1
ATOM 6423 N N . GLY A 1 812 ? 6.523 -1.009 -63.202 1.00 29.94 812 GLY A N 1
ATOM 6424 C CA . GLY A 1 812 ? 5.948 -0.416 -64.419 1.00 29.94 812 GLY A CA 1
ATOM 6425 C C . GLY A 1 812 ? 5.993 -1.288 -65.677 1.00 29.94 812 GLY A C 1
ATOM 6426 O O . GLY A 1 812 ? 5.690 -0.782 -66.751 1.00 29.94 812 GLY A O 1
ATOM 6427 N N . VAL A 1 813 ? 6.376 -2.566 -65.581 1.00 26.09 813 VAL A N 1
ATOM 6428 C CA . VAL A 1 813 ? 6.472 -3.476 -66.738 1.00 26.09 813 VAL A CA 1
ATOM 6429 C C . VAL A 1 813 ? 5.696 -4.767 -66.441 1.00 26.09 813 VAL A C 1
ATOM 6431 O O . VAL A 1 813 ? 6.106 -5.509 -65.547 1.00 26.09 813 VAL A O 1
ATOM 6434 N N . PRO A 1 814 ? 4.593 -5.073 -67.154 1.00 26.95 814 PRO A N 1
ATOM 6435 C CA . PRO A 1 814 ? 3.947 -6.372 -67.071 1.00 26.95 814 PRO A CA 1
ATOM 6436 C C . PRO A 1 814 ? 4.683 -7.336 -68.005 1.00 26.95 814 PRO A C 1
ATOM 6438 O O . PRO A 1 814 ? 4.419 -7.367 -69.202 1.00 26.95 814 PRO A O 1
ATOM 6441 N N . ILE A 1 815 ? 5.625 -8.118 -67.478 1.00 25.16 815 ILE A N 1
ATOM 6442 C CA . ILE A 1 815 ? 6.131 -9.309 -68.174 1.00 25.16 815 ILE A CA 1
ATOM 6443 C C . ILE A 1 815 ? 6.132 -10.465 -67.175 1.00 25.16 815 ILE A C 1
ATOM 6445 O O . ILE A 1 815 ? 6.602 -10.334 -66.044 1.00 25.16 815 ILE A O 1
ATOM 6449 N N . GLY A 1 816 ? 5.488 -11.551 -67.595 1.00 26.62 816 GLY A N 1
ATOM 6450 C CA . GLY A 1 816 ? 5.070 -12.669 -66.769 1.00 26.62 816 GLY A CA 1
ATOM 6451 C C . GLY A 1 816 ? 6.189 -13.505 -66.151 1.00 26.62 816 GLY A C 1
ATOM 6452 O O . GLY A 1 816 ? 7.355 -13.451 -66.533 1.00 26.62 816 GLY A O 1
ATOM 6453 N N . SER A 1 817 ? 5.742 -14.320 -65.194 1.00 28.83 817 SER A N 1
ATOM 6454 C CA . SER A 1 817 ? 6.347 -15.585 -64.769 1.00 28.83 817 SER A CA 1
ATOM 6455 C C . SER A 1 817 ? 7.826 -15.552 -64.367 1.00 28.83 817 SER A C 1
ATOM 6457 O O . SER A 1 817 ? 8.692 -16.054 -65.073 1.00 28.83 817 SER A O 1
ATOM 6459 N N . SER A 1 818 ? 8.091 -15.109 -63.139 1.00 23.16 818 SER A N 1
ATOM 6460 C CA . SER A 1 818 ? 9.046 -15.812 -62.273 1.00 23.16 818 SER A CA 1
ATOM 6461 C C . SER A 1 818 ? 8.645 -15.587 -60.816 1.00 23.16 818 SER A C 1
ATOM 6463 O O . SER A 1 818 ? 9.078 -14.644 -60.149 1.00 23.16 818 SER A O 1
ATOM 6465 N N . SER A 1 819 ? 7.738 -16.440 -60.354 1.00 25.05 819 SER A N 1
ATOM 6466 C CA . SER A 1 819 ? 7.425 -16.664 -58.949 1.00 25.05 819 SER A CA 1
ATOM 6467 C C . SER A 1 819 ? 8.707 -16.988 -58.181 1.00 25.05 819 SER A C 1
ATOM 6469 O O . SER A 1 819 ? 9.268 -18.070 -58.335 1.00 25.05 819 SER A O 1
ATOM 6471 N N . ILE A 1 820 ? 9.167 -16.070 -57.330 1.00 26.69 820 ILE A N 1
ATOM 6472 C CA . ILE A 1 820 ? 10.085 -16.428 -56.247 1.00 26.69 820 ILE A CA 1
ATOM 6473 C C . ILE A 1 820 ? 9.210 -17.021 -55.141 1.00 26.69 820 ILE A C 1
ATOM 6475 O O . ILE A 1 820 ? 8.679 -16.305 -54.295 1.00 26.69 820 ILE A O 1
ATOM 6479 N N . SER A 1 821 ? 9.011 -18.335 -55.197 1.00 23.42 821 SER A N 1
ATOM 6480 C CA . SER A 1 821 ? 8.544 -19.130 -54.066 1.00 23.42 821 SER A CA 1
ATOM 6481 C C . SER A 1 821 ? 9.650 -19.164 -53.009 1.00 23.42 821 SER A C 1
ATOM 6483 O O . SER A 1 821 ? 10.751 -19.641 -53.282 1.00 23.42 821 SER A O 1
ATOM 6485 N N . MET A 1 822 ? 9.381 -18.640 -51.812 1.00 27.33 822 MET A N 1
ATOM 6486 C CA . MET A 1 822 ? 10.225 -18.863 -50.635 1.00 27.33 822 MET A CA 1
ATOM 6487 C C . MET A 1 822 ? 9.723 -20.097 -49.877 1.00 27.33 822 MET A C 1
ATOM 6489 O O . MET A 1 822 ? 8.562 -20.087 -49.470 1.00 27.33 822 MET A O 1
ATOM 6493 N N . PRO A 1 823 ? 10.563 -21.113 -49.613 1.00 23.45 823 PRO A N 1
ATOM 6494 C CA . PRO A 1 823 ? 10.354 -21.991 -48.477 1.00 23.45 823 PRO A CA 1
ATOM 6495 C C . PRO A 1 823 ? 10.876 -21.261 -47.231 1.00 23.45 823 PRO A C 1
ATOM 6497 O O . PRO A 1 823 ? 12.079 -21.081 -47.056 1.00 23.45 823 PRO A O 1
ATOM 6500 N N . LEU A 1 824 ? 9.953 -20.767 -46.408 1.00 30.33 824 LEU A N 1
ATOM 6501 C CA . LEU A 1 824 ? 10.196 -20.433 -45.008 1.00 30.33 824 LEU A CA 1
ATOM 6502 C C . LEU A 1 824 ? 9.530 -21.541 -44.198 1.00 30.33 824 LEU A C 1
ATOM 6504 O O . LEU A 1 824 ? 8.330 -21.775 -44.350 1.00 30.33 824 LEU A O 1
ATOM 6508 N N . ASP A 1 825 ? 10.316 -22.229 -43.378 1.00 30.06 825 ASP A N 1
ATOM 6509 C CA . ASP A 1 825 ? 9.790 -23.155 -42.383 1.00 30.06 825 ASP A CA 1
ATOM 6510 C C . ASP A 1 825 ? 8.896 -22.373 -41.408 1.00 30.06 825 ASP A C 1
ATOM 6512 O O . ASP A 1 825 ? 9.338 -21.422 -40.757 1.00 30.06 825 ASP A O 1
ATOM 6516 N N . GLY A 1 826 ? 7.620 -22.757 -41.339 1.00 27.78 826 GLY A N 1
ATOM 6517 C CA . GLY A 1 826 ? 6.596 -22.119 -40.507 1.00 27.78 826 GLY A CA 1
ATOM 6518 C C . GLY A 1 826 ? 5.771 -21.074 -41.260 1.00 27.78 826 GLY A C 1
ATOM 6519 O O . GLY A 1 826 ? 6.113 -19.895 -41.316 1.00 27.78 826 GLY A O 1
ATOM 6520 N N . GLY A 1 827 ? 4.659 -21.525 -41.843 1.00 26.41 827 GLY A N 1
ATOM 6521 C CA . GLY A 1 827 ? 3.833 -20.751 -42.761 1.00 26.41 827 GLY A CA 1
ATOM 6522 C C . GLY A 1 827 ? 3.119 -19.540 -42.159 1.00 26.41 827 GLY A C 1
ATOM 6523 O O . GLY A 1 827 ? 2.377 -19.670 -41.196 1.00 26.41 827 GLY A O 1
ATOM 6524 N N . VAL A 1 828 ? 3.248 -18.400 -42.845 1.00 25.56 828 VAL A N 1
ATOM 6525 C CA . VAL A 1 828 ? 2.136 -17.511 -43.220 1.00 25.56 828 VAL A CA 1
ATOM 6526 C C . VAL A 1 828 ? 2.481 -16.920 -44.593 1.00 25.56 828 VAL A C 1
ATOM 6528 O O . VAL A 1 828 ? 3.461 -16.194 -44.751 1.00 25.56 828 VAL A O 1
ATOM 6531 N N . GLN A 1 829 ? 1.694 -17.264 -45.612 1.00 26.05 829 GLN A N 1
ATOM 6532 C CA . GLN A 1 829 ? 1.821 -16.740 -46.972 1.00 26.05 829 GLN A CA 1
ATOM 6533 C C . GLN A 1 829 ? 1.171 -15.350 -47.046 1.00 26.05 829 GLN A C 1
ATOM 6535 O O . GLN A 1 829 ? -0.048 -15.238 -46.961 1.00 26.05 829 GLN A O 1
ATOM 6540 N N . GLN A 1 830 ? 1.954 -14.287 -47.248 1.00 30.11 830 GLN A N 1
ATOM 6541 C CA . GLN A 1 830 ? 1.421 -13.005 -47.726 1.00 30.11 830 GLN A CA 1
ATOM 6542 C C . GLN A 1 830 ? 2.147 -12.571 -49.002 1.00 30.11 830 GLN A C 1
ATOM 6544 O O . GLN A 1 830 ? 3.357 -12.345 -49.028 1.00 30.11 830 GLN A O 1
ATOM 6549 N N . GLN A 1 831 ? 1.364 -12.493 -50.079 1.00 27.56 831 GLN A N 1
ATOM 6550 C CA . GLN A 1 831 ? 1.753 -12.030 -51.408 1.00 27.56 831 GLN A CA 1
ATOM 6551 C C . GLN A 1 831 ? 2.208 -10.563 -51.344 1.00 27.56 831 GLN A C 1
ATOM 6553 O O . GLN A 1 831 ? 1.460 -9.676 -50.943 1.00 27.56 831 GLN A O 1
ATOM 6558 N N . GLN A 1 832 ? 3.454 -10.296 -51.738 1.00 34.34 832 GLN A N 1
ATOM 6559 C CA . GLN A 1 832 ? 4.056 -8.965 -51.662 1.00 34.34 832 GLN A CA 1
ATOM 6560 C C . GLN A 1 832 ? 3.682 -8.107 -52.880 1.00 34.34 832 GLN A C 1
ATOM 6562 O O . GLN A 1 832 ? 4.233 -8.268 -53.970 1.00 34.34 832 GLN A O 1
ATOM 6567 N N . HIS A 1 833 ? 2.797 -7.129 -52.687 1.00 32.06 833 HIS A N 1
ATOM 6568 C CA . HIS A 1 833 ? 2.689 -5.959 -53.560 1.00 32.06 833 HIS A CA 1
ATOM 6569 C C . HIS A 1 833 ? 3.480 -4.783 -52.957 1.00 32.06 833 HIS A C 1
ATOM 6571 O O . HIS A 1 833 ? 3.030 -4.098 -52.050 1.00 32.06 833 HIS A O 1
ATOM 6577 N N . GLY A 1 834 ? 4.681 -4.530 -53.487 1.00 48.78 834 GLY A N 1
ATOM 6578 C CA . GLY A 1 834 ? 5.262 -3.186 -53.582 1.00 48.78 834 GLY A CA 1
ATOM 6579 C C . GLY A 1 834 ? 5.633 -2.389 -52.316 1.00 48.78 834 GLY A C 1
ATOM 6580 O O . GLY A 1 834 ? 5.522 -1.165 -52.380 1.00 48.78 834 GLY A O 1
ATOM 6581 N N . THR A 1 835 ? 6.137 -2.986 -51.237 1.00 59.84 835 THR A N 1
ATOM 6582 C CA . THR A 1 835 ? 6.698 -2.239 -50.084 1.00 59.84 835 THR A CA 1
ATOM 6583 C C . THR A 1 835 ? 8.031 -1.544 -50.415 1.00 59.84 835 THR A C 1
ATOM 6585 O O . THR A 1 835 ? 8.821 -2.037 -51.226 1.00 59.84 835 THR A O 1
ATOM 6588 N N . THR A 1 836 ? 8.278 -0.356 -49.847 1.00 70.81 836 THR A N 1
ATOM 6589 C CA . THR A 1 836 ? 9.537 0.399 -50.041 1.00 70.81 836 THR A CA 1
ATOM 6590 C C . THR A 1 836 ? 10.610 -0.022 -49.028 1.00 70.81 836 THR A C 1
ATOM 6592 O O . THR A 1 836 ? 10.302 -0.594 -47.988 1.00 70.81 836 THR A O 1
ATOM 6595 N N . VAL A 1 837 ? 11.887 0.266 -49.318 1.00 73.56 837 VAL A N 1
ATOM 6596 C CA . VAL A 1 837 ? 13.021 -0.047 -48.417 1.00 73.56 837 VAL A CA 1
ATOM 6597 C C . VAL A 1 837 ? 12.870 0.666 -47.066 1.00 73.56 837 VAL A C 1
ATOM 6599 O O . VAL A 1 837 ? 13.100 0.069 -46.020 1.00 73.56 837 VAL A O 1
ATOM 6602 N N . GLU A 1 838 ? 12.391 1.910 -47.087 1.00 76.38 838 GLU A N 1
ATOM 6603 C CA . GLU A 1 838 ? 12.135 2.725 -45.891 1.00 76.38 838 GLU A CA 1
ATOM 6604 C C . GLU A 1 838 ? 11.032 2.125 -45.003 1.00 76.38 838 GLU A C 1
ATOM 6606 O O . GLU A 1 838 ? 11.149 2.130 -43.784 1.00 76.38 838 GLU A O 1
ATOM 6611 N N . GLU A 1 839 ? 9.988 1.531 -45.588 1.00 77.06 839 GLU A N 1
ATOM 6612 C CA . GLU A 1 839 ? 8.943 0.840 -44.818 1.00 77.06 839 GLU A CA 1
ATOM 6613 C C . GLU A 1 839 ? 9.412 -0.494 -44.219 1.00 77.06 839 GLU A C 1
ATOM 6615 O O . GLU A 1 839 ? 8.841 -0.967 -43.235 1.00 77.06 839 GLU A O 1
ATOM 6620 N N . LEU A 1 840 ? 10.419 -1.123 -44.829 1.00 78.88 840 LEU A N 1
ATOM 6621 C CA . LEU A 1 840 ? 10.937 -2.426 -44.413 1.00 78.88 840 LEU A CA 1
ATOM 6622 C C . LEU A 1 840 ? 12.029 -2.315 -43.348 1.00 78.88 840 LEU A C 1
ATOM 6624 O O . LEU A 1 840 ? 12.047 -3.128 -42.427 1.00 78.88 840 LEU A O 1
ATOM 6628 N N . PHE A 1 841 ? 12.916 -1.326 -43.468 1.00 79.94 841 PHE A N 1
ATOM 6629 C CA . PHE A 1 841 ? 14.105 -1.211 -42.622 1.00 79.94 841 PHE A CA 1
ATOM 6630 C C . PHE A 1 841 ? 14.260 0.153 -41.932 1.00 79.94 841 PHE A C 1
ATOM 6632 O O . PHE A 1 841 ? 15.099 0.299 -41.042 1.00 79.94 841 PHE A O 1
ATOM 6639 N N . GLY A 1 842 ? 13.451 1.150 -42.302 1.00 85.62 842 GLY A N 1
ATOM 6640 C CA . GLY A 1 842 ? 13.569 2.515 -41.793 1.00 85.62 842 GLY A CA 1
ATOM 6641 C C . GLY A 1 842 ? 14.858 3.211 -42.221 1.00 85.62 842 GLY A C 1
ATOM 6642 O O . GLY A 1 842 ? 15.562 2.780 -43.135 1.00 85.62 842 GLY A O 1
ATOM 6643 N N . ASP A 1 843 ? 15.189 4.281 -41.505 1.00 86.62 843 ASP A N 1
ATOM 6644 C CA . ASP A 1 843 ? 16.398 5.067 -41.731 1.00 86.62 843 ASP A CA 1
ATOM 6645 C C . ASP A 1 843 ? 17.659 4.397 -41.163 1.00 86.62 843 ASP A C 1
ATOM 6647 O O . ASP A 1 843 ? 18.767 4.857 -41.437 1.00 86.62 843 ASP A O 1
ATOM 6651 N N . GLY A 1 844 ? 17.528 3.302 -40.403 1.00 84.56 844 GLY A N 1
ATOM 6652 C CA . GLY A 1 844 ? 18.661 2.592 -39.797 1.00 84.56 844 GLY A CA 1
ATOM 6653 C C . GLY A 1 844 ? 19.723 2.188 -40.827 1.00 84.56 844 GLY A C 1
ATOM 6654 O O . GLY A 1 844 ? 20.915 2.376 -40.603 1.00 84.56 844 GLY A O 1
ATOM 6655 N N . ILE A 1 845 ? 19.310 1.749 -42.019 1.00 84.94 845 ILE A N 1
ATOM 6656 C CA . ILE A 1 845 ? 20.247 1.418 -43.107 1.00 84.94 845 ILE A CA 1
ATOM 6657 C C . ILE A 1 845 ? 21.078 2.635 -43.526 1.00 84.94 845 ILE A C 1
ATOM 6659 O O . ILE A 1 845 ? 22.289 2.516 -43.724 1.00 84.94 845 ILE A O 1
ATOM 6663 N N . TYR A 1 846 ? 20.445 3.805 -43.653 1.00 84.44 846 TYR A N 1
ATOM 6664 C CA . TYR A 1 846 ? 21.138 5.035 -44.029 1.00 84.44 846 TYR A CA 1
ATOM 6665 C C . TYR A 1 846 ? 22.108 5.473 -42.930 1.00 84.44 846 TYR A C 1
ATOM 6667 O O . TYR A 1 846 ? 23.236 5.851 -43.236 1.00 84.44 846 TYR A O 1
ATOM 6675 N N . TRP A 1 847 ? 21.720 5.342 -41.658 1.00 84.25 847 TRP A N 1
ATOM 6676 C CA . TRP A 1 847 ? 22.600 5.616 -40.519 1.00 84.25 847 TRP A CA 1
ATOM 6677 C C . TRP A 1 847 ? 23.850 4.731 -40.524 1.00 84.25 847 TRP A C 1
ATOM 6679 O O . TRP A 1 847 ? 24.957 5.255 -40.419 1.00 84.25 847 TRP A O 1
ATOM 6689 N N . ALA A 1 848 ? 23.707 3.419 -40.723 1.00 84.38 848 ALA A N 1
ATOM 6690 C CA . ALA A 1 848 ? 24.847 2.507 -40.810 1.00 84.38 848 ALA A CA 1
ATOM 6691 C C . ALA A 1 848 ? 25.743 2.787 -42.024 1.00 84.38 848 ALA A C 1
ATOM 6693 O O . ALA A 1 848 ? 26.964 2.888 -41.887 1.00 84.38 848 ALA A O 1
ATOM 6694 N N . GLY A 1 849 ? 25.149 2.944 -43.211 1.00 80.81 849 GLY A N 1
ATOM 6695 C CA . GLY A 1 849 ? 25.890 3.213 -44.444 1.00 80.81 849 GLY A CA 1
ATOM 6696 C C . GLY A 1 849 ? 26.671 4.527 -44.378 1.00 80.81 849 GLY A C 1
ATOM 6697 O O . GLY A 1 849 ? 27.875 4.546 -44.647 1.00 80.81 849 GLY A O 1
ATOM 6698 N N . CYS A 1 850 ? 26.017 5.616 -43.962 1.00 83.31 850 CYS A N 1
ATOM 6699 C CA . CYS A 1 850 ? 26.657 6.919 -43.789 1.00 83.31 850 CYS A CA 1
ATOM 6700 C C . CYS A 1 850 ? 27.725 6.898 -42.687 1.00 83.31 850 CYS A C 1
ATOM 6702 O O . CYS A 1 850 ? 28.790 7.488 -42.882 1.00 83.31 850 CYS A O 1
ATOM 6704 N N . ALA A 1 851 ? 27.498 6.192 -41.572 1.00 79.31 851 ALA A N 1
ATOM 6705 C CA . ALA A 1 851 ? 28.503 6.037 -40.520 1.00 79.31 851 ALA A CA 1
ATOM 6706 C C . ALA A 1 851 ? 29.774 5.366 -41.054 1.00 79.31 851 ALA A C 1
ATOM 6708 O O . ALA A 1 851 ? 30.856 5.933 -40.928 1.00 79.31 851 ALA A O 1
ATOM 6709 N N . ILE A 1 852 ? 29.655 4.230 -41.749 1.00 78.75 852 ILE A N 1
ATOM 6710 C CA . ILE A 1 852 ? 30.810 3.528 -42.335 1.00 78.75 852 ILE A CA 1
ATOM 6711 C C . ILE A 1 852 ? 31.566 4.438 -43.321 1.00 78.75 852 ILE A C 1
ATOM 6713 O O . ILE A 1 852 ? 32.790 4.554 -43.249 1.00 78.75 852 ILE A O 1
ATOM 6717 N N . ILE A 1 853 ? 30.852 5.135 -44.214 1.00 77.50 853 ILE A N 1
ATOM 6718 C CA . ILE A 1 853 ? 31.457 6.041 -45.209 1.00 77.50 853 ILE A CA 1
ATOM 6719 C C . ILE A 1 853 ? 32.195 7.210 -44.536 1.00 77.50 853 ILE A C 1
ATOM 6721 O O . ILE A 1 853 ? 33.275 7.611 -44.990 1.00 77.50 853 ILE A O 1
ATOM 6725 N N . ARG A 1 854 ? 31.628 7.781 -43.465 1.00 76.81 854 ARG A N 1
ATOM 6726 C CA . ARG A 1 854 ? 32.239 8.904 -42.741 1.00 76.81 854 ARG A CA 1
ATOM 6727 C C . ARG A 1 854 ? 33.465 8.464 -41.946 1.00 76.81 854 ARG A C 1
ATOM 6729 O O . ARG A 1 854 ? 34.477 9.159 -42.035 1.00 76.81 854 ARG A O 1
ATOM 6736 N N . LEU A 1 855 ? 33.390 7.332 -41.243 1.00 73.19 855 LEU A N 1
ATOM 6737 C CA . LEU A 1 855 ? 34.487 6.774 -40.440 1.00 73.19 855 LEU A CA 1
ATOM 6738 C C . LEU A 1 855 ? 35.685 6.336 -41.303 1.00 73.19 855 LEU A C 1
ATOM 6740 O O . LEU A 1 855 ? 36.827 6.432 -40.867 1.00 73.19 855 LEU A O 1
ATOM 6744 N N . LEU A 1 856 ? 35.448 5.940 -42.561 1.00 70.81 856 LEU A N 1
ATOM 6745 C CA . LEU A 1 856 ? 36.499 5.688 -43.559 1.00 70.81 856 LEU A CA 1
ATOM 6746 C C . LEU A 1 856 ? 37.092 6.968 -44.184 1.00 70.81 856 LEU A C 1
ATOM 6748 O O . LEU A 1 856 ? 37.981 6.881 -45.032 1.00 70.81 856 LEU A O 1
ATOM 6752 N N . GLY A 1 857 ? 36.575 8.155 -43.851 1.00 70.12 857 GLY A N 1
ATOM 6753 C CA . GLY A 1 857 ? 36.998 9.420 -44.462 1.00 70.12 857 GLY A CA 1
ATOM 6754 C C . GLY A 1 857 ? 36.580 9.579 -45.932 1.00 70.12 857 GLY A C 1
ATOM 6755 O O . GLY A 1 857 ? 37.124 10.420 -46.646 1.00 70.12 857 GLY A O 1
ATOM 6756 N N . GLN A 1 858 ? 35.609 8.795 -46.414 1.00 72.12 858 GLN A N 1
ATOM 6757 C CA . GLN A 1 858 ? 35.250 8.719 -47.838 1.00 72.12 858 GLN A CA 1
ATOM 6758 C C . GLN A 1 858 ? 34.049 9.589 -48.239 1.00 72.12 858 GLN A C 1
ATOM 6760 O O . GLN A 1 858 ? 33.750 9.693 -49.427 1.00 72.12 858 GLN A O 1
ATOM 6765 N N . HIS A 1 859 ? 33.393 10.262 -47.289 1.00 77.00 859 HIS A N 1
ATOM 6766 C CA . HIS A 1 859 ? 32.189 11.076 -47.526 1.00 77.00 859 HIS A CA 1
ATOM 6767 C C . HIS A 1 859 ? 32.327 12.103 -48.673 1.00 77.00 859 HIS A C 1
ATOM 6769 O O . HIS A 1 859 ? 31.471 12.145 -49.552 1.00 77.00 859 HIS A O 1
ATOM 6775 N N . ARG A 1 860 ? 33.440 12.854 -48.760 1.00 76.56 860 ARG A N 1
ATOM 6776 C CA . ARG A 1 860 ? 33.660 13.823 -49.860 1.00 76.56 860 ARG A CA 1
ATOM 6777 C C . ARG A 1 860 ? 33.757 13.151 -51.231 1.00 76.56 860 ARG A C 1
ATOM 6779 O O . ARG A 1 860 ? 33.290 13.691 -52.227 1.00 76.56 860 ARG A O 1
ATOM 6786 N N . ARG A 1 861 ? 34.372 11.962 -51.299 1.00 73.31 861 ARG A N 1
ATOM 6787 C CA . ARG A 1 861 ? 34.466 11.185 -52.548 1.00 73.31 861 ARG A CA 1
ATOM 6788 C C . ARG A 1 861 ? 33.106 10.617 -52.934 1.00 73.31 861 ARG A C 1
ATOM 6790 O O . ARG A 1 861 ? 32.766 10.638 -54.109 1.00 73.31 861 ARG A O 1
ATOM 6797 N N . PHE A 1 862 ? 32.336 10.156 -51.952 1.00 77.19 862 PHE A N 1
ATOM 6798 C CA . PHE A 1 862 ? 30.976 9.661 -52.135 1.00 77.19 862 PHE A CA 1
ATOM 6799 C C . PHE A 1 862 ? 30.055 10.726 -52.750 1.00 77.19 862 PHE A C 1
ATOM 6801 O O . PHE A 1 862 ? 29.429 10.467 -53.770 1.00 77.19 862 PHE A O 1
ATOM 6808 N N . GLU A 1 863 ? 30.036 11.951 -52.215 1.00 77.50 863 GLU A N 1
ATOM 6809 C CA . GLU A 1 863 ? 29.194 13.040 -52.744 1.00 77.50 863 GLU A CA 1
ATOM 6810 C C . GLU A 1 863 ? 29.492 13.377 -54.219 1.00 77.50 863 GLU A C 1
ATOM 6812 O O . GLU A 1 863 ? 28.592 13.716 -55.000 1.00 77.50 863 GLU A O 1
ATOM 6817 N N . VAL A 1 864 ? 30.760 13.250 -54.622 1.00 76.69 864 VAL A N 1
ATOM 6818 C CA . VAL A 1 864 ? 31.202 13.488 -56.001 1.00 76.69 864 VAL A CA 1
ATOM 6819 C C . VAL A 1 864 ? 30.897 12.289 -56.902 1.00 76.69 864 VAL A C 1
ATOM 6821 O O . VAL A 1 864 ? 30.387 12.483 -58.006 1.00 76.69 864 VAL A O 1
ATOM 6824 N N . LEU A 1 865 ? 31.181 11.064 -56.453 1.00 76.88 865 LEU A N 1
ATOM 6825 C CA . LEU A 1 865 ? 31.209 9.865 -57.299 1.00 76.88 865 LEU A CA 1
ATOM 6826 C C . LEU A 1 865 ? 29.935 9.005 -57.263 1.00 76.88 865 LEU A C 1
ATOM 6828 O O . LEU A 1 865 ? 29.853 8.040 -58.019 1.00 76.88 865 LEU A O 1
ATOM 6832 N N . ASP A 1 866 ? 28.946 9.336 -56.431 1.00 78.50 866 ASP A N 1
ATOM 6833 C CA . ASP A 1 866 ? 27.700 8.570 -56.341 1.00 78.50 866 ASP A CA 1
ATOM 6834 C C . ASP A 1 866 ? 26.884 8.581 -57.653 1.00 78.50 866 ASP A C 1
ATOM 6836 O O . ASP A 1 866 ? 26.662 9.626 -58.280 1.00 78.50 866 ASP A O 1
ATOM 6840 N N . PHE A 1 867 ? 26.405 7.398 -58.054 1.00 77.88 867 PHE A N 1
ATOM 6841 C CA . PHE A 1 867 ? 25.686 7.194 -59.315 1.00 77.88 867 PHE A CA 1
ATOM 6842 C C . PHE A 1 867 ? 24.316 7.883 -59.324 1.00 77.88 867 PHE A C 1
ATOM 6844 O O . PHE A 1 867 ? 23.948 8.515 -60.319 1.00 77.88 867 PHE A O 1
ATOM 6851 N N . SER A 1 868 ? 23.570 7.821 -58.218 1.00 78.62 868 SER A N 1
ATOM 6852 C CA . SER A 1 868 ? 22.253 8.458 -58.117 1.00 78.62 868 SER A CA 1
ATOM 6853 C C . SER A 1 868 ? 22.363 9.977 -58.094 1.00 78.62 868 SER A C 1
ATOM 6855 O O . SER A 1 868 ? 21.588 10.673 -58.755 1.00 78.62 868 SER A O 1
ATOM 6857 N N . TYR A 1 869 ? 23.356 10.515 -57.386 1.00 81.50 869 TYR A N 1
ATOM 6858 C CA . TYR A 1 869 ? 23.602 11.955 -57.338 1.00 81.50 869 TYR A CA 1
ATOM 6859 C C . TYR A 1 869 ? 24.022 12.475 -58.710 1.00 81.50 869 TYR A C 1
ATOM 6861 O O . TYR A 1 869 ? 23.611 13.568 -59.103 1.00 81.50 869 TYR A O 1
ATOM 6869 N N . HIS A 1 870 ? 24.777 11.681 -59.475 1.00 79.38 870 HIS A N 1
ATOM 6870 C CA . HIS A 1 870 ? 25.108 12.004 -60.859 1.00 79.38 870 HIS A CA 1
ATOM 6871 C C . HIS A 1 870 ? 23.873 12.059 -61.761 1.00 79.38 870 HIS A C 1
ATOM 6873 O O . HIS A 1 870 ? 23.701 13.045 -62.476 1.00 79.38 870 HIS A O 1
ATOM 6879 N N . ILE A 1 871 ? 22.964 11.080 -61.669 1.00 79.75 871 ILE A N 1
ATOM 6880 C CA . ILE A 1 871 ? 21.679 11.101 -62.395 1.00 79.75 871 ILE A CA 1
ATOM 6881 C C . ILE A 1 871 ? 20.889 12.379 -62.065 1.00 79.75 871 ILE A C 1
ATOM 6883 O O . ILE A 1 871 ? 20.368 13.043 -62.964 1.00 79.75 871 ILE A O 1
ATOM 6887 N N . LEU A 1 872 ? 20.843 12.772 -60.789 1.00 81.50 872 LEU A N 1
ATOM 6888 C CA . LEU A 1 872 ? 20.174 13.999 -60.355 1.00 81.50 872 LEU A CA 1
ATOM 6889 C C . LEU A 1 872 ? 20.851 15.266 -60.909 1.00 81.50 872 LEU A C 1
ATOM 6891 O O . LEU A 1 872 ? 20.154 16.200 -61.311 1.00 81.50 872 LEU A O 1
ATOM 6895 N N . ARG A 1 873 ? 22.191 15.309 -60.962 1.00 82.88 873 ARG A N 1
ATOM 6896 C CA . ARG A 1 873 ? 22.955 16.418 -61.565 1.00 82.88 873 ARG A CA 1
ATOM 6897 C C . ARG A 1 873 ? 22.703 16.530 -63.068 1.00 82.88 873 ARG A C 1
ATOM 6899 O O . ARG A 1 873 ? 22.455 17.634 -63.547 1.00 82.88 873 ARG A O 1
ATOM 6906 N N . VAL A 1 874 ? 22.690 15.407 -63.789 1.00 82.12 874 VAL A N 1
ATOM 6907 C CA . VAL A 1 874 ? 22.364 15.368 -65.225 1.00 82.12 874 VAL A CA 1
ATOM 6908 C C . VAL A 1 874 ? 20.928 15.837 -65.463 1.00 82.12 874 VAL A C 1
ATOM 6910 O O . VAL A 1 874 ? 20.705 16.664 -66.340 1.00 82.12 874 VAL A O 1
ATOM 6913 N N . ASN A 1 875 ? 19.962 15.408 -64.642 1.00 80.88 875 ASN A N 1
ATOM 6914 C CA . ASN A 1 875 ? 18.579 15.877 -64.755 1.00 80.88 875 ASN A CA 1
ATOM 6915 C C . ASN A 1 875 ? 18.447 17.396 -64.551 1.00 80.88 875 ASN A C 1
ATOM 6917 O O . ASN A 1 875 ? 17.726 18.057 -65.295 1.00 80.88 875 ASN A O 1
ATOM 6921 N N . ARG A 1 876 ? 19.169 17.970 -63.576 1.00 80.88 876 ARG A N 1
ATOM 6922 C CA . ARG A 1 876 ? 19.200 19.429 -63.371 1.00 80.88 876 ARG A CA 1
ATOM 6923 C C . ARG A 1 876 ? 19.808 20.157 -64.574 1.00 80.88 876 ARG A C 1
ATOM 6925 O O . ARG A 1 876 ? 19.243 21.150 -65.010 1.00 80.88 876 ARG A O 1
ATOM 6932 N N . ALA A 1 877 ? 20.908 19.653 -65.133 1.00 74.25 877 ALA A N 1
ATOM 6933 C CA . ALA A 1 877 ? 21.562 20.259 -66.295 1.00 74.25 877 ALA A CA 1
ATOM 6934 C C . ALA A 1 877 ? 20.688 20.205 -67.566 1.00 74.25 877 ALA A C 1
ATOM 6936 O O . ALA A 1 877 ? 20.574 21.197 -68.281 1.00 74.25 877 ALA A O 1
ATOM 6937 N N . VAL A 1 878 ? 20.013 19.077 -67.814 1.00 69.69 878 VAL A N 1
ATOM 6938 C CA . VAL A 1 878 ? 19.106 18.901 -68.962 1.00 69.69 878 VAL A CA 1
ATOM 6939 C C . VAL A 1 878 ? 17.832 19.747 -68.814 1.00 69.69 878 VAL A C 1
ATOM 6941 O O . VAL A 1 878 ? 17.376 20.337 -69.791 1.00 69.69 878 VAL A O 1
ATOM 6944 N N . GLY A 1 879 ? 17.284 19.869 -67.598 1.00 60.53 879 GLY A N 1
ATOM 6945 C CA . GLY A 1 879 ? 16.119 20.721 -67.321 1.00 60.53 879 GLY A CA 1
ATOM 6946 C C . GLY A 1 879 ? 16.387 22.219 -67.515 1.00 60.53 879 GLY A C 1
ATOM 6947 O O . GLY A 1 879 ? 15.516 22.938 -67.999 1.00 60.53 879 GLY A O 1
ATOM 6948 N N . VAL A 1 880 ? 17.606 22.683 -67.212 1.00 51.38 880 VAL A N 1
ATOM 6949 C CA . VAL A 1 880 ? 18.050 24.064 -67.487 1.00 51.38 880 VAL A CA 1
ATOM 6950 C C . VAL A 1 880 ? 18.232 24.302 -68.995 1.00 51.38 880 VAL A C 1
ATOM 6952 O O . VAL A 1 880 ? 17.861 25.362 -69.497 1.00 51.38 880 VAL A O 1
ATOM 6955 N N . GLY A 1 881 ? 18.708 23.300 -69.744 1.00 49.25 881 GLY A N 1
ATOM 6956 C CA . GLY A 1 881 ? 18.838 23.373 -71.206 1.00 49.25 881 GLY A CA 1
ATOM 6957 C C . GLY A 1 881 ? 17.500 23.473 -71.955 1.00 49.25 881 GLY A C 1
ATOM 6958 O O . GLY A 1 881 ? 17.416 24.169 -72.964 1.00 49.25 881 GLY A O 1
ATOM 6959 N N . GLN A 1 882 ? 16.431 22.853 -71.442 1.00 49.91 882 GLN A N 1
ATOM 6960 C CA . GLN A 1 882 ? 15.089 22.938 -72.042 1.00 49.91 882 GLN A CA 1
ATOM 6961 C C . GLN A 1 882 ? 14.398 24.293 -71.814 1.00 49.91 882 GLN A C 1
ATOM 6963 O O . GLN A 1 882 ? 13.595 24.707 -72.646 1.00 49.91 882 GLN A O 1
ATOM 6968 N N . GLN A 1 883 ? 14.728 25.016 -70.737 1.00 43.69 883 GLN A N 1
ATOM 6969 C CA . GLN A 1 883 ? 14.219 26.378 -70.507 1.00 43.69 883 GLN A CA 1
ATOM 6970 C C . GLN A 1 883 ? 14.939 27.429 -71.366 1.00 43.69 883 GLN A C 1
ATOM 6972 O O . GLN A 1 883 ? 14.330 28.425 -71.742 1.00 43.69 883 GLN A O 1
ATOM 6977 N N . GLN A 1 884 ? 16.201 27.195 -71.743 1.00 42.47 884 GLN A N 1
ATOM 6978 C CA . GLN A 1 884 ? 16.942 28.076 -72.658 1.00 42.47 884 GLN A CA 1
ATOM 6979 C C . GLN A 1 884 ? 16.631 27.829 -74.148 1.00 42.47 884 GLN A C 1
ATOM 6981 O O . GLN A 1 884 ? 16.954 28.672 -74.978 1.00 42.47 884 GLN A O 1
ATOM 6986 N N . GLN A 1 885 ? 15.966 26.720 -74.501 1.00 43.53 885 GLN A N 1
ATOM 6987 C CA . GLN A 1 885 ? 15.611 26.363 -75.886 1.00 43.53 885 GLN A CA 1
ATOM 6988 C C . GLN A 1 885 ? 14.135 26.609 -76.263 1.00 43.53 885 GLN A C 1
ATOM 6990 O O . GLN A 1 885 ? 13.696 26.168 -77.321 1.00 43.53 885 GLN A O 1
ATOM 6995 N N . GLN A 1 886 ? 13.361 27.371 -75.479 1.00 39.62 886 GLN A N 1
ATOM 6996 C CA . GLN A 1 886 ? 12.026 27.847 -75.902 1.00 39.62 886 GLN A CA 1
ATOM 6997 C C . GLN A 1 886 ? 12.068 29.039 -76.888 1.00 39.62 886 GLN A C 1
ATOM 6999 O O . GLN A 1 886 ? 11.058 29.704 -77.102 1.00 39.62 886 GLN A O 1
ATOM 7004 N N . GLY A 1 887 ? 13.219 29.308 -77.514 1.00 37.12 887 GLY A N 1
ATOM 7005 C CA . GLY A 1 887 ? 13.389 30.363 -78.519 1.00 37.12 887 GLY A CA 1
ATOM 7006 C C . GLY A 1 887 ? 13.297 29.916 -79.981 1.00 37.12 887 GLY A C 1
ATOM 7007 O O . GLY A 1 887 ? 13.148 30.769 -80.849 1.00 37.12 887 GLY A O 1
ATOM 7008 N N . THR A 1 888 ? 13.363 28.622 -80.304 1.00 32.06 888 THR A N 1
ATOM 7009 C CA . THR A 1 888 ? 13.289 28.168 -81.703 1.00 32.06 888 THR A CA 1
ATOM 7010 C C . THR A 1 888 ? 12.528 26.853 -81.810 1.00 32.06 888 THR A C 1
ATOM 7012 O O . THR A 1 888 ? 12.991 25.785 -81.417 1.00 32.06 888 THR A O 1
ATOM 7015 N N . GLY A 1 889 ? 11.303 26.947 -82.327 1.00 38.19 889 GLY A N 1
ATOM 7016 C CA . GLY A 1 889 ? 10.425 25.806 -82.520 1.00 38.19 889 GLY A CA 1
ATOM 7017 C C . GLY A 1 889 ? 10.949 24.863 -83.592 1.00 38.19 889 GLY A C 1
ATOM 7018 O O . GLY A 1 889 ? 10.985 25.235 -84.757 1.00 38.19 889 GLY A O 1
ATOM 7019 N N . ILE A 1 890 ? 11.264 23.629 -83.201 1.00 32.94 890 ILE A N 1
ATOM 7020 C CA . ILE A 1 890 ? 11.059 22.429 -84.017 1.00 32.94 890 ILE A CA 1
ATOM 7021 C C . ILE A 1 890 ? 10.630 21.314 -83.061 1.00 32.94 890 ILE A C 1
ATOM 7023 O O . ILE A 1 890 ? 11.419 20.814 -82.258 1.00 32.94 890 ILE A O 1
ATOM 7027 N N . ALA A 1 891 ? 9.357 20.934 -83.148 1.00 39.62 891 ALA A N 1
ATOM 7028 C CA . ALA A 1 891 ? 8.842 19.710 -82.559 1.00 39.62 891 ALA A CA 1
ATOM 7029 C C . ALA A 1 89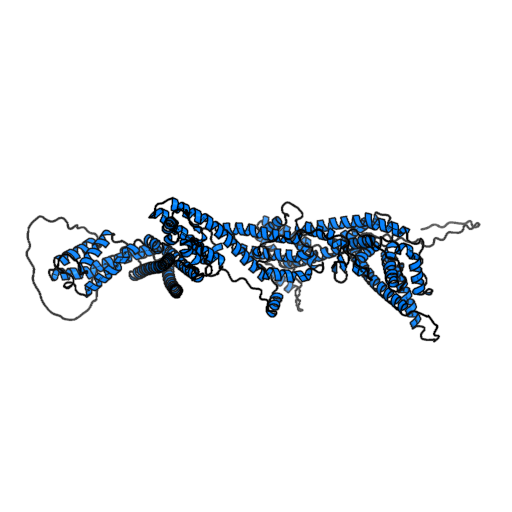1 ? 9.541 18.511 -83.215 1.00 39.62 891 ALA A C 1
ATOM 7031 O O . ALA A 1 891 ? 9.522 18.379 -84.438 1.00 39.62 891 ALA A O 1
ATOM 7032 N N . LYS A 1 892 ? 10.147 17.630 -82.414 1.00 33.59 892 LYS A N 1
ATOM 7033 C CA . LYS A 1 892 ? 10.462 16.268 -82.849 1.00 33.59 892 LYS A CA 1
ATOM 7034 C C . LYS A 1 892 ? 10.011 15.255 -81.811 1.00 33.59 892 LYS A C 1
ATOM 7036 O O . LYS A 1 892 ? 10.470 15.244 -80.670 1.00 33.59 892 LYS A O 1
ATOM 7041 N N . ASP A 1 893 ? 9.073 14.446 -82.281 1.00 40.69 893 ASP A N 1
ATOM 7042 C CA . ASP A 1 893 ? 8.747 13.079 -81.913 1.00 40.69 893 ASP A CA 1
ATOM 7043 C C . ASP A 1 893 ? 9.670 12.426 -80.882 1.00 40.69 893 ASP A C 1
ATOM 7045 O O . ASP A 1 893 ? 10.835 12.120 -81.128 1.00 40.69 893 ASP A O 1
ATOM 7049 N N . SER A 1 894 ? 9.087 12.084 -79.738 1.00 38.34 894 SER A N 1
ATOM 7050 C CA . SER A 1 894 ? 9.481 10.865 -79.043 1.00 38.34 894 SER A CA 1
ATOM 7051 C C . SER A 1 894 ? 8.204 10.186 -78.570 1.00 38.34 894 SER A C 1
ATOM 7053 O O . SER A 1 894 ? 7.487 10.727 -77.728 1.00 38.34 894 SER A O 1
ATOM 7055 N N . GLY A 1 895 ? 7.900 9.026 -79.157 1.00 40.47 895 GLY A N 1
ATOM 7056 C CA . GLY A 1 895 ? 6.837 8.120 -78.725 1.00 40.47 895 GLY A CA 1
ATOM 7057 C C . GLY A 1 895 ? 7.130 7.593 -77.323 1.00 40.47 895 GLY A C 1
ATOM 7058 O O . GLY A 1 895 ? 7.590 6.471 -77.149 1.00 40.47 895 GLY A O 1
ATOM 7059 N N . LYS A 1 896 ? 6.932 8.445 -76.318 1.00 42.66 896 LYS A N 1
ATOM 7060 C CA . LYS A 1 896 ? 7.131 8.140 -74.905 1.00 42.66 896 LYS A CA 1
ATOM 7061 C C . LYS A 1 896 ? 5.801 7.705 -74.317 1.00 42.66 896 LYS A C 1
ATOM 7063 O O . LYS A 1 896 ? 4.852 8.485 -74.267 1.00 42.66 896 LYS A O 1
ATOM 7068 N N . THR A 1 897 ? 5.732 6.483 -73.804 1.00 50.22 897 THR A N 1
ATOM 7069 C CA . THR A 1 897 ? 4.615 6.053 -72.961 1.00 50.22 897 THR A CA 1
ATOM 7070 C C . THR A 1 897 ? 4.615 6.942 -71.711 1.00 50.22 897 THR A C 1
ATOM 7072 O O . THR A 1 897 ? 5.597 6.937 -70.967 1.00 50.22 897 THR A O 1
ATOM 7075 N N . GLN A 1 898 ? 3.549 7.715 -71.450 1.00 52.72 898 GLN A N 1
ATOM 7076 C CA . GLN A 1 898 ? 3.438 8.626 -70.285 1.00 52.72 898 GLN A CA 1
ATOM 7077 C C . GLN A 1 898 ? 3.869 7.975 -68.952 1.00 52.72 898 GLN A C 1
ATOM 7079 O O . GLN A 1 898 ? 4.407 8.640 -68.066 1.00 52.72 898 GLN A O 1
ATOM 7084 N N . GLN A 1 899 ? 3.701 6.656 -68.827 1.00 51.44 899 GLN A N 1
ATOM 7085 C CA . GLN A 1 899 ? 4.123 5.853 -67.677 1.00 51.44 899 GLN A CA 1
ATOM 7086 C C . GLN A 1 899 ? 5.647 5.835 -67.440 1.00 51.44 899 GLN A C 1
ATOM 7088 O O . GLN A 1 899 ? 6.087 5.874 -66.288 1.00 51.44 899 GLN A O 1
ATOM 7093 N N . GLN A 1 900 ? 6.473 5.820 -68.489 1.00 54.94 900 GLN A N 1
ATOM 7094 C CA . GLN A 1 900 ? 7.937 5.763 -68.365 1.00 54.94 900 GLN A CA 1
ATOM 7095 C C . GLN A 1 900 ? 8.498 7.103 -67.870 1.00 54.94 900 GLN A C 1
ATOM 7097 O O . GLN A 1 900 ? 9.332 7.141 -66.964 1.00 54.94 900 GLN A O 1
ATOM 7102 N N . GLN A 1 901 ? 7.947 8.215 -68.367 1.00 60.50 901 GLN A N 1
ATOM 7103 C CA . GLN A 1 901 ? 8.322 9.563 -67.937 1.00 60.50 901 GLN A CA 1
ATOM 7104 C C . GLN A 1 901 ? 7.899 9.846 -66.484 1.00 60.50 901 GLN A C 1
ATOM 7106 O O . GLN A 1 901 ? 8.677 10.407 -65.712 1.00 60.50 901 GLN A O 1
ATOM 7111 N N . GLN A 1 902 ? 6.716 9.375 -66.069 1.00 61.78 902 GLN A N 1
ATOM 7112 C CA . GLN A 1 902 ? 6.276 9.442 -64.668 1.00 61.78 902 GLN A CA 1
ATOM 7113 C C . GLN A 1 902 ? 7.147 8.593 -63.728 1.00 61.78 902 GLN A C 1
ATOM 7115 O O . GLN A 1 902 ? 7.410 8.996 -62.595 1.00 61.78 902 GLN A O 1
ATOM 7120 N N . THR A 1 903 ? 7.618 7.429 -64.178 1.00 65.50 903 THR A N 1
ATOM 7121 C CA . THR A 1 903 ? 8.467 6.539 -63.368 1.00 65.50 903 THR A CA 1
ATOM 7122 C C . THR A 1 903 ? 9.854 7.141 -63.130 1.00 65.50 903 THR A C 1
ATOM 7124 O O . THR A 1 903 ? 10.350 7.114 -62.003 1.00 65.50 903 THR A O 1
ATOM 7127 N N . ILE A 1 904 ? 10.446 7.759 -64.158 1.00 69.75 904 ILE A N 1
ATOM 7128 C CA . ILE A 1 904 ? 11.727 8.474 -64.050 1.00 69.75 904 ILE A CA 1
ATOM 7129 C C . ILE A 1 904 ? 11.596 9.688 -63.116 1.00 69.75 904 ILE A C 1
ATOM 7131 O O . ILE A 1 904 ? 12.452 9.884 -62.253 1.00 69.75 904 ILE A O 1
ATOM 7135 N N . ALA A 1 905 ? 10.504 10.454 -63.210 1.00 72.00 905 ALA A N 1
ATOM 7136 C CA . ALA A 1 905 ? 10.244 11.577 -62.304 1.00 72.00 905 ALA A CA 1
ATOM 7137 C C . ALA A 1 905 ? 10.147 11.129 -60.830 1.00 72.00 905 ALA A C 1
ATOM 7139 O O . ALA A 1 905 ? 10.834 11.680 -59.970 1.00 72.00 905 ALA A O 1
ATOM 7140 N N . ARG A 1 906 ? 9.388 10.059 -60.541 1.00 73.56 906 ARG A N 1
ATOM 7141 C CA . ARG A 1 906 ? 9.280 9.482 -59.184 1.00 73.56 906 ARG A CA 1
ATOM 7142 C C . ARG A 1 906 ? 10.628 9.005 -58.638 1.00 73.56 906 ARG A C 1
ATOM 7144 O O . ARG A 1 906 ? 10.895 9.157 -57.446 1.00 73.56 906 ARG A O 1
ATOM 7151 N N . LEU A 1 907 ? 11.470 8.425 -59.494 1.00 74.62 907 LEU A N 1
ATOM 7152 C CA . LEU A 1 907 ? 12.813 7.985 -59.126 1.00 74.62 907 LEU A CA 1
ATOM 7153 C C . LEU A 1 907 ? 13.716 9.172 -58.762 1.00 74.62 907 LEU A C 1
ATOM 7155 O O . LEU A 1 907 ? 14.376 9.137 -57.726 1.00 74.62 907 LEU A O 1
ATOM 7159 N N . ILE A 1 908 ? 13.711 10.234 -59.569 1.00 77.19 908 ILE A N 1
ATOM 7160 C CA . ILE A 1 908 ? 14.485 11.457 -59.310 1.00 77.19 908 ILE A CA 1
ATOM 7161 C C . ILE A 1 908 ? 14.056 12.102 -57.986 1.00 77.19 908 ILE A C 1
ATOM 7163 O O . ILE A 1 908 ? 14.910 12.466 -57.175 1.00 77.19 908 ILE A O 1
ATOM 7167 N N . ASP A 1 909 ? 12.750 12.186 -57.725 1.00 76.44 909 ASP A N 1
ATOM 7168 C CA . ASP A 1 909 ? 12.223 12.715 -56.463 1.00 76.44 909 ASP A CA 1
ATOM 7169 C C . ASP A 1 909 ? 12.610 11.856 -55.256 1.00 76.44 909 ASP A C 1
ATOM 7171 O O . ASP A 1 909 ? 12.831 12.371 -54.156 1.00 76.44 909 ASP A O 1
ATOM 7175 N N . ARG A 1 910 ? 12.711 10.536 -55.432 1.00 77.94 910 ARG A N 1
ATOM 7176 C CA . ARG A 1 910 ? 13.196 9.630 -54.387 1.00 77.94 910 ARG A CA 1
ATOM 7177 C C . ARG A 1 910 ? 14.691 9.815 -54.131 1.00 77.94 910 ARG A C 1
ATOM 7179 O O . ARG A 1 910 ? 15.081 9.970 -52.980 1.00 77.94 910 ARG A O 1
ATOM 7186 N N . ILE A 1 911 ? 15.507 9.884 -55.184 1.00 78.75 911 ILE A N 1
ATOM 7187 C CA . ILE A 1 911 ? 16.949 10.158 -55.082 1.00 78.75 911 ILE A CA 1
ATOM 7188 C C . ILE A 1 911 ? 17.192 11.486 -54.358 1.00 78.75 911 ILE A C 1
ATOM 7190 O O . ILE A 1 911 ? 18.055 11.566 -53.489 1.00 78.75 911 ILE A O 1
ATOM 7194 N N . ARG A 1 912 ? 16.403 12.522 -54.665 1.00 80.75 912 ARG A N 1
ATOM 7195 C CA . ARG A 1 912 ? 16.493 13.828 -54.001 1.00 80.75 912 ARG A CA 1
ATOM 7196 C C . ARG A 1 912 ? 16.214 13.743 -52.498 1.00 80.75 912 ARG A C 1
ATOM 7198 O O . ARG A 1 912 ? 16.923 14.376 -51.721 1.00 80.75 912 ARG A O 1
ATOM 7205 N N . ARG A 1 913 ? 15.200 12.970 -52.094 1.00 81.88 913 ARG A N 1
ATOM 7206 C CA . ARG A 1 913 ? 14.854 12.751 -50.679 1.00 81.88 913 ARG A CA 1
ATOM 7207 C C . ARG A 1 913 ? 15.952 11.996 -49.936 1.00 81.88 913 ARG A C 1
ATOM 7209 O O . ARG A 1 913 ? 16.401 12.467 -48.897 1.00 81.88 913 ARG A O 1
ATOM 7216 N N . VAL A 1 914 ? 16.446 10.905 -50.516 1.00 80.19 914 VAL A N 1
ATOM 7217 C CA . VAL A 1 914 ? 17.549 10.115 -49.948 1.00 80.19 914 VAL A CA 1
ATOM 7218 C C . VAL A 1 914 ? 18.835 10.944 -49.862 1.00 80.19 914 VAL A C 1
ATOM 7220 O O . VAL A 1 914 ? 19.520 10.907 -48.847 1.00 80.19 914 VAL A O 1
ATOM 7223 N N . GLN A 1 915 ? 19.133 11.774 -50.869 1.00 82.12 915 GLN A N 1
ATOM 7224 C CA . GLN A 1 915 ? 20.264 12.706 -50.818 1.00 82.12 915 GLN A CA 1
ATOM 7225 C C . GLN A 1 915 ? 20.143 13.691 -49.649 1.00 82.12 915 GLN A C 1
ATOM 7227 O O . GLN A 1 915 ? 21.120 13.925 -48.941 1.00 82.12 915 GLN A O 1
ATOM 7232 N N . ALA A 1 916 ? 18.958 14.269 -49.436 1.00 84.62 916 ALA A N 1
ATOM 7233 C CA . ALA A 1 916 ? 18.728 15.172 -48.312 1.00 84.62 916 ALA A CA 1
ATOM 7234 C C . ALA A 1 916 ? 18.919 14.458 -46.962 1.00 84.62 916 ALA A C 1
ATOM 7236 O O . ALA A 1 916 ? 19.565 15.013 -46.074 1.00 84.62 916 ALA A O 1
ATOM 7237 N N . GLN A 1 917 ? 18.431 13.219 -46.833 1.00 81.69 917 GLN A N 1
ATOM 7238 C CA . GLN A 1 917 ? 18.631 12.392 -45.639 1.00 81.69 917 GLN A CA 1
ATOM 7239 C C . GLN A 1 917 ? 20.112 12.070 -45.400 1.00 81.69 917 GLN A C 1
ATOM 7241 O O . GLN A 1 917 ? 20.609 12.292 -44.299 1.00 81.69 917 GLN A O 1
ATOM 7246 N N . HIS A 1 918 ? 20.847 11.616 -46.419 1.00 84.56 918 HIS A N 1
ATOM 7247 C CA . HIS A 1 918 ? 22.286 11.362 -46.305 1.00 84.56 918 HIS A CA 1
ATOM 7248 C C . HIS A 1 918 ? 23.046 12.617 -45.869 1.00 84.56 918 HIS A C 1
ATOM 7250 O O . HIS A 1 918 ? 23.866 12.543 -44.960 1.00 84.56 918 HIS A O 1
ATOM 7256 N N . ASN A 1 919 ? 22.755 13.775 -46.469 1.00 85.75 919 ASN A N 1
ATOM 7257 C CA . ASN A 1 919 ? 23.404 15.035 -46.105 1.00 85.75 919 ASN A CA 1
ATOM 7258 C C . ASN A 1 919 ? 23.106 15.424 -44.650 1.00 85.75 919 ASN A C 1
ATOM 7260 O O . ASN A 1 919 ? 24.001 15.881 -43.944 1.00 85.75 919 ASN A O 1
ATOM 7264 N N . GLN A 1 920 ? 21.873 15.206 -44.183 1.00 85.88 920 GLN A N 1
ATOM 7265 C CA . GLN A 1 920 ? 21.499 15.432 -42.789 1.00 85.88 920 GLN A CA 1
ATOM 7266 C C . GLN A 1 920 ? 22.286 14.516 -41.840 1.00 85.88 920 GLN A C 1
ATOM 7268 O O . GLN A 1 920 ? 22.822 14.993 -40.842 1.00 85.88 920 GLN A O 1
ATOM 7273 N N . VAL A 1 921 ? 22.393 13.222 -42.158 1.00 83.94 921 VAL A N 1
ATOM 7274 C CA . VAL A 1 921 ? 23.141 12.249 -41.347 1.00 83.94 921 VAL A CA 1
ATOM 7275 C C . VAL A 1 921 ? 24.645 12.542 -41.380 1.00 83.94 921 VAL A C 1
ATOM 7277 O O . VAL A 1 921 ? 25.284 12.529 -40.333 1.00 83.94 921 VAL A O 1
ATOM 7280 N N . PHE A 1 922 ? 25.225 12.874 -42.537 1.00 83.19 922 PHE A N 1
ATOM 7281 C CA . PHE A 1 922 ? 26.640 13.246 -42.644 1.00 83.19 922 PHE A CA 1
ATOM 7282 C C . PHE A 1 922 ? 26.969 14.529 -41.884 1.00 83.19 922 PHE A C 1
ATOM 7284 O O . PHE A 1 922 ? 27.997 14.570 -41.210 1.00 83.19 922 PHE A O 1
ATOM 7291 N N . ALA A 1 923 ? 26.111 15.550 -41.952 1.00 84.00 923 ALA A N 1
ATOM 7292 C CA . ALA A 1 923 ? 26.276 16.768 -41.163 1.00 84.00 923 ALA A CA 1
ATOM 7293 C C . ALA A 1 923 ? 26.190 16.466 -39.660 1.00 84.00 923 ALA A C 1
ATOM 7295 O O . ALA A 1 923 ? 27.020 16.937 -38.886 1.00 84.00 923 ALA A O 1
ATOM 7296 N N . PHE A 1 924 ? 25.234 15.624 -39.258 1.00 82.75 924 PHE A N 1
ATOM 7297 C CA . PHE A 1 924 ? 25.082 15.196 -37.872 1.00 82.75 924 PHE A CA 1
ATOM 7298 C C . PHE A 1 924 ? 26.328 14.453 -37.373 1.00 82.75 924 PHE A C 1
ATOM 7300 O O . PHE A 1 924 ? 26.954 14.895 -36.417 1.00 82.75 924 PHE A O 1
ATOM 7307 N N . LEU A 1 925 ? 26.756 13.391 -38.063 1.00 78.56 925 LEU A N 1
ATOM 7308 C CA . LEU A 1 925 ? 27.979 12.647 -37.738 1.00 78.56 925 LEU A CA 1
ATOM 7309 C C . LEU A 1 925 ? 29.229 13.539 -37.791 1.00 78.56 925 LEU A C 1
ATOM 7311 O O . LEU A 1 925 ? 30.138 13.378 -36.985 1.00 78.56 925 LEU A O 1
ATOM 7315 N N . GLY A 1 926 ? 29.271 14.502 -38.715 1.00 76.00 926 GLY A N 1
ATOM 7316 C CA . GLY A 1 926 ? 30.345 15.484 -38.833 1.00 76.00 926 GLY A CA 1
ATOM 7317 C C . GLY A 1 926 ? 30.522 16.334 -37.577 1.00 76.00 926 GLY A C 1
ATOM 7318 O O . GLY A 1 926 ? 31.660 16.544 -37.166 1.00 76.00 926 GLY A O 1
ATOM 7319 N N . ASN A 1 927 ? 29.428 16.748 -36.933 1.00 79.00 927 ASN A N 1
ATOM 7320 C CA . ASN A 1 927 ? 29.481 17.530 -35.695 1.00 79.00 927 ASN A CA 1
ATOM 7321 C C . ASN A 1 927 ? 30.071 16.730 -34.521 1.00 79.00 927 ASN A C 1
ATOM 7323 O O . ASN A 1 927 ? 30.840 17.287 -33.743 1.00 79.00 927 ASN A O 1
ATOM 7327 N N . TYR A 1 928 ? 29.767 15.431 -34.420 1.00 70.75 928 TYR A N 1
ATOM 7328 C CA . TYR A 1 928 ? 30.296 14.562 -33.357 1.00 70.75 928 TYR A CA 1
ATOM 7329 C C . TYR A 1 928 ? 31.727 14.069 -33.643 1.00 70.75 928 TYR A C 1
ATOM 7331 O O . TYR A 1 928 ? 32.532 13.940 -32.726 1.00 70.75 928 TYR A O 1
ATOM 7339 N N . CYS A 1 929 ? 32.086 13.830 -34.911 1.00 65.00 929 CYS A N 1
ATOM 7340 C CA . CYS A 1 929 ? 33.443 13.423 -35.298 1.00 65.00 929 CYS A CA 1
ATOM 7341 C C . CYS A 1 929 ? 34.435 14.597 -35.387 1.00 65.00 929 CYS A C 1
ATOM 7343 O O . CYS A 1 929 ? 35.637 14.378 -35.277 1.00 65.00 929 CYS A O 1
ATOM 7345 N N . GLY A 1 930 ? 33.970 15.837 -35.577 1.00 57.44 930 GLY A N 1
ATOM 7346 C CA . GLY A 1 930 ? 34.833 17.014 -35.752 1.00 57.44 930 GLY A CA 1
ATOM 7347 C C . GLY A 1 930 ? 35.736 17.331 -34.553 1.00 57.44 930 GLY A C 1
ATOM 7348 O O . GLY A 1 930 ? 36.774 17.958 -34.727 1.00 57.44 930 GLY A O 1
ATOM 7349 N N . GLN A 1 931 ? 35.389 16.857 -33.353 1.00 50.47 931 GLN A N 1
ATOM 7350 C CA . GLN A 1 931 ? 36.247 16.949 -32.167 1.00 50.47 931 GLN A CA 1
ATOM 7351 C C . GLN A 1 931 ? 37.356 15.877 -32.130 1.00 50.47 931 GLN A C 1
ATOM 7353 O O . GLN A 1 931 ? 38.388 16.110 -31.509 1.00 50.47 931 GLN A O 1
ATOM 7358 N N . LEU A 1 932 ? 37.173 14.731 -32.806 1.00 49.25 932 LEU A N 1
ATOM 7359 C CA . LEU A 1 932 ? 38.201 13.686 -32.961 1.00 49.25 932 LEU A CA 1
ATOM 7360 C C . LEU A 1 932 ? 39.252 14.108 -33.997 1.00 49.25 932 LEU A C 1
ATOM 7362 O O . LEU A 1 932 ? 40.448 13.965 -33.764 1.00 49.25 932 LEU A O 1
ATOM 7366 N N . ASP A 1 933 ? 38.797 14.701 -35.106 1.00 49.12 933 ASP A N 1
ATOM 7367 C CA . ASP A 1 933 ? 39.657 15.216 -36.182 1.00 49.12 933 ASP A CA 1
ATOM 7368 C C . ASP A 1 933 ? 40.534 16.410 -35.719 1.00 49.12 933 ASP A C 1
ATOM 7370 O O . ASP A 1 933 ? 41.521 16.733 -36.375 1.00 49.12 933 ASP A O 1
ATOM 7374 N N . AL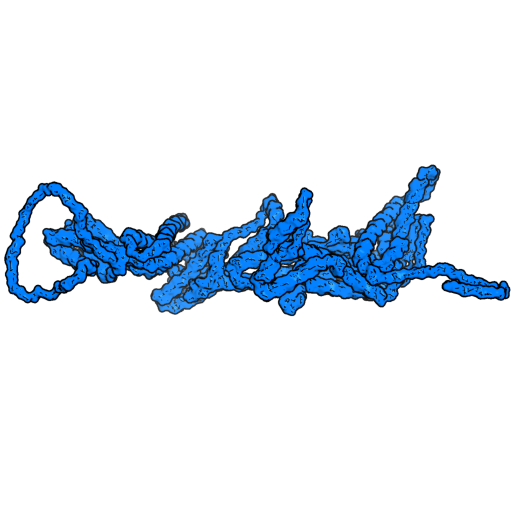A A 1 934 ? 40.196 17.070 -34.599 1.00 47.47 934 ALA A N 1
ATOM 7375 C CA . ALA A 1 934 ? 40.906 18.242 -34.071 1.00 47.47 934 ALA A CA 1
ATOM 7376 C C . ALA A 1 934 ? 42.144 17.912 -33.210 1.00 47.47 934 ALA A C 1
ATOM 7378 O O . ALA A 1 934 ? 42.926 18.816 -32.918 1.00 47.47 934 ALA A O 1
ATOM 7379 N N . GLN A 1 935 ? 42.325 16.653 -32.783 1.00 45.19 935 GLN A N 1
ATOM 7380 C CA . GLN A 1 935 ? 43.476 16.234 -31.965 1.00 45.19 935 GLN A CA 1
ATOM 7381 C C . GLN A 1 935 ? 44.667 15.724 -32.791 1.00 45.19 935 GLN A C 1
ATOM 7383 O O . GLN A 1 935 ? 45.783 15.677 -32.277 1.00 45.19 935 GLN A O 1
ATOM 7388 N N . GLU A 1 936 ? 44.468 15.389 -34.066 1.00 46.62 936 GLU A N 1
ATOM 7389 C CA . GLU A 1 936 ? 45.556 15.053 -34.984 1.00 46.62 936 GLU A CA 1
ATOM 7390 C C . GLU A 1 936 ? 45.871 16.267 -35.868 1.00 46.62 936 GLU A C 1
ATOM 7392 O O . GLU A 1 936 ? 45.044 16.688 -36.677 1.00 46.62 936 GLU A O 1
ATOM 7397 N N . GLU A 1 937 ? 47.085 16.819 -35.772 1.00 42.44 937 GLU A N 1
ATOM 7398 C CA . GLU A 1 937 ? 47.638 17.658 -36.840 1.00 42.44 937 GLU A CA 1
ATOM 7399 C C . GLU A 1 937 ? 47.666 16.825 -38.132 1.00 42.44 937 GLU A C 1
ATOM 7401 O O . GLU A 1 937 ? 48.593 16.050 -38.384 1.00 42.44 937 GLU A O 1
ATOM 7406 N N . GLN A 1 938 ? 46.616 16.926 -38.952 1.00 53.59 938 GLN A N 1
ATOM 7407 C CA . GLN A 1 938 ? 46.538 16.199 -40.213 1.00 53.59 938 GLN A CA 1
ATOM 7408 C C . GLN A 1 938 ? 47.666 16.686 -41.128 1.00 53.59 938 GLN A C 1
ATOM 7410 O O . GLN A 1 938 ? 47.567 17.743 -41.752 1.00 53.59 938 GLN A O 1
ATOM 7415 N N . LYS A 1 939 ? 48.741 15.894 -41.246 1.00 55.00 939 LYS A N 1
ATOM 7416 C CA . LYS A 1 939 ? 49.748 16.042 -42.305 1.00 55.00 939 LYS A CA 1
ATOM 7417 C C . LYS A 1 939 ? 49.051 15.890 -43.656 1.00 55.00 939 LYS A C 1
ATOM 7419 O O . LYS A 1 939 ? 48.868 14.782 -44.162 1.00 55.00 939 LYS A O 1
ATOM 7424 N N . VAL A 1 940 ? 48.629 17.008 -44.238 1.00 68.88 940 VAL A N 1
ATOM 7425 C CA . VAL A 1 940 ? 48.049 17.042 -45.580 1.00 68.88 940 VAL A CA 1
ATOM 7426 C C . VAL A 1 940 ? 49.110 16.544 -46.558 1.00 68.88 940 VAL A C 1
ATOM 7428 O O . VAL A 1 940 ? 50.252 16.998 -46.545 1.00 68.88 940 VAL A O 1
ATOM 7431 N N . ARG A 1 941 ? 48.754 15.582 -47.416 1.00 73.38 941 ARG A N 1
ATOM 7432 C CA . ARG A 1 941 ? 49.669 15.101 -48.455 1.00 73.38 941 ARG A CA 1
ATOM 7433 C C . ARG A 1 941 ? 49.941 16.236 -49.442 1.00 73.38 941 ARG A C 1
ATOM 7435 O O . ARG A 1 941 ? 49.103 16.528 -50.293 1.00 73.38 941 ARG A O 1
ATOM 7442 N N . HIS A 1 942 ? 51.113 16.850 -49.337 1.00 76.19 942 HIS A N 1
ATOM 7443 C CA . HIS A 1 942 ? 51.587 17.828 -50.307 1.00 76.19 942 HIS A CA 1
ATOM 7444 C C . HIS A 1 942 ? 51.969 17.122 -51.611 1.00 76.19 942 HIS A C 1
ATOM 7446 O O . HIS A 1 942 ? 52.595 16.059 -51.605 1.00 76.19 942 HIS A O 1
ATOM 7452 N N . PHE A 1 943 ? 51.577 17.707 -52.738 1.00 77.94 943 PHE A N 1
ATOM 7453 C CA . PHE A 1 943 ? 52.080 17.307 -54.046 1.00 77.94 943 PHE A CA 1
ATOM 7454 C C . PHE A 1 943 ? 53.334 18.128 -54.337 1.00 77.94 943 PHE A C 1
ATOM 7456 O O . PHE A 1 943 ? 53.321 19.345 -54.157 1.00 77.94 943 PHE A O 1
ATOM 7463 N N . ALA A 1 944 ? 54.416 17.469 -54.755 1.00 77.69 944 ALA A N 1
ATOM 7464 C CA . ALA A 1 944 ? 55.616 18.179 -55.175 1.00 77.69 944 ALA A CA 1
ATOM 7465 C C . ALA A 1 944 ? 55.295 19.029 -56.421 1.00 77.69 944 ALA A C 1
ATOM 7467 O O . ALA A 1 944 ? 54.603 18.530 -57.318 1.00 77.69 944 ALA A O 1
ATOM 7468 N N . PRO A 1 945 ? 55.767 20.288 -56.501 1.00 81.56 945 PRO A N 1
ATOM 7469 C CA . PRO A 1 945 ? 55.701 21.041 -57.746 1.00 81.56 945 PRO A CA 1
ATOM 7470 C C . PRO A 1 945 ? 56.481 20.292 -58.843 1.00 81.56 945 PRO A C 1
ATOM 7472 O O . PRO A 1 945 ? 57.385 19.514 -58.522 1.00 81.56 945 PRO A O 1
ATOM 7475 N N . PRO A 1 946 ? 56.139 20.480 -60.131 1.00 80.56 946 PRO A N 1
ATOM 7476 C CA . PRO A 1 946 ? 56.851 19.830 -61.227 1.00 80.56 946 PRO A CA 1
ATOM 7477 C C . PRO A 1 946 ? 58.353 20.136 -61.137 1.00 80.56 946 PRO A C 1
ATOM 7479 O O . PRO A 1 946 ? 58.767 21.290 -61.213 1.00 80.56 946 PRO A O 1
ATOM 7482 N N . VAL A 1 947 ? 59.163 19.094 -60.935 1.00 73.19 947 VAL A N 1
ATOM 7483 C CA . VAL A 1 947 ? 60.622 19.204 -60.827 1.00 73.19 947 VAL A CA 1
ATOM 7484 C C . VAL A 1 947 ? 61.202 19.291 -62.235 1.00 73.19 947 VAL A C 1
ATOM 7486 O O . VAL A 1 947 ? 61.027 18.372 -63.036 1.00 73.19 947 VAL A O 1
ATOM 7489 N N . TYR A 1 948 ? 61.887 20.393 -62.541 1.00 74.75 948 TYR A N 1
ATOM 7490 C CA . TYR A 1 948 ? 62.637 20.548 -63.786 1.00 74.75 948 TYR A CA 1
ATOM 7491 C C . TYR A 1 948 ? 63.800 19.545 -63.801 1.00 74.75 948 TYR A C 1
ATOM 7493 O O . TYR A 1 948 ? 64.708 19.637 -62.978 1.00 74.75 948 TYR A O 1
ATOM 7501 N N . GLN A 1 949 ? 63.768 18.569 -64.711 1.00 65.38 949 GLN A N 1
ATOM 7502 C CA . GLN A 1 949 ? 64.905 17.684 -64.967 1.00 65.38 949 GLN A CA 1
ATOM 7503 C C . GLN A 1 949 ? 65.820 18.369 -65.995 1.00 65.38 949 GLN A C 1
ATOM 7505 O O . GLN A 1 949 ? 65.401 18.513 -67.146 1.00 65.38 949 GLN A O 1
ATOM 7510 N N . PRO A 1 950 ? 67.039 18.814 -65.632 1.00 62.31 950 PRO A N 1
ATOM 7511 C CA . PRO A 1 950 ? 67.955 19.387 -66.606 1.00 62.31 950 PRO A CA 1
ATOM 7512 C C . PRO A 1 950 ? 68.366 18.298 -67.602 1.00 62.31 950 PRO A C 1
ATOM 7514 O O . PRO A 1 950 ? 68.966 17.288 -67.232 1.00 62.31 950 PRO A O 1
ATOM 7517 N N . GLN A 1 951 ? 68.020 18.492 -68.874 1.00 53.75 951 GLN A N 1
ATOM 7518 C CA . GLN A 1 951 ? 68.554 17.687 -69.967 1.00 53.75 951 GLN A CA 1
ATOM 7519 C C . GLN A 1 951 ? 70.083 17.827 -69.967 1.00 53.75 951 GLN A C 1
ATOM 7521 O O . GLN A 1 951 ? 70.602 18.944 -69.959 1.00 53.75 951 GLN A O 1
ATOM 7526 N N . GLN A 1 952 ? 70.802 16.702 -69.960 1.00 46.53 952 GLN A N 1
ATOM 7527 C CA . GLN A 1 952 ? 72.245 16.673 -70.190 1.00 46.53 952 GLN A CA 1
ATOM 7528 C C . GLN A 1 952 ? 72.541 17.329 -71.542 1.00 46.53 952 GLN A C 1
ATOM 7530 O O . GLN A 1 952 ? 72.264 16.761 -72.596 1.00 46.53 952 GLN A O 1
ATOM 7535 N N . ASN A 1 953 ? 73.084 18.541 -71.498 1.00 48.72 953 ASN A N 1
ATOM 7536 C CA . ASN A 1 953 ? 73.608 19.238 -72.658 1.00 48.72 953 ASN A CA 1
ATOM 7537 C C . ASN A 1 953 ? 75.044 18.715 -72.886 1.00 48.72 953 ASN A C 1
ATOM 7539 O O . ASN A 1 953 ? 75.865 18.876 -71.981 1.00 48.72 953 ASN A O 1
ATOM 7543 N N . PRO A 1 954 ? 75.397 18.081 -74.023 1.00 50.19 954 PRO A N 1
ATOM 7544 C CA . PRO A 1 954 ? 76.725 17.475 -74.200 1.00 50.19 954 PRO A CA 1
ATOM 7545 C C . PRO A 1 954 ? 77.873 18.481 -74.373 1.00 50.19 954 PRO A C 1
ATOM 7547 O O . PRO A 1 954 ? 79.015 18.073 -74.554 1.00 50.19 954 PRO A O 1
ATOM 7550 N N . TYR A 1 955 ? 77.605 19.786 -74.329 1.00 53.03 955 TYR A N 1
ATOM 7551 C CA . TYR A 1 955 ? 78.613 20.824 -74.518 1.00 53.03 955 TYR A CA 1
ATOM 7552 C C . TYR A 1 955 ? 78.300 22.033 -73.641 1.00 53.03 955 TYR A C 1
ATOM 7554 O O . TYR A 1 955 ? 77.486 22.867 -74.019 1.00 53.03 955 TYR A O 1
ATOM 7562 N N . ALA A 1 956 ? 78.942 22.120 -72.477 1.00 44.94 956 ALA A N 1
ATOM 7563 C CA . ALA A 1 956 ? 79.429 23.374 -71.894 1.00 44.94 956 ALA A CA 1
ATOM 7564 C C . ALA A 1 956 ? 80.079 23.086 -70.535 1.00 44.94 956 ALA A C 1
ATOM 7566 O O . ALA A 1 956 ? 79.409 22.890 -69.524 1.00 44.94 956 ALA A O 1
ATOM 7567 N N . ASN A 1 957 ? 81.411 23.079 -70.537 1.00 40.91 957 ASN A N 1
ATOM 7568 C CA . ASN A 1 957 ? 82.220 23.380 -69.363 1.00 40.91 957 ASN A CA 1
ATOM 7569 C C . ASN A 1 957 ? 81.862 24.772 -68.824 1.00 40.91 957 ASN A C 1
ATOM 7571 O O . ASN A 1 957 ? 81.646 25.688 -69.617 1.00 40.91 957 ASN A O 1
ATOM 7575 N N . GLY A 1 958 ? 81.967 24.955 -67.508 1.00 37.62 958 GLY A N 1
ATOM 7576 C CA . GLY A 1 958 ? 82.301 26.266 -66.953 1.00 37.62 958 GLY A CA 1
ATOM 7577 C C . GLY A 1 958 ? 81.516 26.675 -65.716 1.00 37.62 958 GLY A C 1
ATOM 7578 O O . GLY A 1 958 ? 80.395 27.144 -65.826 1.00 37.62 958 GLY A O 1
ATOM 7579 N N . HIS A 1 959 ? 82.216 26.587 -64.587 1.00 39.12 959 HIS A N 1
ATOM 7580 C CA . HIS A 1 959 ? 82.153 27.484 -63.432 1.00 39.12 959 HIS A CA 1
ATOM 7581 C C . HIS A 1 959 ? 80.877 27.565 -62.576 1.00 39.12 959 HIS A C 1
ATOM 7583 O O . HIS A 1 959 ? 79.859 28.127 -62.954 1.00 39.12 959 HIS A O 1
ATOM 7589 N N . GLU A 1 960 ? 81.057 27.044 -61.355 1.00 39.53 960 GLU A N 1
ATOM 7590 C CA . GLU A 1 960 ? 80.934 27.752 -60.069 1.00 39.53 960 GLU A CA 1
ATOM 7591 C C . GLU A 1 960 ? 79.677 28.576 -59.772 1.00 39.53 960 GLU A C 1
ATOM 7593 O O . GLU A 1 960 ? 79.336 29.526 -60.467 1.00 39.53 960 GLU A O 1
ATOM 7598 N N . GLY A 1 961 ? 79.102 28.329 -58.590 1.00 37.12 961 GLY A N 1
ATOM 7599 C CA . GLY A 1 961 ? 78.249 29.327 -57.950 1.00 37.12 961 GLY A CA 1
ATOM 7600 C C . GLY A 1 961 ? 77.319 28.794 -56.874 1.00 37.12 961 GLY A C 1
ATOM 7601 O O . GLY A 1 961 ? 76.122 28.702 -57.086 1.00 37.12 961 GLY A O 1
ATOM 7602 N N . SER A 1 962 ? 77.904 28.449 -55.729 1.00 35.97 962 SER A N 1
ATOM 7603 C CA . SER A 1 962 ? 77.338 28.515 -54.375 1.00 35.97 962 SER A CA 1
ATOM 7604 C C . SER A 1 962 ? 75.960 29.188 -54.187 1.00 35.97 962 SER A C 1
ATOM 7606 O O . SER A 1 962 ? 75.790 30.350 -54.543 1.00 35.97 962 SER A O 1
ATOM 7608 N N . ALA A 1 963 ? 75.104 28.506 -53.412 1.00 38.25 963 ALA A N 1
ATOM 7609 C CA . ALA A 1 963 ? 74.407 28.988 -52.204 1.00 38.25 963 ALA A CA 1
ATOM 7610 C C . ALA A 1 963 ? 72.881 28.777 -52.183 1.00 38.25 963 ALA A C 1
ATOM 7612 O O . ALA A 1 963 ? 72.162 29.308 -53.025 1.00 38.25 963 ALA A O 1
ATOM 7613 N N . LEU A 1 964 ? 72.472 28.142 -51.071 1.00 34.00 964 LEU A N 1
ATOM 7614 C CA . LEU A 1 964 ? 71.140 27.992 -50.459 1.00 34.00 964 LEU A CA 1
ATOM 7615 C C . LEU A 1 964 ? 70.218 26.898 -51.007 1.00 34.00 964 LEU A C 1
ATOM 7617 O O . LEU A 1 964 ? 69.667 27.038 -52.118 1.00 34.00 964 LEU A O 1
#

Nearest PDB structures (foldseek):
  4n78-assembly1_A  TM=9.176E-01  e=1.650E-57  Homo sapiens
  3p8c-assembly1_A  TM=9.179E-01  e=2.636E-56  Homo sapiens
  7usc-assembly1_A  TM=9.041E-01  e=1.587E-55  Homo sapiens
  7usd-assembly1_A  TM=9.060E-01  e=1.411E-54  Homo sapiens
  7use-assembly1_A  TM=9.027E-01  e=9.554E-55  Homo sapiens

Mean predicted aligned error: 16.84 Å

InterPro domains:
  IPR008081 Cytoplasmic FMR1-interacting [PF05994] (11-928)
  IPR008081 Cytoplasmic FMR1-interacting [PIRSF008153] (13-933)
  IPR008081 Cytoplasmic FMR1-interacting [PR01698] (88-106)
  IPR008081 Cytoplasmic FMR1-interacting [PR01698] (293-311)
  IPR008081 Cytoplasmic FMR1-interacting [PR01698] (362-384)
  IPR008081 Cytoplasmic FMR1-interacting [PR01698] (422-452)
  IPR008081 Cytoplasmic FMR1-interacting [PR01698] (904-918)
  IPR008081 Cytoplasmic FMR1-interacting [PTHR12195] (12-724)

Secondary structure (DSSP, 8-state):
-HHHHHHHHHHHHHHHHHHHHHHHHHHHHHHH---SPPPHHHHHHHHHHHHHHHHHHHHHHHHHHHHHHHHHHS---TTT-TT--TT--HHHHHTTTT--HHHHHHHHHHHHHHHHHHHHHHHTHHHHHHHHHHHHHHHHHHHIIIIIHHHHHHHHHTT-HHHHHHHHHHHHHH-----S-S----SS----------------------------------PPP---PPPHHHHHHHHHHHHHHH----TTS----SGGGS-HHHHHHHHHHHHHTTSHHHHHTHHHHHHHHT--GGGT--HHHHHHTTTS-SS--GGG-HHHHHHHHHHHH--TTTGGGHHHHHTHHHHHHHHIIIII--HHHHHHHHHHHHHHHHHHHHHHHHHHHHHHHHHHHHHHS-HHHHHHHHHTT---PPPP----HHHHT-S-EEETTEEE-HHHHHHHHHHHHHHHHHHHHHHHHHTS-GGGHHHHHHHHHHHHHHHHHHHTT-TTPPPHHHHHHHHTT-SSSSS-HHHHHHHHHIIIIIHHHEEEETTTTEEEE-SS-SSPPP-PPPPPP--GGGTTSSHHHHHHHHHHHHTTTT-EEHHHHHHHHHHHHHHHHHHHHHHHHHHHHHIIIIIIHHHHHHHHHTS-S------GGGHHHHHHHHHHHHTHHHHT-THIIIIIHHHHHHHHHHHHHHHHHHHHHHHHHHHHHHHHHTTTT-PPPP---SS-HHHHHHHHHHHTT--HHHHHHHHS-HHHHHHHHHHHHHHHHHHHS-TTS--HHHHHHHHHHHHHHTTT-TTGGGHHHHHHHHHHHHHHHTTS------------SS----------HHHHHBTHHHHHHHHHHHHTT-HHHHHHH-HHHHHHHHHHHHHHHHHHTTTS---------HHHHHHHHHHHHHHHHHHHHHHHHHHHHHHHHTTTTTSS-----PPPPPP------SS---------

Solvent-accessible surface area (backbone atoms only — not comparable to full-atom values): 56179 Å² total; per-residue (Å²): 115,77,60,60,58,53,46,48,56,53,47,52,55,51,49,51,53,50,51,51,54,52,50,52,54,52,50,52,52,68,73,59,66,69,92,62,86,76,52,72,67,58,20,43,51,52,40,51,50,52,52,50,50,51,53,51,36,34,50,50,43,47,56,51,51,52,53,51,53,52,32,56,78,53,51,51,49,54,92,81,33,82,90,43,64,96,85,60,51,73,65,42,24,19,40,55,64,52,57,54,74,68,57,46,51,51,50,49,50,51,53,31,52,44,55,51,51,50,53,58,52,61,76,42,42,72,61,50,50,52,30,35,28,32,32,55,31,47,57,51,46,50,44,44,68,41,66,47,45,57,49,38,56,49,29,59,77,68,68,37,66,68,61,33,52,55,50,49,50,42,37,70,67,62,54,81,87,84,80,77,73,96,69,92,81,83,90,86,81,84,92,84,82,90,78,87,82,86,86,83,94,80,77,90,85,87,86,91,80,88,89,79,93,80,93,75,80,73,90,74,87,72,68,81,85,46,79,48,72,77,50,74,64,48,51,48,52,41,50,53,56,53,43,65,51,66,60,90,81,71,95,83,60,101,73,86,86,44,61,96,73,49,59,67,77,59,47,55,52,50,53,48,48,55,60,58,59,63,52,45,66,48,61,74,41,41,70,63,43,52,56,63,35,64,62,57,25,70,60,67,67,53,66,72,59,40,60,72,43,72,72,78,40,92,71,83,62,62,75,54,32,50,50,50,46,47,41,51,47,36,72,71,66,62,46,45,81,50,50,70,38,42,63,55,38,58,44,41,55,41,39,30,40,52,41,23,56,72,72,68,60,39,66,68,62,32,54,49,50,51,54,49,48,56,55,52,49,54,51,46,52,50,55,50,35,51,51,51,49,27,50,42,26,32,46,26,35,58,71,70,46,58,67,65,62,53,53,53,35,47,75,75,70,46,77,80,80,74,77,76,87,64,54,57,62,70,61,38,64,34,63,63,49,75,53,84,89,40,75,40,43,49,24,56,58,37,17,52,54,43,43,55,48,50,36,49,20,48,34,49,43,52,49,39,40,64,29,48,61,72,56,42,53,60,51,38,52,53,49,50,52,28,51,51,44,22,49,53,66,45,52,79,59,30,91,60,57,73,59,69,67,57,44,50,30,53,49,31,49,36,76,90,33,98,62,25,54,66,44,54,46,52,48,49,40,43,65,52,35,43,32,63,27,36,16,35,36,81,91,79,52,32,32,32,75,26,84,53,71,78,47,77,64,75,90,61,54,82,56,79,89,72,66,48,53,48,63,44,26,36,74,66,48,43,51,51,54,50,57,64,44,53,79,44,62,73,46,47,38,49,77,56,31,26,51,48,37,69,75,41,34,70,69,38,49,51,52,50,52,53,52,51,49,54,48,43,51,49,46,49,65,55,56,48,44,52,51,50,54,55,48,52,71,48,48,62,96,75,81,80,85,74,64,67,89,54,45,55,66,53,51,49,52,50,51,53,63,64,41,42,66,54,72,64,44,77,55,47,68,72,48,50,46,44,54,30,15,29,43,10,36,49,56,52,46,46,45,38,40,52,53,12,38,53,52,54,51,50,53,53,51,62,67,42,21,78,56,70,76,55,74,76,86,74,89,77,67,98,73,63,78,71,62,52,56,54,51,54,57,54,71,58,59,83,24,61,60,59,50,36,68,73,74,42,56,71,69,57,35,53,53,50,52,54,53,51,48,56,55,42,54,64,66,70,47,59,92,82,78,75,51,71,49,46,51,52,49,50,55,51,30,54,61,52,66,78,39,95,61,86,76,56,78,65,52,64,52,43,52,64,36,50,52,51,55,49,61,55,54,65,78,75,60,97,73,83,90,80,82,82,80,78,92,61,93,78,87,79,93,74,88,83,80,84,82,52,68,57,61,56,36,23,44,10,36,56,48,28,52,50,47,55,36,50,63,70,69,39,47,72,57,45,74,71,68,28,65,50,58,46,46,50,52,35,44,52,55,53,56,54,51,56,68,72,51,77,81,65,94,73,94,74,91,71,98,66,61,70,66,60,61,52,45,53,51,55,43,50,56,48,49,53,51,51,50,52,51,50,52,52,52,49,54,53,53,44,65,58,45,51,67,62,61,66,76,50,88,75,80,71,87,78,77,80,73,90,77,84,75,80,74,87,68,96,77,77,89,81,82,89,79,89,86,136

Sequence (964 aa):
MLTLFSVCRTSESNTTYFVTNLSRIRNEISVYNRVGPSNDGENREMANLVLSGLQLLCGWTCDVVETVAWKLLNPTNQRRNADCPDNAETYELATKYNYTGQEKAAIIELISMAKSVQSLMSNMDTDFSVAIRQYIYAELQDFVGGPLRDLLGKAVKHKKDIMTGIISSIIETCSDSSANGGMDHHPLNKLNSRSSDLSSMKSMGGKKSKKGIDTGSMPDLRSRRRSVVPSSTQLYLARTMLESLVHEKSSSTGRRVFRKDVDEKYRDKMVHFLRQSYFWPALLNLKQSLDECVNLSQLWFREFYLEMAMGTRIQFPIDMSMPWMLIDHILSSLDPSLLECALHQLDLYNDAAAFALSHFRKQFLYDEVEAEVNLCFDQFVYKLSEAVLTHYKQLAATMLLDKGFKADCAKDGITIWRPPASRFETLLRQRHVQLLGRSIDLNRLVSQRINAALLRSLDVAISKFEAEGLHYIMVLDNLIEVNRLCHRLLSDHLGSLADFQDLLLEANRQVSAPNGRITLHVFAELTDDLLPNFCFNTTTRRFVRGKLNYRKPPERGRPPNVAVQYEFGSKSLNAAFSNLSMMFSGFIGVPHLRVVAKLVGYQGISAILFDLLCLARRLLNDQIKTHFRVLLGLMPKTCKLQRFEYGVEGNLQYFIHQLRDFSAYGPLRRECCQSLRELGNILALALLVELGLAQEEMFDLLAAAAFTNQIPKPYAKRINSATTNARDRKIFRSLLAIVILNLGGYFCVAIFTVGATQFTGIIGTPMNHWSAFQLALSLAQVQIQGQQLSSVGSASSSLSSVENVYGTLKKGVPIGSSSISMPLDGGVQQQQHGTTVEELFGDGIYWAGCAIIRLLGQHRRFEVLDFSYHILRVNRAVGVGQQQQQGTGIAKDSGKTQQQQQTIARLIDRIRRVQAQHNQVFAFLGNYCGQLDAQEEQKVRHFAPPVYQPQQNPYANGHEGSAL

pLDDT: mean 75.14, std 19.63, range [23.16, 96.38]

Organism: Globodera pallida (NCBI:txid36090)

Foldseek 3Di:
DVPLVVVLVVLVVVLVVLVVVLVVLVVVCVVCVDPDDDDLVNLVVLLVSLVSLLVSLLVLLCVLVVVLVVLLVPFADCVRAVVDDPPDDSLCSSFLRSDDLVNLLSSLSSLLSSVVSLVSCVVCLVVLLQSLLLNQLQLLQCCLVPLLVVVLVVCVVVVVPVSNVLSVVLNVLRHPPPDPDDDDDDPDDDDDDDDDDDDDDDDDDDDDDDDDDDPPDDDDPRDDGDSHHRPPVSLVSNLVSLCLLQDDDDPPDPDDDRNVPDDPVSSVVSVVCNVVSVCSVCSNVVNVSSLVSSQPLVQADDVVSCVVCVVPDPDDDLSSRSLLVSLVSCLVVLPQVSVLSNLSSLCSLVSNLCCCCPPVVDDVSNVVSVVSSVVSVVVSLVSLLLVLLLLLLLQLLVVPFDPVLQVVCVVVVNHPDRDDDHDCQSVLQQQFRQHPNGGDGSLVSSQVVNQVLLLLLLLLLLLQLQQDALLCLLLSVSSLSSSVSSCVVVVVRRVDHDDSVVSNCVSQVCPPPVFGSLLVSNLCNCPQPQLQFWAAAPVVQKTFGFPDRLGDHDNGDDRDDDDLSSGSSDPSSVVSSVVVSVVSVGIDGLVSLLSVCVSGDPSSLVVSLVVLLVVLLCLVPPQQVVVLVVLVVQADPDDDLDDLVCFLVSLLVSLCVRCVSVVPPPCLQSGNLSSLLSSLSSLSSLVSNLVSNVVVLVVVLVVCCLQLVNDDQDDDDPDDSPVVVVVVSVVSPVHPLVCCVVPNDPVSNVVCVVVSVVNVVSVVDDPPPDRSSLVSLVSVLVSLVVDPCLPSLPRLLCSVVNCLSVLLVVLQDDDDDDDPDDPDPDDDDDDDDRDDSCSRRNCSSLSSSLSSCVSSVNVVVSCVPRSLNSSLVSVVVVVVVVVVPPPDDDDDDDPDDPSVVVSSVVSSVVSVVSVVSSVVSNVVVCVSCVVVVVVDPPPDDDDDDDDDDDDPDVDDDDDDDDDD